Protein AF-A0A831X057-F1 (afdb_monomer_lite)

Structure (mmCIF, N/CA/C/O backbone):
data_AF-A0A831X057-F1
#
_entry.id   AF-A0A831X057-F1
#
loop_
_atom_site.group_PDB
_atom_site.id
_atom_site.type_symbol
_atom_site.label_atom_id
_atom_site.label_alt_id
_atom_site.label_comp_id
_atom_site.label_asym_id
_atom_site.label_entity_id
_atom_site.label_seq_id
_atom_site.pdbx_PDB_ins_code
_atom_site.Cartn_x
_atom_site.Cartn_y
_atom_site.Cartn_z
_atom_site.occupancy
_atom_site.B_iso_or_equiv
_atom_site.auth_seq_id
_atom_site.auth_comp_id
_atom_site.auth_asym_id
_atom_site.auth_atom_id
_atom_site.pdbx_PDB_model_num
ATOM 1 N N . MET A 1 1 ? 80.278 22.341 -0.854 1.00 34.38 1 MET A N 1
ATOM 2 C CA . MET A 1 1 ? 81.157 23.406 -0.330 1.00 34.38 1 MET A CA 1
ATOM 3 C C . MET A 1 1 ? 80.255 24.378 0.423 1.00 34.38 1 MET A C 1
ATOM 5 O O . MET A 1 1 ? 79.409 24.988 -0.209 1.00 34.38 1 MET A O 1
ATOM 9 N N . THR A 1 2 ? 80.088 24.200 1.738 1.00 31.55 2 THR A N 1
ATOM 10 C CA . THR A 1 2 ? 80.923 24.790 2.819 1.00 31.55 2 THR A CA 1
ATOM 11 C C . THR A 1 2 ? 80.747 26.313 2.886 1.00 31.55 2 THR A C 1
ATOM 13 O O . THR A 1 2 ? 81.218 27.005 1.995 1.00 31.55 2 THR A O 1
ATOM 16 N N . SER A 1 3 ? 79.918 26.870 3.776 1.00 35.19 3 SER A N 1
ATOM 17 C CA . SER A 1 3 ? 80.101 27.014 5.241 1.00 35.19 3 SER A CA 1
ATOM 18 C C . SER A 1 3 ? 81.272 27.930 5.625 1.00 35.19 3 SER A C 1
ATOM 20 O O . SER A 1 3 ? 82.420 27.574 5.372 1.00 35.19 3 SER A O 1
ATOM 22 N N . GLY A 1 4 ? 80.992 29.047 6.307 1.00 28.80 4 GLY A N 1
ATOM 23 C CA . GLY A 1 4 ? 82.018 29.967 6.816 1.00 28.80 4 GLY A CA 1
ATOM 24 C C . GLY A 1 4 ? 81.458 31.098 7.689 1.00 28.80 4 GLY A C 1
ATOM 25 O O . GLY A 1 4 ? 80.978 32.102 7.179 1.00 28.80 4 GLY A O 1
ATOM 26 N N . SER A 1 5 ? 81.535 30.918 9.008 1.00 33.38 5 SER A N 1
ATOM 27 C CA . SER A 1 5 ? 81.590 31.978 10.040 1.00 33.38 5 SER A CA 1
ATOM 28 C C . SER A 1 5 ? 83.073 32.464 10.169 1.00 33.38 5 SER A C 1
ATOM 30 O O . SER A 1 5 ? 83.825 32.108 9.256 1.00 33.38 5 SER A O 1
ATOM 32 N N . PRO A 1 6 ? 83.593 33.200 11.200 1.00 51.03 6 PRO A N 1
ATOM 33 C CA . PRO A 1 6 ? 83.023 33.610 12.505 1.00 51.03 6 PRO A CA 1
ATOM 34 C C . PRO A 1 6 ? 83.470 34.984 13.109 1.00 51.03 6 PRO A C 1
ATOM 36 O O . PRO A 1 6 ? 84.317 35.690 12.575 1.00 51.03 6 PRO A O 1
ATOM 39 N N . GLY A 1 7 ? 83.001 35.264 14.342 1.00 31.80 7 GLY A N 1
ATOM 40 C CA . GLY A 1 7 ? 83.725 36.018 15.396 1.00 31.80 7 GLY A CA 1
ATOM 41 C C . GLY A 1 7 ? 83.221 37.437 15.730 1.00 31.80 7 GLY A C 1
ATOM 42 O O . GLY A 1 7 ? 82.570 38.056 14.904 1.00 31.80 7 GLY A O 1
ATOM 43 N N . ARG A 1 8 ? 83.505 38.048 16.900 1.00 35.06 8 ARG A N 1
ATOM 44 C CA . ARG A 1 8 ? 84.077 37.615 18.215 1.00 35.06 8 ARG A CA 1
ATOM 45 C C . ARG A 1 8 ? 84.100 38.866 19.153 1.00 35.06 8 ARG A C 1
ATOM 47 O O . ARG A 1 8 ? 84.233 39.955 18.617 1.00 35.06 8 ARG A O 1
ATOM 54 N N . THR A 1 9 ? 84.049 38.883 20.500 1.00 37.03 9 THR A N 1
ATOM 55 C CA . THR A 1 9 ? 83.857 37.905 21.612 1.00 37.03 9 THR A CA 1
ATOM 56 C C . THR A 1 9 ? 83.459 38.672 22.907 1.00 37.03 9 THR A C 1
ATOM 58 O O . THR A 1 9 ? 83.654 39.882 22.930 1.00 37.03 9 THR A O 1
ATOM 61 N N . ARG A 1 10 ? 83.100 37.967 24.011 1.00 33.56 10 ARG A N 1
ATOM 62 C CA . ARG A 1 10 ? 82.759 38.482 25.379 1.00 33.56 10 ARG A CA 1
ATOM 63 C C . ARG A 1 10 ? 81.375 39.167 25.454 1.00 33.56 10 ARG A C 1
ATOM 65 O O . ARG A 1 10 ? 80.924 39.683 24.444 1.00 33.56 10 ARG A O 1
ATOM 72 N N . ALA A 1 11 ? 80.635 39.199 26.572 1.00 29.84 11 ALA A N 1
ATOM 73 C CA . ALA A 1 11 ? 80.712 38.580 27.921 1.00 29.84 11 ALA A CA 1
ATOM 74 C C . ALA A 1 11 ? 79.266 38.539 28.520 1.00 29.84 11 ALA A C 1
ATOM 76 O O . ALA A 1 11 ? 78.412 39.247 27.998 1.00 29.84 11 ALA A O 1
ATOM 77 N N . ASN A 1 12 ? 78.887 37.790 29.572 1.00 27.53 12 ASN A N 1
ATOM 78 C CA . ASN A 1 12 ? 79.602 36.863 30.474 1.00 27.53 12 ASN A CA 1
ATOM 79 C C . ASN A 1 12 ? 78.633 35.799 31.085 1.00 27.53 12 ASN A C 1
ATOM 81 O O . ASN A 1 12 ? 77.446 35.830 30.789 1.00 27.53 12 ASN A O 1
ATOM 85 N N . ILE A 1 13 ? 79.173 34.895 31.925 1.00 30.39 13 ILE A N 1
ATOM 86 C CA . ILE A 1 13 ? 78.597 34.178 33.110 1.00 30.39 13 ILE A CA 1
ATOM 87 C C . ILE A 1 13 ? 77.041 34.001 33.153 1.00 30.39 13 ILE A C 1
ATOM 89 O O . ILE A 1 13 ? 76.358 35.006 33.304 1.00 30.39 13 ILE A O 1
ATOM 93 N N . VAL A 1 14 ? 76.365 32.835 33.007 1.00 32.44 14 VAL A N 1
ATOM 94 C CA . VAL A 1 14 ? 76.516 31.407 33.465 1.00 32.44 14 VAL A CA 1
ATOM 95 C C . VAL A 1 14 ? 75.930 31.128 34.869 1.00 32.44 14 VAL A C 1
ATOM 97 O O . VAL A 1 14 ? 76.266 31.876 35.775 1.00 32.44 14 VAL A O 1
ATOM 100 N N . VAL A 1 15 ? 75.153 30.066 35.185 1.00 33.75 15 VAL A N 1
ATOM 101 C CA . VAL A 1 15 ? 74.250 29.109 34.467 1.00 33.75 15 VAL A CA 1
ATOM 102 C C . VAL A 1 15 ? 73.303 28.490 35.522 1.00 33.75 15 VAL A C 1
ATOM 104 O O . VAL A 1 15 ? 73.781 28.117 36.588 1.00 33.75 15 VAL A O 1
ATOM 107 N N . ASP A 1 16 ? 72.017 28.329 35.174 1.00 29.27 16 ASP A N 1
ATOM 108 C CA . ASP A 1 16 ? 71.069 27.262 35.592 1.00 29.27 16 ASP A CA 1
ATOM 109 C C . ASP A 1 16 ? 69.801 27.370 34.685 1.00 29.27 16 ASP A C 1
ATOM 111 O O . ASP A 1 16 ? 69.694 28.342 33.932 1.00 29.27 16 ASP A O 1
ATOM 115 N N . GLY A 1 17 ? 68.818 26.456 34.627 1.00 28.39 17 GLY A N 1
ATOM 116 C CA . GLY A 1 17 ? 68.671 25.149 35.286 1.00 28.39 17 GLY A CA 1
ATOM 117 C C . GLY A 1 17 ? 67.669 24.206 34.577 1.00 28.39 17 GLY A C 1
ATOM 118 O O . GLY A 1 17 ? 67.084 24.554 33.552 1.00 28.39 17 GLY A O 1
ATOM 119 N N . ALA A 1 18 ? 67.501 22.988 35.101 1.00 30.58 18 ALA A N 1
ATOM 120 C CA . ALA A 1 18 ? 66.887 21.793 34.483 1.00 30.58 18 ALA A CA 1
ATOM 121 C C . ALA A 1 18 ? 66.090 20.965 35.539 1.00 30.58 18 ALA A C 1
ATOM 123 O O . ALA A 1 18 ? 66.299 21.196 36.723 1.00 30.58 18 ALA A O 1
ATOM 124 N N . ALA A 1 19 ? 65.247 19.944 35.281 1.00 28.53 19 ALA A N 1
ATOM 125 C CA . ALA A 1 19 ? 64.435 19.482 34.136 1.00 28.53 19 ALA A CA 1
ATOM 126 C C . ALA A 1 19 ? 63.582 18.231 34.558 1.00 28.53 19 ALA A C 1
ATOM 128 O O . ALA A 1 19 ? 63.918 17.584 35.541 1.00 28.53 19 ALA A O 1
ATOM 129 N N . TRP A 1 20 ? 62.572 17.841 33.750 1.00 27.61 20 TRP A N 1
ATOM 130 C CA . TRP A 1 20 ? 61.998 16.468 33.567 1.00 27.61 20 TRP A CA 1
ATOM 131 C C . TRP A 1 20 ? 61.003 15.776 34.562 1.00 27.61 20 TRP A C 1
ATOM 133 O O . TRP A 1 20 ? 61.252 15.641 35.750 1.00 27.61 20 TRP A O 1
ATOM 143 N N . ALA A 1 21 ? 59.978 15.149 33.938 1.00 27.89 21 ALA A N 1
ATOM 144 C CA . ALA A 1 21 ? 59.379 13.803 34.160 1.00 27.89 21 ALA A CA 1
ATOM 145 C C . ALA A 1 21 ? 58.379 13.440 35.311 1.00 27.89 21 ALA A C 1
ATOM 147 O O . ALA A 1 21 ? 58.365 13.993 36.401 1.00 27.89 21 ALA A O 1
ATOM 148 N N . PHE A 1 22 ? 57.526 12.448 34.982 1.00 34.84 22 PHE A N 1
ATOM 149 C CA . PHE A 1 22 ? 56.533 11.664 35.771 1.00 34.84 22 PHE A CA 1
ATOM 150 C C . PHE A 1 22 ? 57.192 10.495 36.572 1.00 34.84 22 PHE A C 1
ATOM 152 O O . PHE A 1 22 ? 58.358 10.225 36.278 1.00 34.84 22 PHE A O 1
ATOM 159 N N . PRO A 1 23 ? 56.488 9.662 37.404 1.00 50.03 23 PRO A N 1
ATOM 160 C CA . PRO A 1 23 ? 55.129 9.738 38.011 1.00 50.03 23 PRO A CA 1
ATOM 161 C C . PRO A 1 23 ? 55.030 9.344 39.532 1.00 50.03 23 PRO A C 1
ATOM 163 O O . PRO A 1 23 ? 55.994 8.870 40.122 1.00 50.03 23 PRO A O 1
ATOM 166 N N . SER A 1 24 ? 53.801 9.375 40.097 1.00 29.88 24 SER A N 1
ATOM 167 C CA . SER A 1 24 ? 53.171 8.367 41.016 1.00 29.88 24 SER A CA 1
ATOM 168 C C . SER A 1 24 ? 52.616 8.790 42.410 1.00 29.88 24 SER A C 1
ATOM 170 O O . SER A 1 24 ? 53.213 9.565 43.141 1.00 29.88 24 SER A O 1
ATOM 172 N N . ALA A 1 25 ? 51.416 8.242 42.687 1.00 29.03 25 ALA A N 1
ATOM 173 C CA . ALA A 1 25 ? 50.635 7.931 43.911 1.00 29.03 25 ALA A CA 1
ATOM 174 C C . ALA A 1 25 ? 50.822 8.585 45.319 1.00 29.03 25 ALA A C 1
ATOM 176 O O . ALA A 1 25 ? 51.924 8.672 45.842 1.00 29.03 25 ALA A O 1
ATOM 177 N N . ALA A 1 26 ? 49.653 8.758 45.982 1.00 30.80 26 ALA A N 1
ATOM 178 C CA . ALA A 1 26 ? 49.305 8.470 47.403 1.00 30.80 26 ALA A CA 1
ATOM 179 C C . ALA A 1 26 ? 48.859 9.622 48.362 1.00 30.80 26 ALA A C 1
ATOM 181 O O . ALA A 1 26 ? 49.512 10.646 48.503 1.00 30.80 26 ALA A O 1
ATOM 182 N N . ASP A 1 27 ? 47.720 9.354 49.030 1.00 29.34 27 ASP A N 1
ATOM 183 C CA . ASP A 1 27 ? 47.189 9.763 50.356 1.00 29.34 27 ASP A CA 1
ATOM 184 C C . ASP A 1 27 ? 46.917 11.228 50.830 1.00 29.34 27 ASP A C 1
ATOM 186 O O . ASP A 1 27 ? 47.800 12.021 51.127 1.00 29.34 27 ASP A O 1
ATOM 190 N N . ARG A 1 28 ? 45.600 11.517 50.980 1.00 28.86 28 ARG A N 1
ATOM 191 C CA . ARG A 1 28 ? 44.802 11.971 52.171 1.00 28.86 28 ARG A CA 1
ATOM 192 C C . ARG A 1 28 ? 45.515 12.524 53.451 1.00 28.86 28 ARG A C 1
ATOM 194 O O . ARG A 1 28 ? 46.584 12.026 53.772 1.00 28.86 28 ARG A O 1
ATOM 201 N N . PRO A 1 29 ? 44.815 13.247 54.384 1.00 45.25 29 PRO A N 1
ATOM 202 C CA . PRO A 1 29 ? 43.631 14.151 54.288 1.00 45.25 29 PRO A CA 1
ATOM 203 C C . PRO A 1 29 ? 43.595 15.357 55.316 1.00 45.25 29 PRO A C 1
ATOM 205 O O . PRO A 1 29 ? 44.548 15.588 56.045 1.00 45.25 29 PRO A O 1
ATOM 208 N N . LEU A 1 30 ? 42.413 16.011 55.456 1.00 30.77 30 LEU A N 1
ATOM 209 C CA . LEU A 1 30 ? 41.775 16.610 56.677 1.00 30.77 30 LEU A CA 1
ATOM 210 C C . LEU A 1 30 ? 41.843 18.130 57.063 1.00 30.77 30 LEU A C 1
ATOM 212 O O . LEU A 1 30 ? 42.893 18.710 57.288 1.00 30.77 30 LEU A O 1
ATOM 216 N N . ILE A 1 31 ? 40.624 18.655 57.338 1.00 31.39 31 ILE A N 1
ATOM 217 C CA . ILE A 1 31 ? 40.175 19.721 58.288 1.00 31.39 31 ILE A CA 1
ATOM 218 C C . ILE A 1 31 ? 40.438 21.216 57.977 1.00 31.39 31 ILE A C 1
ATOM 220 O O . ILE A 1 31 ? 41.515 21.736 58.235 1.00 31.39 31 ILE A O 1
ATOM 224 N N . ALA A 1 32 ? 39.365 21.946 57.617 1.00 30.00 32 ALA A N 1
ATOM 225 C CA . ALA A 1 32 ? 38.705 22.981 58.455 1.00 30.00 32 ALA A CA 1
ATOM 226 C C . ALA A 1 32 ? 37.602 23.724 57.658 1.00 30.00 32 ALA A C 1
ATOM 228 O O . ALA A 1 32 ? 37.876 24.234 56.577 1.00 30.00 32 ALA A O 1
ATOM 229 N N . GLY A 1 33 ? 36.361 23.820 58.171 1.00 29.41 33 GLY A N 1
ATOM 230 C CA . GLY A 1 33 ? 35.303 24.610 57.500 1.00 29.41 33 GLY A CA 1
ATOM 231 C C . GLY A 1 33 ? 33.849 24.135 57.642 1.00 29.41 33 GLY A C 1
ATOM 232 O O . GLY A 1 33 ? 33.079 24.273 56.695 1.00 29.41 33 GLY A O 1
ATOM 233 N N . TRP A 1 34 ? 33.448 23.573 58.787 1.00 30.72 34 TRP A N 1
ATOM 234 C CA . TRP A 1 34 ? 32.062 23.151 59.044 1.00 30.72 34 TRP A CA 1
ATOM 235 C C . TRP A 1 34 ? 31.517 23.781 60.328 1.00 30.72 34 TRP A C 1
ATOM 237 O O . TRP A 1 34 ? 32.063 23.513 61.389 1.00 30.72 34 TRP A O 1
ATOM 247 N N . GLN A 1 35 ? 30.431 24.561 60.203 1.00 39.69 35 GLN A N 1
ATOM 248 C CA . GLN A 1 35 ? 29.280 24.708 61.127 1.00 39.69 35 GLN A CA 1
ATOM 249 C C . GLN A 1 35 ? 28.621 26.099 60.994 1.00 39.69 35 GLN A C 1
ATOM 251 O O . GLN A 1 35 ? 28.837 26.967 61.829 1.00 39.69 35 GLN A O 1
ATOM 256 N N . GLN A 1 36 ? 27.770 26.312 59.974 1.00 40.84 36 GLN A N 1
ATOM 257 C CA . GLN A 1 36 ? 26.706 27.346 60.047 1.00 40.84 36 GLN A CA 1
ATOM 258 C C . GLN A 1 36 ? 25.577 27.245 58.990 1.00 40.84 36 GLN A C 1
ATOM 260 O O . GLN A 1 36 ? 24.891 28.228 58.719 1.00 40.84 36 GLN A O 1
ATOM 265 N N . ARG A 1 37 ? 25.331 26.069 58.383 1.00 38.53 37 ARG A N 1
ATOM 266 C CA . ARG A 1 37 ? 24.242 25.889 57.388 1.00 38.53 37 ARG A CA 1
ATOM 267 C C . ARG A 1 37 ? 23.196 24.813 57.713 1.00 38.53 37 ARG A C 1
ATOM 269 O O . ARG A 1 37 ? 22.240 24.671 56.962 1.00 38.53 37 ARG A O 1
ATOM 276 N N . SER A 1 38 ? 23.301 24.123 58.849 1.00 44.97 38 SER A N 1
ATOM 277 C CA . SER A 1 38 ? 22.414 22.990 59.184 1.00 44.97 38 SER A CA 1
ATOM 278 C C . SER A 1 38 ? 21.163 23.355 60.002 1.00 44.97 38 SER A C 1
ATOM 280 O O . SER A 1 38 ? 20.303 22.505 60.196 1.00 44.97 38 SER A O 1
ATOM 282 N N . PHE A 1 39 ? 21.031 24.599 60.486 1.00 39.78 39 PHE A N 1
ATOM 283 C CA . PHE A 1 39 ? 19.970 24.965 61.444 1.00 39.78 39 PHE A CA 1
ATOM 284 C C . PHE A 1 39 ? 18.670 25.494 60.804 1.00 39.78 39 PHE A C 1
ATOM 286 O O . PHE A 1 39 ? 17.620 25.470 61.435 1.00 39.78 39 PHE A O 1
ATOM 293 N N . ARG A 1 40 ? 18.702 25.941 59.537 1.00 38.44 40 ARG A N 1
ATOM 294 C CA . ARG A 1 40 ? 17.487 26.377 58.811 1.00 38.44 40 ARG A CA 1
ATOM 295 C C . ARG A 1 40 ? 16.752 25.227 58.112 1.00 38.44 40 ARG A C 1
ATOM 297 O O . ARG A 1 40 ? 15.535 25.283 57.985 1.00 38.44 40 ARG A O 1
ATOM 304 N N . SER A 1 41 ? 17.461 24.165 57.732 1.00 40.56 41 SER A N 1
ATOM 305 C CA . SER A 1 41 ? 16.879 22.992 57.061 1.00 40.56 41 SER A CA 1
ATOM 306 C C . SER A 1 41 ? 16.033 22.120 58.000 1.00 40.56 41 SER A C 1
ATOM 308 O O . SER A 1 41 ? 15.046 21.533 57.569 1.00 40.56 41 SER A O 1
ATOM 310 N N . LEU A 1 42 ? 16.387 22.063 59.290 1.00 43.34 42 LEU A N 1
ATOM 311 C CA . LEU A 1 42 ? 15.668 21.271 60.299 1.00 43.34 42 LEU A CA 1
ATOM 312 C C . LEU A 1 42 ? 14.338 21.907 60.737 1.00 43.34 42 LEU A C 1
ATOM 314 O O . LEU A 1 42 ? 13.367 21.189 60.951 1.00 43.34 42 LEU A O 1
ATOM 318 N N . LEU A 1 43 ? 14.254 23.241 60.797 1.00 41.41 43 LEU A N 1
ATOM 319 C CA . LEU A 1 43 ? 12.994 23.941 61.087 1.00 41.41 43 LEU A CA 1
ATOM 320 C C . LEU A 1 43 ? 11.984 23.843 59.933 1.00 41.41 43 LEU A C 1
ATOM 322 O O . LEU A 1 43 ? 10.787 23.745 60.182 1.00 41.41 43 LEU A O 1
ATOM 326 N N . PHE A 1 44 ? 12.452 23.799 58.680 1.00 43.00 44 PHE A N 1
ATOM 327 C CA . PHE A 1 44 ? 11.571 23.589 57.526 1.00 43.00 44 PHE A CA 1
ATOM 328 C C . PHE A 1 44 ? 11.024 22.150 57.476 1.00 43.00 44 PHE A C 1
ATOM 330 O O . PHE A 1 44 ? 9.847 21.947 57.187 1.00 43.00 44 PHE A O 1
ATOM 337 N N . ALA A 1 45 ? 11.842 21.156 57.845 1.00 41.75 45 ALA A N 1
ATOM 338 C CA . ALA A 1 45 ? 11.402 19.766 57.977 1.00 41.75 45 ALA A CA 1
ATOM 339 C C . ALA A 1 45 ? 10.369 19.575 59.108 1.00 41.75 45 ALA A C 1
ATOM 341 O O . ALA A 1 45 ? 9.387 18.865 58.914 1.00 41.75 45 ALA A O 1
ATOM 342 N N . ALA A 1 46 ? 10.544 20.251 60.251 1.00 40.53 46 ALA A N 1
ATOM 343 C CA . ALA A 1 46 ? 9.605 20.188 61.377 1.00 40.53 46 ALA A CA 1
ATOM 344 C C . ALA A 1 46 ? 8.252 20.879 61.101 1.00 40.53 46 ALA A C 1
ATOM 346 O O . ALA A 1 46 ? 7.235 20.485 61.667 1.00 40.53 46 ALA A O 1
ATOM 347 N N . PHE A 1 47 ? 8.216 21.890 60.226 1.00 42.91 47 PHE A N 1
ATOM 348 C CA . PHE A 1 47 ? 6.960 22.530 59.811 1.00 42.91 47 PHE A CA 1
ATOM 349 C C . PHE A 1 47 ? 6.183 21.679 58.790 1.00 42.91 47 PHE A C 1
ATOM 351 O O . PHE A 1 47 ? 4.956 21.690 58.779 1.00 42.91 47 PHE A O 1
ATOM 358 N N . LEU A 1 48 ? 6.887 20.889 57.969 1.00 38.44 48 LEU A N 1
ATOM 359 C CA . LEU A 1 48 ? 6.282 19.958 57.008 1.00 38.44 48 LEU A CA 1
ATOM 360 C C . LEU A 1 48 ? 5.738 18.673 57.656 1.00 38.44 48 LEU A C 1
ATOM 362 O O . LEU A 1 48 ? 4.736 18.146 57.180 1.00 38.44 48 LEU A O 1
ATOM 366 N N . THR A 1 49 ? 6.321 18.191 58.759 1.00 38.06 49 THR A N 1
ATOM 367 C CA . THR A 1 49 ? 5.784 17.027 59.494 1.00 38.06 49 THR A CA 1
ATOM 368 C C . THR A 1 49 ? 4.586 17.353 60.391 1.00 38.06 49 THR A C 1
ATOM 370 O O . THR A 1 49 ? 3.837 16.445 60.739 1.00 38.06 49 THR A O 1
ATOM 373 N N . LEU A 1 50 ? 4.341 18.627 60.718 1.00 35.75 50 LEU A N 1
ATOM 374 C CA . LEU A 1 50 ? 3.137 19.078 61.438 1.00 35.75 50 LEU A CA 1
ATOM 375 C C . LEU A 1 50 ? 1.928 19.364 60.524 1.00 35.75 50 LEU A C 1
ATOM 377 O O . LEU A 1 50 ? 0.834 19.610 61.023 1.00 35.75 50 LEU A O 1
ATOM 381 N N . LEU A 1 51 ? 2.106 19.281 59.202 1.00 37.78 51 LEU A N 1
ATOM 382 C CA . LEU A 1 51 ? 1.044 19.388 58.189 1.00 37.78 51 LEU A CA 1
ATOM 383 C C . LEU A 1 51 ? 0.588 18.022 57.636 1.00 37.78 51 LEU A C 1
ATOM 385 O O . LEU A 1 51 ? -0.252 17.972 56.743 1.00 37.78 51 LEU A O 1
ATOM 389 N N . GLN A 1 52 ? 1.113 16.919 58.182 1.00 34.97 52 GLN A N 1
ATOM 390 C CA . GLN A 1 52 ? 0.717 15.542 57.858 1.00 34.97 52 GLN A CA 1
ATOM 391 C C . GLN A 1 52 ? 0.165 14.797 59.082 1.00 34.97 52 GLN A C 1
ATOM 393 O O . GLN A 1 52 ? 0.519 13.649 59.349 1.00 34.97 52 GLN A O 1
ATOM 398 N N . ALA A 1 53 ? -0.756 15.430 59.812 1.00 36.88 53 ALA A N 1
ATOM 399 C CA . ALA A 1 53 ? -1.751 14.632 60.516 1.00 36.88 53 ALA A CA 1
ATOM 400 C C . ALA A 1 53 ? -2.577 13.894 59.443 1.00 36.88 53 ALA A C 1
ATOM 402 O O . ALA A 1 53 ? -3.088 14.562 58.539 1.00 36.88 53 ALA A O 1
ATOM 403 N N . PRO A 1 54 ? -2.718 12.555 59.486 1.00 38.47 54 PRO A N 1
ATOM 404 C CA . PRO A 1 54 ? -3.720 11.909 58.658 1.00 38.47 54 PRO A CA 1
ATOM 405 C C . PRO A 1 54 ? -5.080 12.495 59.045 1.00 38.47 54 PRO A C 1
ATOM 407 O O . PRO A 1 54 ? -5.426 12.527 60.229 1.00 38.47 54 PRO A O 1
ATOM 410 N N . LEU A 1 55 ? -5.849 12.951 58.053 1.00 46.62 55 LEU A N 1
ATOM 411 C CA . LEU A 1 55 ? -7.281 13.171 58.225 1.00 46.62 55 LEU A CA 1
ATOM 412 C C . LEU A 1 55 ? -7.899 11.800 58.503 1.00 46.62 55 LEU A C 1
ATOM 414 O O . LEU A 1 55 ? -8.220 11.037 57.594 1.00 46.62 55 LEU A O 1
ATOM 418 N N . SER A 1 56 ? -7.965 11.464 59.790 1.00 50.53 56 SER A N 1
ATOM 419 C CA . SER A 1 56 ? -8.640 10.289 60.320 1.00 50.53 56 SER A CA 1
ATOM 420 C C . SER A 1 56 ? -10.138 10.499 60.143 1.00 50.53 56 SER A C 1
ATOM 422 O O . SER A 1 56 ? -10.812 10.900 61.091 1.00 50.53 56 SER A O 1
ATOM 424 N N . GLY A 1 57 ? -10.628 10.267 58.924 1.00 60.47 57 GLY A N 1
ATOM 425 C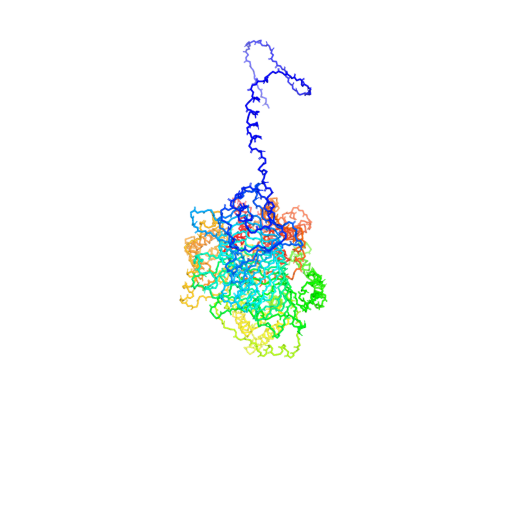 CA . GLY A 1 57 ? -12.049 10.329 58.610 1.00 60.47 57 GLY A CA 1
ATOM 426 C C . GLY A 1 57 ? -12.851 9.461 59.571 1.00 60.47 57 GLY A C 1
ATOM 427 O O . GLY A 1 57 ? -12.443 8.343 59.910 1.00 60.47 57 GLY A O 1
ATOM 428 N N . GLU A 1 58 ? -13.969 9.993 60.050 1.00 78.00 58 GLU A N 1
ATOM 429 C CA . GLU A 1 58 ? -14.799 9.306 61.027 1.00 78.00 58 GLU A CA 1
ATOM 430 C C . GLU A 1 58 ? -15.551 8.159 60.336 1.00 78.00 58 GLU A C 1
ATOM 432 O O . GLU A 1 58 ? -16.141 8.325 59.264 1.00 78.00 58 GLU A O 1
ATOM 437 N N . GLN A 1 59 ? -15.525 6.965 60.937 1.00 84.38 59 GLN A N 1
ATOM 438 C CA . GLN A 1 59 ? -16.325 5.846 60.449 1.00 84.38 59 GLN A CA 1
ATOM 439 C C . GLN A 1 59 ? -17.720 5.905 61.074 1.00 84.38 59 GLN A C 1
ATOM 441 O O . GLN A 1 59 ? -17.928 5.484 62.214 1.00 84.38 59 GLN A O 1
ATOM 446 N N . VAL A 1 60 ? -18.691 6.397 60.309 1.00 88.00 60 VAL A N 1
ATOM 447 C CA . VAL A 1 60 ? -20.068 6.587 60.771 1.00 88.00 60 VAL A CA 1
ATOM 448 C C . VAL A 1 60 ? -20.916 5.399 60.328 1.00 88.00 60 VAL A C 1
ATOM 450 O O . VAL A 1 60 ? -21.239 5.251 59.151 1.00 88.00 60 VAL A O 1
ATOM 453 N N . THR A 1 61 ? -21.297 4.534 61.271 1.00 89.50 61 THR A N 1
ATOM 454 C CA . THR A 1 61 ? -22.203 3.407 60.987 1.00 89.50 61 THR A CA 1
ATOM 455 C C . THR A 1 61 ? -23.663 3.852 61.061 1.00 89.50 61 THR A C 1
ATOM 457 O O . THR A 1 61 ? -24.083 4.454 62.046 1.00 89.50 61 THR A O 1
ATOM 460 N N . VAL A 1 62 ? -24.445 3.511 60.038 1.00 89.25 62 VAL A N 1
ATOM 461 C CA . VAL A 1 62 ? -25.808 4.001 59.802 1.00 89.25 62 VAL A CA 1
ATOM 462 C C . VAL A 1 62 ? -26.788 2.826 59.686 1.00 89.25 62 VAL A C 1
ATOM 464 O O . VAL A 1 62 ? -26.478 1.822 59.043 1.00 89.25 62 VAL A O 1
ATOM 467 N N . ARG A 1 63 ? -27.968 2.940 60.315 1.00 88.94 63 ARG A N 1
ATOM 468 C CA . ARG A 1 63 ? -29.030 1.910 60.348 1.00 88.94 63 ARG A CA 1
ATOM 469 C C . ARG A 1 63 ? -30.378 2.370 59.796 1.00 88.94 63 ARG A C 1
ATOM 471 O O . ARG A 1 63 ? -31.239 1.531 59.550 1.00 88.94 63 ARG A O 1
ATOM 478 N N . THR A 1 64 ? -30.604 3.677 59.656 1.00 87.19 64 THR A N 1
ATOM 479 C CA . THR A 1 64 ? -31.898 4.240 59.224 1.00 87.19 64 THR A CA 1
ATOM 480 C C . THR A 1 64 ? -31.724 5.410 58.254 1.00 87.19 64 THR A C 1
ATOM 482 O O . THR A 1 64 ? -30.704 6.100 58.294 1.00 87.19 64 THR A O 1
ATOM 485 N N . SER A 1 65 ? -32.739 5.715 57.432 1.00 86.06 65 SER A N 1
ATOM 486 C CA . SER A 1 65 ? -32.720 6.882 56.526 1.00 86.06 65 SER A CA 1
ATOM 487 C C . SER A 1 65 ? -32.452 8.207 57.248 1.00 86.06 65 SER A C 1
ATOM 489 O O . SER A 1 65 ? -31.776 9.083 56.716 1.00 86.06 65 SER A O 1
ATOM 491 N N . ARG A 1 66 ? -32.941 8.360 58.488 1.00 84.88 66 ARG A N 1
ATOM 492 C CA . ARG A 1 66 ? -32.737 9.580 59.285 1.00 84.88 66 ARG A CA 1
ATOM 493 C C . ARG A 1 66 ? -31.292 9.726 59.766 1.00 84.88 66 ARG A C 1
ATOM 495 O O . ARG A 1 66 ? -30.777 10.840 59.814 1.00 84.88 66 ARG A O 1
ATOM 502 N N . GLU A 1 67 ? -30.645 8.620 60.118 1.00 86.56 67 GLU A N 1
ATOM 503 C CA . GLU A 1 67 ? -29.212 8.600 60.425 1.00 86.56 67 GLU A CA 1
ATOM 504 C C . GLU A 1 67 ? -28.375 8.848 59.166 1.00 86.56 67 GLU A C 1
ATOM 506 O O . GLU A 1 67 ? -27.410 9.601 59.241 1.00 86.56 67 GLU A O 1
ATOM 511 N N . LEU A 1 68 ? -28.781 8.306 58.009 1.00 85.88 68 LEU A N 1
ATOM 512 C CA . LEU A 1 68 ? -28.105 8.527 56.728 1.00 85.88 68 LEU A CA 1
ATOM 513 C C . LEU A 1 68 ? -28.121 10.009 56.340 1.00 85.88 68 LEU A C 1
ATOM 515 O O . LEU A 1 68 ? -27.065 10.597 56.129 1.00 85.88 68 LEU A O 1
ATOM 519 N N . ALA A 1 69 ? -29.298 10.640 56.350 1.00 84.56 69 ALA A N 1
ATOM 520 C CA . ALA A 1 69 ? -29.436 12.072 56.090 1.00 84.56 69 ALA A CA 1
ATOM 521 C C . ALA A 1 69 ? -28.608 12.926 57.070 1.00 84.56 69 ALA A C 1
ATOM 523 O O . ALA A 1 69 ? -27.993 13.915 56.671 1.00 84.56 69 ALA A O 1
ATOM 524 N N . LYS A 1 70 ? -28.533 12.527 58.350 1.00 84.69 70 LYS A N 1
ATOM 525 C CA . LYS A 1 70 ? -27.699 13.209 59.351 1.00 84.69 70 LYS A CA 1
ATOM 526 C C . LYS A 1 70 ? -26.198 13.019 59.092 1.00 84.69 70 LYS A C 1
ATOM 528 O O . LYS A 1 70 ? -25.450 13.972 59.288 1.00 84.69 70 LYS A O 1
ATOM 533 N N . ALA A 1 71 ? -25.756 11.835 58.673 1.00 86.19 71 ALA A N 1
ATOM 534 C CA . ALA A 1 71 ? -24.356 11.573 58.340 1.00 86.19 71 ALA A CA 1
ATOM 535 C C . ALA A 1 71 ? -23.923 12.394 57.114 1.00 86.19 71 ALA A C 1
ATOM 537 O O . ALA A 1 71 ? -22.924 13.103 57.172 1.00 86.19 71 ALA A O 1
ATOM 538 N N . LEU A 1 72 ? -24.735 12.393 56.052 1.00 85.31 72 LEU A N 1
ATOM 539 C CA . LEU A 1 72 ? -24.480 13.159 54.827 1.00 85.31 72 LEU A CA 1
ATOM 540 C C . LEU A 1 72 ? -24.414 14.674 55.069 1.00 85.31 72 LEU A C 1
ATOM 542 O O . LEU A 1 72 ? -23.577 15.347 54.479 1.00 85.31 72 LEU A O 1
ATOM 546 N N . ALA A 1 73 ? -25.241 15.207 55.973 1.00 83.81 73 ALA A N 1
ATOM 547 C CA . ALA A 1 73 ? -25.233 16.629 56.322 1.00 83.81 73 ALA A CA 1
ATOM 548 C C . ALA A 1 73 ? -23.992 17.090 57.117 1.00 83.81 73 ALA A C 1
ATOM 550 O O . ALA A 1 73 ? -23.781 18.294 57.243 1.00 83.81 73 ALA A O 1
ATOM 551 N N . ASN A 1 74 ? -23.198 16.167 57.676 1.00 83.31 74 ASN A N 1
ATOM 552 C CA . ASN A 1 74 ? -22.016 16.477 58.493 1.00 83.31 74 ASN A CA 1
ATOM 553 C C . ASN A 1 74 ? -20.710 15.893 57.916 1.00 83.31 74 ASN A C 1
ATOM 555 O O . ASN A 1 74 ? -19.685 15.926 58.595 1.00 83.31 74 ASN A O 1
ATOM 559 N N . VAL A 1 75 ? -20.738 15.340 56.697 1.00 85.00 75 VAL A N 1
ATOM 560 C CA . VAL A 1 75 ? -19.599 14.594 56.144 1.00 85.00 75 VAL A CA 1
ATOM 561 C C . VAL A 1 75 ? -18.412 15.502 55.813 1.00 85.00 75 VAL A C 1
ATOM 563 O O . VAL A 1 75 ? -18.560 16.577 55.229 1.00 85.00 75 VAL A O 1
ATOM 566 N N . SER A 1 76 ? -17.221 15.035 56.167 1.00 85.62 76 SER A N 1
ATOM 567 C CA . SER A 1 76 ? -15.927 15.669 55.937 1.00 85.62 76 SER A CA 1
ATOM 568 C C . SER A 1 76 ? -15.037 14.812 55.027 1.00 85.62 76 SER A C 1
ATOM 570 O O . SER A 1 76 ? -15.287 13.629 54.789 1.00 85.62 76 SER A O 1
ATOM 572 N N . ALA A 1 77 ? -13.976 15.413 54.482 1.00 84.75 77 ALA A N 1
ATOM 573 C CA . ALA A 1 77 ? -13.051 14.716 53.589 1.00 84.75 77 ALA A CA 1
ATOM 574 C C . ALA A 1 77 ? -12.337 13.550 54.303 1.00 84.75 77 ALA A C 1
ATOM 576 O O . ALA A 1 77 ? -11.590 13.767 55.257 1.00 84.75 77 ALA A O 1
ATOM 577 N N . GLY A 1 78 ? -12.532 12.330 53.793 1.00 85.38 78 GLY A N 1
ATOM 578 C CA . GLY A 1 78 ? -11.946 11.089 54.313 1.00 85.38 78 GLY A CA 1
ATOM 579 C C . GLY A 1 78 ? -12.914 10.177 55.073 1.00 85.38 78 GLY A C 1
ATOM 580 O O . GLY A 1 78 ? -12.567 9.017 55.314 1.00 85.38 78 GLY A O 1
ATOM 581 N N . ASP A 1 79 ? -14.102 10.671 55.436 1.00 88.44 79 ASP A N 1
ATOM 582 C CA . ASP A 1 79 ? -15.092 9.922 56.219 1.00 88.44 79 ASP A CA 1
ATOM 583 C C . ASP A 1 79 ? -15.581 8.648 55.506 1.00 88.44 79 ASP A C 1
ATOM 585 O O . ASP A 1 79 ? -15.651 8.569 54.274 1.00 88.44 79 ASP A O 1
ATOM 589 N N . ASP A 1 80 ? -15.935 7.639 56.307 1.00 89.12 80 ASP A N 1
ATOM 590 C CA . ASP A 1 80 ? -16.375 6.312 55.862 1.00 89.12 80 ASP A CA 1
ATOM 591 C C . ASP A 1 80 ? -17.781 6.028 56.409 1.00 89.12 80 ASP A C 1
ATOM 593 O O . ASP A 1 80 ? -17.950 5.558 57.536 1.00 89.12 80 ASP A O 1
ATOM 597 N N . ILE A 1 81 ? -18.809 6.347 55.620 1.00 91.50 81 ILE A N 1
ATOM 598 C CA . ILE A 1 81 ? -20.216 6.128 55.972 1.00 91.50 81 ILE A CA 1
ATOM 599 C C . ILE A 1 81 ? -20.586 4.680 55.636 1.00 91.50 81 ILE A C 1
ATOM 601 O O . ILE A 1 81 ? -20.646 4.285 54.470 1.00 91.50 81 ILE A O 1
ATOM 605 N N . VAL A 1 82 ? -20.857 3.885 56.670 1.00 91.31 82 VAL A N 1
ATOM 606 C CA . VAL A 1 82 ? -21.092 2.439 56.569 1.00 91.31 82 VAL A CA 1
ATOM 607 C C . VAL A 1 82 ? -22.564 2.125 56.812 1.00 91.31 82 VAL A C 1
ATOM 609 O O . VAL A 1 82 ? -23.052 2.193 57.940 1.00 91.31 82 VAL A O 1
ATOM 612 N N . LEU A 1 83 ? -23.280 1.755 55.754 1.00 91.81 83 LEU A N 1
ATOM 613 C CA . LEU A 1 83 ? -24.697 1.408 55.802 1.00 91.81 83 LEU A CA 1
ATOM 614 C C . LEU A 1 83 ? -24.858 -0.076 56.150 1.00 91.81 83 LEU A C 1
ATOM 616 O O . LEU A 1 83 ? -24.362 -0.955 55.439 1.00 91.81 83 LEU A O 1
ATOM 620 N N . LEU A 1 84 ? -25.579 -0.368 57.232 1.00 90.50 84 LEU A N 1
ATOM 621 C CA . LEU A 1 84 ? -25.949 -1.740 57.589 1.00 90.50 84 LEU A CA 1
ATOM 622 C C . LEU A 1 84 ? -27.085 -2.266 56.684 1.00 90.50 84 LEU A C 1
ATOM 624 O O . LEU A 1 84 ? -27.845 -1.453 56.147 1.00 90.50 84 LEU A O 1
ATOM 628 N N . PRO A 1 85 ? -27.223 -3.599 56.510 1.00 91.00 85 PRO A N 1
ATOM 629 C CA . PRO A 1 85 ? -28.255 -4.188 55.658 1.00 91.00 85 PRO A CA 1
ATOM 630 C C . PRO A 1 85 ? -29.658 -3.754 56.086 1.00 91.00 85 PRO A C 1
ATOM 632 O O . PRO A 1 85 ? -30.018 -3.839 57.261 1.00 91.00 85 PRO A O 1
ATOM 635 N N . GLY A 1 86 ? -30.449 -3.289 55.123 1.00 89.69 86 GLY A N 1
ATOM 636 C CA . GLY A 1 86 ? -31.780 -2.740 55.353 1.00 89.69 86 GLY A CA 1
ATOM 637 C C . GLY A 1 86 ? -32.287 -1.959 54.144 1.00 89.69 86 GLY A C 1
ATOM 638 O O . GLY A 1 86 ? -31.549 -1.745 53.179 1.00 89.69 86 GLY A O 1
ATOM 639 N N . THR A 1 87 ? -33.545 -1.529 54.217 1.00 89.75 87 THR A N 1
ATOM 640 C CA . THR A 1 87 ? -34.157 -0.626 53.235 1.00 89.75 87 THR A CA 1
ATOM 641 C C . THR A 1 87 ? -34.131 0.800 53.773 1.00 89.75 87 THR A C 1
ATOM 643 O O . THR A 1 87 ? -34.508 1.042 54.919 1.00 89.75 87 THR A O 1
ATOM 646 N N . TYR A 1 88 ? -33.696 1.735 52.936 1.00 89.38 88 TYR A N 1
ATOM 647 C CA . TYR A 1 88 ? -33.600 3.157 53.232 1.00 89.38 88 TYR A CA 1
ATOM 648 C C . TYR A 1 88 ? -34.519 3.904 52.261 1.00 89.38 88 TYR A C 1
ATOM 650 O O . TYR A 1 88 ? -34.185 4.078 51.089 1.00 89.38 88 TYR A O 1
ATOM 658 N N . ASP A 1 89 ? -35.692 4.300 52.754 1.00 84.38 89 ASP A N 1
ATOM 659 C CA . ASP A 1 89 ? -36.695 5.062 52.002 1.00 84.38 89 ASP A CA 1
ATOM 660 C C . ASP A 1 89 ? -36.526 6.585 52.214 1.00 84.38 89 ASP A C 1
ATOM 662 O O . ASP A 1 89 ? -36.036 7.011 53.270 1.00 84.38 89 ASP A O 1
ATOM 666 N N . GLY A 1 90 ? -36.990 7.393 51.251 1.00 70.75 90 GLY A N 1
ATOM 667 C CA . GLY A 1 90 ? -37.022 8.870 51.290 1.00 70.75 90 GLY A CA 1
ATOM 668 C C . GLY A 1 90 ? -35.982 9.548 50.383 1.00 70.75 90 GLY A C 1
ATOM 669 O O . GLY A 1 90 ? -35.022 8.907 49.978 1.00 70.75 90 GLY A O 1
ATOM 670 N N . ASP A 1 91 ? -36.166 10.832 50.060 1.00 69.38 91 ASP A N 1
ATOM 671 C CA . ASP A 1 91 ? -35.352 11.551 49.061 1.00 69.38 91 ASP A CA 1
ATOM 672 C C . ASP A 1 91 ? -33.857 11.626 49.436 1.00 69.38 91 ASP A C 1
ATOM 674 O O . ASP A 1 91 ? -33.483 12.175 50.476 1.00 69.38 91 ASP A O 1
ATOM 678 N N . MET A 1 92 ? -32.985 11.113 48.559 1.00 78.88 92 MET A N 1
ATOM 679 C CA . MET A 1 92 ? -31.535 11.033 48.789 1.00 78.88 92 MET A CA 1
ATOM 680 C C . MET A 1 92 ? -30.764 12.004 47.882 1.00 78.88 92 MET A C 1
ATOM 682 O O . MET A 1 92 ? -30.388 11.674 46.753 1.00 78.88 92 MET A O 1
ATOM 686 N N . HIS A 1 93 ? -30.502 13.208 48.396 1.00 79.94 93 HIS A N 1
ATOM 687 C CA . HIS A 1 93 ? -29.710 14.243 47.724 1.00 79.94 93 HIS A CA 1
ATOM 688 C C . HIS A 1 93 ? -28.313 14.395 48.346 1.00 79.94 93 HIS A C 1
ATOM 690 O O . HIS A 1 93 ? -28.157 14.818 49.490 1.00 79.94 93 HIS A O 1
ATOM 696 N N . PHE A 1 94 ? -27.290 14.088 47.553 1.00 80.56 94 PHE A N 1
ATOM 697 C CA . PHE A 1 94 ? -25.871 14.123 47.897 1.00 80.56 94 PHE A CA 1
ATOM 698 C C . PHE A 1 94 ? -25.244 15.394 47.296 1.00 80.56 94 PHE A C 1
ATOM 700 O O . PHE A 1 94 ? -24.645 15.364 46.219 1.00 80.56 94 PHE A O 1
ATOM 707 N N . SER A 1 95 ? -25.440 16.537 47.959 1.00 81.56 95 SER A N 1
ATOM 708 C CA . SER A 1 95 ? -24.993 17.840 47.446 1.00 81.56 95 SER A CA 1
ATOM 709 C C . SER A 1 95 ? -23.695 18.311 48.096 1.00 81.56 95 SER A C 1
ATOM 711 O O . SER A 1 95 ? -23.597 18.374 49.319 1.00 81.56 95 SER A O 1
ATOM 713 N N . GLY A 1 96 ? -22.710 18.678 47.273 1.00 77.12 96 GLY A N 1
ATOM 714 C CA . GLY A 1 96 ? -21.475 19.331 47.713 1.00 77.12 96 GLY A CA 1
ATOM 715 C C . GLY A 1 96 ? -20.491 18.442 48.479 1.00 77.12 96 GLY A C 1
ATOM 716 O O . GLY A 1 96 ? -19.607 18.975 49.149 1.00 77.12 96 GLY A O 1
ATOM 717 N N . LEU A 1 97 ? -20.608 17.112 48.387 1.00 85.25 97 LEU A N 1
ATOM 718 C CA . LEU A 1 97 ? -19.733 16.186 49.110 1.00 85.25 97 LEU A CA 1
ATOM 719 C C . LEU A 1 97 ? -18.328 16.218 48.497 1.00 85.25 97 LEU A C 1
ATOM 721 O O . LEU A 1 97 ? -18.159 15.933 47.309 1.00 85.25 97 LEU A O 1
ATOM 725 N N . ARG A 1 98 ? -17.313 16.589 49.281 1.00 83.81 98 ARG A N 1
ATOM 726 C CA . ARG A 1 98 ? -15.949 16.804 48.777 1.00 83.81 98 ARG A CA 1
ATOM 727 C C . ARG A 1 98 ? -14.914 16.080 49.625 1.00 83.81 98 ARG A C 1
ATOM 729 O O . ARG A 1 98 ? -14.601 16.506 50.732 1.00 83.81 98 ARG A O 1
ATOM 736 N N . GLY A 1 99 ? -14.364 15.010 49.062 1.00 85.38 99 GLY A N 1
ATOM 737 C CA . GLY A 1 99 ? -13.108 14.429 49.516 1.00 85.38 99 GLY A CA 1
ATOM 738 C C . GLY A 1 99 ? -11.895 15.143 48.913 1.00 85.38 99 GLY A C 1
ATOM 739 O O . GLY A 1 99 ? -11.991 16.211 48.305 1.00 85.38 99 GLY A O 1
ATOM 740 N N . SER A 1 100 ? -10.745 14.492 49.031 1.00 85.31 100 SER A N 1
ATOM 741 C CA . SER A 1 100 ? -9.523 14.805 48.286 1.00 85.31 100 SER A CA 1
ATOM 742 C C . SER A 1 100 ? -8.869 13.513 47.794 1.00 85.31 100 SER A C 1
ATOM 744 O O . SER A 1 100 ? -9.217 12.433 48.263 1.00 85.31 100 SER A O 1
ATOM 746 N N . ASP A 1 101 ? -7.885 13.613 46.901 1.00 81.88 101 ASP A N 1
ATOM 747 C CA . ASP A 1 101 ? -7.139 12.455 46.379 1.00 81.88 101 ASP A CA 1
ATOM 748 C C . ASP A 1 101 ? -6.502 11.595 47.494 1.00 81.88 101 ASP A C 1
ATOM 750 O O . ASP A 1 101 ? -6.513 10.369 47.439 1.00 81.88 101 ASP A O 1
ATOM 754 N N . ALA A 1 102 ? -6.032 12.236 48.572 1.00 82.44 102 ALA A N 1
ATOM 755 C CA . ALA A 1 102 ? -5.464 11.563 49.743 1.00 82.44 102 ALA A CA 1
ATOM 756 C C . ALA A 1 102 ? -6.512 11.083 50.770 1.00 82.44 102 ALA A C 1
ATOM 758 O O . ALA A 1 102 ? -6.182 10.301 51.660 1.00 82.44 102 ALA A O 1
ATOM 759 N N . ALA A 1 103 ? -7.750 11.577 50.686 1.00 85.50 103 ALA A N 1
ATOM 760 C CA . ALA A 1 103 ? -8.825 11.323 51.646 1.00 85.50 103 ALA A CA 1
ATOM 761 C C . ALA A 1 103 ? -10.201 11.436 50.950 1.00 85.50 103 ALA A C 1
ATOM 763 O O . ALA A 1 103 ? -10.885 12.459 51.092 1.00 85.50 103 ALA A O 1
ATOM 764 N N . PRO A 1 104 ? -10.600 10.435 50.142 1.00 88.62 104 PRO A N 1
ATOM 765 C CA . PRO A 1 104 ? -11.904 10.418 49.490 1.00 88.62 104 PRO A CA 1
ATOM 766 C C . PRO A 1 104 ? -13.013 10.131 50.506 1.00 88.62 104 PRO A C 1
ATOM 768 O O . PRO A 1 104 ? -12.813 9.376 51.459 1.00 88.62 104 PRO A O 1
ATOM 771 N N . VAL A 1 105 ? -14.200 10.693 50.280 1.00 91.00 105 VAL A N 1
ATOM 772 C CA . VAL A 1 105 ? -15.404 10.312 51.035 1.00 91.00 105 VAL A CA 1
ATOM 773 C C . VAL A 1 105 ? -15.861 8.941 50.542 1.00 91.00 105 VAL A C 1
ATOM 775 O O . VAL A 1 105 ? -15.913 8.703 49.333 1.00 91.00 105 VAL A O 1
ATOM 778 N N . ARG A 1 106 ? -16.196 8.028 51.453 1.00 92.06 106 ARG A N 1
ATOM 779 C CA . ARG A 1 106 ? -16.682 6.683 51.112 1.00 92.06 106 ARG A CA 1
ATOM 780 C C . ARG A 1 106 ? -18.064 6.455 51.704 1.00 92.06 106 ARG A C 1
ATOM 782 O O . ARG A 1 106 ? -18.292 6.723 52.878 1.00 92.06 106 ARG A O 1
ATOM 789 N N . ILE A 1 107 ? -18.980 5.950 50.886 1.00 92.31 107 ILE A N 1
ATOM 790 C CA . ILE A 1 107 ? -20.328 5.552 51.293 1.00 92.31 107 ILE A CA 1
ATOM 791 C C . ILE A 1 107 ? -20.509 4.111 50.839 1.00 92.31 107 ILE A C 1
ATOM 793 O O . ILE A 1 107 ? -20.514 3.831 49.639 1.00 92.31 107 ILE A O 1
ATOM 797 N N . ARG A 1 108 ? -20.612 3.179 51.787 1.00 93.69 108 ARG A N 1
ATOM 798 C CA . ARG A 1 108 ? -20.540 1.752 51.464 1.00 93.69 108 ARG A CA 1
ATOM 799 C C . ARG A 1 108 ? -21.461 0.867 52.281 1.00 93.69 108 ARG A C 1
ATOM 801 O O . ARG A 1 108 ? -21.746 1.148 53.444 1.00 93.69 108 ARG A O 1
ATOM 808 N N . GLY A 1 109 ? -21.862 -0.253 51.689 1.00 91.19 109 GLY A N 1
ATOM 809 C CA . GLY A 1 109 ? -22.475 -1.352 52.424 1.00 91.19 109 GLY A CA 1
ATOM 810 C C . GLY A 1 109 ? -21.505 -1.957 53.445 1.00 91.19 109 GLY A C 1
ATOM 811 O O . GLY A 1 109 ? -20.301 -2.075 53.201 1.00 91.19 109 GLY A O 1
ATOM 812 N N . ALA A 1 110 ? -22.028 -2.356 54.604 1.00 87.62 110 ALA A N 1
ATOM 813 C CA . ALA A 1 110 ? -21.266 -3.086 55.617 1.00 87.62 110 ALA A CA 1
ATOM 814 C C . ALA A 1 110 ? -20.884 -4.505 55.156 1.00 87.62 110 ALA A C 1
ATOM 816 O O . ALA A 1 110 ? -19.808 -4.992 55.501 1.00 87.62 110 ALA A O 1
ATOM 817 N N . PHE A 1 111 ? -21.757 -5.151 54.373 1.00 85.75 111 PHE A N 1
ATOM 818 C CA . PHE A 1 111 ? -21.617 -6.534 53.914 1.00 85.75 111 PHE A CA 1
ATOM 819 C C . PHE A 1 111 ? -21.962 -6.629 52.415 1.00 85.75 111 PHE A C 1
ATOM 821 O O . PHE A 1 111 ? -23.127 -6.434 52.067 1.00 85.75 111 PHE A O 1
ATOM 828 N N . PRO A 1 112 ? -21.001 -6.942 51.524 1.00 80.69 112 PRO A N 1
ATOM 829 C CA . PRO A 1 112 ? -21.256 -7.038 50.082 1.00 80.69 112 PRO A CA 1
ATOM 830 C C . PRO A 1 112 ? -22.301 -8.092 49.688 1.00 80.69 112 PRO A C 1
ATOM 832 O O . PRO A 1 112 ? -23.047 -7.880 48.737 1.00 80.69 112 PRO A O 1
ATOM 835 N N . ASP A 1 113 ? -22.405 -9.190 50.445 1.00 85.19 113 ASP A N 1
ATOM 836 C CA . ASP A 1 113 ? -23.387 -10.262 50.205 1.00 85.19 113 ASP A CA 1
ATOM 837 C C . ASP A 1 113 ? -24.820 -9.895 50.644 1.00 85.19 113 ASP A C 1
ATOM 839 O O . ASP A 1 113 ? -25.778 -10.595 50.313 1.00 85.19 113 ASP A O 1
ATOM 843 N N . GLN A 1 114 ? -24.982 -8.810 51.411 1.00 89.56 114 GLN A N 1
ATOM 844 C CA . GLN A 1 114 ? -26.269 -8.287 51.884 1.00 89.56 114 GLN A CA 1
ATOM 845 C C . GLN A 1 114 ? -26.291 -6.754 51.746 1.00 89.56 114 GLN A C 1
ATOM 847 O O . GLN A 1 114 ? -26.308 -6.038 52.753 1.00 89.56 114 GLN A O 1
ATOM 852 N N . PRO A 1 115 ? -26.244 -6.228 50.509 1.00 90.50 115 PRO A N 1
ATOM 853 C CA . PRO A 1 115 ? -26.109 -4.799 50.284 1.00 90.50 115 PRO A CA 1
ATOM 854 C C . PRO A 1 115 ? -27.372 -4.049 50.751 1.00 90.50 115 PRO A C 1
ATOM 856 O O . PRO A 1 115 ? -28.491 -4.534 50.551 1.00 90.50 115 PRO A O 1
ATOM 859 N N . PRO A 1 116 ? -27.226 -2.860 51.359 1.00 92.94 116 PRO A N 1
ATOM 860 C CA . PRO A 1 116 ? -28.353 -1.997 51.695 1.00 92.94 116 PRO A CA 1
ATOM 861 C C . PRO A 1 116 ? -29.074 -1.521 50.427 1.00 92.94 116 PRO A C 1
ATOM 863 O O . PRO A 1 116 ? -28.447 -1.277 49.391 1.00 92.94 116 PRO A O 1
ATOM 866 N N . VAL A 1 117 ? -30.394 -1.359 50.529 1.00 92.50 117 VAL A N 1
ATOM 867 C CA . VAL A 1 117 ? -31.263 -0.949 49.420 1.00 92.50 117 VAL A CA 1
ATOM 868 C C . VAL A 1 117 ? -31.770 0.469 49.663 1.00 92.50 117 VAL A C 1
ATOM 870 O O . VAL A 1 117 ? -32.577 0.694 50.562 1.00 92.50 117 VAL A O 1
ATOM 873 N N . LEU A 1 118 ? -31.327 1.422 48.847 1.00 90.69 118 LEU A N 1
ATOM 874 C CA . LEU A 1 118 ? -31.931 2.750 48.748 1.00 90.69 118 LEU A CA 1
ATOM 875 C C . LEU A 1 118 ? -33.136 2.640 47.803 1.00 90.69 118 LEU A C 1
ATOM 877 O O . LEU A 1 118 ? -32.950 2.342 46.620 1.00 90.69 118 LEU A O 1
ATOM 881 N N . ARG A 1 119 ? -34.360 2.835 48.307 1.00 88.38 119 ARG A N 1
ATOM 882 C CA . ARG A 1 119 ? -35.597 2.719 47.513 1.00 88.38 119 ARG A CA 1
ATOM 883 C C . ARG A 1 119 ? -36.299 4.069 47.426 1.00 88.38 119 ARG A C 1
ATOM 885 O O . ARG A 1 119 ? -36.622 4.674 48.445 1.00 88.38 119 ARG A O 1
ATOM 892 N N . LEU A 1 120 ? -36.522 4.526 46.197 1.00 84.88 120 LEU A N 1
ATOM 893 C CA . LEU A 1 120 ? -36.879 5.905 45.879 1.00 84.88 120 LEU A CA 1
ATOM 894 C C . LEU A 1 120 ? -38.108 5.913 44.943 1.00 84.88 120 LEU A C 1
ATOM 896 O O . LEU A 1 120 ? -38.087 5.227 43.920 1.00 84.88 120 LEU A O 1
ATOM 900 N N . PRO A 1 121 ? -39.202 6.620 45.286 1.00 77.06 121 PRO A N 1
ATOM 901 C CA . PRO A 1 121 ? -40.479 6.473 44.579 1.00 77.06 121 PRO A CA 1
ATOM 902 C C . PRO A 1 121 ? -40.531 7.203 43.229 1.00 77.06 121 PRO A C 1
ATOM 904 O O . PRO A 1 121 ? -41.150 6.702 42.293 1.00 77.06 121 PRO A O 1
ATOM 907 N N . ASP A 1 122 ? -39.887 8.367 43.122 1.00 78.38 122 ASP A N 1
ATOM 908 C CA . ASP A 1 122 ? -39.882 9.209 41.923 1.00 78.38 122 ASP A CA 1
ATOM 909 C C . ASP A 1 122 ? -38.473 9.230 41.301 1.00 78.38 122 ASP A C 1
ATOM 911 O O . ASP A 1 122 ? -37.964 8.181 40.900 1.00 78.38 122 ASP A O 1
ATOM 915 N N . ASP A 1 123 ? -37.818 10.389 41.228 1.00 70.31 123 ASP A N 1
ATOM 916 C CA . ASP A 1 123 ? -36.406 10.477 40.852 1.00 70.31 123 ASP A CA 1
ATOM 917 C C . ASP A 1 123 ? -35.523 9.821 41.925 1.00 70.31 123 ASP A C 1
ATOM 919 O O . ASP A 1 123 ? -35.743 9.978 43.127 1.00 70.31 123 ASP A O 1
ATOM 923 N N . GLY A 1 124 ? -34.527 9.053 41.487 1.00 78.94 124 GLY A N 1
ATOM 924 C CA . GLY A 1 124 ? -33.604 8.350 42.367 1.00 78.94 124 GLY A CA 1
ATOM 925 C C . GLY A 1 124 ? -32.523 9.249 42.968 1.00 78.94 124 GLY A C 1
ATOM 926 O O . GLY A 1 124 ? -32.645 10.471 43.049 1.00 78.94 124 GLY A O 1
ATOM 927 N N . ALA A 1 125 ? -31.434 8.630 43.422 1.00 86.06 125 ALA A N 1
ATOM 928 C CA . ALA A 1 125 ? -30.391 9.334 44.156 1.00 86.06 125 ALA A CA 1
ATOM 929 C C . ALA A 1 125 ? -29.748 10.407 43.265 1.00 86.06 125 ALA A C 1
ATOM 931 O O . ALA A 1 125 ? -29.406 10.137 42.111 1.00 86.06 125 ALA A O 1
ATOM 932 N N . ARG A 1 126 ? -29.558 11.622 43.793 1.00 88.56 126 ARG A N 1
ATOM 933 C CA . ARG A 1 126 ? -28.985 12.736 43.023 1.00 88.56 126 ARG A CA 1
ATOM 934 C C . ARG A 1 126 ? -27.689 13.233 43.649 1.00 88.56 126 ARG A C 1
ATOM 936 O O . ARG A 1 126 ? -27.690 13.640 44.809 1.00 88.56 126 ARG A O 1
ATOM 943 N N . LEU A 1 127 ? -26.600 13.219 42.883 1.00 88.56 127 LEU A N 1
ATOM 944 C CA . LEU A 1 127 ? -25.306 13.791 43.262 1.00 88.56 127 LEU A CA 1
ATOM 945 C C . LEU A 1 127 ? -25.115 15.121 42.536 1.00 88.56 127 LEU A C 1
ATOM 947 O O . LEU A 1 127 ? -25.181 15.179 41.308 1.00 88.56 127 LEU A O 1
ATOM 951 N N . THR A 1 128 ? -24.833 16.179 43.293 1.00 86.81 128 THR A N 1
ATOM 952 C CA . THR A 1 128 ? -24.583 17.523 42.754 1.00 86.81 128 THR A CA 1
ATOM 953 C C . THR A 1 128 ? -23.264 18.066 43.285 1.00 86.81 128 THR A C 1
ATOM 955 O O . THR A 1 128 ? -22.983 17.980 44.482 1.00 86.81 128 THR A O 1
ATOM 958 N N . ASN A 1 129 ? -22.429 18.603 42.387 1.00 81.62 129 ASN A N 1
ATOM 959 C CA . ASN A 1 129 ? -21.169 19.304 42.699 1.00 81.62 129 ASN A CA 1
ATOM 960 C C . ASN A 1 129 ? -20.199 18.539 43.638 1.00 81.62 129 ASN A C 1
ATOM 962 O O . ASN A 1 129 ? -19.440 19.152 44.401 1.00 81.62 129 ASN A O 1
ATOM 966 N N . SER A 1 130 ? -20.257 17.203 43.602 1.00 86.62 130 SER A N 1
ATOM 967 C CA . SER A 1 130 ? -19.503 16.304 44.483 1.00 86.62 130 SER A CA 1
ATOM 968 C C . SER A 1 130 ? -18.202 15.831 43.830 1.00 86.62 130 SER A C 1
ATOM 970 O O . SER A 1 130 ? -18.166 15.593 42.623 1.00 86.62 130 SER A O 1
ATOM 972 N N . ALA A 1 131 ? -17.135 15.683 44.617 1.00 89.00 131 ALA A N 1
ATOM 973 C CA . ALA A 1 131 ? -15.819 15.283 44.119 1.00 89.00 131 ALA A CA 1
ATOM 974 C C . ALA A 1 131 ? -15.061 14.366 45.090 1.00 89.00 131 ALA A C 1
ATOM 976 O O . ALA A 1 131 ? -15.192 14.517 46.305 1.00 89.00 131 ALA A O 1
ATOM 977 N N . PHE A 1 132 ? -14.235 13.456 44.555 1.00 90.25 132 PHE A N 1
ATOM 978 C CA . PHE A 1 132 ? -13.482 12.450 45.328 1.00 90.25 132 PHE A CA 1
ATOM 979 C C . PHE A 1 132 ? -14.397 11.619 46.247 1.00 90.25 132 PHE A C 1
ATOM 981 O O . PHE A 1 132 ? -14.246 11.609 47.472 1.00 90.25 132 PHE A O 1
ATOM 988 N N . LEU A 1 133 ? -15.377 10.950 45.632 1.00 92.19 133 LEU A N 1
ATOM 989 C CA . LEU A 1 133 ? -16.432 10.183 46.300 1.00 92.19 133 LEU A CA 1
ATOM 990 C C . LEU A 1 133 ? -16.470 8.741 45.772 1.00 92.19 133 LEU A C 1
ATOM 992 O O . LEU A 1 133 ? -16.480 8.525 44.559 1.00 92.19 133 LEU A O 1
ATOM 996 N N . SER A 1 134 ? -16.538 7.772 46.686 1.00 93.12 134 SER A N 1
ATOM 997 C CA . SER A 1 134 ? -16.736 6.348 46.388 1.00 93.12 134 SER A CA 1
ATOM 998 C C . SER A 1 134 ? -18.100 5.868 46.889 1.00 93.12 134 SER A C 1
ATOM 1000 O O . SER A 1 134 ? -18.428 6.067 48.062 1.00 93.12 134 SER A O 1
ATOM 1002 N N . LEU A 1 135 ? -18.871 5.212 46.021 1.00 94.00 135 LEU A N 1
ATOM 1003 C CA . LEU A 1 135 ? -20.084 4.463 46.357 1.00 94.00 135 LEU A CA 1
ATOM 1004 C C . LEU A 1 135 ? -19.794 2.964 46.190 1.00 94.00 135 LEU A C 1
ATOM 1006 O O . LEU A 1 135 ? -19.528 2.523 45.071 1.00 94.00 135 LEU A O 1
ATOM 1010 N N . GLU A 1 136 ? -19.838 2.174 47.270 1.00 95.31 136 GLU A N 1
ATOM 1011 C CA . GLU A 1 136 ? -19.420 0.757 47.232 1.00 95.31 136 GLU A CA 1
ATOM 1012 C C . GLU A 1 136 ? -20.467 -0.216 47.798 1.00 95.31 136 GLU A C 1
ATOM 1014 O O . GLU A 1 136 ? -20.954 -0.039 48.912 1.00 95.31 136 GLU A O 1
ATOM 1019 N N . SER A 1 137 ? -20.765 -1.309 47.084 1.00 94.31 137 SER A N 1
ATOM 1020 C CA . SER A 1 137 ? -21.658 -2.385 47.569 1.00 94.31 137 SER A CA 1
ATOM 1021 C C . SER A 1 137 ? -23.057 -1.899 48.003 1.00 94.31 137 SER A C 1
ATOM 1023 O O . SER A 1 137 ? -23.516 -2.200 49.106 1.00 94.31 137 SER A O 1
ATOM 1025 N N . LEU A 1 138 ? -23.728 -1.119 47.149 1.00 93.94 138 LEU A N 1
ATOM 1026 C CA . LEU A 1 138 ? -25.068 -0.555 47.385 1.00 93.94 138 LEU A CA 1
ATOM 1027 C C . LEU A 1 138 ? -26.062 -1.023 46.310 1.00 93.94 138 LEU A C 1
ATOM 1029 O O . LEU A 1 138 ? -25.675 -1.235 45.159 1.00 93.94 138 LEU A O 1
ATOM 1033 N N . VAL A 1 139 ? -27.352 -1.098 46.646 1.00 94.06 139 VAL A N 1
ATOM 1034 C CA . VAL A 1 139 ? -28.443 -1.184 45.660 1.00 94.06 139 VAL A CA 1
ATOM 1035 C C . VAL A 1 139 ? -29.217 0.130 45.676 1.00 94.06 139 VAL A C 1
ATOM 1037 O O . VAL A 1 139 ? -29.675 0.555 46.733 1.00 94.06 139 VAL A O 1
ATOM 1040 N N . ILE A 1 140 ? -29.393 0.763 44.518 1.00 93.12 140 ILE A N 1
ATOM 1041 C CA . ILE A 1 140 ? -30.215 1.968 44.352 1.00 93.12 140 ILE A CA 1
ATOM 1042 C C . ILE A 1 140 ? -31.343 1.645 43.377 1.00 93.12 140 ILE A C 1
ATOM 1044 O O . ILE A 1 140 ? -31.091 1.216 42.249 1.00 93.12 140 ILE A O 1
ATOM 1048 N N . HIS A 1 141 ? -32.584 1.829 43.818 1.00 91.19 141 HIS A N 1
ATOM 1049 C CA . HIS A 1 141 ? -33.777 1.508 43.047 1.00 91.19 141 HIS A CA 1
ATOM 1050 C C . HIS A 1 141 ? -34.733 2.701 42.979 1.00 91.19 141 HIS A C 1
ATOM 1052 O O . HIS A 1 141 ? -35.149 3.217 44.016 1.00 91.19 141 HIS A O 1
ATOM 1058 N N . SER A 1 142 ? -35.092 3.096 41.755 1.00 87.81 142 SER A N 1
ATOM 1059 C CA . SER A 1 142 ? -36.176 4.036 41.467 1.00 87.81 142 SER A CA 1
ATOM 1060 C C . SER A 1 142 ? -37.370 3.311 40.834 1.00 87.81 142 SER A C 1
ATOM 1062 O O . SER A 1 142 ? -37.198 2.481 39.934 1.00 87.81 142 SER A O 1
ATOM 1064 N N . GLU A 1 143 ? -38.581 3.637 41.292 1.00 81.88 143 GLU A N 1
ATOM 1065 C CA . GLU A 1 143 ? -39.835 3.083 40.760 1.00 81.88 143 GLU A CA 1
ATOM 1066 C C . GLU A 1 143 ? -40.362 3.827 39.514 1.00 81.88 143 GLU A C 1
ATOM 1068 O O . GLU A 1 143 ? -41.243 3.303 38.830 1.00 81.88 143 GLU A O 1
ATOM 1073 N N . ARG A 1 144 ? -39.851 5.031 39.204 1.00 78.94 144 ARG A N 1
ATOM 1074 C CA . ARG A 1 144 ? -40.375 5.896 38.122 1.00 78.94 144 ARG A CA 1
ATOM 1075 C C . ARG A 1 144 ? -39.313 6.644 37.316 1.00 78.94 144 ARG A C 1
ATOM 1077 O O . ARG A 1 144 ? -39.444 6.715 36.100 1.00 78.94 144 ARG A O 1
ATOM 1084 N N . GLY A 1 145 ? -38.320 7.233 37.980 1.00 82.50 145 GLY A N 1
ATOM 1085 C CA . GLY A 1 145 ? -37.298 8.086 37.371 1.00 82.50 145 GLY A CA 1
ATOM 1086 C C . GLY A 1 145 ? -35.938 7.406 37.199 1.00 82.50 145 GLY A C 1
ATOM 1087 O O . GLY A 1 145 ? -35.811 6.178 37.122 1.00 82.50 145 GLY A O 1
ATOM 1088 N N . ASN A 1 146 ? -34.886 8.221 37.128 1.00 86.56 146 ASN A N 1
ATOM 1089 C CA . ASN A 1 146 ? -33.517 7.716 37.018 1.00 86.56 146 ASN A CA 1
ATOM 1090 C C . ASN A 1 146 ? -33.075 7.095 38.347 1.00 86.56 146 ASN A C 1
ATOM 1092 O O . ASN A 1 146 ? -33.288 7.716 39.382 1.00 86.56 146 ASN A O 1
ATOM 1096 N N . ALA A 1 147 ? -32.402 5.938 38.370 1.00 88.75 147 ALA A N 1
ATOM 1097 C CA . ALA A 1 147 ? -31.987 5.350 39.655 1.00 88.75 147 ALA A CA 1
ATOM 1098 C C . ALA A 1 147 ? -30.843 6.139 40.323 1.00 88.75 147 ALA A C 1
ATOM 1100 O O . ALA A 1 147 ? -30.854 6.328 41.541 1.00 88.75 147 ALA A O 1
ATOM 1101 N N . LEU A 1 148 ? -29.895 6.647 39.529 1.00 91.81 148 LEU A N 1
ATOM 1102 C CA . LEU A 1 148 ? -28.836 7.557 39.970 1.00 91.81 148 LEU A CA 1
ATOM 1103 C C . LEU A 1 148 ? -28.612 8.664 38.928 1.00 91.81 148 LEU A C 1
ATOM 1105 O O . LEU A 1 148 ? -28.387 8.380 37.752 1.00 91.81 148 LEU A O 1
ATOM 1109 N N . THR A 1 149 ? -28.645 9.922 39.367 1.00 90.88 149 THR A N 1
ATOM 1110 C CA . THR A 1 149 ? -28.403 11.111 38.535 1.00 90.88 149 THR A CA 1
ATOM 1111 C C . THR A 1 149 ? -27.227 11.909 39.093 1.00 90.88 149 THR A C 1
ATOM 1113 O O . THR A 1 149 ? -27.258 12.331 40.247 1.00 90.88 149 THR A O 1
ATOM 1116 N N . ILE A 1 150 ? -26.195 12.150 38.286 1.00 90.12 150 ILE A N 1
ATOM 1117 C CA . ILE A 1 150 ? -25.026 12.960 38.655 1.00 90.12 150 ILE A CA 1
ATOM 1118 C C . ILE A 1 150 ? -24.967 14.156 37.714 1.00 90.12 150 ILE A C 1
ATOM 1120 O O . ILE A 1 150 ? -24.768 13.977 36.516 1.00 90.12 150 ILE A O 1
ATOM 1124 N N . VAL A 1 151 ? -25.173 15.363 38.240 1.00 85.69 151 VAL A N 1
ATOM 1125 C CA . VAL A 1 151 ? -25.317 16.578 37.422 1.00 85.69 151 VAL A CA 1
ATOM 1126 C C . VAL A 1 151 ? -24.587 17.771 38.025 1.00 85.69 151 VAL A C 1
ATOM 1128 O O . VAL A 1 151 ? -24.407 17.888 39.242 1.00 85.69 151 VAL A O 1
ATOM 1131 N N . HIS A 1 152 ? -24.196 18.689 37.152 1.00 78.19 152 HIS A N 1
ATOM 1132 C CA . HIS A 1 152 ? -23.636 19.981 37.512 1.00 78.19 152 HIS A CA 1
ATOM 1133 C C . HIS A 1 152 ? -24.753 21.036 37.607 1.00 78.19 152 HIS A C 1
ATOM 1135 O O . HIS A 1 152 ? -25.521 21.194 36.663 1.00 78.19 152 HIS A O 1
ATOM 1141 N N . GLN A 1 153 ? -24.888 21.737 38.743 1.00 67.00 153 GLN A N 1
ATOM 1142 C CA . GLN A 1 153 ? -26.023 22.656 38.955 1.00 67.00 153 GLN A CA 1
ATOM 1143 C C . GLN A 1 153 ? -25.820 24.071 38.393 1.00 67.00 153 GLN A C 1
ATOM 1145 O O . GLN A 1 153 ? -26.798 24.681 37.962 1.00 67.00 153 GLN A O 1
ATOM 1150 N N . ALA A 1 154 ? -24.595 24.607 38.389 1.00 61.31 154 ALA A N 1
ATOM 1151 C CA . ALA A 1 154 ? -24.321 25.957 37.892 1.00 61.31 154 ALA A CA 1
ATOM 1152 C C . ALA A 1 154 ? -22.863 26.119 37.411 1.00 61.31 154 ALA A C 1
ATOM 1154 O O . ALA A 1 154 ? -21.961 25.738 38.158 1.00 61.31 154 ALA A O 1
ATOM 1155 N N . PRO A 1 155 ? -22.593 26.787 36.264 1.00 58.56 155 PRO A N 1
ATOM 1156 C CA . PRO A 1 155 ? -21.240 26.947 35.696 1.00 58.56 155 PRO A CA 1
ATOM 1157 C C . PRO A 1 155 ? -20.195 27.624 36.598 1.00 58.56 155 PRO A C 1
ATOM 1159 O O . PRO A 1 155 ? -19.004 27.605 36.300 1.00 58.56 155 PRO A O 1
ATOM 1162 N N . THR A 1 156 ? -20.633 28.290 37.668 1.00 48.72 156 THR A N 1
ATOM 1163 C CA . THR A 1 156 ? -19.774 28.938 38.672 1.00 48.72 156 THR A CA 1
ATOM 1164 C C . THR A 1 156 ? -19.273 27.984 39.756 1.00 48.72 156 THR A C 1
ATOM 1166 O O . THR A 1 156 ? -18.445 28.374 40.579 1.00 48.72 156 THR A O 1
ATOM 1169 N N . GLU A 1 157 ? -19.794 26.761 39.806 1.00 64.19 157 GLU A N 1
ATOM 1170 C CA . GLU A 1 157 ? -19.404 25.732 40.765 1.00 64.19 157 GLU A CA 1
ATOM 1171 C C . GLU A 1 157 ? -18.401 24.749 40.138 1.00 64.19 157 GLU A C 1
ATOM 1173 O O . GLU A 1 157 ? -18.138 24.771 38.939 1.00 64.19 157 GLU A O 1
ATOM 1178 N N . ILE A 1 158 ? -17.802 23.875 40.948 1.00 65.69 158 ILE A N 1
ATOM 1179 C CA . ILE A 1 158 ? -16.863 22.862 40.443 1.00 65.69 158 ILE A CA 1
ATOM 1180 C C . ILE A 1 158 ? -17.669 21.660 39.940 1.00 65.69 158 ILE A C 1
ATOM 1182 O O . ILE A 1 158 ? -18.459 21.094 40.701 1.00 65.69 158 ILE A O 1
ATOM 1186 N N . ALA A 1 159 ? -17.457 21.279 38.677 1.00 78.19 159 ALA A N 1
ATOM 1187 C CA . ALA A 1 159 ? -18.094 20.119 38.055 1.00 78.19 159 ALA A CA 1
ATOM 1188 C C . ALA A 1 159 ? -17.782 18.807 38.812 1.00 78.19 159 ALA A C 1
ATOM 1190 O O . ALA A 1 159 ? -16.699 18.685 39.401 1.00 78.19 159 ALA A O 1
ATOM 1191 N N . PRO A 1 160 ? -18.696 17.814 38.821 1.00 84.94 160 PRO A N 1
ATOM 1192 C CA . PRO A 1 160 ? -18.461 16.552 39.516 1.00 84.94 160 PRO A CA 1
ATOM 1193 C C . PRO A 1 160 ? -17.252 15.798 38.947 1.00 84.94 160 PRO A C 1
ATOM 1195 O O . PRO A 1 160 ? -17.141 15.614 37.733 1.00 84.94 160 PRO A O 1
ATOM 1198 N N . GLN A 1 161 ? -16.341 15.350 39.817 1.00 90.31 161 GLN A N 1
ATOM 1199 C CA . GLN A 1 161 ? -15.092 14.726 39.369 1.00 90.31 161 GLN A CA 1
ATOM 1200 C C . GLN A 1 161 ? -14.484 13.716 40.350 1.00 90.31 161 GLN A C 1
ATOM 1202 O O . GLN A 1 161 ? -14.696 13.809 41.557 1.00 90.31 161 GLN A O 1
ATOM 1207 N N . HIS A 1 162 ? -13.669 12.784 39.846 1.00 92.56 162 HIS A N 1
ATOM 1208 C CA . HIS A 1 162 ? -13.023 11.730 40.648 1.00 92.56 162 HIS A CA 1
ATOM 1209 C C . HIS A 1 162 ? -14.051 10.873 41.409 1.00 92.56 162 HIS A C 1
ATOM 1211 O O . HIS A 1 162 ? -14.047 10.800 42.638 1.00 92.56 162 HIS A O 1
ATOM 1217 N N . LEU A 1 163 ? -14.967 10.252 40.660 1.00 94.00 163 LEU A N 1
ATOM 1218 C CA . LEU A 1 163 ? -16.056 9.432 41.204 1.00 94.00 163 LEU A CA 1
ATOM 1219 C C . LEU A 1 163 ? -15.801 7.936 40.976 1.00 94.00 163 LEU A C 1
ATOM 1221 O O . LEU A 1 163 ? -15.499 7.519 39.857 1.00 94.00 163 LEU A O 1
ATOM 1225 N N . LEU A 1 164 ? -15.972 7.123 42.018 1.00 95.31 164 LEU A N 1
ATOM 1226 C CA . LEU A 1 164 ? -15.904 5.663 41.947 1.00 95.31 164 LEU A CA 1
ATOM 1227 C C . LEU A 1 164 ? -17.260 5.062 42.326 1.00 95.31 164 LEU A C 1
ATOM 1229 O O . LEU A 1 164 ? -17.790 5.333 43.398 1.00 95.31 164 LEU A O 1
ATOM 1233 N N . LEU A 1 165 ? -17.816 4.226 41.454 1.00 96.44 165 LEU A N 1
ATOM 1234 C CA . LEU A 1 165 ? -18.941 3.351 41.772 1.00 96.44 165 LEU A CA 1
ATOM 1235 C C . LEU A 1 165 ? -18.436 1.919 41.650 1.00 96.44 165 LEU A C 1
ATOM 1237 O O . LEU A 1 165 ? -17.906 1.541 40.605 1.00 96.44 165 LEU A O 1
ATOM 1241 N N . LYS A 1 166 ? -18.565 1.131 42.716 1.00 96.44 166 LYS A N 1
ATOM 1242 C CA . LYS A 1 166 ? -17.931 -0.183 42.802 1.00 96.44 166 LYS A CA 1
ATOM 1243 C C . LYS A 1 166 ? -18.855 -1.228 43.414 1.00 96.44 166 LYS A C 1
ATOM 1245 O O . LYS A 1 166 ? -19.341 -1.064 44.530 1.00 96.44 166 LYS A O 1
ATOM 1250 N N . ASP A 1 167 ? -19.106 -2.307 42.678 1.00 95.12 167 ASP A N 1
ATOM 1251 C CA . ASP A 1 167 ? -20.047 -3.366 43.075 1.00 95.12 167 ASP A CA 1
ATOM 1252 C C . ASP A 1 167 ? -21.461 -2.806 43.405 1.00 95.12 167 ASP A C 1
ATOM 1254 O O . ASP A 1 167 ? -22.176 -3.318 44.266 1.00 95.12 167 ASP A O 1
ATOM 1258 N N . VAL A 1 168 ? -21.864 -1.713 42.735 1.00 95.88 168 VAL A N 1
ATOM 1259 C CA . VAL A 1 168 ? -23.166 -1.039 42.908 1.00 95.88 168 VAL A CA 1
ATOM 1260 C C . VAL A 1 168 ? -24.190 -1.579 41.906 1.00 95.88 168 VAL A C 1
ATOM 1262 O O . VAL A 1 168 ? -23.879 -1.775 40.732 1.00 95.88 168 VAL A O 1
ATOM 1265 N N . THR A 1 169 ? -25.430 -1.785 42.351 1.00 95.75 169 THR A N 1
ATOM 1266 C CA . THR A 1 169 ? -26.567 -2.169 41.497 1.00 95.75 169 THR A CA 1
ATOM 1267 C C . THR A 1 169 ? -27.548 -1.004 41.356 1.00 95.75 169 THR A C 1
ATOM 1269 O O . THR A 1 169 ? -28.070 -0.521 42.357 1.00 95.75 169 THR A O 1
ATOM 1272 N N . LEU A 1 170 ? -27.818 -0.569 40.125 1.00 94.12 170 LEU A N 1
ATOM 1273 C CA . LEU A 1 170 ? -28.724 0.530 39.777 1.00 94.12 170 LEU A CA 1
ATOM 1274 C C . LEU A 1 170 ? -29.945 -0.016 39.024 1.00 94.12 170 LEU A C 1
ATOM 1276 O O . LEU A 1 170 ? -29.785 -0.688 38.004 1.00 94.12 170 LEU A O 1
ATOM 1280 N N . ARG A 1 171 ? -31.153 0.264 39.529 1.00 91.75 171 ARG A N 1
ATOM 1281 C CA . ARG A 1 171 ? -32.426 -0.304 39.048 1.00 91.75 171 ARG A CA 1
ATOM 1282 C C . ARG A 1 171 ? -33.476 0.764 38.763 1.00 91.75 171 ARG A C 1
ATOM 1284 O O . ARG A 1 171 ? -33.954 1.384 39.713 1.00 91.75 171 ARG A O 1
ATOM 1291 N N . THR A 1 172 ? -33.917 0.901 37.514 1.00 87.75 172 THR A N 1
ATOM 1292 C CA . THR A 1 172 ? -35.127 1.674 37.167 1.00 87.75 172 THR A CA 1
ATOM 1293 C C . THR A 1 172 ? -36.266 0.776 36.671 1.00 87.75 172 THR A C 1
ATOM 1295 O O . THR A 1 172 ? -36.038 -0.232 35.989 1.00 87.75 172 THR A O 1
ATOM 1298 N N . SER A 1 173 ? -37.497 1.154 37.022 1.00 80.31 173 SER A N 1
ATOM 1299 C CA . SER A 1 173 ? -38.749 0.489 36.629 1.00 80.31 173 SER A CA 1
ATOM 1300 C C . SER A 1 173 ? -39.776 1.455 36.022 1.00 80.31 173 SER A C 1
ATOM 1302 O O . SER A 1 173 ? -40.977 1.337 36.278 1.00 80.31 173 SER A O 1
ATOM 1304 N N . ALA A 1 174 ? -39.299 2.418 35.228 1.00 68.19 174 ALA A N 1
ATOM 1305 C CA . ALA A 1 174 ? -40.112 3.463 34.612 1.00 68.19 174 ALA A CA 1
ATOM 1306 C C . ALA A 1 174 ? -41.300 2.913 33.802 1.00 68.19 174 ALA A C 1
ATOM 1308 O O . ALA A 1 174 ? -41.147 2.088 32.900 1.00 68.19 174 ALA A O 1
ATOM 1309 N N . ARG A 1 175 ? -42.504 3.397 34.126 1.00 60.75 175 ARG A N 1
ATOM 1310 C CA . ARG A 1 175 ? -43.751 3.033 33.429 1.00 60.75 175 ARG A CA 1
ATOM 1311 C C . ARG A 1 175 ? -44.147 4.026 32.342 1.00 60.75 175 ARG A C 1
ATOM 1313 O O . ARG A 1 175 ? -44.717 3.604 31.345 1.00 60.75 175 ARG A O 1
ATOM 1320 N N . ASP A 1 176 ? -43.811 5.299 32.535 1.00 56.12 176 ASP A N 1
ATOM 1321 C CA . ASP A 1 176 ? -44.148 6.409 31.649 1.00 56.12 176 ASP A CA 1
ATOM 1322 C C . ASP A 1 176 ? -42.928 7.342 31.539 1.00 56.12 176 ASP A C 1
ATOM 1324 O O . ASP A 1 176 ? -42.468 7.874 32.551 1.00 56.12 176 ASP A O 1
ATOM 1328 N N . GLY A 1 177 ? -42.416 7.559 30.324 1.00 59.22 177 GLY A N 1
ATOM 1329 C CA . GLY A 1 177 ? -41.307 8.473 30.050 1.00 59.22 177 GLY A CA 1
ATOM 1330 C C . GLY A 1 177 ? -39.905 7.846 30.051 1.00 59.22 177 GLY A C 1
ATOM 1331 O O . GLY A 1 177 ? -39.642 6.778 30.607 1.00 59.22 177 GLY A O 1
ATOM 1332 N N . ARG A 1 178 ? -38.975 8.572 29.422 1.00 70.31 178 ARG A N 1
ATOM 1333 C CA . ARG A 1 178 ? -37.582 8.168 29.191 1.00 70.31 178 ARG A CA 1
ATOM 1334 C C . ARG A 1 178 ? -36.712 8.368 30.437 1.00 70.31 178 ARG A C 1
ATOM 1336 O O . ARG A 1 178 ? -36.166 9.450 30.646 1.00 70.31 178 ARG A O 1
ATOM 1343 N N . ALA A 1 179 ? -36.566 7.314 31.235 1.00 77.56 179 ALA A N 1
ATOM 1344 C CA . ALA A 1 179 ? -35.672 7.264 32.395 1.00 77.56 179 ALA A CA 1
ATOM 1345 C C . ALA A 1 179 ? -34.472 6.336 32.150 1.00 77.56 179 ALA A C 1
ATOM 1347 O O . ALA A 1 179 ? -34.569 5.380 31.384 1.00 77.56 179 ALA A O 1
ATOM 1348 N N . CYS A 1 180 ? -33.360 6.570 32.845 1.00 84.88 180 CYS A N 1
ATOM 1349 C CA . CYS A 1 180 ? -32.129 5.783 32.748 1.00 84.88 180 CYS A CA 1
ATOM 1350 C C . CYS A 1 180 ? -31.666 5.318 34.138 1.00 84.88 180 CYS A C 1
ATOM 1352 O O . CYS A 1 180 ? -31.666 6.095 35.093 1.00 84.88 180 CYS A O 1
ATOM 1354 N N . SER A 1 181 ? -31.214 4.068 34.283 1.00 89.94 181 SER A N 1
ATOM 1355 C CA . SER A 1 181 ? -30.670 3.582 35.568 1.00 89.94 181 SER A CA 1
ATOM 1356 C C . SER A 1 181 ? -29.460 4.397 36.045 1.00 89.94 181 SER A C 1
ATOM 1358 O O . SER A 1 181 ? -29.283 4.585 37.249 1.00 89.94 181 SER A O 1
ATOM 1360 N N . LEU A 1 182 ? -28.668 4.942 35.122 1.00 92.25 182 LEU A N 1
ATOM 1361 C CA . LEU A 1 182 ? -27.627 5.926 35.411 1.00 92.25 182 LEU A CA 1
ATOM 1362 C C . LEU A 1 182 ? -27.680 7.079 34.402 1.00 92.25 182 LEU A C 1
ATOM 1364 O O . LEU A 1 182 ? -27.617 6.834 33.200 1.00 92.25 182 LEU A O 1
ATOM 1368 N N . ARG A 1 183 ? -27.729 8.326 34.883 1.00 91.19 183 ARG A N 1
ATOM 1369 C CA . ARG A 1 183 ? -27.477 9.529 34.073 1.00 91.19 183 ARG A CA 1
ATOM 1370 C C . ARG A 1 183 ? -26.323 10.327 34.677 1.00 91.19 183 ARG A C 1
ATOM 1372 O O . ARG A 1 183 ? -26.360 10.661 35.861 1.00 91.19 183 ARG A O 1
ATOM 1379 N N . MET A 1 184 ? -25.311 10.639 33.873 1.00 90.75 184 MET A N 1
ATOM 1380 C CA . MET A 1 184 ? -24.210 11.538 34.233 1.00 90.75 184 MET A CA 1
ATOM 1381 C C . MET A 1 184 ? -24.137 12.696 33.238 1.00 90.75 184 MET A C 1
ATOM 1383 O O . MET A 1 184 ? -24.207 12.473 32.031 1.00 90.75 184 MET A O 1
ATOM 1387 N N . ASP A 1 185 ? -23.961 13.911 33.750 1.00 88.31 185 ASP A N 1
ATOM 1388 C CA . ASP A 1 185 ? -23.851 15.139 32.961 1.00 88.31 185 ASP A CA 1
ATOM 1389 C C . ASP A 1 185 ? -22.628 15.955 33.418 1.00 88.31 185 ASP A C 1
ATOM 1391 O O . ASP A 1 185 ? -22.508 16.303 34.599 1.00 88.31 185 ASP A O 1
ATOM 1395 N N . GLY A 1 186 ? -21.687 16.203 32.502 1.00 84.12 186 GLY A N 1
ATOM 1396 C CA . GLY A 1 186 ? -20.471 16.991 32.744 1.00 84.12 186 GLY A CA 1
ATOM 1397 C C . GLY A 1 186 ? -19.439 16.358 33.691 1.00 84.12 186 GLY A C 1
ATOM 1398 O O . GLY A 1 186 ? -18.619 17.072 34.271 1.00 84.12 186 GLY A O 1
ATOM 1399 N N . VAL A 1 187 ? -19.474 15.036 33.900 1.00 89.50 187 VAL A N 1
ATOM 1400 C CA . VAL A 1 187 ? -18.622 14.343 34.887 1.00 89.50 187 VAL A CA 1
ATOM 1401 C C . VAL A 1 187 ? -17.229 14.041 34.325 1.00 89.50 187 VAL A C 1
ATOM 1403 O O . VAL A 1 187 ? -17.097 13.446 33.256 1.00 89.50 187 VAL A O 1
ATOM 1406 N N . THR A 1 188 ? -16.172 14.385 35.070 1.00 90.56 188 THR A N 1
ATOM 1407 C CA . THR A 1 188 ? -14.768 14.166 34.656 1.00 90.56 188 THR A CA 1
ATOM 1408 C C . THR A 1 188 ? -14.028 13.196 35.585 1.00 90.56 188 THR A C 1
ATOM 1410 O O . THR A 1 188 ? -14.121 13.308 36.801 1.00 90.56 188 THR A O 1
ATOM 1413 N N . ASN A 1 189 ? -13.235 12.271 35.035 1.00 93.56 189 ASN A N 1
ATOM 1414 C CA . ASN A 1 189 ? -12.486 11.244 35.776 1.00 93.56 189 ASN A CA 1
ATOM 1415 C C . ASN A 1 189 ? -13.413 10.375 36.651 1.00 93.56 189 ASN A C 1
ATOM 1417 O O . ASN A 1 189 ? -13.521 10.581 37.860 1.00 93.56 189 ASN A O 1
ATOM 1421 N N . PHE A 1 190 ? -14.084 9.383 36.066 1.00 95.50 190 PHE A N 1
ATOM 1422 C CA . PHE A 1 190 ? -14.968 8.478 36.814 1.00 95.50 190 PHE A CA 1
ATOM 1423 C C . PHE A 1 190 ? -14.723 7.010 36.464 1.00 95.50 190 PHE A C 1
ATOM 1425 O O . PHE A 1 190 ? -14.226 6.675 35.388 1.00 95.50 190 PHE A O 1
ATOM 1432 N N . THR A 1 191 ? -15.052 6.112 37.390 1.00 97.19 191 THR A N 1
ATOM 1433 C CA . THR A 1 191 ? -14.934 4.663 37.196 1.00 97.19 191 THR A CA 1
ATOM 1434 C C . THR A 1 191 ? -16.185 3.943 37.689 1.00 97.19 191 THR A C 1
ATOM 1436 O O . THR A 1 191 ? -16.590 4.120 38.836 1.00 97.19 191 THR A O 1
ATOM 1439 N N . LEU A 1 192 ? -16.769 3.113 36.823 1.00 97.38 192 LEU A N 1
ATOM 1440 C CA . LEU A 1 192 ? -17.752 2.091 37.172 1.00 97.38 192 LEU A CA 1
ATOM 1441 C C . LEU A 1 192 ? -17.023 0.740 37.193 1.00 97.38 192 LEU A C 1
ATOM 1443 O O . LEU A 1 192 ? -16.541 0.286 36.156 1.00 97.38 192 LEU A O 1
ATOM 1447 N N . ASP A 1 193 ? -16.921 0.112 38.360 1.00 97.12 193 ASP A N 1
ATOM 1448 C CA . ASP A 1 193 ? -16.224 -1.161 38.573 1.00 97.12 193 ASP A CA 1
ATOM 1449 C C . ASP A 1 193 ? -17.220 -2.235 39.041 1.00 97.12 193 ASP A C 1
ATOM 1451 O O . ASP A 1 193 ? -17.845 -2.094 40.092 1.00 97.12 193 ASP A O 1
ATOM 1455 N N . ARG A 1 194 ? -17.418 -3.291 38.241 1.00 96.56 194 ARG A N 1
ATOM 1456 C CA . ARG A 1 194 ? -18.372 -4.398 38.495 1.00 96.56 194 ARG A CA 1
ATOM 1457 C C . ARG A 1 194 ? -19.808 -3.954 38.825 1.00 96.56 194 ARG A C 1
ATOM 1459 O O . ARG A 1 194 ? -20.538 -4.641 39.539 1.00 96.56 194 ARG A O 1
ATOM 1466 N N . CYS A 1 195 ? -20.242 -2.809 38.301 1.00 96.75 195 CYS A N 1
ATOM 1467 C CA . CYS A 1 195 ? -21.603 -2.319 38.517 1.00 96.75 195 CYS A CA 1
ATOM 1468 C C . CYS A 1 195 ? -22.637 -3.138 37.726 1.00 96.75 195 CYS A C 1
ATOM 1470 O O . CYS A 1 195 ? -22.365 -3.623 36.624 1.00 96.75 195 CYS A O 1
ATOM 1472 N N . ARG A 1 196 ? -23.854 -3.249 38.264 1.00 95.94 196 ARG A N 1
ATOM 1473 C CA . ARG A 1 196 ? -25.020 -3.812 37.567 1.00 95.94 196 ARG A CA 1
ATOM 1474 C C . ARG A 1 196 ? -26.000 -2.697 37.251 1.00 95.94 196 ARG A C 1
ATOM 1476 O O . ARG A 1 196 ? -26.403 -1.963 38.148 1.00 95.94 196 ARG A O 1
ATOM 1483 N N . ILE A 1 197 ? -26.366 -2.565 35.986 1.00 94.12 197 ILE A N 1
ATOM 1484 C CA . ILE A 1 197 ? -27.266 -1.532 35.482 1.00 94.12 197 ILE A CA 1
ATOM 1485 C C . ILE A 1 197 ? -28.454 -2.258 34.853 1.00 94.12 197 ILE A C 1
ATOM 1487 O O . ILE A 1 197 ? -28.351 -2.837 33.773 1.00 94.12 197 ILE A O 1
ATOM 1491 N N . GLU A 1 198 ? -29.559 -2.291 35.590 1.00 92.19 198 GLU A N 1
ATOM 1492 C CA . GLU A 1 198 ? -30.755 -3.075 35.283 1.00 92.19 198 GLU A CA 1
ATOM 1493 C C . GLU A 1 198 ? -31.907 -2.112 34.961 1.00 92.19 198 GLU A C 1
ATOM 1495 O O . GLU A 1 198 ? -32.231 -1.247 35.778 1.00 92.19 198 GLU A O 1
ATOM 1500 N N . SER A 1 199 ? -32.512 -2.229 33.778 1.00 87.62 199 SER A N 1
ATOM 1501 C CA . SER A 1 199 ? -33.584 -1.344 33.310 1.00 87.62 199 SER A CA 1
ATOM 1502 C C . SER A 1 199 ? -34.840 -2.124 32.907 1.00 87.62 199 SER A C 1
ATOM 1504 O O . SER A 1 199 ? -34.801 -3.127 32.183 1.00 87.62 199 SER A O 1
ATOM 1506 N N . SER A 1 200 ? -35.986 -1.665 33.414 1.00 82.50 200 SER A N 1
ATOM 1507 C CA . SER A 1 200 ? -37.292 -2.294 33.206 1.00 82.50 200 SER A CA 1
ATOM 1508 C C . SER A 1 200 ? -38.381 -1.273 32.885 1.00 82.50 200 SER A C 1
ATOM 1510 O O . SER A 1 200 ? -38.389 -0.184 33.449 1.00 82.50 200 SER A O 1
ATOM 1512 N N . GLY A 1 201 ? -39.275 -1.628 31.957 1.00 75.38 201 GLY A N 1
ATOM 1513 C CA . GLY A 1 201 ? -40.219 -0.697 31.321 1.00 75.38 201 GLY A CA 1
ATOM 1514 C C . GLY A 1 201 ? -39.944 -0.528 29.824 1.00 75.38 201 GLY A C 1
ATOM 1515 O O . GLY A 1 201 ? -38.895 -0.941 29.342 1.00 75.38 201 GLY A O 1
ATOM 1516 N N . SER A 1 202 ? -40.878 0.052 29.065 1.00 68.25 202 SER A N 1
ATOM 1517 C CA . SER A 1 202 ? -40.761 0.193 27.599 1.00 68.25 202 SER A CA 1
ATOM 1518 C C . SER A 1 202 ? -39.740 1.245 27.152 1.00 68.25 202 SER A C 1
ATOM 1520 O O . SER A 1 202 ? -39.104 1.069 26.112 1.00 68.25 202 SER A O 1
ATOM 1522 N N . GLU A 1 203 ? -39.566 2.303 27.949 1.00 71.62 203 GLU A N 1
ATOM 1523 C CA . GLU A 1 203 ? -38.738 3.487 27.655 1.00 71.62 203 GLU A CA 1
ATOM 1524 C C . GLU A 1 203 ? -37.533 3.634 28.612 1.00 71.62 203 GLU A C 1
ATOM 1526 O O . GLU A 1 203 ? -36.935 4.704 28.719 1.00 71.62 203 GLU A O 1
ATOM 1531 N N . ALA A 1 204 ? -37.160 2.560 29.316 1.00 74.19 204 ALA A N 1
ATOM 1532 C CA . ALA A 1 204 ? -36.091 2.571 30.313 1.00 74.19 204 ALA A CA 1
ATOM 1533 C C . ALA A 1 204 ? -34.697 2.286 29.709 1.00 74.19 204 ALA A C 1
ATOM 1535 O O . ALA A 1 204 ? -34.402 1.169 29.279 1.00 74.19 204 ALA A O 1
ATOM 1536 N N . GLY A 1 205 ? -33.807 3.279 29.724 1.00 80.56 205 GLY A N 1
ATOM 1537 C CA . GLY A 1 205 ? -32.405 3.154 29.318 1.00 80.56 205 GLY A CA 1
ATOM 1538 C C . GLY A 1 205 ? -31.491 2.575 30.400 1.00 80.56 205 GLY A C 1
ATOM 1539 O O . GLY A 1 205 ? -31.794 2.613 31.594 1.00 80.56 205 GLY A O 1
ATOM 1540 N N . GLY A 1 206 ? -30.340 2.044 29.980 1.00 85.56 206 GLY A N 1
ATOM 1541 C CA . GLY A 1 206 ? -29.310 1.569 30.907 1.00 85.56 206 GLY A CA 1
ATOM 1542 C C . GLY A 1 206 ? -28.515 2.730 31.510 1.00 85.56 206 GLY A C 1
ATOM 1543 O O . GLY A 1 206 ? -28.740 3.129 32.654 1.00 85.56 206 GLY A O 1
ATOM 1544 N N . CYS A 1 207 ? -27.574 3.272 30.739 1.00 90.94 207 CYS A N 1
ATOM 1545 C CA . CYS A 1 207 ? -26.697 4.368 31.146 1.00 90.94 207 CYS A CA 1
ATOM 1546 C C . CYS A 1 207 ? -26.604 5.455 30.068 1.00 90.94 207 CYS A C 1
ATOM 1548 O O . CYS A 1 207 ? -26.422 5.153 28.887 1.00 90.94 207 CYS A O 1
ATOM 1550 N N . GLU A 1 208 ? -26.679 6.714 30.485 1.00 90.06 208 GLU A N 1
ATOM 1551 C CA . GLU A 1 208 ? -26.559 7.897 29.637 1.00 90.06 208 GLU A CA 1
ATOM 1552 C C . GLU A 1 208 ? -25.456 8.812 30.178 1.00 90.06 208 GLU A C 1
ATOM 1554 O O . GLU A 1 208 ? -25.514 9.267 31.323 1.00 90.06 208 GLU A O 1
ATOM 1559 N N . LEU A 1 209 ? -24.435 9.052 29.356 1.00 90.81 209 LEU A N 1
ATOM 1560 C CA . LEU A 1 209 ? -23.280 9.885 29.675 1.00 90.81 209 LEU A CA 1
ATOM 1561 C C . LEU A 1 209 ? -23.261 11.073 28.704 1.00 90.81 209 LEU A C 1
ATOM 1563 O O . LEU A 1 209 ? -23.050 10.892 27.502 1.00 90.81 209 LEU A O 1
ATOM 1567 N N . ALA A 1 210 ? -23.503 12.272 29.232 1.00 88.00 210 ALA A N 1
ATOM 1568 C CA . ALA A 1 210 ? -23.511 13.537 28.504 1.00 88.00 210 ALA A CA 1
ATOM 1569 C C . ALA A 1 210 ? -22.320 14.404 28.945 1.00 88.00 210 ALA A C 1
ATOM 1571 O O . ALA A 1 210 ? -22.074 14.546 30.144 1.00 88.00 210 ALA A O 1
ATOM 1572 N N . GLY A 1 211 ? -21.542 14.953 28.007 1.00 84.62 211 GLY A N 1
ATOM 1573 C CA . GLY A 1 211 ? -20.416 15.850 28.326 1.00 84.62 211 GLY A CA 1
ATOM 1574 C C . GLY A 1 211 ? -19.322 15.233 29.216 1.00 84.62 211 GLY A C 1
ATOM 1575 O O . GLY A 1 211 ? -18.571 15.956 29.870 1.00 84.62 211 GLY A O 1
ATOM 1576 N N . CYS A 1 212 ? -19.261 13.902 29.316 1.00 89.69 212 CYS A N 1
ATOM 1577 C CA . CYS A 1 212 ? -18.438 13.193 30.293 1.00 89.69 212 CYS A CA 1
ATOM 1578 C C . CYS A 1 212 ? -17.019 12.936 29.765 1.00 89.69 212 CYS A C 1
ATOM 1580 O O . CYS A 1 212 ? -16.830 12.636 28.586 1.00 89.69 212 CYS A O 1
ATOM 1582 N N . GLN A 1 213 ? -16.006 13.010 30.634 1.00 91.75 213 GLN A N 1
ATOM 1583 C CA . GLN A 1 213 ? -14.594 12.906 30.241 1.00 91.75 213 GLN A CA 1
ATOM 1584 C C . GLN A 1 213 ? -13.799 11.911 31.098 1.00 91.75 213 GLN A C 1
ATOM 1586 O O . GLN A 1 213 ? -13.976 11.846 32.315 1.00 91.75 213 GLN A O 1
ATOM 1591 N N . ASN A 1 214 ? -12.874 11.170 30.475 1.00 94.06 214 ASN A N 1
ATOM 1592 C CA . ASN A 1 214 ? -11.969 10.211 31.135 1.00 94.06 214 ASN A CA 1
ATOM 1593 C C . ASN A 1 214 ? -12.720 9.149 31.970 1.00 94.06 214 ASN A C 1
ATOM 1595 O O . ASN A 1 214 ? -12.420 8.915 33.145 1.00 94.06 214 ASN A O 1
ATOM 1599 N N . GLY A 1 215 ? -13.736 8.538 31.364 1.00 95.50 215 GLY A N 1
ATOM 1600 C CA . GLY A 1 215 ? -14.587 7.527 31.989 1.00 95.50 215 GLY A CA 1
ATOM 1601 C C . GLY A 1 215 ? -14.066 6.107 31.797 1.00 95.50 215 GLY A C 1
ATOM 1602 O O . GLY A 1 215 ? -13.609 5.750 30.711 1.00 95.50 215 GLY A O 1
ATOM 1603 N N . ARG A 1 216 ? -14.171 5.263 32.828 1.00 97.31 216 ARG A N 1
ATOM 1604 C CA . ARG A 1 216 ? -13.817 3.835 32.750 1.00 97.31 216 ARG A CA 1
ATOM 1605 C C . ARG A 1 216 ? -14.962 2.958 33.234 1.00 97.31 216 ARG A C 1
ATOM 1607 O O . ARG A 1 216 ? -15.343 3.023 34.396 1.00 97.31 216 ARG A O 1
ATOM 1614 N N . LEU A 1 217 ? -15.491 2.119 32.356 1.00 97.88 217 LEU A N 1
ATOM 1615 C CA . LEU A 1 217 ? -16.518 1.127 32.647 1.00 97.88 217 LEU A CA 1
ATOM 1616 C C . LEU A 1 217 ? -15.846 -0.246 32.585 1.00 97.88 217 LEU A C 1
ATOM 1618 O O . LEU A 1 217 ? -15.387 -0.662 31.523 1.00 97.88 217 LEU A O 1
ATOM 1622 N N . VAL A 1 218 ? -15.728 -0.925 33.726 1.00 97.44 218 VAL A N 1
ATOM 1623 C CA . VAL A 1 218 ? -14.963 -2.172 33.861 1.00 97.44 218 VAL A CA 1
ATOM 1624 C C . VAL A 1 218 ? -15.826 -3.246 34.513 1.00 97.44 218 VAL A C 1
ATOM 1626 O O . VAL A 1 218 ? -16.382 -3.029 35.588 1.00 97.44 218 VAL A O 1
ATOM 1629 N N . GLY A 1 219 ? -15.960 -4.412 33.876 1.00 96.19 219 GLY A N 1
ATOM 1630 C CA . GLY A 1 219 ? -16.686 -5.550 34.460 1.00 96.19 219 GLY A CA 1
ATOM 1631 C C . GLY A 1 219 ? -18.193 -5.327 34.654 1.00 96.19 219 GLY A C 1
ATOM 1632 O O . GLY A 1 219 ? -18.821 -6.053 35.422 1.00 96.19 219 GLY A O 1
ATOM 1633 N N . CYS A 1 220 ? -18.773 -4.292 34.039 1.00 97.12 220 CYS A N 1
ATOM 1634 C CA . CYS A 1 220 ? -20.154 -3.881 34.291 1.00 97.12 220 CYS A CA 1
ATOM 1635 C C . CYS A 1 220 ? -21.157 -4.713 33.480 1.00 97.12 220 CYS A C 1
ATOM 1637 O O . CYS A 1 220 ? -20.912 -5.049 32.322 1.00 97.12 220 CYS A O 1
ATOM 1639 N N . THR A 1 221 ? -22.312 -5.023 34.072 1.00 95.25 221 THR A N 1
ATOM 1640 C CA . THR A 1 221 ? -23.396 -5.763 33.404 1.00 95.25 221 THR A CA 1
ATOM 1641 C C . THR A 1 221 ? -24.595 -4.854 33.173 1.00 95.25 221 THR A C 1
ATOM 1643 O O . THR A 1 221 ? -25.152 -4.312 34.125 1.00 95.25 221 THR A O 1
ATOM 1646 N N . PHE A 1 222 ? -25.000 -4.722 31.915 1.00 93.25 222 PHE A N 1
ATOM 1647 C CA . PHE A 1 222 ? -26.154 -3.964 31.456 1.00 93.25 222 PHE A CA 1
ATOM 1648 C C . PHE A 1 222 ? -27.263 -4.940 31.063 1.00 93.25 222 PHE A C 1
ATOM 1650 O O . PHE A 1 222 ? -27.104 -5.704 30.108 1.00 93.25 222 PHE A O 1
ATOM 1657 N N . THR A 1 223 ? -28.398 -4.876 31.755 1.00 91.00 223 THR A N 1
ATOM 1658 C CA . THR A 1 223 ? -29.555 -5.744 31.506 1.00 91.00 223 THR A CA 1
ATOM 1659 C C . THR A 1 223 ? -30.782 -4.895 31.217 1.00 91.00 223 THR A C 1
ATOM 1661 O O . THR A 1 223 ? -31.274 -4.209 32.108 1.00 91.00 223 THR A O 1
ATOM 1664 N N . GLY A 1 224 ? -31.269 -4.956 29.982 1.00 83.75 224 GLY A N 1
ATOM 1665 C CA . GLY A 1 224 ? -32.479 -4.280 29.537 1.00 83.75 224 GLY A CA 1
ATOM 1666 C C . GLY A 1 224 ? -33.660 -5.229 29.352 1.00 83.75 224 GLY A C 1
ATOM 1667 O O . GLY A 1 224 ? -33.510 -6.439 29.181 1.00 83.75 224 GLY A O 1
ATOM 1668 N N . SER A 1 225 ? -34.851 -4.640 29.358 1.00 73.56 225 SER A N 1
ATOM 1669 C CA . SER A 1 225 ? -36.092 -5.238 28.839 1.00 73.56 225 SER A CA 1
ATOM 1670 C C . SER A 1 225 ? -36.897 -4.246 27.979 1.00 73.56 225 SER A C 1
ATOM 1672 O O . SER A 1 225 ? -37.998 -4.558 27.525 1.00 73.56 225 SER A O 1
ATOM 1674 N N . ALA A 1 226 ? -36.336 -3.052 27.756 1.00 60.66 226 ALA A N 1
ATOM 1675 C CA . ALA A 1 226 ? -36.960 -1.932 27.069 1.00 60.66 226 ALA A CA 1
ATOM 1676 C C . ALA A 1 226 ? -36.880 -2.081 25.550 1.00 60.66 226 ALA A C 1
ATOM 1678 O O . ALA A 1 226 ? -35.847 -2.476 25.006 1.00 60.66 226 ALA A O 1
ATOM 1679 N N . SER A 1 227 ? -37.966 -1.719 24.863 1.00 58.88 227 SER A N 1
ATOM 1680 C CA . SER A 1 227 ? -38.081 -1.930 23.420 1.00 58.88 227 SER A CA 1
ATOM 1681 C C . SER A 1 227 ? -37.438 -0.821 22.576 1.00 58.88 227 SER A C 1
ATOM 1683 O O . SER A 1 227 ? -37.187 -1.034 21.387 1.00 58.88 227 SER A O 1
ATOM 1685 N N . GLN A 1 228 ? -37.172 0.354 23.166 1.00 62.28 228 GLN A N 1
ATOM 1686 C CA . GLN A 1 228 ? -36.809 1.569 22.421 1.00 62.28 228 GLN A CA 1
ATOM 1687 C C . GLN A 1 228 ? -35.500 2.260 22.844 1.00 62.28 228 GLN A C 1
ATOM 1689 O O . GLN A 1 228 ? -35.051 3.158 22.134 1.00 62.28 228 GLN A O 1
ATOM 1694 N N . VAL A 1 229 ? -34.851 1.871 23.950 1.00 70.00 229 VAL A N 1
ATOM 1695 C CA . VAL A 1 229 ? -33.715 2.634 24.516 1.00 70.00 229 VAL A CA 1
ATOM 1696 C C . VAL A 1 229 ? -32.430 1.812 24.591 1.00 70.00 229 VAL A C 1
ATOM 1698 O O . VAL A 1 229 ? -32.454 0.606 24.832 1.00 70.00 229 VAL A O 1
ATOM 1701 N N . SER A 1 230 ? -31.306 2.489 24.355 1.00 83.25 230 SER A N 1
ATOM 1702 C CA . SER A 1 230 ? -29.971 1.901 24.276 1.00 83.25 230 SER A CA 1
ATOM 1703 C C . SER A 1 230 ? -29.401 1.514 25.650 1.00 83.25 230 SER A C 1
ATOM 1705 O O . SER A 1 230 ? -29.734 2.116 26.677 1.00 83.25 230 SER A O 1
ATOM 1707 N N . GLY A 1 231 ? -28.501 0.526 25.674 1.00 87.06 231 GLY A N 1
ATOM 1708 C CA . GLY A 1 231 ? -27.853 0.062 26.910 1.00 87.06 231 GLY A CA 1
ATOM 1709 C C . GLY A 1 231 ? -26.841 1.054 27.483 1.00 87.06 231 GLY A C 1
ATOM 1710 O O . GLY A 1 231 ? -26.874 1.360 28.675 1.00 87.06 231 GLY A O 1
ATOM 1711 N N . LEU A 1 232 ? -25.980 1.599 26.625 1.00 92.19 232 LEU A N 1
ATOM 1712 C CA . LEU A 1 232 ? -25.073 2.704 26.935 1.00 92.19 232 LEU A CA 1
ATOM 1713 C C . LEU A 1 232 ? -25.187 3.778 25.848 1.00 92.19 232 LEU A C 1
ATOM 1715 O O . LEU A 1 232 ? -25.051 3.468 24.668 1.00 92.19 232 LEU A O 1
ATOM 1719 N N . THR A 1 233 ? -25.393 5.033 26.242 1.00 90.06 233 THR A N 1
ATOM 1720 C CA . THR A 1 233 ? -25.463 6.191 25.337 1.00 90.06 233 THR A CA 1
ATOM 1721 C C . THR A 1 233 ? -24.369 7.192 25.693 1.00 90.06 233 THR A C 1
ATOM 1723 O O . THR A 1 233 ? -24.311 7.643 26.836 1.00 90.06 233 THR A O 1
ATOM 1726 N N . LEU A 1 234 ? -23.509 7.538 24.728 1.00 89.94 234 LEU A N 1
ATOM 1727 C CA . LEU A 1 234 ? -22.431 8.523 24.876 1.00 89.94 234 LEU A CA 1
ATOM 1728 C C . LEU A 1 234 ? -22.698 9.758 24.004 1.00 89.94 234 LEU A C 1
ATOM 1730 O O . LEU A 1 234 ? -22.443 9.735 22.796 1.00 89.94 234 LEU A O 1
ATOM 1734 N N . CYS A 1 235 ? -23.151 10.847 24.620 1.00 85.75 235 CYS A N 1
ATOM 1735 C CA . CYS A 1 235 ? -23.338 12.149 23.980 1.00 85.75 235 CYS A CA 1
ATOM 1736 C C . CYS A 1 235 ? -22.208 13.096 24.401 1.00 85.75 235 CYS A C 1
ATOM 1738 O O . CYS A 1 235 ? -21.910 13.217 25.589 1.00 85.75 235 CYS A O 1
ATOM 1740 N N . ASP A 1 236 ? -21.563 13.737 23.427 1.00 84.38 236 ASP A N 1
ATOM 1741 C CA . ASP A 1 236 ? -20.521 14.762 23.592 1.00 84.38 236 ASP A CA 1
ATOM 1742 C C . ASP A 1 236 ? -19.447 14.404 24.640 1.00 84.38 236 ASP A C 1
ATOM 1744 O O . ASP A 1 236 ? -18.929 15.243 25.370 1.00 84.38 236 ASP A O 1
ATOM 1748 N N . SER A 1 237 ? -19.134 13.109 24.729 1.00 88.06 237 SER A N 1
ATOM 1749 C CA . SER A 1 237 ? -18.279 12.524 25.767 1.00 88.06 237 SER A CA 1
ATOM 1750 C C . SER A 1 237 ? -16.945 12.060 25.186 1.00 88.06 237 SER A C 1
ATOM 1752 O O . SER A 1 237 ? -16.878 11.622 24.034 1.00 88.06 237 SER A O 1
ATOM 1754 N N . ARG A 1 238 ? -15.864 12.143 25.969 1.00 90.62 238 ARG A N 1
ATOM 1755 C CA . ARG A 1 238 ? -14.497 11.931 25.475 1.00 90.62 238 ARG A CA 1
ATOM 1756 C C . ARG A 1 238 ? -13.637 11.037 26.367 1.00 90.62 238 ARG A C 1
ATOM 1758 O O . ARG A 1 238 ? -13.738 11.095 27.590 1.00 90.62 238 ARG A O 1
ATOM 1765 N N . SER A 1 239 ? -12.740 10.256 25.759 1.00 93.38 239 SER A N 1
ATOM 1766 C CA . SER A 1 239 ? -11.810 9.367 26.475 1.00 93.38 239 SER A CA 1
ATOM 1767 C C . SER A 1 239 ? -12.559 8.347 27.345 1.00 93.38 239 SER A C 1
ATOM 1769 O O . SER A 1 239 ? -12.334 8.260 28.554 1.00 93.38 239 SER A O 1
ATOM 1771 N N . ILE A 1 240 ? -13.509 7.624 26.745 1.00 96.19 240 ILE A N 1
ATOM 1772 C CA . ILE A 1 240 ? -14.357 6.648 27.445 1.00 96.19 240 ILE A CA 1
ATOM 1773 C C . ILE A 1 240 ? -13.889 5.230 27.111 1.00 96.19 240 ILE A C 1
ATOM 1775 O O . ILE A 1 240 ? -13.875 4.841 25.946 1.00 96.19 240 ILE A O 1
ATOM 1779 N N . VAL A 1 241 ? -13.541 4.448 28.135 1.00 97.56 241 VAL A N 1
ATOM 1780 C CA . VAL A 1 241 ? -13.109 3.048 27.998 1.00 97.56 241 VAL A CA 1
ATOM 1781 C C . VAL A 1 241 ? -14.178 2.113 28.554 1.00 97.56 241 VAL A C 1
ATOM 1783 O O . VAL A 1 241 ? -14.553 2.233 29.721 1.00 97.56 241 VAL A O 1
ATOM 1786 N N . VAL A 1 242 ? -14.625 1.148 27.752 1.00 97.56 242 VAL A N 1
ATOM 1787 C CA . VAL A 1 242 ? -15.566 0.080 28.113 1.00 97.56 242 VAL A CA 1
ATOM 1788 C C . VAL A 1 242 ? -14.845 -1.262 27.978 1.00 97.56 242 VAL A C 1
ATOM 1790 O O . VAL A 1 242 ? -14.584 -1.727 26.874 1.00 97.56 242 VAL A O 1
ATOM 1793 N N . ASN A 1 243 ? -14.502 -1.885 29.106 1.00 97.50 243 ASN A N 1
ATOM 1794 C CA . ASN A 1 243 ? -13.695 -3.106 29.160 1.00 97.50 243 ASN A CA 1
ATOM 1795 C C . ASN A 1 243 ? -14.409 -4.215 29.942 1.00 97.50 243 ASN A C 1
ATOM 1797 O O . ASN A 1 243 ? -14.890 -3.984 31.055 1.00 97.50 243 ASN A O 1
ATOM 1801 N N . ALA A 1 244 ? -14.429 -5.433 29.395 1.00 96.12 244 ALA A N 1
ATOM 1802 C CA . ALA A 1 244 ? -15.001 -6.617 30.046 1.00 96.12 244 ALA A CA 1
ATOM 1803 C C . ALA A 1 244 ? -16.455 -6.421 30.524 1.00 96.12 244 ALA A C 1
ATOM 1805 O O . ALA A 1 244 ? -16.862 -6.961 31.551 1.00 96.12 244 ALA A O 1
ATOM 1806 N N . CYS A 1 245 ? -17.228 -5.599 29.811 1.00 96.62 245 CYS A N 1
ATOM 1807 C CA . CYS A 1 245 ? -18.631 -5.341 30.118 1.00 96.62 245 CYS A CA 1
ATOM 1808 C C . CYS A 1 245 ? -19.541 -6.323 29.370 1.00 96.62 245 CYS A C 1
ATOM 1810 O O . CYS A 1 245 ? -19.140 -6.914 28.369 1.00 96.62 245 CYS A O 1
ATOM 1812 N N . ARG A 1 246 ? -20.780 -6.490 29.834 1.00 94.69 246 ARG A N 1
ATOM 1813 C CA . ARG A 1 246 ? -21.760 -7.395 29.223 1.00 94.69 246 ARG A CA 1
ATOM 1814 C C . ARG A 1 246 ? -23.094 -6.698 28.995 1.00 94.69 246 ARG A C 1
ATOM 1816 O O . ARG A 1 246 ? -23.610 -6.073 29.915 1.00 94.69 246 ARG A O 1
ATOM 1823 N N . PHE A 1 247 ? -23.662 -6.844 27.801 1.00 92.81 247 PHE A N 1
ATOM 1824 C CA . PHE A 1 247 ? -24.919 -6.217 27.385 1.00 92.81 247 PHE A CA 1
ATOM 1825 C C . PHE A 1 247 ? -25.955 -7.278 27.005 1.00 92.81 247 PHE A C 1
ATOM 1827 O O . PHE A 1 247 ? -25.702 -8.117 26.139 1.00 92.81 247 PHE A O 1
ATOM 1834 N N . VAL A 1 248 ? -27.128 -7.242 27.646 1.00 89.44 248 VAL A N 1
ATOM 1835 C CA . VAL A 1 248 ? -28.212 -8.219 27.459 1.00 89.44 248 VAL A CA 1
ATOM 1836 C C . VAL A 1 248 ? -29.566 -7.513 27.376 1.00 89.44 248 VAL A C 1
ATOM 1838 O O . VAL A 1 248 ? -29.858 -6.656 28.201 1.00 89.44 248 VAL A O 1
ATOM 1841 N N . GLY A 1 249 ? -30.413 -7.900 26.415 1.00 79.19 249 GLY A N 1
ATOM 1842 C CA . GLY A 1 249 ? -31.840 -7.538 26.405 1.00 79.19 249 GLY A CA 1
ATOM 1843 C C . GLY A 1 249 ? -32.205 -6.146 25.866 1.00 79.19 249 GLY A C 1
ATOM 1844 O O . GLY A 1 249 ? -33.334 -5.708 26.062 1.00 79.19 249 GLY A O 1
ATOM 1845 N N . TYR A 1 250 ? -31.293 -5.462 25.168 1.00 79.44 250 TYR A N 1
ATOM 1846 C CA . TYR A 1 250 ? -31.576 -4.187 24.491 1.00 79.44 250 TYR A CA 1
ATOM 1847 C C . TYR A 1 250 ? -31.939 -4.409 23.019 1.00 79.44 250 TYR A C 1
ATOM 1849 O O . TYR A 1 250 ? -31.198 -5.067 22.286 1.00 79.44 250 TYR A O 1
ATOM 1857 N N . SER A 1 251 ? -33.067 -3.849 22.570 1.00 68.88 251 SER A N 1
ATOM 1858 C CA . SER A 1 251 ? -33.600 -4.076 21.217 1.00 68.88 251 SER A CA 1
ATOM 1859 C C . SER A 1 251 ? -33.460 -2.907 20.242 1.00 68.88 251 SER A C 1
ATOM 1861 O O . SER A 1 251 ? -33.873 -3.066 19.099 1.00 68.88 251 SER A O 1
ATOM 1863 N N . SER A 1 252 ? -32.902 -1.761 20.643 1.00 75.31 252 SER A N 1
ATOM 1864 C CA . SER A 1 252 ? -32.510 -0.690 19.713 1.00 75.31 252 SER A CA 1
ATOM 1865 C C . SER A 1 252 ? -31.013 -0.782 19.399 1.00 75.31 252 SER A C 1
ATOM 1867 O O . SER A 1 252 ? -30.647 -1.388 18.393 1.00 75.31 252 SER A O 1
ATOM 1869 N N . ALA A 1 253 ? -30.156 -0.271 20.288 1.00 84.56 253 ALA A N 1
ATOM 1870 C CA . ALA A 1 253 ? -28.702 -0.422 20.236 1.00 84.56 253 ALA A CA 1
ATOM 1871 C C . ALA A 1 253 ? -28.132 -0.892 21.587 1.00 84.56 253 ALA A C 1
ATOM 1873 O O . ALA A 1 253 ? -28.542 -0.405 22.641 1.00 84.56 253 ALA A O 1
ATOM 1874 N N . CYS A 1 254 ? -27.145 -1.796 21.600 1.00 89.19 254 CYS A N 1
ATOM 1875 C CA . CYS A 1 254 ? -26.422 -2.080 22.848 1.00 89.19 254 CYS A CA 1
ATOM 1876 C C . CYS A 1 254 ? -25.600 -0.861 23.288 1.00 89.19 254 CYS A C 1
ATOM 1878 O O . CYS A 1 254 ? -25.659 -0.470 24.455 1.00 89.19 254 CYS A O 1
ATOM 1880 N N . VAL A 1 255 ? -24.881 -0.241 22.345 1.00 92.00 255 VAL A N 1
ATOM 1881 C CA . VAL A 1 255 ? -24.109 0.988 22.570 1.00 92.00 255 VAL A CA 1
ATOM 1882 C C . VAL A 1 255 ? -24.407 2.011 21.477 1.00 92.00 255 VAL A C 1
ATOM 1884 O O . VAL A 1 255 ? -24.372 1.701 20.285 1.00 92.00 255 VAL A O 1
ATOM 1887 N N . GLN A 1 256 ? -24.664 3.248 21.890 1.00 89.19 256 GLN A N 1
ATOM 1888 C CA . GLN A 1 256 ? -24.906 4.397 21.030 1.00 89.19 256 GLN A CA 1
ATOM 1889 C C . GLN A 1 256 ? -23.822 5.459 2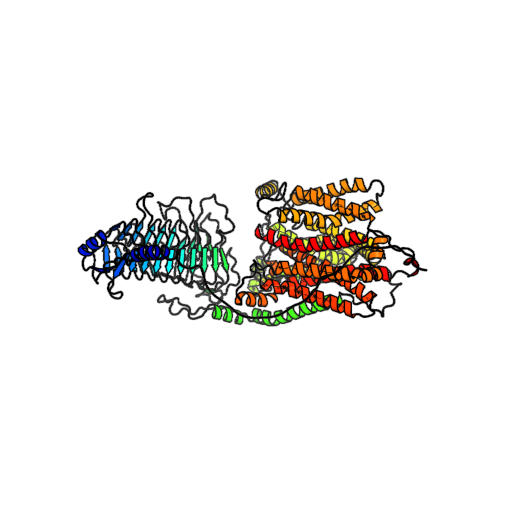1.248 1.00 89.19 256 GLN A C 1
ATOM 1891 O O . GLN A 1 256 ? -23.567 5.885 22.374 1.00 89.19 256 GLN A O 1
ATOM 1896 N N . LEU A 1 257 ? -23.185 5.879 20.155 1.00 88.00 257 LEU A N 1
ATOM 1897 C CA . LEU A 1 257 ? -22.035 6.777 20.125 1.00 88.00 257 LEU A CA 1
ATOM 1898 C C . LEU A 1 257 ? -22.384 8.038 19.330 1.00 88.00 257 LEU A C 1
ATOM 1900 O O . LEU A 1 257 ? -22.557 7.988 18.112 1.00 88.00 257 LEU A O 1
ATOM 1904 N N . GLY A 1 258 ? -22.463 9.172 20.020 1.00 75.50 258 GLY A N 1
ATOM 1905 C CA . GLY A 1 258 ? -22.882 10.450 19.451 1.00 75.50 258 GLY A CA 1
ATOM 1906 C C . GLY A 1 258 ? -24.397 10.663 19.492 1.00 75.50 258 GLY A C 1
ATOM 1907 O O . GLY A 1 258 ? -25.196 9.747 19.714 1.00 75.50 258 GLY A O 1
ATOM 1908 N N . SER A 1 259 ? -24.798 11.910 19.274 1.00 64.25 259 SER A N 1
ATOM 1909 C CA . SER A 1 259 ? -26.187 12.347 19.339 1.00 64.25 259 SER A CA 1
ATOM 1910 C C . SER A 1 259 ? -26.973 11.960 18.078 1.00 64.25 259 SER A C 1
ATOM 1912 O O . SER A 1 259 ? -26.610 12.294 16.951 1.00 64.25 259 SER A O 1
ATOM 1914 N N . GLN A 1 260 ? -28.105 11.282 18.279 1.00 55.25 260 GLN A N 1
ATOM 1915 C CA . GLN A 1 260 ? -29.250 11.367 17.368 1.00 55.25 260 GLN A CA 1
ATOM 1916 C C . GLN A 1 260 ? -30.158 12.475 17.916 1.00 55.25 260 GLN A C 1
ATOM 1918 O O . GLN A 1 260 ? -30.355 12.541 19.132 1.00 55.25 260 GLN A O 1
ATOM 1923 N N . GLY A 1 261 ? -30.654 13.373 17.059 1.00 43.47 261 GLY A N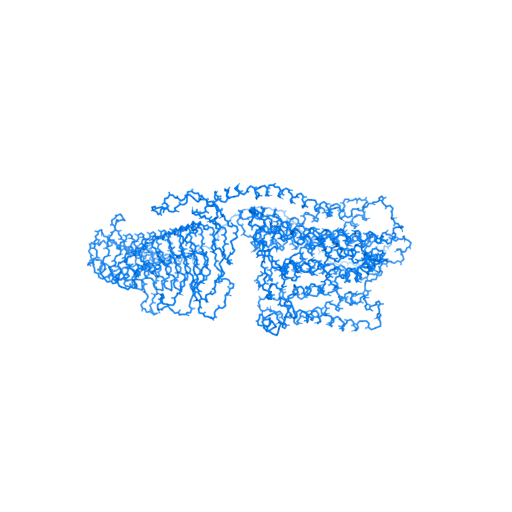 1
ATOM 1924 C CA . GLY A 1 261 ? -31.300 14.628 17.471 1.00 43.47 261 GLY A CA 1
ATOM 1925 C C . GLY A 1 261 ? -32.484 14.431 18.425 1.00 43.47 261 GLY A C 1
ATOM 1926 O O . GLY A 1 261 ? -33.585 14.128 17.979 1.00 43.47 261 GLY A O 1
ATOM 1927 N N . GLY A 1 262 ? -32.248 14.611 19.731 1.00 44.66 262 GLY A N 1
ATOM 1928 C CA . GLY A 1 262 ? -33.208 14.320 20.807 1.00 44.66 262 GLY A CA 1
ATOM 1929 C C . GLY A 1 262 ? -32.743 13.292 21.854 1.00 44.66 262 GLY A C 1
ATOM 1930 O O . GLY A 1 262 ? -33.525 12.939 22.733 1.00 44.66 262 GLY A O 1
ATOM 1931 N N . ALA A 1 263 ? -31.505 12.782 21.791 1.00 45.88 263 ALA A N 1
ATOM 1932 C CA . ALA A 1 263 ? -30.956 11.896 22.828 1.00 45.88 263 ALA A CA 1
ATOM 1933 C C . ALA A 1 263 ? -30.611 12.634 24.137 1.00 45.88 263 ALA A C 1
ATOM 1935 O O . ALA A 1 263 ? -31.071 12.203 25.186 1.00 45.88 263 ALA A O 1
ATOM 1936 N N . CYS A 1 264 ? -29.905 13.768 24.061 1.00 47.00 264 CYS A N 1
ATOM 1937 C CA . CYS A 1 264 ? -29.729 14.717 25.167 1.00 47.00 264 CYS A CA 1
ATOM 1938 C C . CYS A 1 264 ? -30.221 16.102 24.708 1.00 47.00 264 CYS A C 1
ATOM 1940 O O . CYS A 1 264 ? -29.594 16.678 23.817 1.00 47.00 264 CYS A O 1
ATOM 1942 N N . PRO A 1 265 ? -31.319 16.650 25.263 1.00 42.50 265 PRO A N 1
ATOM 1943 C CA . PRO A 1 265 ? -31.820 17.981 24.892 1.00 42.50 265 PRO A CA 1
ATOM 1944 C C . PRO A 1 265 ? -30.892 19.135 25.299 1.00 42.50 265 PRO A C 1
ATOM 1946 O O . PRO A 1 265 ? -30.909 20.185 24.662 1.00 42.50 265 PRO A O 1
ATOM 1949 N N . ASP A 1 266 ? -30.099 18.930 26.353 1.00 42.97 266 ASP A N 1
ATOM 1950 C CA . ASP A 1 266 ? -29.335 19.977 27.044 1.00 42.97 266 ASP A CA 1
ATOM 1951 C C . ASP A 1 266 ? -27.879 20.113 26.549 1.00 42.97 266 ASP A C 1
ATOM 1953 O O . ASP A 1 266 ? -27.156 21.021 26.961 1.00 42.97 266 ASP A O 1
ATOM 1957 N N . ALA A 1 267 ? -27.429 19.216 25.663 1.00 43.56 267 ALA A N 1
ATOM 1958 C CA . ALA A 1 267 ? -26.045 19.166 25.203 1.00 43.56 267 ALA A CA 1
ATOM 1959 C C . ALA A 1 267 ? -25.775 20.199 24.089 1.00 43.56 267 ALA A C 1
ATOM 1961 O O . ALA A 1 267 ? -26.481 20.267 23.078 1.00 43.56 267 ALA A O 1
ATOM 1962 N N . GLY A 1 268 ? -24.754 21.039 24.283 1.00 43.53 268 GLY A N 1
ATOM 1963 C CA . GLY A 1 268 ? -24.417 22.125 23.364 1.00 43.53 268 GLY A CA 1
ATOM 1964 C C . GLY A 1 268 ? -23.916 21.608 22.012 1.00 43.53 268 GLY A C 1
ATOM 1965 O O . GLY A 1 268 ? -22.916 20.901 21.955 1.00 43.53 268 GLY A O 1
ATOM 1966 N N . ALA A 1 269 ? -24.574 22.025 20.923 1.00 39.59 269 ALA A N 1
ATOM 1967 C CA . ALA A 1 269 ? -24.438 21.498 19.555 1.00 39.59 269 ALA A CA 1
ATOM 1968 C C . ALA A 1 269 ? -23.082 21.754 18.834 1.00 39.59 269 ALA A C 1
ATOM 1970 O O . ALA A 1 269 ? -23.051 21.995 17.625 1.00 39.59 269 ALA A O 1
ATOM 1971 N N . THR A 1 270 ? -21.960 21.743 19.556 1.00 44.59 270 THR A N 1
ATOM 1972 C CA . THR A 1 270 ? -20.609 22.067 19.066 1.00 44.59 270 THR A CA 1
ATOM 1973 C C . THR A 1 270 ? -19.556 20.992 19.333 1.00 44.59 270 THR A C 1
ATOM 1975 O O . THR A 1 270 ? -18.534 20.986 18.642 1.00 44.59 270 THR A O 1
ATOM 1978 N N . GLU A 1 271 ? -19.764 20.101 20.305 1.00 53.44 271 GLU A N 1
ATOM 1979 C CA . GLU A 1 271 ? -18.811 19.026 20.619 1.00 53.44 271 GLU A CA 1
ATOM 1980 C C . GLU A 1 271 ? -19.205 17.694 19.948 1.00 53.44 271 GLU A C 1
ATOM 1982 O O . GLU A 1 271 ? -20.217 17.603 19.256 1.00 53.44 271 GLU A O 1
ATOM 1987 N N . VAL A 1 272 ? -18.310 16.702 19.993 1.00 72.06 272 VAL A N 1
ATOM 1988 C CA . VAL A 1 272 ? -18.436 15.427 19.262 1.00 72.06 272 VAL A CA 1
ATOM 1989 C C . VAL A 1 272 ? -17.854 14.321 20.130 1.00 72.06 272 VAL A C 1
ATOM 1991 O O . VAL A 1 272 ? -16.712 14.455 20.581 1.00 72.06 272 VAL A O 1
ATOM 1994 N N . THR A 1 273 ? -18.591 13.220 20.307 1.00 84.56 273 THR A N 1
ATOM 1995 C CA . THR A 1 273 ? -18.122 12.043 21.054 1.00 84.56 273 THR A CA 1
ATOM 1996 C C . THR A 1 273 ? -16.809 11.527 20.452 1.00 84.56 273 THR A C 1
ATOM 1998 O O . THR A 1 273 ? -16.712 11.315 19.243 1.00 84.56 273 THR A O 1
ATOM 2001 N N . ALA A 1 274 ? -15.758 11.365 21.254 1.00 87.62 274 ALA A N 1
ATOM 2002 C CA . ALA A 1 274 ? -14.414 11.131 20.720 1.00 87.62 274 ALA A CA 1
ATOM 2003 C C . ALA A 1 274 ? -13.556 10.225 21.602 1.00 87.62 274 ALA A C 1
ATOM 2005 O O . ALA A 1 274 ? -13.692 10.232 22.821 1.00 87.62 274 ALA A O 1
ATOM 2006 N N . ASP A 1 275 ? -12.606 9.519 20.988 1.00 89.44 275 ASP A N 1
ATOM 2007 C CA . ASP A 1 275 ? -11.619 8.696 21.696 1.00 89.44 275 ASP A CA 1
ATOM 2008 C C . ASP A 1 275 ? -12.318 7.653 22.598 1.00 89.44 275 ASP A C 1
ATOM 2010 O O . ASP A 1 275 ? -12.177 7.658 23.823 1.00 89.44 275 ASP A O 1
ATOM 2014 N N . VAL A 1 276 ? -13.149 6.803 21.984 1.00 92.56 276 VAL A N 1
ATOM 2015 C CA . VAL A 1 276 ? -13.919 5.756 22.681 1.00 92.56 276 VAL A CA 1
ATOM 2016 C C . VAL A 1 276 ? -13.328 4.390 22.362 1.00 92.56 276 VAL A C 1
ATOM 2018 O O . VAL A 1 276 ? -13.158 4.046 21.194 1.00 92.56 276 VAL A O 1
ATOM 2021 N N . ASP A 1 277 ? -13.053 3.607 23.400 1.00 95.44 277 ASP A N 1
ATOM 2022 C CA . ASP A 1 277 ? -12.432 2.285 23.314 1.00 95.44 277 ASP A CA 1
ATOM 2023 C C . ASP A 1 277 ? -13.343 1.232 23.965 1.00 95.44 277 ASP A C 1
ATOM 2025 O O . ASP A 1 277 ? -13.642 1.312 25.157 1.00 95.44 277 ASP A O 1
ATOM 2029 N N . ILE A 1 278 ? -13.823 0.268 23.177 1.00 96.81 278 ILE A N 1
ATOM 2030 C CA . ILE A 1 278 ? -14.742 -0.798 23.590 1.00 96.81 278 ILE A CA 1
ATOM 2031 C C . ILE A 1 278 ? -14.084 -2.148 23.314 1.00 96.81 278 ILE A C 1
ATOM 2033 O O . ILE A 1 278 ? -13.988 -2.580 22.159 1.00 96.81 278 ILE A O 1
ATOM 2037 N N . HIS A 1 279 ? -13.673 -2.849 24.371 1.00 96.38 279 HIS A N 1
ATOM 2038 C CA . HIS A 1 279 ? -12.965 -4.114 24.223 1.00 96.38 279 HIS A CA 1
ATOM 2039 C C . HIS A 1 279 ? -13.267 -5.184 25.272 1.00 96.38 279 HIS A C 1
ATOM 2041 O O . HIS A 1 279 ? -13.818 -4.924 26.346 1.00 96.38 279 HIS A O 1
ATOM 2047 N N . ASN A 1 280 ? -12.894 -6.426 24.941 1.00 95.12 280 ASN A N 1
ATOM 2048 C CA . ASN A 1 280 ? -13.087 -7.633 25.756 1.00 95.12 280 ASN A CA 1
ATOM 2049 C C . ASN A 1 280 ? -14.539 -7.842 26.245 1.00 95.12 280 ASN A C 1
ATOM 2051 O O . ASN A 1 280 ? -14.748 -8.524 27.246 1.00 95.12 280 ASN A O 1
ATOM 2055 N N . SER A 1 281 ? -15.530 -7.219 25.601 1.00 96.56 281 SER A N 1
ATOM 2056 C CA . SER A 1 281 ? -16.911 -7.138 26.087 1.00 96.56 281 SER A CA 1
ATOM 2057 C C . SER A 1 281 ? -17.843 -8.117 25.359 1.00 96.56 281 SER A C 1
ATOM 2059 O O . SER A 1 281 ? -17.588 -8.529 24.226 1.00 96.56 281 SER A O 1
ATOM 2061 N N . GLU A 1 282 ? -18.925 -8.505 26.034 1.00 94.94 282 GLU A N 1
ATOM 2062 C CA . GLU A 1 282 ? -19.906 -9.507 25.602 1.00 94.94 282 GLU A CA 1
ATOM 2063 C C . GLU A 1 282 ? -21.229 -8.841 25.187 1.00 94.94 282 GLU A C 1
ATOM 2065 O O . GLU A 1 282 ? -21.883 -8.174 25.992 1.00 94.94 282 GLU A O 1
ATOM 2070 N N . PHE A 1 283 ? -21.661 -9.064 23.946 1.00 93.69 283 PHE A N 1
ATOM 2071 C CA . PHE A 1 283 ? -22.904 -8.532 23.387 1.00 93.69 283 PHE A CA 1
ATOM 2072 C C . PHE A 1 283 ? -23.851 -9.674 23.009 1.00 93.69 283 PHE A C 1
ATOM 2074 O O . PHE A 1 283 ? -23.578 -10.455 22.095 1.00 93.69 283 PHE A O 1
ATOM 2081 N N . ALA A 1 284 ? -24.964 -9.772 23.735 1.00 89.12 284 ALA A N 1
ATOM 2082 C CA . ALA A 1 284 ? -26.042 -10.717 23.459 1.00 89.12 284 ALA A CA 1
ATOM 2083 C C . ALA A 1 284 ? -26.928 -10.239 22.275 1.00 89.12 284 ALA A C 1
ATOM 2085 O O . ALA A 1 284 ? -26.724 -9.129 21.766 1.00 89.12 284 ALA A O 1
ATOM 2086 N N . PRO A 1 285 ? -27.927 -11.036 21.836 1.00 88.06 285 PRO A N 1
ATOM 2087 C CA . PRO A 1 285 ? -28.704 -10.732 20.637 1.00 88.06 285 PRO A CA 1
ATOM 2088 C C . PRO A 1 285 ? -29.406 -9.374 20.712 1.00 88.06 285 PRO A C 1
ATOM 2090 O O . PRO A 1 285 ? -30.080 -9.060 21.695 1.00 88.06 285 PRO A O 1
ATOM 2093 N N . SER A 1 286 ? -29.248 -8.584 19.653 1.00 85.00 286 SER A N 1
ATOM 2094 C CA . SER A 1 286 ? -29.680 -7.183 19.549 1.00 85.00 286 SER A CA 1
ATOM 2095 C C . SER A 1 286 ? -30.140 -6.864 18.123 1.00 85.00 286 SER A C 1
ATOM 2097 O O . SER A 1 286 ? -29.775 -7.563 17.178 1.00 85.00 286 SER A O 1
ATOM 2099 N N . ALA A 1 287 ? -30.965 -5.826 17.947 1.00 83.38 287 ALA A N 1
ATOM 2100 C CA . ALA A 1 287 ? -31.371 -5.378 16.610 1.00 83.38 287 ALA A CA 1
ATOM 2101 C C . ALA A 1 287 ? -30.198 -4.734 15.862 1.00 83.38 287 ALA A C 1
ATOM 2103 O O . ALA A 1 287 ? -29.900 -5.119 14.734 1.00 83.38 287 ALA A O 1
ATOM 2104 N N . ILE A 1 288 ? -29.532 -3.786 16.524 1.00 85.81 288 ILE A N 1
ATOM 2105 C CA . ILE A 1 288 ? -28.249 -3.214 16.129 1.00 85.81 288 ILE A CA 1
ATOM 2106 C C . ILE A 1 288 ? -27.313 -3.319 17.338 1.00 85.81 288 ILE A C 1
ATOM 2108 O O . ILE A 1 288 ? -27.729 -3.055 18.465 1.00 85.81 288 ILE A O 1
ATOM 2112 N N . THR A 1 289 ? -26.053 -3.717 17.150 1.00 90.69 289 THR A N 1
ATOM 2113 C CA . THR A 1 289 ? -25.109 -3.790 18.281 1.00 90.69 289 THR A CA 1
ATOM 2114 C C . THR A 1 289 ? -24.521 -2.412 18.597 1.00 90.69 289 THR A C 1
ATOM 2116 O O . THR A 1 289 ? -24.593 -1.962 19.743 1.00 90.69 289 THR A O 1
ATOM 2119 N N . PHE A 1 290 ? -24.018 -1.707 17.578 1.00 91.38 290 PHE A N 1
ATOM 2120 C CA . PHE A 1 290 ? -23.435 -0.368 17.707 1.00 91.38 290 PHE A CA 1
ATOM 2121 C C . PHE A 1 290 ? -24.155 0.645 16.814 1.00 91.38 290 PHE A C 1
ATOM 2123 O O . PHE A 1 290 ? -24.294 0.422 15.615 1.00 91.38 290 PHE A O 1
ATOM 2130 N N . SER A 1 291 ? -24.570 1.782 17.372 1.00 87.38 291 SER A N 1
ATOM 2131 C CA . SER A 1 291 ? -25.111 2.912 16.605 1.00 87.38 291 SER A CA 1
ATOM 2132 C C . SER A 1 291 ? -24.140 4.088 16.658 1.00 87.38 291 SER A C 1
ATOM 2134 O O . SER A 1 291 ? -23.850 4.587 17.744 1.00 87.38 291 SER A O 1
ATOM 2136 N N . ILE A 1 292 ? -23.658 4.547 15.503 1.00 84.00 292 ILE A N 1
ATOM 2137 C CA . ILE A 1 292 ? -22.671 5.624 15.369 1.00 84.00 292 ILE A CA 1
ATOM 2138 C C . ILE A 1 292 ? -23.326 6.834 14.684 1.00 84.00 292 ILE A C 1
ATOM 2140 O O . ILE A 1 292 ? -23.812 6.757 13.555 1.00 84.00 292 ILE A O 1
ATOM 2144 N N . GLY A 1 293 ? -23.364 7.960 15.395 1.00 77.00 293 GLY A N 1
ATOM 2145 C CA . GLY A 1 293 ? -23.830 9.258 14.908 1.00 77.00 293 GLY A CA 1
ATOM 2146 C C . GLY A 1 293 ? -22.673 10.250 14.816 1.00 77.00 293 GLY A C 1
ATOM 2147 O O . GLY A 1 293 ? -21.776 10.112 13.986 1.00 77.00 293 GLY A O 1
ATOM 2148 N N . THR A 1 294 ? -22.684 11.266 15.677 1.00 74.62 294 THR A N 1
ATOM 2149 C CA . THR A 1 294 ? -21.608 12.258 15.825 1.00 74.62 294 THR A CA 1
ATOM 2150 C C . THR A 1 294 ? -20.470 11.723 16.704 1.00 74.62 294 THR A C 1
ATOM 2152 O O . THR A 1 294 ? -20.323 12.108 17.865 1.00 74.62 294 THR A O 1
ATOM 2155 N N . ALA A 1 295 ? -19.646 10.828 16.148 1.00 78.19 295 ALA A N 1
ATOM 2156 C CA . ALA A 1 295 ? -18.497 10.247 16.847 1.00 78.19 295 ALA A CA 1
ATOM 2157 C C . ALA A 1 295 ? -17.197 10.257 16.007 1.00 78.19 295 ALA A C 1
ATOM 2159 O O . ALA A 1 295 ? -17.250 10.439 14.791 1.00 78.19 295 ALA A O 1
ATOM 2160 N N . ARG A 1 296 ? -16.025 10.087 16.640 1.00 81.12 296 ARG A N 1
ATOM 2161 C CA . ARG A 1 296 ? -14.710 9.941 15.968 1.00 81.12 296 ARG A CA 1
ATOM 2162 C C . ARG A 1 296 ? -13.685 9.169 16.808 1.00 81.12 296 ARG A C 1
ATOM 2164 O O . ARG A 1 296 ? -13.788 9.170 18.033 1.00 81.12 296 ARG A O 1
ATOM 2171 N N . ASN A 1 297 ? -12.662 8.603 16.159 1.00 84.56 297 ASN A N 1
ATOM 2172 C CA . ASN A 1 297 ? -11.608 7.794 16.790 1.00 84.56 297 ASN A CA 1
ATOM 2173 C C . ASN A 1 297 ? -12.202 6.728 17.731 1.00 84.56 297 ASN A C 1
ATOM 2175 O O . ASN A 1 297 ? -12.067 6.791 18.956 1.00 84.56 297 ASN A O 1
ATOM 2179 N N . ILE A 1 298 ? -12.960 5.811 17.131 1.00 88.56 298 ILE A N 1
ATOM 2180 C CA . ILE A 1 298 ? -13.712 4.768 17.830 1.00 88.56 298 ILE A CA 1
ATOM 2181 C C . ILE A 1 298 ? -13.006 3.434 17.613 1.00 88.56 298 ILE A C 1
ATOM 2183 O O . ILE A 1 298 ? -12.822 3.010 16.472 1.00 88.56 298 ILE A O 1
ATOM 2187 N N . LEU A 1 299 ? -12.630 2.769 18.700 1.00 92.88 299 LEU A N 1
ATOM 2188 C CA . LEU A 1 299 ? -11.989 1.461 18.692 1.00 92.88 299 LEU A CA 1
ATOM 2189 C C . LEU A 1 299 ? -12.964 0.431 19.268 1.00 92.88 299 LEU A C 1
ATOM 2191 O O . LEU A 1 299 ? -13.402 0.552 20.408 1.00 92.88 299 LEU A O 1
ATOM 2195 N N . ILE A 1 300 ? -13.322 -0.580 18.478 1.00 94.44 300 ILE A N 1
ATOM 2196 C CA . ILE A 1 300 ? -14.189 -1.688 18.893 1.00 94.44 300 ILE A CA 1
ATOM 2197 C C . ILE A 1 300 ? -13.424 -2.978 18.624 1.00 94.44 300 ILE A C 1
ATOM 2199 O O . ILE A 1 300 ? -13.381 -3.443 17.482 1.00 94.44 300 ILE A O 1
ATOM 2203 N N . HIS A 1 301 ? -12.781 -3.551 19.645 1.00 94.56 301 HIS A N 1
ATOM 2204 C CA . HIS A 1 301 ? -11.907 -4.701 19.422 1.00 94.56 301 HIS A CA 1
ATOM 2205 C C . HIS A 1 301 ? -11.948 -5.817 20.465 1.00 94.56 301 HIS A C 1
ATOM 2207 O O . HIS A 1 301 ? -12.133 -5.590 21.655 1.00 94.56 301 HIS A O 1
ATOM 2213 N N . ARG A 1 302 ? -11.687 -7.058 20.033 1.00 94.12 302 ARG A N 1
ATOM 2214 C CA . ARG A 1 302 ? -11.649 -8.257 20.906 1.00 94.12 302 ARG A CA 1
ATOM 2215 C C . ARG A 1 302 ? -12.956 -8.517 21.675 1.00 94.12 302 ARG A C 1
ATOM 2217 O O . ARG A 1 302 ? -12.933 -9.097 22.757 1.00 94.12 302 ARG A O 1
ATOM 2224 N N . ASN A 1 303 ? -14.092 -8.081 21.139 1.00 96.25 303 ASN A N 1
ATOM 2225 C CA . ASN A 1 303 ? -15.412 -8.331 21.717 1.00 96.25 303 ASN A CA 1
ATOM 2226 C C . ASN A 1 303 ? -16.003 -9.653 21.208 1.00 96.25 303 ASN A C 1
ATOM 2228 O O . ASN A 1 303 ? -15.626 -10.131 20.136 1.00 96.25 303 ASN A O 1
ATOM 2232 N N . ILE A 1 304 ? -16.961 -10.219 21.945 1.00 95.19 304 ILE A N 1
ATOM 2233 C CA . ILE A 1 304 ? -17.789 -11.342 21.482 1.00 95.19 304 ILE A CA 1
ATOM 2234 C C . ILE A 1 304 ? -19.203 -10.825 21.238 1.00 95.19 304 ILE A C 1
ATOM 2236 O O . ILE A 1 304 ? -19.837 -10.290 22.145 1.00 95.19 304 ILE A O 1
ATOM 2240 N N . ILE A 1 305 ? -19.692 -10.982 20.011 1.00 94.75 305 ILE A N 1
ATOM 2241 C CA . ILE A 1 305 ? -20.986 -10.472 19.561 1.00 94.75 305 ILE A CA 1
ATOM 2242 C C . ILE A 1 305 ? -21.798 -11.650 19.025 1.00 94.75 305 ILE A C 1
ATOM 2244 O O . ILE A 1 305 ? -21.385 -12.316 18.072 1.00 94.75 305 ILE A O 1
ATOM 2248 N N . TYR A 1 306 ? -22.934 -11.931 19.662 1.00 93.19 306 TYR A N 1
ATOM 2249 C CA . TYR A 1 306 ? -23.768 -13.095 19.376 1.00 93.19 306 TYR A CA 1
ATOM 2250 C C . TYR A 1 306 ? -25.147 -12.680 18.855 1.00 93.19 306 TYR A C 1
ATOM 2252 O O . TYR A 1 306 ? -25.927 -12.050 19.564 1.00 93.19 306 TYR A O 1
ATOM 2260 N N . ARG A 1 307 ? -25.437 -13.083 17.614 1.00 90.88 307 ARG A N 1
ATOM 2261 C CA . ARG A 1 307 ? -26.680 -12.861 16.857 1.00 90.88 307 ARG A CA 1
ATOM 2262 C C . ARG A 1 307 ? -27.136 -11.392 16.817 1.00 90.88 307 ARG A C 1
ATOM 2264 O O . ARG A 1 307 ? -28.214 -11.063 17.324 1.00 90.88 307 ARG A O 1
ATOM 2271 N N . PRO A 1 308 ? -26.344 -10.504 16.181 1.00 90.19 308 PRO A N 1
ATOM 2272 C CA . PRO A 1 308 ? -26.889 -9.254 15.666 1.00 90.19 308 PRO A CA 1
ATOM 2273 C C . PRO A 1 308 ? -27.978 -9.587 14.637 1.00 90.19 308 PRO A C 1
ATOM 2275 O O . PRO A 1 308 ? -27.793 -10.481 13.807 1.00 90.19 308 PRO A O 1
ATOM 2278 N N . ARG A 1 309 ? -29.111 -8.885 14.713 1.00 85.88 309 ARG A N 1
ATOM 2279 C CA . ARG A 1 309 ? -30.188 -8.982 13.723 1.00 85.88 309 ARG A CA 1
ATOM 2280 C C . ARG A 1 309 ? -29.990 -7.912 12.651 1.00 85.88 309 ARG A C 1
ATOM 2282 O O . ARG A 1 309 ? -28.986 -7.936 11.956 1.00 85.88 309 ARG A O 1
ATOM 2289 N N . HIS A 1 310 ? -30.889 -6.937 12.553 1.00 83.38 310 HIS A N 1
ATOM 2290 C CA . HIS A 1 310 ? -30.952 -5.950 11.472 1.00 83.38 310 HIS A CA 1
ATOM 2291 C C . HIS A 1 310 ? -29.646 -5.241 11.079 1.00 83.38 310 HIS A C 1
ATOM 2293 O O . HIS A 1 310 ? -29.557 -4.791 9.937 1.00 83.38 310 HIS A O 1
ATOM 2299 N N . GLY A 1 311 ? -28.658 -5.108 11.966 1.00 84.88 311 GLY A N 1
ATOM 2300 C CA . GLY A 1 311 ? -27.299 -4.733 11.579 1.00 84.88 311 GLY A CA 1
ATOM 2301 C C . GLY A 1 311 ? -26.269 -4.933 12.689 1.00 84.88 311 GLY A C 1
ATOM 2302 O O . GLY A 1 311 ? -26.618 -5.049 13.861 1.00 84.88 311 GLY A O 1
ATOM 2303 N N . LEU A 1 312 ? -24.980 -4.941 12.342 1.00 88.81 312 LEU A N 1
ATOM 2304 C CA . LEU A 1 312 ? -23.905 -4.938 13.344 1.00 88.81 312 LEU A CA 1
ATOM 2305 C C . LEU A 1 312 ? -23.561 -3.502 13.773 1.00 88.81 312 LEU A C 1
ATOM 2307 O O . LEU A 1 312 ? -23.572 -3.189 14.966 1.00 88.81 312 LEU A O 1
ATOM 2311 N N . VAL A 1 313 ? -23.314 -2.629 12.790 1.00 88.12 313 VAL A N 1
ATOM 2312 C CA . VAL A 1 313 ? -23.034 -1.198 12.971 1.00 88.12 313 VAL A CA 1
ATOM 2313 C C . VAL A 1 313 ? -24.026 -0.367 12.154 1.00 88.12 313 VAL A C 1
ATOM 2315 O O . VAL A 1 313 ? -24.091 -0.493 10.932 1.00 88.12 313 VAL A O 1
ATOM 2318 N N . GLY A 1 314 ? -24.799 0.489 12.820 1.00 81.50 314 GLY A N 1
ATOM 2319 C CA . GLY A 1 314 ? -25.716 1.441 12.190 1.00 81.50 314 GLY A CA 1
ATOM 2320 C C . GLY A 1 314 ? -25.136 2.856 12.144 1.00 81.50 314 GLY A C 1
ATOM 2321 O O . GLY A 1 314 ? -24.612 3.326 13.152 1.00 81.50 314 GLY A O 1
ATOM 2322 N N . PHE A 1 315 ? -25.271 3.553 11.014 1.00 76.94 315 PHE A N 1
ATOM 2323 C CA . PHE A 1 315 ? -24.905 4.968 10.870 1.00 76.94 315 PHE A CA 1
ATOM 2324 C C . PHE A 1 315 ? -26.139 5.871 10.811 1.00 76.94 315 PHE A C 1
ATOM 2326 O O . PHE A 1 315 ? -27.115 5.554 10.135 1.00 76.94 315 PHE A O 1
ATOM 2333 N N . SER A 1 316 ? -26.073 7.011 11.506 1.00 65.25 316 SER A N 1
ATOM 2334 C CA . SER A 1 316 ? -27.150 8.016 11.569 1.00 65.25 316 SER A CA 1
ATOM 2335 C C . SER A 1 316 ? -26.813 9.271 10.747 1.00 65.25 316 SER A C 1
ATOM 2337 O O . SER A 1 316 ? -25.627 9.571 10.583 1.00 65.25 316 SER A O 1
ATOM 2339 N N . PRO A 1 317 ? -27.798 10.056 10.264 1.00 55.09 317 PRO A N 1
ATOM 2340 C CA . PRO A 1 317 ? -27.522 11.221 9.426 1.00 55.09 317 PRO A CA 1
ATOM 2341 C C . PRO A 1 317 ? -26.803 12.312 10.227 1.00 55.09 317 PRO A C 1
ATOM 2343 O O . PRO A 1 317 ? -27.306 12.768 11.256 1.00 55.09 317 PRO A O 1
ATOM 2346 N N . GLN A 1 318 ? -25.634 12.749 9.757 1.00 56.88 318 GLN A N 1
ATOM 2347 C CA . GLN A 1 318 ? -24.916 13.874 10.359 1.00 56.88 318 GLN A CA 1
ATOM 2348 C C . GLN A 1 318 ? -25.450 15.219 9.825 1.00 56.88 318 GLN A C 1
ATOM 2350 O O . GLN A 1 318 ? -25.849 15.297 8.660 1.00 56.88 318 GLN A O 1
ATOM 2355 N N . PRO A 1 319 ? -25.426 16.305 10.627 1.00 51.12 319 PRO A N 1
ATOM 2356 C CA . PRO A 1 319 ? -25.706 17.651 10.131 1.00 51.12 319 PRO A CA 1
ATOM 2357 C C . PRO A 1 319 ? -24.776 18.002 8.959 1.00 51.12 319 PRO A C 1
ATOM 2359 O O . PRO A 1 319 ? -23.559 17.827 9.039 1.00 51.12 319 PRO A O 1
ATOM 2362 N N . SER A 1 320 ? -25.352 18.509 7.870 1.00 41.38 320 SER A N 1
ATOM 2363 C CA . SER A 1 320 ? -24.808 18.486 6.501 1.00 41.38 320 SER A CA 1
ATOM 2364 C C . SER A 1 320 ? -23.639 19.446 6.191 1.00 41.38 320 SER A C 1
ATOM 2366 O O . SER A 1 320 ? -23.572 20.007 5.098 1.00 41.38 320 SER A O 1
ATOM 2368 N N . GLN A 1 321 ? -22.712 19.676 7.131 1.00 41.84 321 GLN A N 1
ATOM 2369 C CA . GLN A 1 321 ? -21.654 20.695 6.994 1.00 41.84 321 GLN A CA 1
ATOM 2370 C C . GLN A 1 321 ? -20.234 20.283 7.419 1.00 41.84 321 GLN A C 1
ATOM 2372 O O . GLN A 1 321 ? -19.332 21.123 7.369 1.00 41.84 321 GLN A O 1
ATOM 2377 N N . ARG A 1 322 ? -19.975 19.028 7.816 1.00 48.12 322 ARG A N 1
ATOM 2378 C CA . ARG A 1 322 ? -18.630 18.614 8.255 1.00 48.12 322 ARG A CA 1
ATOM 2379 C C . ARG A 1 322 ? -17.970 17.616 7.290 1.00 48.12 322 ARG A C 1
ATOM 2381 O O . ARG A 1 322 ? -18.393 16.467 7.254 1.00 48.12 322 ARG A O 1
ATOM 2388 N N . PRO A 1 323 ? -16.909 18.004 6.553 1.00 46.97 323 PRO A N 1
ATOM 2389 C CA . PRO A 1 323 ? -16.104 17.040 5.811 1.00 46.97 323 PRO A CA 1
ATOM 2390 C C . PRO A 1 323 ? -15.340 16.126 6.780 1.00 46.97 323 PRO A C 1
ATOM 2392 O O . PRO A 1 323 ? -14.783 16.604 7.775 1.00 46.97 323 PRO A O 1
ATOM 2395 N N . VAL A 1 324 ? -15.301 14.830 6.459 1.00 51.41 324 VAL A N 1
ATOM 2396 C CA . VAL A 1 324 ? -14.516 13.808 7.170 1.00 51.41 324 VAL A CA 1
ATOM 2397 C C . VAL A 1 324 ? -13.039 14.207 7.157 1.00 51.41 324 VAL A C 1
ATOM 2399 O O . VAL A 1 324 ? -12.489 14.519 6.099 1.00 51.41 324 VAL A O 1
ATOM 2402 N N . LYS A 1 325 ? -12.389 14.223 8.324 1.00 46.53 325 LYS A N 1
ATOM 2403 C CA . LYS A 1 325 ? -10.959 14.538 8.450 1.00 46.53 325 LYS A CA 1
ATOM 2404 C C . LYS A 1 325 ? -10.129 13.267 8.666 1.00 46.53 325 LYS A C 1
ATOM 2406 O O . LYS A 1 325 ? -10.628 12.311 9.262 1.00 46.53 325 LYS A O 1
ATOM 2411 N N . PRO A 1 326 ? -8.839 13.259 8.279 1.00 34.00 326 PRO A N 1
ATOM 2412 C CA . PRO A 1 326 ? -7.899 12.242 8.743 1.00 34.00 326 PRO A CA 1
ATOM 2413 C C . PRO A 1 326 ? -7.924 12.168 10.280 1.00 34.00 326 PRO A C 1
ATOM 2415 O O . PRO A 1 326 ? -7.720 13.183 10.950 1.00 34.00 326 PRO A O 1
ATOM 2418 N N . GLY A 1 327 ? -8.228 10.987 10.827 1.00 45.19 327 GLY A N 1
ATOM 2419 C CA . GLY A 1 327 ? -8.461 10.771 12.263 1.00 45.19 327 GLY A CA 1
ATOM 2420 C C . GLY A 1 327 ? -9.934 10.663 12.695 1.00 45.19 327 GLY A C 1
ATOM 2421 O O . GLY A 1 327 ? -10.190 10.323 13.846 1.00 45.19 327 GLY A O 1
ATOM 2422 N N . ASP A 1 328 ? -10.902 10.875 11.796 1.00 56.94 328 ASP A N 1
ATOM 2423 C CA . ASP A 1 328 ? -12.318 10.531 12.031 1.00 56.94 328 ASP A CA 1
ATOM 2424 C C . ASP A 1 328 ? -12.629 9.044 11.685 1.00 56.94 328 ASP A C 1
ATOM 2426 O O . ASP A 1 328 ? -13.790 8.650 11.619 1.00 56.94 328 ASP A O 1
ATOM 2430 N N . VAL A 1 329 ? -11.595 8.215 11.475 1.00 60.50 329 VAL A N 1
ATOM 2431 C CA . VAL A 1 329 ? -11.686 6.770 11.174 1.00 60.50 329 VAL A CA 1
ATOM 2432 C C . VAL A 1 329 ? -11.997 5.974 12.447 1.00 60.50 329 VAL A C 1
ATOM 2434 O O . VAL A 1 329 ? -11.425 6.237 13.507 1.00 60.50 329 VAL A O 1
ATOM 2437 N N . GLY A 1 330 ? -12.892 4.991 12.344 1.00 75.44 330 GLY A N 1
ATOM 2438 C CA . GLY A 1 330 ? -13.097 3.969 13.375 1.00 75.44 330 GLY A CA 1
ATOM 2439 C C . GLY A 1 330 ? -12.406 2.654 13.006 1.00 75.44 330 GLY A C 1
ATOM 2440 O O . GLY A 1 330 ? -12.292 2.330 11.827 1.00 75.44 330 GLY A O 1
ATOM 2441 N N . CYS A 1 331 ? -11.999 1.860 13.995 1.00 87.44 331 CYS A N 1
ATOM 2442 C CA . CYS A 1 331 ? -11.469 0.512 13.784 1.00 87.44 331 CYS A CA 1
ATOM 2443 C C . CYS A 1 331 ? -12.346 -0.523 14.495 1.00 87.44 331 CYS A C 1
ATOM 2445 O O . CYS A 1 331 ? -12.550 -0.450 15.709 1.00 87.44 331 CYS A O 1
ATOM 2447 N N . PHE A 1 332 ? -12.823 -1.514 13.746 1.00 91.50 332 PHE A N 1
ATOM 2448 C CA . PHE A 1 332 ? -13.549 -2.669 14.260 1.00 91.50 332 PHE A CA 1
ATOM 2449 C C . PHE A 1 332 ? -12.708 -3.923 13.988 1.00 91.50 332 PHE A C 1
ATOM 2451 O O . PHE A 1 332 ? -12.643 -4.406 12.853 1.00 91.50 332 PHE A O 1
ATOM 2458 N N . SER A 1 333 ? -12.002 -4.424 15.008 1.00 92.12 333 SER A N 1
ATOM 2459 C CA . SER A 1 333 ? -10.983 -5.462 14.801 1.00 92.12 333 SER A CA 1
ATOM 2460 C C . SER A 1 333 ? -10.888 -6.562 15.855 1.00 92.12 333 SER A C 1
ATOM 2462 O O . SER A 1 333 ? -11.220 -6.385 17.018 1.00 92.12 333 SER A O 1
ATOM 2464 N N . GLU A 1 334 ? -10.400 -7.742 15.464 1.00 91.81 334 GLU A N 1
ATOM 2465 C CA . GLU A 1 334 ? -10.183 -8.886 16.376 1.00 91.81 334 GLU A CA 1
ATOM 2466 C C . GLU A 1 334 ? -11.447 -9.374 17.122 1.00 91.81 334 GLU A C 1
ATOM 2468 O O . GLU A 1 334 ? -11.339 -10.144 18.077 1.00 91.81 334 GLU A O 1
ATOM 2473 N N . ASN A 1 335 ? -12.646 -8.961 16.700 1.00 94.81 335 ASN A N 1
ATOM 2474 C CA . ASN A 1 335 ? -13.909 -9.362 17.319 1.00 94.81 335 ASN A CA 1
ATOM 2475 C C . ASN A 1 335 ? -14.328 -10.771 16.866 1.00 94.81 335 ASN A C 1
ATOM 2477 O O . ASN A 1 335 ? -14.049 -11.181 15.740 1.00 94.81 335 ASN A O 1
ATOM 2481 N N . ILE A 1 336 ? -15.043 -11.501 17.724 1.00 95.19 336 ILE A N 1
ATOM 2482 C CA . ILE A 1 336 ? -15.734 -12.750 17.382 1.00 95.19 336 ILE A CA 1
ATOM 2483 C C . ILE A 1 336 ? -17.201 -12.405 17.124 1.00 95.19 336 ILE A C 1
ATOM 2485 O O . ILE A 1 336 ? -17.923 -12.054 18.056 1.00 95.19 336 ILE A O 1
ATOM 2489 N N . VAL A 1 337 ? -17.648 -12.525 15.875 1.00 94.56 337 VAL A N 1
ATOM 2490 C CA . VAL A 1 337 ? -19.028 -12.264 15.458 1.00 94.56 337 VAL A CA 1
ATOM 2491 C C . VAL A 1 337 ? -19.690 -13.570 15.030 1.00 94.56 337 VAL A C 1
ATOM 2493 O O . VAL A 1 337 ? -19.390 -14.140 13.976 1.00 94.56 337 VAL A O 1
ATOM 2496 N N . VAL A 1 338 ? -20.621 -14.037 15.858 1.00 93.75 338 VAL A N 1
ATOM 2497 C CA . VAL A 1 338 ? -21.515 -15.152 15.540 1.00 93.75 338 VAL A CA 1
ATOM 2498 C C . VAL A 1 338 ? -22.840 -14.571 15.072 1.00 93.75 338 VAL A C 1
ATOM 2500 O O . VAL A 1 338 ? -23.475 -13.819 15.805 1.00 93.75 338 VAL A O 1
ATOM 2503 N N . TRP A 1 339 ? -23.259 -14.903 13.858 1.00 92.50 339 TRP A N 1
ATOM 2504 C CA . TRP A 1 339 ? -24.420 -14.313 13.190 1.00 92.50 339 TRP A CA 1
ATOM 2505 C C . TRP A 1 339 ? -25.268 -15.389 12.503 1.00 92.50 339 TRP A C 1
ATOM 2507 O O . TRP A 1 339 ? -24.904 -16.568 12.515 1.00 92.50 339 TRP A O 1
ATOM 2517 N N . ARG A 1 340 ? -26.405 -14.997 11.920 1.00 89.38 340 ARG A N 1
ATOM 2518 C CA . ARG A 1 340 ? -27.258 -15.888 11.125 1.00 89.38 340 ARG A CA 1
ATOM 2519 C C . ARG A 1 340 ? -27.728 -15.234 9.834 1.00 89.38 340 ARG A C 1
ATOM 2521 O O . ARG A 1 340 ? -28.030 -14.041 9.831 1.00 89.38 340 ARG A O 1
ATOM 2528 N N . GLY A 1 341 ? -27.831 -16.025 8.769 1.00 83.94 341 GLY A N 1
ATOM 2529 C CA . GLY A 1 341 ? -28.285 -15.582 7.450 1.00 83.94 341 GLY A CA 1
ATOM 2530 C C . GLY A 1 341 ? -29.748 -15.143 7.399 1.00 83.94 341 GLY A C 1
ATOM 2531 O O . GLY A 1 341 ? -30.097 -14.323 6.556 1.00 83.94 341 GLY A O 1
ATOM 2532 N N . ASP A 1 342 ? -30.588 -15.646 8.306 1.00 84.56 342 ASP A N 1
ATOM 2533 C CA . ASP A 1 342 ? -31.999 -15.259 8.445 1.00 84.56 342 ASP A CA 1
ATOM 2534 C C . ASP A 1 342 ? -32.242 -14.047 9.366 1.00 84.56 342 ASP A C 1
ATOM 2536 O O . ASP A 1 342 ? -33.371 -13.564 9.442 1.00 84.56 342 ASP A O 1
ATOM 2540 N N . GLU A 1 343 ? -31.208 -13.542 10.050 1.00 87.62 343 GLU A N 1
ATOM 2541 C CA . GLU A 1 343 ? -31.315 -12.402 10.973 1.00 87.62 343 GLU A CA 1
ATOM 2542 C C . GLU A 1 343 ? -30.496 -11.169 10.548 1.00 87.62 343 GLU A C 1
ATOM 2544 O O . GLU A 1 343 ? -30.936 -10.052 10.826 1.00 87.62 343 GLU A O 1
ATOM 2549 N N . LEU A 1 344 ? -29.327 -11.342 9.911 1.00 86.94 344 LEU A N 1
ATOM 2550 C CA . LEU A 1 344 ? -28.396 -10.244 9.609 1.00 86.94 344 LEU A CA 1
ATOM 2551 C C . LEU A 1 344 ? -28.578 -9.666 8.199 1.00 86.94 344 LEU A C 1
ATOM 2553 O O . LEU A 1 344 ? -28.060 -10.218 7.230 1.00 86.94 344 LEU A O 1
ATOM 2557 N N . ASP A 1 345 ? -29.223 -8.498 8.106 1.00 83.25 345 ASP A N 1
ATOM 2558 C CA . ASP A 1 345 ? -29.415 -7.784 6.831 1.00 83.25 345 ASP A CA 1
ATOM 2559 C C . ASP A 1 345 ? -28.081 -7.262 6.247 1.00 83.25 345 ASP A C 1
ATOM 2561 O O . ASP A 1 345 ? -27.809 -7.398 5.053 1.00 83.25 345 ASP A O 1
ATOM 2565 N N . ALA A 1 346 ? -27.250 -6.624 7.083 1.00 82.00 346 ALA A N 1
ATOM 2566 C CA . ALA A 1 346 ? -26.015 -5.945 6.678 1.00 82.00 346 ALA A CA 1
ATOM 2567 C C . ALA A 1 346 ? -25.017 -5.825 7.843 1.00 82.00 346 ALA A C 1
ATOM 2569 O O . ALA A 1 346 ? -25.414 -5.629 8.993 1.00 82.00 346 ALA A O 1
ATOM 2570 N N . VAL A 1 347 ? -23.709 -5.870 7.562 1.00 84.62 347 VAL A N 1
ATOM 2571 C CA . VAL A 1 347 ? -22.684 -5.561 8.582 1.00 84.62 347 VAL A CA 1
ATOM 2572 C C . VAL A 1 347 ? -22.708 -4.073 8.933 1.00 84.62 347 VAL A C 1
ATOM 2574 O O . VAL A 1 347 ? -22.813 -3.713 10.104 1.00 84.62 347 VAL A O 1
ATOM 2577 N N . ILE A 1 348 ? -22.663 -3.214 7.915 1.00 82.56 348 ILE A N 1
ATOM 2578 C CA . ILE A 1 348 ? -22.792 -1.764 8.056 1.00 82.56 348 ILE A CA 1
ATOM 2579 C C . ILE A 1 348 ? -24.126 -1.344 7.441 1.00 82.56 348 ILE A C 1
ATOM 2581 O O . ILE A 1 348 ? -24.412 -1.694 6.298 1.00 82.56 348 ILE A O 1
ATOM 2585 N N . LYS A 1 349 ? -24.942 -0.601 8.193 1.00 75.12 349 LYS A N 1
ATOM 2586 C CA . LYS A 1 349 ? -26.271 -0.151 7.765 1.00 75.12 349 LYS A CA 1
ATOM 2587 C C . LYS A 1 349 ? -26.389 1.365 7.874 1.00 75.12 349 LYS A C 1
ATOM 2589 O O . LYS A 1 349 ? -26.459 1.910 8.973 1.00 75.12 349 LYS A O 1
ATOM 2594 N N . GLY A 1 350 ? -26.408 2.050 6.734 1.00 66.81 350 GLY A N 1
ATOM 2595 C CA . GLY A 1 350 ? -26.755 3.469 6.675 1.00 66.81 350 GLY A CA 1
ATOM 2596 C C . GLY A 1 350 ? -28.266 3.682 6.788 1.00 66.81 350 GLY A C 1
ATOM 2597 O O . GLY A 1 350 ? -29.051 2.873 6.296 1.00 66.81 350 GLY A O 1
ATOM 2598 N N . SER A 1 351 ? -28.678 4.777 7.422 1.00 57.53 351 SER A N 1
ATOM 2599 C CA . SER A 1 351 ? -30.011 5.362 7.229 1.00 57.53 351 SER A CA 1
ATOM 2600 C C . SER A 1 351 ? -30.044 6.237 5.968 1.00 57.53 351 SER A C 1
ATOM 2602 O O . SER A 1 351 ? -29.015 6.814 5.614 1.00 57.53 351 SER A O 1
ATOM 2604 N N . ASP A 1 352 ? -31.209 6.406 5.336 1.00 44.38 352 ASP A N 1
ATOM 2605 C CA . ASP A 1 352 ? -31.360 7.222 4.120 1.00 44.38 352 ASP A CA 1
ATOM 2606 C C . ASP A 1 352 ? -30.729 8.622 4.266 1.00 44.38 352 ASP A C 1
ATOM 2608 O O . ASP A 1 352 ? -31.076 9.399 5.157 1.00 44.38 352 ASP A O 1
ATOM 2612 N N . GLY A 1 353 ? -29.775 8.939 3.384 1.00 42.88 353 GLY A N 1
ATOM 2613 C CA . GLY A 1 353 ? -29.043 10.212 3.381 1.00 42.88 353 GLY A CA 1
ATOM 2614 C C . GLY A 1 353 ? -27.850 10.310 4.347 1.00 42.88 353 GLY A C 1
ATOM 2615 O O . GLY A 1 353 ? -27.178 11.341 4.352 1.00 42.88 353 GLY A O 1
ATOM 2616 N N . ALA A 1 354 ? -27.540 9.276 5.135 1.00 52.50 354 ALA A N 1
ATOM 2617 C CA . ALA A 1 354 ? -26.324 9.232 5.948 1.00 52.50 354 ALA A CA 1
ATOM 2618 C C . ALA A 1 354 ? -25.115 8.761 5.122 1.00 52.50 354 ALA A C 1
ATOM 2620 O O . ALA A 1 354 ? -25.142 7.684 4.531 1.00 52.50 354 ALA A O 1
ATOM 2621 N N . GLN A 1 355 ? -24.024 9.533 5.127 1.00 52.56 355 GLN A N 1
ATOM 2622 C CA . GLN A 1 355 ? -22.723 9.032 4.676 1.00 52.56 355 GLN A CA 1
ATOM 2623 C C . GLN A 1 355 ? -22.114 8.160 5.780 1.00 52.56 355 GLN A C 1
ATOM 2625 O O . GLN A 1 355 ? -21.988 8.609 6.921 1.00 52.56 355 GLN A O 1
ATOM 2630 N N . ALA A 1 356 ? -21.732 6.927 5.446 1.00 56.62 356 ALA A N 1
ATOM 2631 C CA . ALA A 1 356 ? -20.982 6.073 6.359 1.00 56.62 356 ALA A CA 1
ATOM 2632 C C . ALA A 1 356 ? -19.617 6.710 6.670 1.00 56.62 356 ALA A C 1
ATOM 2634 O O . ALA A 1 356 ? -18.919 7.177 5.766 1.00 56.62 356 ALA A O 1
ATOM 2635 N N . GLN A 1 357 ? -19.218 6.722 7.944 1.00 62.34 357 GLN A N 1
ATOM 2636 C CA . GLN A 1 357 ? -17.831 7.043 8.286 1.00 62.34 357 GLN A CA 1
ATOM 2637 C C . GLN A 1 357 ? -16.919 5.883 7.863 1.00 62.34 357 GLN A C 1
ATOM 2639 O O . GLN A 1 357 ? -17.353 4.728 7.914 1.00 62.34 357 GLN A O 1
ATOM 2644 N N . PRO A 1 358 ? -15.652 6.150 7.494 1.00 65.38 358 PRO A N 1
ATOM 2645 C CA . PRO A 1 358 ? -14.682 5.090 7.252 1.00 65.38 358 PRO A CA 1
ATOM 2646 C C . PRO A 1 358 ? -14.488 4.256 8.528 1.00 65.38 358 PRO A C 1
ATOM 2648 O O . PRO A 1 358 ? -13.933 4.730 9.523 1.00 65.38 358 PRO A O 1
ATOM 2651 N N . LEU A 1 359 ? -14.971 3.014 8.486 1.00 76.44 359 LEU A N 1
ATOM 2652 C CA . LEU A 1 359 ? -14.802 2.006 9.527 1.00 76.44 359 LEU A CA 1
ATOM 2653 C C . LEU A 1 359 ? -13.925 0.883 8.970 1.00 76.44 359 LEU A C 1
ATOM 2655 O O . LEU A 1 359 ? -14.359 0.118 8.110 1.00 76.44 359 LEU A O 1
ATOM 2659 N N . GLU A 1 360 ? -12.694 0.779 9.459 1.00 84.75 360 GLU A N 1
ATOM 2660 C CA . GLU A 1 360 ? -11.778 -0.290 9.071 1.00 84.75 360 GLU A CA 1
ATOM 2661 C C . GLU A 1 360 ? -12.185 -1.603 9.748 1.00 84.75 360 GLU A C 1
ATOM 2663 O O . GLU A 1 360 ? -12.163 -1.715 10.977 1.00 84.75 360 GLU A O 1
ATOM 2668 N N . LEU A 1 361 ? -12.540 -2.605 8.940 1.00 87.62 361 LEU A N 1
ATOM 2669 C CA . LEU A 1 361 ? -12.780 -3.974 9.386 1.00 87.62 361 LEU A CA 1
ATOM 2670 C C . LEU A 1 361 ? -11.472 -4.767 9.257 1.00 87.62 361 LEU A C 1
ATOM 2672 O O . LEU A 1 361 ? -10.946 -4.915 8.153 1.00 87.62 361 LEU A O 1
ATOM 2676 N N . ALA A 1 362 ? -10.929 -5.277 10.363 1.00 86.69 362 ALA A N 1
ATOM 2677 C CA . ALA A 1 362 ? -9.681 -6.038 10.314 1.00 86.69 362 ALA A CA 1
ATOM 2678 C C . ALA A 1 362 ? -9.599 -7.189 11.321 1.00 86.69 362 ALA A C 1
ATOM 2680 O O . ALA A 1 362 ? -9.851 -7.031 12.514 1.00 86.69 362 ALA A O 1
ATOM 2681 N N . ARG A 1 363 ? -9.079 -8.336 10.884 1.00 87.81 363 ARG A N 1
ATOM 2682 C CA . ARG A 1 363 ? -8.713 -9.483 11.721 1.00 87.81 363 ARG A CA 1
ATOM 2683 C C . ARG A 1 363 ? -9.881 -10.075 12.532 1.00 87.81 363 ARG A C 1
ATOM 2685 O O . ARG A 1 363 ? -9.624 -10.822 13.489 1.00 87.81 363 ARG A O 1
ATOM 2692 N N . ASN A 1 364 ? -11.132 -9.767 12.182 1.00 92.00 364 ASN A N 1
ATOM 2693 C CA . ASN A 1 364 ? -12.326 -10.280 12.857 1.00 92.00 364 ASN A CA 1
ATOM 2694 C C . ASN A 1 364 ? -12.569 -11.755 12.512 1.00 92.00 364 ASN A C 1
ATOM 2696 O O . ASN A 1 364 ? -12.056 -12.284 11.524 1.00 92.00 364 ASN A O 1
ATOM 2700 N N . LEU A 1 365 ? -13.356 -12.440 13.338 1.00 92.56 365 LEU A N 1
ATOM 2701 C CA . LEU A 1 365 ? -13.753 -13.824 13.133 1.00 92.56 365 LEU A CA 1
ATOM 2702 C C . LEU A 1 365 ? -15.265 -13.921 12.963 1.00 92.56 365 LEU A C 1
ATOM 2704 O O . LEU A 1 365 ? -16.021 -13.605 13.876 1.00 92.56 365 LEU A O 1
ATOM 2708 N N . TRP A 1 366 ? -15.685 -14.410 11.804 1.00 91.44 366 TRP A N 1
ATOM 2709 C CA . TRP A 1 366 ? -17.069 -14.487 11.368 1.00 91.44 366 TRP A CA 1
ATOM 2710 C C . TRP A 1 366 ? -17.537 -15.943 11.323 1.00 91.44 366 TRP A C 1
ATOM 2712 O O . TRP A 1 366 ? -16.945 -16.792 10.644 1.00 91.44 366 TRP A O 1
ATOM 2722 N N . TYR A 1 367 ? -18.629 -16.238 12.024 1.00 91.88 367 TYR A N 1
ATOM 2723 C CA . TYR A 1 367 ? -19.248 -17.560 12.036 1.00 91.88 367 TYR A CA 1
ATOM 2724 C C . TYR A 1 367 ? -20.765 -17.457 11.860 1.00 91.88 367 TYR A C 1
ATOM 2726 O O . TYR A 1 367 ? -21.458 -16.888 12.698 1.00 91.88 367 TYR A O 1
ATOM 2734 N N . CYS A 1 368 ? -21.269 -18.024 10.766 1.00 88.69 368 CYS A N 1
ATOM 2735 C CA . CYS A 1 368 ? -22.694 -18.121 10.473 1.00 88.69 368 CYS A CA 1
ATOM 2736 C C . CYS A 1 368 ? -23.246 -19.414 11.091 1.00 88.69 368 CYS A C 1
ATOM 2738 O O . CYS A 1 368 ? -22.781 -20.510 10.771 1.00 88.69 368 CYS A O 1
ATOM 2740 N N . GLU A 1 369 ? -24.183 -19.294 12.030 1.00 87.88 369 GLU A N 1
ATOM 2741 C CA . GLU A 1 369 ? -24.684 -20.413 12.835 1.00 87.88 369 GLU A CA 1
ATOM 2742 C C . GLU A 1 369 ? -25.604 -21.349 12.032 1.00 87.88 369 GLU A C 1
ATOM 2744 O O . GLU A 1 369 ? -25.493 -22.570 12.151 1.00 87.88 369 GLU A O 1
ATOM 2749 N N . ASP A 1 370 ? -26.473 -20.791 11.189 1.00 82.75 370 ASP A N 1
ATOM 2750 C CA . ASP A 1 370 ? -27.415 -21.511 10.327 1.00 82.75 370 ASP A CA 1
ATOM 2751 C C . ASP A 1 370 ? -26.756 -22.017 9.031 1.00 82.75 370 ASP A C 1
ATOM 2753 O O . ASP A 1 370 ? -26.976 -23.165 8.637 1.00 82.75 370 ASP A O 1
ATOM 2757 N N . ILE A 1 371 ? -25.879 -21.221 8.405 1.00 76.38 371 ILE A N 1
ATOM 2758 C CA . ILE A 1 371 ? -25.145 -21.604 7.186 1.00 76.38 371 ILE A CA 1
ATOM 2759 C C . ILE A 1 371 ? -23.631 -21.597 7.438 1.00 76.38 371 ILE A C 1
ATOM 2761 O O . ILE A 1 371 ? -22.874 -20.839 6.837 1.00 76.38 371 ILE A O 1
ATOM 2765 N N . SER A 1 372 ? -23.153 -22.518 8.280 1.00 66.62 372 SER A N 1
ATOM 2766 C CA . SER A 1 372 ? -21.724 -22.648 8.646 1.00 66.62 372 SER A CA 1
ATOM 2767 C C . SER A 1 372 ? -20.731 -22.638 7.469 1.00 66.62 372 SER A C 1
ATOM 2769 O O . SER A 1 372 ? -19.631 -22.095 7.593 1.00 66.62 372 SER A O 1
ATOM 2771 N N . ARG A 1 373 ? -21.116 -23.170 6.297 1.00 60.53 373 ARG A N 1
ATOM 2772 C CA . ARG A 1 373 ? -20.302 -23.151 5.061 1.00 60.53 373 ARG A CA 1
ATOM 2773 C C . ARG A 1 373 ? -20.199 -21.775 4.384 1.00 60.53 373 ARG A C 1
ATOM 2775 O O . ARG A 1 373 ? -19.299 -21.582 3.574 1.00 60.53 373 ARG A O 1
ATOM 2782 N N . SER A 1 374 ? -21.090 -20.840 4.703 1.00 67.69 374 SER A N 1
ATOM 2783 C CA . SER A 1 374 ? -21.164 -19.485 4.144 1.00 67.69 374 SER A CA 1
ATOM 2784 C C . SER A 1 374 ? -21.086 -18.440 5.258 1.00 67.69 374 SER A C 1
ATOM 2786 O O . SER A 1 374 ? -21.984 -17.629 5.450 1.00 67.69 374 SER A O 1
ATOM 2788 N N . SER A 1 375 ? -19.981 -18.459 6.005 1.00 81.19 375 SER A N 1
ATOM 2789 C CA . SER A 1 375 ? -19.760 -17.538 7.128 1.00 81.19 375 SER A CA 1
ATOM 2790 C C . SER A 1 375 ? -19.265 -16.138 6.740 1.00 81.19 375 SER A C 1
ATOM 2792 O O . SER A 1 375 ? -18.954 -15.347 7.625 1.00 81.19 375 SER A O 1
ATOM 2794 N N . MET A 1 376 ? -19.198 -15.821 5.442 1.00 80.00 376 MET A N 1
ATOM 2795 C CA . MET A 1 376 ? -18.928 -14.465 4.955 1.00 80.00 376 MET A CA 1
ATOM 2796 C C . MET A 1 376 ? -20.198 -13.614 5.110 1.00 80.00 376 MET A C 1
ATOM 2798 O O . MET A 1 376 ? -21.215 -13.975 4.516 1.00 80.00 376 MET A O 1
ATOM 2802 N N . PRO A 1 377 ? -20.175 -12.537 5.911 1.00 81.94 377 PRO A N 1
ATOM 2803 C CA . PRO A 1 377 ? -21.356 -11.727 6.175 1.00 81.94 377 PRO A CA 1
ATOM 2804 C C . PRO A 1 377 ? -21.649 -10.757 5.012 1.00 81.94 377 PRO A C 1
ATOM 2806 O O . PRO A 1 377 ? -20.784 -10.538 4.156 1.00 81.94 377 PRO A O 1
ATOM 2809 N N . PRO A 1 378 ? -22.846 -10.144 4.970 1.00 78.38 378 PRO A N 1
ATOM 2810 C CA . PRO A 1 378 ? -23.221 -9.141 3.970 1.00 78.38 378 PRO A CA 1
ATOM 2811 C C . PRO A 1 378 ? -22.443 -7.820 4.145 1.00 78.38 378 PRO A C 1
ATOM 2813 O O . PRO A 1 378 ? -22.945 -6.847 4.712 1.00 78.38 378 PRO A O 1
ATOM 2816 N N . LEU A 1 379 ? -21.204 -7.786 3.645 1.00 73.38 379 LEU A N 1
ATOM 2817 C CA . LEU A 1 379 ? -20.279 -6.650 3.769 1.00 73.38 379 LEU A CA 1
ATOM 2818 C C . LEU A 1 379 ? -20.613 -5.450 2.864 1.00 73.38 379 LEU A C 1
ATOM 2820 O O . LEU A 1 379 ? -20.325 -4.324 3.257 1.00 73.38 379 LEU A O 1
ATOM 2824 N N . HIS A 1 380 ? -21.244 -5.687 1.707 1.00 63.38 380 HIS A N 1
ATOM 2825 C CA . HIS A 1 380 ? -21.645 -4.690 0.696 1.00 63.38 380 HIS A CA 1
ATOM 2826 C C . HIS A 1 380 ? -20.516 -3.744 0.236 1.00 63.38 380 HIS A C 1
ATOM 2828 O O . HIS A 1 380 ? -19.908 -3.991 -0.800 1.00 63.38 380 HIS A O 1
ATOM 2834 N N . GLU A 1 381 ? -20.242 -2.686 0.999 1.00 56.06 381 GLU A N 1
ATOM 2835 C CA . GLU A 1 381 ? -19.266 -1.626 0.696 1.00 56.06 381 GLU A CA 1
ATOM 2836 C C . GLU A 1 381 ? -17.999 -1.705 1.573 1.00 56.06 381 GLU A C 1
ATOM 2838 O O . GLU A 1 381 ? -17.000 -1.049 1.287 1.00 56.06 381 GLU A O 1
ATOM 2843 N N . ALA A 1 382 ? -18.018 -2.506 2.644 1.00 66.06 382 ALA A N 1
ATOM 2844 C CA . ALA A 1 382 ? -16.917 -2.612 3.597 1.00 66.06 382 ALA A CA 1
ATOM 2845 C C . ALA A 1 382 ? -15.930 -3.737 3.234 1.00 66.06 382 ALA A C 1
ATOM 2847 O O . ALA A 1 382 ? -16.332 -4.834 2.846 1.00 66.06 382 ALA A O 1
ATOM 2848 N N . VAL A 1 383 ? -14.629 -3.501 3.426 1.00 70.31 383 VAL A N 1
ATOM 2849 C CA . VAL A 1 383 ? -13.572 -4.495 3.170 1.00 70.31 383 VAL A CA 1
ATOM 2850 C C . VAL A 1 383 ? -12.982 -4.980 4.493 1.00 70.31 383 VAL A C 1
ATOM 2852 O O . VAL A 1 383 ? -12.431 -4.189 5.251 1.00 70.31 383 VAL A O 1
ATOM 2855 N N . GLU A 1 384 ? -13.079 -6.285 4.758 1.00 80.62 384 GLU A N 1
ATOM 2856 C CA . GLU A 1 384 ? -12.435 -6.951 5.900 1.00 80.62 384 GLU A CA 1
ATOM 2857 C C . GLU A 1 384 ? -11.020 -7.418 5.524 1.00 80.62 384 GLU A C 1
ATOM 2859 O O . GLU A 1 384 ? -10.847 -8.272 4.650 1.00 80.62 384 GLU A O 1
ATOM 2864 N N . VAL A 1 385 ? -10.011 -6.903 6.226 1.00 79.44 385 VAL A N 1
ATOM 2865 C CA . VAL A 1 385 ? -8.596 -7.276 6.060 1.00 79.44 385 VAL A CA 1
ATOM 2866 C C . VAL A 1 385 ? -8.238 -8.422 7.012 1.00 79.44 385 VAL A C 1
ATOM 2868 O O . VAL A 1 385 ? -8.446 -8.306 8.212 1.00 79.44 385 VAL A O 1
ATOM 2871 N N . ASP A 1 386 ? -7.669 -9.526 6.517 1.00 78.69 386 ASP A N 1
ATOM 2872 C CA . ASP A 1 386 ? -7.237 -10.689 7.327 1.00 78.69 386 ASP A CA 1
ATOM 2873 C C . ASP A 1 386 ? -8.331 -11.343 8.211 1.00 78.69 386 ASP A C 1
ATOM 2875 O O . ASP A 1 386 ? -8.044 -11.958 9.246 1.00 78.69 386 ASP A O 1
ATOM 2879 N N . GLY A 1 387 ? -9.597 -11.238 7.799 1.00 83.56 387 GLY A N 1
ATOM 2880 C CA . GLY A 1 387 ? -10.730 -11.876 8.474 1.00 83.56 387 GLY A CA 1
ATOM 2881 C C . GLY A 1 387 ? -10.703 -13.411 8.428 1.00 83.56 387 GLY A C 1
ATOM 2882 O O . GLY A 1 387 ? -10.284 -14.027 7.447 1.00 83.56 387 GLY A O 1
ATOM 2883 N N . VAL A 1 388 ? -11.201 -14.048 9.489 1.00 84.94 388 VAL A N 1
ATOM 2884 C CA . VAL A 1 388 ? -11.397 -15.504 9.588 1.00 84.94 388 VAL A CA 1
ATOM 2885 C C . VAL A 1 388 ? -12.867 -15.839 9.378 1.00 84.94 388 VAL A C 1
ATOM 2887 O O . VAL A 1 388 ? -13.724 -15.223 9.998 1.00 84.94 388 VAL A O 1
ATOM 2890 N N . TYR A 1 389 ? -13.166 -16.865 8.582 1.00 85.44 389 TYR A N 1
ATOM 2891 C CA . TYR A 1 389 ? -14.540 -17.268 8.272 1.00 85.44 389 TYR A CA 1
ATOM 2892 C C . TYR A 1 389 ? -14.754 -18.767 8.524 1.00 85.44 389 TYR A C 1
ATOM 2894 O O . TYR A 1 389 ? -13.909 -19.588 8.168 1.00 85.44 389 TYR A O 1
ATOM 2902 N N . GLY A 1 390 ? -15.900 -19.147 9.098 1.00 82.88 390 GLY A N 1
ATOM 2903 C CA . GLY A 1 390 ? -16.354 -20.550 9.164 1.00 82.88 390 GLY A CA 1
ATOM 2904 C C . GLY A 1 390 ? -15.761 -21.387 10.301 1.00 82.88 390 GLY A C 1
ATOM 2905 O O . GLY A 1 390 ? -16.025 -22.590 10.409 1.00 82.88 390 GLY A O 1
ATOM 2906 N N . GLU A 1 391 ? -14.989 -20.765 11.187 1.00 85.81 391 GLU A N 1
ATOM 2907 C CA . GLU A 1 391 ? -14.531 -21.395 12.418 1.00 85.81 391 GLU A CA 1
ATOM 2908 C C . GLU A 1 391 ? -15.546 -21.186 13.539 1.00 85.81 391 GLU A C 1
ATOM 2910 O O . GLU A 1 391 ? -15.759 -20.070 13.994 1.00 85.81 391 GLU A O 1
ATOM 2915 N N . ASN A 1 392 ? -16.158 -22.273 14.008 1.00 87.88 392 ASN A N 1
ATOM 2916 C CA . ASN A 1 392 ? -17.069 -22.219 15.146 1.00 87.88 392 ASN A CA 1
ATOM 2917 C C . ASN A 1 392 ? -16.272 -21.888 16.431 1.00 87.88 392 ASN A C 1
ATOM 2919 O O . ASN A 1 392 ? -15.352 -22.655 16.752 1.00 87.88 392 ASN A O 1
ATOM 2923 N N . PRO A 1 393 ? -16.607 -20.812 17.174 1.00 88.88 393 PRO A N 1
ATOM 2924 C CA . PRO A 1 393 ? -15.919 -20.427 18.410 1.00 88.88 393 PRO A CA 1
ATOM 2925 C C . PRO A 1 393 ? -16.225 -21.322 19.618 1.00 88.88 393 PRO A C 1
ATOM 2927 O O . PRO A 1 393 ? -15.548 -21.204 20.638 1.00 88.88 393 PRO A O 1
ATOM 2930 N N . GLN A 1 394 ? -17.201 -22.230 19.493 1.00 89.56 394 GLN A N 1
ATOM 2931 C CA . GLN A 1 394 ? -17.693 -23.115 20.550 1.00 89.56 394 GLN A CA 1
ATOM 2932 C C . GLN A 1 394 ? -18.101 -22.308 21.787 1.00 89.56 394 GLN A C 1
ATOM 2934 O O . GLN A 1 394 ? -17.434 -22.346 22.818 1.00 89.56 394 GLN A O 1
ATOM 2939 N N . LEU A 1 395 ? -19.173 -21.523 21.653 1.00 89.62 395 LEU A N 1
ATOM 2940 C CA . LEU A 1 395 ? -19.736 -20.781 22.782 1.00 89.62 395 LEU A CA 1
ATOM 2941 C C . LEU A 1 395 ? -20.248 -21.766 23.849 1.00 89.62 395 LEU A C 1
ATOM 2943 O O . LEU A 1 395 ? -20.819 -22.795 23.485 1.00 89.62 395 LEU A O 1
ATOM 2947 N N . VAL A 1 396 ? -20.025 -21.465 25.133 1.00 88.25 396 VAL A N 1
ATOM 2948 C CA . VAL A 1 396 ? -20.293 -22.382 26.263 1.00 88.25 396 VAL A CA 1
ATOM 2949 C C . VAL A 1 396 ? -21.758 -22.817 26.329 1.00 88.25 396 VAL A C 1
ATOM 2951 O O . VAL A 1 396 ? -22.044 -24.010 26.267 1.00 88.25 396 VAL A O 1
ATOM 2954 N N . ASP A 1 397 ? -22.673 -21.858 26.466 1.00 86.81 397 ASP A N 1
ATOM 2955 C CA . ASP A 1 397 ? -24.119 -22.088 26.509 1.00 86.81 397 ASP A CA 1
ATOM 2956 C C . ASP A 1 397 ? -24.856 -20.817 26.047 1.00 86.81 397 ASP A C 1
ATOM 2958 O O . ASP A 1 397 ? -25.431 -20.075 26.852 1.00 86.81 397 ASP A O 1
ATOM 2962 N N . PRO A 1 398 ? -24.831 -20.516 24.736 1.00 84.38 398 PRO A N 1
ATOM 2963 C CA . PRO A 1 398 ? -25.437 -19.300 24.209 1.00 84.38 398 PRO A CA 1
ATOM 2964 C C . PRO A 1 398 ? -26.969 -19.290 24.336 1.00 84.38 398 PRO A C 1
ATOM 2966 O O . PRO A 1 398 ? -27.571 -18.220 24.271 1.00 84.38 398 PRO A O 1
ATOM 2969 N N . ALA A 1 399 ? -27.607 -20.450 24.545 1.00 78.25 399 ALA A N 1
ATOM 2970 C CA . ALA A 1 399 ? -29.051 -20.560 24.750 1.00 78.25 399 ALA A CA 1
ATOM 2971 C C . ALA A 1 399 ? -29.474 -20.018 26.125 1.00 78.25 399 ALA A C 1
ATOM 2973 O O . ALA A 1 399 ? -30.470 -19.304 26.216 1.00 78.25 399 ALA A O 1
ATOM 2974 N N . ASN A 1 400 ? -28.677 -20.279 27.168 1.00 79.31 400 ASN A N 1
ATOM 2975 C CA . ASN A 1 400 ? -28.835 -19.665 28.492 1.00 79.31 400 ASN A CA 1
ATOM 2976 C C . ASN A 1 400 ? -28.010 -18.367 28.656 1.00 79.31 400 ASN A C 1
ATOM 2978 O O . ASN A 1 400 ? -27.877 -17.827 29.755 1.00 79.31 400 ASN A O 1
ATOM 2982 N N . GLY A 1 401 ? -27.474 -17.836 27.551 1.00 77.50 401 GLY A N 1
ATOM 2983 C CA . GLY A 1 401 ? -26.787 -16.546 27.472 1.00 77.50 401 GLY A CA 1
ATOM 2984 C C . GLY A 1 401 ? -25.302 -16.548 27.850 1.00 77.50 401 GLY A C 1
ATOM 2985 O O . GLY A 1 401 ? -24.702 -15.476 27.877 1.00 77.50 401 GLY A O 1
ATOM 2986 N N . ASP A 1 402 ? -24.679 -17.691 28.143 1.00 84.81 402 ASP A N 1
ATOM 2987 C CA . ASP A 1 402 ? -23.228 -17.792 28.342 1.00 84.81 402 ASP A CA 1
ATOM 2988 C C . ASP A 1 402 ? -22.504 -17.867 26.989 1.00 84.81 402 ASP A C 1
ATOM 2990 O O . ASP A 1 402 ? -22.239 -18.939 26.437 1.00 84.81 402 ASP A O 1
ATOM 2994 N N . ILE A 1 403 ? -22.208 -16.689 26.438 1.00 90.56 403 ILE A N 1
ATOM 2995 C CA . ILE A 1 403 ? -21.579 -16.523 25.122 1.00 90.56 403 ILE A CA 1
ATOM 2996 C C . ILE A 1 403 ? -20.043 -16.528 25.171 1.00 90.56 403 ILE A C 1
ATOM 2998 O O . ILE A 1 403 ? -19.398 -16.109 24.213 1.00 90.56 403 ILE A O 1
ATOM 3002 N N . ARG A 1 404 ? -19.423 -17.017 26.253 1.00 89.12 404 ARG A N 1
ATOM 3003 C CA . ARG A 1 404 ? -17.960 -17.164 26.319 1.00 89.12 404 ARG A CA 1
ATOM 3004 C C . ARG A 1 404 ? -17.485 -18.186 25.287 1.00 89.12 404 ARG A C 1
ATOM 3006 O O . ARG A 1 404 ? -18.040 -19.277 25.196 1.00 89.12 404 ARG A O 1
ATOM 3013 N N . ALA A 1 405 ? -16.442 -17.861 24.526 1.00 87.56 405 ALA A N 1
ATOM 3014 C CA . ALA A 1 405 ? -15.854 -18.776 23.548 1.00 87.56 405 ALA A CA 1
ATOM 3015 C C . ALA A 1 405 ? -14.898 -19.780 24.220 1.00 87.56 405 ALA A C 1
ATOM 3017 O O . ALA A 1 405 ? -13.956 -19.380 24.904 1.00 87.56 405 ALA A O 1
ATOM 3018 N N . LEU A 1 406 ? -15.094 -21.083 23.988 1.00 87.75 406 LEU A N 1
ATOM 3019 C CA . LEU A 1 406 ? -14.177 -22.136 24.454 1.00 87.75 406 LEU A CA 1
ATOM 3020 C C . LEU A 1 406 ? -12.881 -22.205 23.630 1.00 87.75 406 LEU A C 1
ATOM 3022 O O . LEU A 1 406 ? -11.881 -22.755 24.092 1.00 87.75 406 LEU A O 1
ATOM 3026 N N . ARG A 1 407 ? -12.880 -21.657 22.408 1.00 84.38 407 ARG A N 1
ATOM 3027 C CA . ARG A 1 407 ? -11.702 -21.592 21.532 1.00 84.38 407 ARG A CA 1
ATOM 3028 C C . ARG A 1 407 ? -11.087 -20.196 21.542 1.00 84.38 407 ARG A C 1
ATOM 3030 O O . ARG A 1 407 ? -11.782 -19.203 21.351 1.00 84.38 407 ARG A O 1
ATOM 3037 N N . THR A 1 408 ? -9.762 -20.113 21.670 1.00 81.81 408 THR A N 1
ATOM 3038 C CA . THR A 1 408 ? -9.035 -18.841 21.502 1.00 81.81 408 THR A CA 1
ATOM 3039 C C . THR A 1 408 ? -9.032 -18.409 20.035 1.00 81.81 408 THR A C 1
ATOM 3041 O O . THR A 1 408 ? -8.986 -19.262 19.144 1.00 81.81 408 THR A O 1
ATOM 3044 N N . VAL A 1 409 ? -9.003 -17.098 19.762 1.00 77.44 409 VAL A N 1
ATOM 3045 C CA . VAL A 1 409 ? -8.896 -16.529 18.397 1.00 77.44 409 VAL A CA 1
ATOM 3046 C C . VAL A 1 409 ? -7.678 -17.078 17.639 1.00 77.44 409 VAL A C 1
ATOM 3048 O O . VAL A 1 409 ? -7.742 -17.326 16.435 1.00 77.44 409 VAL A O 1
ATOM 3051 N N . GLU A 1 410 ? -6.585 -17.354 18.348 1.00 77.44 410 GLU A N 1
ATOM 3052 C CA . GLU A 1 410 ? -5.368 -17.970 17.808 1.00 77.44 410 GLU A CA 1
ATOM 3053 C C . GLU A 1 410 ? -5.616 -19.412 17.349 1.00 77.44 410 GLU A C 1
ATOM 3055 O O . GLU A 1 410 ? -5.266 -19.765 16.224 1.00 77.44 410 GLU A O 1
ATOM 3060 N N . SER A 1 411 ? -6.290 -20.237 18.165 1.00 82.38 411 SER A N 1
ATOM 3061 C CA . SER A 1 411 ? -6.737 -21.581 17.757 1.00 82.38 411 SER A CA 1
ATOM 3062 C C . SER A 1 411 ? -7.764 -21.527 16.615 1.00 82.38 411 SER A C 1
ATOM 3064 O O . SER A 1 411 ? -7.839 -22.446 15.798 1.00 82.38 411 SER A O 1
ATOM 3066 N N . MET A 1 412 ? -8.512 -20.419 16.563 1.00 81.88 412 MET A N 1
ATOM 3067 C CA . MET A 1 412 ? -9.331 -19.901 15.468 1.00 81.88 412 MET A CA 1
ATOM 3068 C C . MET A 1 412 ? -8.566 -19.907 14.138 1.00 81.88 412 MET A C 1
ATOM 3070 O O . MET A 1 412 ? -8.702 -20.792 13.288 1.00 81.88 412 MET A O 1
ATOM 3074 N N . ARG A 1 413 ? -7.664 -18.927 14.016 1.00 78.56 413 ARG A N 1
ATOM 3075 C CA . ARG A 1 413 ? -6.771 -18.700 12.866 1.00 78.56 413 ARG A CA 1
ATOM 3076 C C . ARG A 1 413 ? -5.937 -19.932 12.521 1.00 78.56 413 ARG A C 1
ATOM 3078 O O . ARG A 1 413 ? -5.819 -20.293 11.349 1.00 78.56 413 ARG A O 1
ATOM 3085 N N . ALA A 1 414 ? -5.401 -20.621 13.528 1.00 74.56 414 ALA A N 1
ATOM 3086 C CA . ALA A 1 414 ? -4.592 -21.825 13.358 1.00 74.56 414 ALA A CA 1
ATOM 3087 C C . ALA A 1 414 ? -5.387 -23.042 12.849 1.00 74.56 414 ALA A C 1
ATOM 3089 O O . ALA A 1 414 ? -4.764 -24.000 12.396 1.00 74.56 414 ALA A O 1
ATOM 3090 N N . ALA A 1 415 ? -6.723 -23.039 12.926 1.00 71.50 415 ALA A N 1
ATOM 3091 C CA . ALA A 1 415 ? -7.581 -24.061 12.323 1.00 71.50 415 ALA A CA 1
ATOM 3092 C C . ALA A 1 415 ? -8.083 -23.645 10.933 1.00 71.50 415 ALA A C 1
ATOM 3094 O O . ALA A 1 415 ? -8.005 -24.453 10.006 1.00 71.50 415 ALA A O 1
ATOM 3095 N N . ALA A 1 416 ? -8.489 -22.382 10.755 1.00 65.88 416 ALA A N 1
ATOM 3096 C CA . ALA A 1 416 ? -8.868 -21.832 9.451 1.00 65.88 416 ALA A CA 1
ATOM 3097 C C . ALA A 1 416 ? -7.753 -22.038 8.410 1.00 65.88 416 ALA A C 1
ATOM 3099 O O . ALA A 1 416 ? -7.975 -22.634 7.359 1.00 65.88 416 ALA A O 1
ATOM 3100 N N . SER A 1 417 ? -6.516 -21.685 8.777 1.00 61.94 417 SER A N 1
ATOM 3101 C CA . SER A 1 417 ? -5.312 -21.879 7.950 1.00 61.94 417 SER A CA 1
ATOM 3102 C C . SER A 1 417 ? -4.945 -23.345 7.653 1.00 61.94 417 SER A C 1
ATOM 3104 O O . SER A 1 417 ? -4.125 -23.591 6.768 1.00 61.94 417 SER A O 1
ATOM 3106 N N . ARG A 1 418 ? -5.542 -24.325 8.355 1.00 58.03 418 ARG A N 1
ATOM 3107 C CA . ARG A 1 418 ? -5.448 -25.767 8.031 1.00 58.03 418 ARG A CA 1
ATOM 3108 C C . ARG A 1 418 ? -6.601 -26.242 7.144 1.00 58.03 418 ARG A C 1
ATOM 3110 O O . ARG A 1 418 ? -6.419 -27.180 6.373 1.00 58.03 418 ARG A O 1
ATOM 3117 N N . ARG A 1 419 ? -7.784 -25.629 7.265 1.00 49.97 419 ARG A N 1
ATOM 3118 C CA . ARG A 1 419 ? -8.984 -25.937 6.467 1.00 49.97 419 ARG A CA 1
ATOM 3119 C C . ARG A 1 419 ? -8.969 -25.342 5.066 1.00 49.97 419 ARG A C 1
ATOM 3121 O O . ARG A 1 419 ? -9.780 -25.756 4.243 1.00 49.97 419 ARG A O 1
ATOM 3128 N N . THR A 1 420 ? -8.041 -24.441 4.772 1.00 47.41 420 THR A N 1
ATOM 3129 C CA . THR A 1 420 ? -7.676 -24.043 3.415 1.00 47.41 420 THR A CA 1
ATOM 3130 C C . THR A 1 420 ? -6.505 -24.909 2.918 1.00 47.41 420 THR A C 1
ATOM 3132 O O . THR A 1 420 ? -5.353 -24.463 2.947 1.00 47.41 420 THR A O 1
ATOM 3135 N N . PRO A 1 421 ? -6.729 -26.158 2.439 1.00 40.47 421 PRO A N 1
ATOM 3136 C CA . PRO A 1 421 ? -5.644 -26.986 1.917 1.00 40.47 421 PRO A CA 1
ATOM 3137 C C . PRO A 1 421 ? -4.928 -26.268 0.769 1.00 40.47 421 PRO A C 1
ATOM 3139 O O . PRO A 1 421 ? -3.709 -26.292 0.712 1.00 40.47 421 PRO A O 1
ATOM 3142 N N . LEU A 1 422 ? -5.641 -25.541 -0.094 1.00 42.88 422 LEU A N 1
ATOM 3143 C CA . LEU A 1 422 ? -5.023 -24.792 -1.193 1.00 42.88 422 LEU A CA 1
ATOM 3144 C C . LEU A 1 422 ? -4.218 -23.558 -0.750 1.00 42.88 422 LEU A C 1
ATOM 3146 O O . LEU A 1 422 ? -3.179 -23.304 -1.348 1.00 42.88 422 LEU A O 1
ATOM 3150 N N . GLU A 1 423 ? -4.579 -22.846 0.325 1.00 43.22 423 GLU A N 1
ATOM 3151 C CA . GLU A 1 423 ? -3.705 -21.785 0.865 1.00 43.22 423 GLU A CA 1
ATOM 3152 C C . GLU A 1 423 ? -2.516 -22.341 1.657 1.00 43.22 423 GLU A C 1
ATOM 3154 O O . GLU A 1 423 ? -1.487 -21.680 1.781 1.00 43.22 423 GLU A O 1
ATOM 3159 N N . SER A 1 424 ? -2.654 -23.520 2.269 1.00 40.19 424 SER A N 1
ATOM 3160 C CA . SER A 1 424 ? -1.564 -24.153 3.017 1.00 40.19 424 SER A CA 1
ATOM 3161 C C . SER A 1 424 ? -0.583 -24.845 2.073 1.00 40.19 424 SER A C 1
ATOM 3163 O O . SER A 1 424 ? 0.605 -24.575 2.193 1.00 40.19 424 SER A O 1
ATOM 3165 N N . TRP A 1 425 ? -1.041 -25.592 1.060 1.00 42.06 425 TRP A N 1
ATOM 3166 C CA . TRP A 1 425 ? -0.220 -26.030 -0.082 1.00 42.06 425 TRP A CA 1
ATOM 3167 C C . TRP A 1 425 ? 0.345 -24.839 -0.859 1.00 42.06 425 TRP A C 1
ATOM 3169 O O . TRP A 1 425 ? 1.519 -24.862 -1.214 1.00 42.06 425 TRP A O 1
ATOM 3179 N N . GLY A 1 426 ? -0.439 -23.774 -1.048 1.00 44.72 426 GLY A N 1
ATOM 3180 C CA . GLY A 1 426 ? 0.022 -22.497 -1.583 1.00 44.72 426 GLY A CA 1
ATOM 3181 C C . GLY A 1 426 ? 1.194 -21.952 -0.773 1.00 44.72 426 GLY A C 1
ATOM 3182 O O . GLY A 1 426 ? 2.291 -21.824 -1.296 1.00 44.72 426 GLY A O 1
ATOM 3183 N N . ARG A 1 427 ? 1.043 -21.737 0.538 1.00 45.56 427 ARG A N 1
ATOM 3184 C CA . ARG A 1 427 ? 2.142 -21.285 1.414 1.00 45.56 427 ARG A CA 1
ATOM 3185 C C . ARG A 1 427 ? 3.324 -22.272 1.474 1.00 45.56 427 ARG A C 1
ATOM 3187 O O . ARG A 1 427 ? 4.460 -21.811 1.584 1.00 45.56 427 ARG A O 1
ATOM 3194 N N . LEU A 1 428 ? 3.098 -23.586 1.351 1.00 43.81 428 LEU A N 1
ATOM 3195 C CA . LEU A 1 428 ? 4.148 -24.620 1.353 1.00 43.81 428 LEU A CA 1
ATOM 3196 C C . LEU A 1 428 ? 4.938 -24.701 0.037 1.00 43.81 428 LEU A C 1
ATOM 3198 O O . LEU A 1 428 ? 6.121 -25.024 0.071 1.00 43.81 428 LEU A O 1
ATOM 3202 N N . LEU A 1 429 ? 4.304 -24.426 -1.106 1.00 51.00 429 LEU A N 1
ATOM 3203 C CA . LEU A 1 429 ? 4.915 -24.481 -2.440 1.00 51.00 429 LEU A CA 1
ATOM 3204 C C . LEU A 1 429 ? 5.419 -23.104 -2.895 1.00 51.00 429 LEU A C 1
ATOM 3206 O O . LEU A 1 429 ? 6.499 -23.005 -3.472 1.00 51.00 429 LEU A O 1
ATOM 3210 N N . TRP A 1 430 ? 4.687 -22.028 -2.598 1.00 59.16 430 TRP A N 1
ATOM 3211 C CA . TRP A 1 430 ? 5.046 -20.659 -2.968 1.00 59.16 430 TRP A CA 1
ATOM 3212 C C . TRP A 1 430 ? 6.189 -20.090 -2.138 1.00 59.16 430 TRP A C 1
ATOM 3214 O O . TRP A 1 430 ? 6.983 -19.356 -2.702 1.00 59.16 430 TRP A O 1
ATOM 3224 N N . ARG A 1 431 ? 6.357 -20.417 -0.847 1.00 58.06 431 ARG A N 1
ATOM 3225 C CA . ARG A 1 431 ? 7.540 -19.936 -0.101 1.00 58.06 431 ARG A CA 1
ATOM 3226 C C . ARG A 1 431 ? 8.859 -20.448 -0.705 1.00 58.06 431 ARG A C 1
ATOM 3228 O O . ARG A 1 431 ? 9.652 -19.606 -1.124 1.00 58.06 431 ARG A O 1
ATOM 3235 N N . PRO A 1 432 ? 9.098 -21.768 -0.856 1.00 62.75 432 PRO A N 1
ATOM 3236 C CA . PRO A 1 432 ? 10.276 -22.261 -1.570 1.00 62.75 432 PRO A CA 1
ATOM 3237 C C . PRO A 1 432 ? 10.249 -21.907 -3.065 1.00 62.75 432 PRO A C 1
ATOM 3239 O O . PRO A 1 432 ? 11.310 -21.708 -3.652 1.00 62.75 432 PRO A O 1
ATOM 3242 N N . GLY A 1 433 ? 9.070 -21.767 -3.681 1.00 67.75 433 GLY A N 1
ATOM 3243 C CA . GLY A 1 433 ? 8.900 -21.305 -5.060 1.00 67.75 433 GLY A CA 1
ATOM 3244 C C . GLY A 1 433 ? 9.436 -19.889 -5.284 1.00 67.75 433 GLY A C 1
ATOM 3245 O O . GLY A 1 433 ? 10.342 -19.713 -6.092 1.00 67.75 433 GLY A O 1
ATOM 3246 N N . TRP A 1 434 ? 8.948 -18.895 -4.537 1.00 66.44 434 TRP A N 1
ATOM 3247 C CA . TRP A 1 434 ? 9.406 -17.504 -4.577 1.00 66.44 434 TRP A CA 1
ATOM 3248 C C . TRP A 1 434 ? 10.836 -17.360 -4.074 1.00 66.44 434 TRP A C 1
ATOM 3250 O O . TRP A 1 434 ? 11.597 -16.635 -4.700 1.00 66.44 434 TRP A O 1
ATOM 3260 N N . GLN A 1 435 ? 11.256 -18.091 -3.036 1.00 68.25 435 GLN A N 1
ATOM 3261 C CA . GLN A 1 435 ? 12.671 -18.156 -2.644 1.00 68.25 435 GLN A CA 1
ATOM 3262 C C . GLN A 1 435 ? 13.538 -18.626 -3.817 1.00 68.25 435 GLN A C 1
ATOM 3264 O O . GLN A 1 435 ? 14.518 -17.969 -4.161 1.00 68.25 435 GLN A O 1
ATOM 3269 N N . THR A 1 436 ? 13.137 -19.698 -4.506 1.00 68.31 436 THR A N 1
ATOM 3270 C CA . THR A 1 436 ? 13.821 -20.182 -5.712 1.00 68.31 436 THR A CA 1
ATOM 3271 C C . THR A 1 436 ? 13.769 -19.146 -6.831 1.00 68.31 436 THR A C 1
ATOM 3273 O O . THR A 1 436 ? 14.780 -18.934 -7.487 1.00 68.31 436 THR A O 1
ATOM 3276 N N . LEU A 1 437 ? 12.650 -18.449 -7.039 1.00 67.38 437 LEU A N 1
ATOM 3277 C CA . LEU A 1 437 ? 12.486 -17.459 -8.107 1.00 67.38 437 LEU A CA 1
ATOM 3278 C C . LEU A 1 437 ? 13.283 -16.172 -7.846 1.00 67.38 437 LEU A C 1
ATOM 3280 O O . LEU A 1 437 ? 13.899 -15.652 -8.769 1.00 67.38 437 LEU A O 1
ATOM 3284 N N . ILE A 1 438 ? 13.367 -15.716 -6.596 1.00 66.12 438 ILE A N 1
ATOM 3285 C CA . ILE A 1 438 ? 14.205 -14.597 -6.141 1.00 66.12 438 ILE A CA 1
ATOM 3286 C C . ILE A 1 438 ? 15.685 -14.992 -6.202 1.00 66.12 438 ILE A C 1
ATOM 3288 O O . ILE A 1 438 ? 16.502 -14.223 -6.704 1.00 66.12 438 ILE A O 1
ATOM 3292 N N . CYS A 1 439 ? 16.052 -16.210 -5.791 1.00 66.62 439 CYS A N 1
ATOM 3293 C CA . CYS A 1 439 ? 17.409 -16.730 -5.969 1.00 66.62 439 CYS A CA 1
ATOM 3294 C C . CYS A 1 439 ? 17.772 -16.890 -7.453 1.00 66.62 439 CYS A C 1
ATOM 3296 O O . CYS A 1 439 ? 18.884 -16.542 -7.840 1.00 66.62 439 CYS A O 1
ATOM 3298 N N . LEU A 1 440 ? 16.856 -17.356 -8.306 1.00 68.50 440 LEU A N 1
ATOM 3299 C CA . LEU A 1 440 ? 17.047 -17.443 -9.755 1.00 68.50 440 LEU A CA 1
ATOM 3300 C C . LEU A 1 440 ? 17.115 -16.058 -10.396 1.00 68.50 440 LEU A C 1
ATOM 3302 O O . LEU A 1 440 ? 17.942 -15.871 -11.280 1.00 68.50 440 LEU A O 1
ATOM 3306 N N . ALA A 1 441 ? 16.330 -15.082 -9.937 1.00 64.81 441 ALA A N 1
ATOM 3307 C CA . ALA A 1 441 ? 16.419 -13.688 -10.361 1.00 64.81 441 ALA A CA 1
ATOM 3308 C C . ALA A 1 441 ? 17.758 -13.072 -9.932 1.00 64.81 441 ALA A C 1
ATOM 3310 O O . ALA A 1 441 ? 18.412 -12.429 -10.746 1.00 64.81 441 ALA A O 1
ATOM 3311 N N . GLY A 1 442 ? 18.233 -13.352 -8.715 1.00 62.75 442 GLY A N 1
ATOM 3312 C CA . GLY A 1 442 ? 19.562 -12.978 -8.228 1.00 62.75 442 GLY A CA 1
ATOM 3313 C C . GLY A 1 442 ? 20.693 -13.639 -9.024 1.00 62.75 442 GLY A C 1
ATOM 3314 O O . GLY A 1 442 ? 21.637 -12.972 -9.435 1.00 62.75 442 GLY A O 1
ATOM 3315 N N . VAL A 1 443 ? 20.589 -14.931 -9.343 1.00 64.25 443 VAL A N 1
ATOM 3316 C CA . VAL A 1 443 ? 21.554 -15.644 -10.200 1.00 64.25 443 VAL A CA 1
ATOM 3317 C C . VAL A 1 443 ? 21.483 -15.152 -11.649 1.00 64.25 443 VAL A C 1
ATOM 3319 O O . VAL A 1 443 ? 22.518 -15.025 -12.303 1.00 64.25 443 VAL A O 1
ATOM 3322 N N . ALA A 1 444 ? 20.298 -14.828 -12.164 1.00 62.28 444 ALA A N 1
ATOM 3323 C CA . ALA A 1 444 ? 20.110 -14.237 -13.484 1.00 62.28 444 ALA A CA 1
ATOM 3324 C C . ALA A 1 444 ? 20.686 -12.819 -13.537 1.00 62.28 444 ALA A C 1
ATOM 3326 O O . ALA A 1 444 ? 21.370 -12.503 -14.504 1.00 62.28 444 ALA A O 1
ATOM 3327 N N . ALA A 1 445 ? 20.510 -12.018 -12.485 1.00 60.22 445 ALA A N 1
ATOM 3328 C CA . ALA A 1 445 ? 21.126 -10.711 -12.268 1.00 60.22 445 ALA A CA 1
ATOM 3329 C C . ALA A 1 445 ? 22.664 -10.812 -12.215 1.00 60.22 445 ALA A C 1
ATOM 3331 O O . ALA A 1 445 ? 23.358 -10.101 -12.943 1.00 60.22 445 ALA A O 1
ATOM 3332 N N . LEU A 1 446 ? 23.207 -11.786 -11.477 1.00 58.66 446 LEU A N 1
ATOM 3333 C CA . LEU A 1 446 ? 24.642 -12.105 -11.434 1.00 58.66 446 LEU A CA 1
ATOM 3334 C C . LEU A 1 446 ? 25.191 -12.634 -12.774 1.00 58.66 446 LEU A C 1
ATOM 3336 O O . LEU A 1 446 ? 26.360 -12.415 -13.078 1.00 58.66 446 LEU A O 1
ATOM 3340 N N . ARG A 1 447 ? 24.369 -13.289 -13.607 1.00 59.47 447 ARG A N 1
ATOM 3341 C CA . ARG A 1 447 ? 24.696 -13.620 -15.012 1.00 59.47 447 ARG A CA 1
ATOM 3342 C C . ARG A 1 447 ? 24.518 -12.420 -15.953 1.00 59.47 447 ARG A C 1
ATOM 3344 O O . ARG A 1 447 ? 25.163 -12.351 -16.999 1.00 59.47 447 ARG A O 1
ATOM 3351 N N . PHE A 1 448 ? 23.645 -11.474 -15.606 1.00 55.03 448 PHE A N 1
ATOM 3352 C CA . PHE A 1 448 ? 23.424 -10.220 -16.326 1.00 55.03 448 PHE A CA 1
ATOM 3353 C C . PHE A 1 448 ? 24.611 -9.272 -16.151 1.00 55.03 448 PHE A C 1
ATOM 3355 O O . PHE A 1 448 ? 24.990 -8.587 -17.109 1.00 55.03 448 PHE A O 1
ATOM 3362 N N . ILE A 1 449 ? 25.212 -9.293 -14.959 1.00 59.28 449 ILE A N 1
ATOM 3363 C CA . ILE A 1 449 ? 26.547 -8.799 -14.640 1.00 59.28 449 ILE A CA 1
ATOM 3364 C C . ILE A 1 449 ? 27.564 -9.579 -15.489 1.00 59.28 449 ILE A C 1
ATOM 3366 O O . ILE A 1 449 ? 27.954 -10.708 -15.196 1.00 59.28 449 ILE A O 1
ATOM 3370 N N . ARG A 1 450 ? 28.006 -8.967 -16.594 1.00 58.75 450 ARG A N 1
ATOM 3371 C CA . ARG A 1 450 ? 29.093 -9.517 -17.413 1.00 58.75 450 ARG A CA 1
ATOM 3372 C C . ARG A 1 450 ? 30.384 -9.516 -16.594 1.00 58.75 450 ARG A C 1
ATOM 3374 O O . ARG A 1 450 ? 30.997 -8.470 -16.411 1.00 58.75 450 ARG A O 1
ATOM 3381 N N . LEU A 1 451 ? 30.828 -10.692 -16.155 1.00 56.03 451 LEU A N 1
ATOM 3382 C CA . LEU A 1 451 ? 32.216 -10.890 -15.743 1.00 56.03 451 LEU A CA 1
ATOM 3383 C C . LEU A 1 451 ? 33.106 -10.861 -17.002 1.00 56.03 451 LEU A C 1
ATOM 3385 O O . LEU A 1 451 ? 32.806 -11.592 -17.952 1.00 56.03 451 LEU A O 1
ATOM 3389 N N . PRO A 1 452 ? 34.199 -10.074 -17.043 1.00 49.53 452 PRO A N 1
ATOM 3390 C CA . PRO A 1 452 ? 35.028 -9.956 -18.240 1.00 49.53 452 PRO A CA 1
ATOM 3391 C C . PRO A 1 452 ? 35.645 -11.304 -18.638 1.00 49.53 452 PRO A C 1
ATOM 3393 O O . PRO A 1 452 ? 36.427 -11.930 -17.904 1.00 49.53 452 PRO A O 1
ATOM 3396 N N . ASN A 1 453 ? 35.280 -11.762 -19.836 1.00 44.12 453 ASN A N 1
ATOM 3397 C CA . ASN A 1 453 ? 35.670 -13.059 -20.367 1.00 44.12 453 ASN A CA 1
ATOM 3398 C C . ASN A 1 453 ? 36.912 -12.904 -21.261 1.00 44.12 453 ASN A C 1
ATOM 3400 O O . ASN A 1 453 ? 36.800 -12.775 -22.475 1.00 44.12 453 ASN A O 1
ATOM 3404 N N . ARG A 1 454 ? 38.105 -12.917 -20.645 1.00 44.75 454 ARG A N 1
ATOM 3405 C CA . ARG A 1 454 ? 39.416 -12.733 -21.313 1.00 44.75 454 ARG A CA 1
ATOM 3406 C C . ARG A 1 454 ? 39.709 -13.656 -22.509 1.00 44.75 454 ARG A C 1
ATOM 3408 O O . ARG A 1 454 ? 40.642 -13.378 -23.249 1.00 44.75 454 ARG A O 1
ATOM 3415 N N . SER A 1 455 ? 38.971 -14.752 -22.678 1.00 35.09 455 SER A N 1
ATOM 3416 C CA . SER A 1 455 ? 39.147 -15.716 -23.774 1.00 35.09 455 SER A CA 1
ATOM 3417 C C . SER A 1 455 ? 38.400 -15.353 -25.060 1.00 35.09 455 SER A C 1
ATOM 3419 O O . SER A 1 455 ? 38.631 -15.985 -26.088 1.00 35.09 455 SER A O 1
ATOM 3421 N N . LEU A 1 456 ? 37.526 -14.343 -25.040 1.00 37.97 456 LEU A N 1
ATOM 3422 C CA . LEU A 1 456 ? 36.988 -13.776 -26.271 1.00 37.97 456 LEU A CA 1
ATOM 3423 C C . LEU A 1 456 ? 37.977 -12.736 -26.796 1.00 37.97 456 LEU A C 1
ATOM 3425 O O . LEU A 1 456 ? 38.011 -11.605 -26.314 1.00 37.97 456 LEU A O 1
ATOM 3429 N N . GLN A 1 457 ? 38.734 -13.110 -27.834 1.00 34.47 457 GLN A N 1
ATOM 3430 C CA . GLN A 1 457 ? 39.215 -12.118 -28.797 1.00 34.47 457 GLN A CA 1
ATOM 3431 C C . GLN A 1 457 ? 38.025 -11.222 -29.177 1.00 34.47 457 GLN A C 1
ATOM 3433 O O . GLN A 1 457 ? 36.917 -11.750 -29.361 1.00 34.47 457 GLN A O 1
ATOM 3438 N N . PRO A 1 458 ? 38.199 -9.891 -29.277 1.00 38.69 458 PRO A N 1
ATOM 3439 C CA . PRO A 1 458 ? 37.100 -9.022 -29.660 1.00 38.69 458 PRO A CA 1
ATOM 3440 C C . PRO A 1 458 ? 36.537 -9.520 -30.992 1.00 38.69 458 PRO A C 1
ATOM 3442 O O . PRO A 1 458 ? 37.281 -9.697 -31.958 1.00 38.69 458 PRO A O 1
ATOM 3445 N N . ARG A 1 459 ? 35.217 -9.748 -31.057 1.00 41.09 459 ARG A N 1
ATOM 3446 C CA . ARG A 1 459 ? 34.516 -9.969 -32.328 1.00 41.09 459 ARG A CA 1
ATOM 3447 C C . ARG A 1 459 ? 34.510 -8.650 -33.106 1.00 41.09 459 ARG A C 1
ATOM 3449 O O . ARG A 1 459 ? 33.479 -8.005 -33.241 1.00 41.09 459 ARG A O 1
ATOM 3456 N N . ALA A 1 460 ? 35.667 -8.277 -33.650 1.00 41.97 460 ALA A N 1
ATOM 3457 C CA . ALA A 1 460 ? 35.853 -7.105 -34.502 1.00 41.97 460 ALA A CA 1
ATOM 3458 C C . ALA A 1 460 ? 34.941 -7.134 -35.748 1.00 41.97 460 ALA A C 1
ATOM 3460 O O . ALA A 1 460 ? 34.691 -6.097 -36.351 1.00 41.97 460 ALA A O 1
ATOM 3461 N N . ASN A 1 461 ? 34.398 -8.314 -36.080 1.00 40.00 461 ASN A N 1
ATOM 3462 C CA . ASN A 1 461 ? 33.523 -8.562 -37.224 1.00 40.00 461 ASN A CA 1
ATOM 3463 C C . ASN A 1 461 ? 32.049 -8.845 -36.858 1.00 40.00 461 ASN A C 1
ATOM 3465 O O . ASN A 1 461 ? 31.288 -9.247 -37.736 1.00 40.00 461 ASN A O 1
ATOM 3469 N N . SER A 1 462 ? 31.596 -8.663 -35.606 1.00 49.56 462 SER A N 1
ATOM 3470 C CA . SER A 1 462 ? 30.142 -8.620 -35.369 1.00 49.56 462 SER A CA 1
ATOM 3471 C C . SER A 1 462 ? 29.608 -7.263 -35.819 1.00 49.56 462 SER A C 1
ATOM 3473 O O . SER A 1 462 ? 29.696 -6.287 -35.075 1.00 49.56 462 SER A O 1
ATOM 3475 N N . GLY A 1 463 ? 29.077 -7.216 -37.045 1.00 56.69 463 GLY A N 1
ATOM 3476 C CA . GLY A 1 463 ? 28.331 -6.069 -37.567 1.00 56.69 463 GLY A CA 1
ATOM 3477 C C . GLY A 1 463 ? 27.068 -5.754 -36.744 1.00 56.69 463 GLY A C 1
ATOM 3478 O O . GLY A 1 463 ? 26.852 -6.362 -35.690 1.00 56.69 463 GLY A O 1
ATOM 3479 N N . PRO A 1 464 ? 26.208 -4.819 -37.199 1.00 61.38 464 PRO A N 1
ATOM 3480 C CA . PRO A 1 464 ? 24.942 -4.537 -36.522 1.00 61.38 464 PRO A CA 1
ATOM 3481 C C . PRO A 1 464 ? 24.180 -5.830 -36.226 1.00 61.38 464 PRO A C 1
ATOM 3483 O O . PRO A 1 464 ? 24.147 -6.701 -37.103 1.00 61.38 464 PRO A O 1
ATOM 3486 N N . PRO A 1 465 ? 23.545 -5.959 -35.039 1.00 69.31 465 PRO A N 1
ATOM 3487 C CA . PRO A 1 465 ? 22.725 -7.125 -34.745 1.00 69.31 465 PRO A CA 1
ATOM 3488 C C . PRO A 1 465 ? 21.739 -7.333 -35.893 1.00 69.31 465 PRO A C 1
ATOM 3490 O O . PRO A 1 465 ? 21.169 -6.366 -36.429 1.00 69.31 465 PRO A O 1
ATOM 3493 N N . ALA A 1 466 ? 21.605 -8.590 -36.319 1.00 79.25 466 ALA A N 1
ATOM 3494 C CA . ALA A 1 466 ? 20.744 -8.914 -37.437 1.00 79.25 466 ALA A CA 1
ATOM 3495 C C . ALA A 1 466 ? 19.321 -8.463 -37.096 1.00 79.25 466 ALA A C 1
ATOM 3497 O O . ALA A 1 466 ? 18.895 -8.521 -35.941 1.00 79.25 466 ALA A O 1
ATOM 3498 N N . GLU A 1 467 ? 18.573 -8.000 -38.095 1.00 83.31 467 GLU A N 1
ATOM 3499 C CA . GLU A 1 467 ? 17.199 -7.539 -37.872 1.00 83.31 467 GLU A CA 1
ATOM 3500 C C . GLU A 1 467 ? 16.347 -8.642 -37.213 1.00 83.31 467 GLU A C 1
ATOM 3502 O O . GLU A 1 467 ? 15.538 -8.378 -36.327 1.00 83.31 467 GLU A O 1
ATOM 3507 N N . THR A 1 468 ? 16.629 -9.900 -37.565 1.00 82.75 468 THR A N 1
ATOM 3508 C CA . THR A 1 468 ? 16.077 -11.112 -36.950 1.00 82.75 468 THR A CA 1
ATOM 3509 C C . THR A 1 468 ? 16.332 -11.221 -35.448 1.00 82.75 468 THR A C 1
ATOM 3511 O O . THR A 1 468 ? 15.466 -11.707 -34.730 1.00 82.75 468 THR A O 1
ATOM 3514 N N . ASP A 1 469 ? 17.486 -10.775 -34.950 1.00 82.62 469 ASP A N 1
ATOM 3515 C CA . ASP A 1 469 ? 17.837 -10.875 -33.530 1.00 82.62 469 ASP A CA 1
ATOM 3516 C C . ASP A 1 469 ? 17.126 -9.799 -32.705 1.00 82.62 469 ASP A C 1
ATOM 3518 O O . ASP A 1 469 ? 16.659 -10.074 -31.601 1.00 82.62 469 ASP A O 1
ATOM 3522 N N . VAL A 1 470 ? 16.955 -8.597 -33.269 1.00 84.38 470 VAL A N 1
ATOM 3523 C CA . VAL A 1 470 ? 16.149 -7.533 -32.647 1.00 84.38 470 VAL A CA 1
ATOM 3524 C C . VAL A 1 470 ? 14.666 -7.917 -32.640 1.00 84.38 470 VAL A C 1
ATOM 3526 O O . VAL A 1 470 ? 14.011 -7.796 -31.609 1.00 84.38 470 VAL A O 1
ATOM 3529 N N . ARG A 1 471 ? 14.144 -8.473 -33.743 1.00 87.56 471 ARG A N 1
ATOM 3530 C CA . ARG A 1 471 ? 12.772 -9.011 -33.810 1.00 87.56 471 ARG A CA 1
ATOM 3531 C C . ARG A 1 471 ? 12.544 -10.154 -32.812 1.00 87.56 471 ARG A C 1
ATOM 3533 O O . ARG A 1 471 ? 11.517 -10.171 -32.144 1.00 87.56 471 ARG A O 1
ATOM 3540 N N . ARG A 1 472 ? 13.508 -11.070 -32.643 1.00 87.31 472 ARG A N 1
ATOM 3541 C CA . ARG A 1 472 ? 13.466 -12.107 -31.590 1.00 87.31 472 ARG A CA 1
ATOM 3542 C C . ARG A 1 472 ? 13.430 -11.496 -30.190 1.00 87.31 472 ARG A C 1
ATOM 3544 O O . ARG A 1 472 ? 12.638 -11.939 -29.368 1.00 87.31 472 ARG A O 1
ATOM 3551 N N . ALA A 1 473 ? 14.248 -10.477 -29.918 1.00 85.62 473 ALA A N 1
ATOM 3552 C CA . ALA A 1 473 ? 14.231 -9.782 -28.632 1.00 85.62 473 ALA A CA 1
ATOM 3553 C C . ALA A 1 473 ? 12.875 -9.104 -28.356 1.00 85.62 473 ALA A C 1
ATOM 3555 O O . ALA A 1 473 ? 12.381 -9.194 -27.237 1.00 85.62 473 ALA A O 1
ATOM 3556 N N . LEU A 1 474 ? 12.241 -8.505 -29.372 1.00 89.69 474 LEU A N 1
ATOM 3557 C CA . LEU A 1 474 ? 10.886 -7.945 -29.274 1.00 89.69 474 LEU A CA 1
ATOM 3558 C C . LEU A 1 474 ? 9.821 -9.028 -29.034 1.00 89.69 474 LEU A C 1
ATOM 3560 O O . LEU A 1 474 ? 8.936 -8.832 -28.209 1.00 89.69 474 LEU A O 1
ATOM 3564 N N . PHE A 1 475 ? 9.932 -10.197 -29.673 1.00 90.69 475 PHE A N 1
ATOM 3565 C CA . PHE A 1 475 ? 9.040 -11.330 -29.400 1.00 90.69 475 PHE A CA 1
ATOM 3566 C C . PHE A 1 475 ? 9.157 -11.808 -27.944 1.00 90.69 475 PHE A C 1
ATOM 3568 O O . PHE A 1 475 ? 8.151 -11.948 -27.254 1.00 90.69 475 PHE A O 1
ATOM 3575 N N . PHE A 1 476 ? 10.383 -11.988 -27.441 1.00 89.56 476 PHE A N 1
ATOM 3576 C CA . PHE A 1 476 ? 10.600 -12.323 -26.031 1.00 89.56 476 PHE A CA 1
ATOM 3577 C C . PHE A 1 476 ? 10.124 -11.214 -25.084 1.00 89.56 476 PHE A C 1
ATOM 3579 O O . PHE A 1 476 ? 9.587 -11.531 -24.028 1.00 89.56 476 PHE A O 1
ATOM 3586 N N . ALA A 1 477 ? 10.258 -9.936 -25.454 1.00 88.44 477 ALA A N 1
ATOM 3587 C CA . ALA A 1 477 ? 9.707 -8.830 -24.674 1.00 88.44 477 ALA A CA 1
ATOM 3588 C C . ALA A 1 477 ? 8.173 -8.904 -24.588 1.00 88.44 477 ALA A C 1
ATOM 3590 O O . ALA A 1 477 ? 7.637 -8.777 -23.494 1.00 88.44 477 ALA A O 1
ATOM 3591 N N . ALA A 1 478 ? 7.475 -9.195 -25.694 1.00 91.88 478 ALA A N 1
ATOM 3592 C CA . ALA A 1 478 ? 6.024 -9.394 -25.689 1.00 91.88 478 ALA A CA 1
ATOM 3593 C C . ALA A 1 478 ? 5.600 -10.552 -24.764 1.00 91.88 478 ALA A C 1
ATOM 3595 O O . ALA A 1 478 ? 4.666 -10.391 -23.985 1.00 91.88 478 ALA A O 1
ATOM 3596 N N . LEU A 1 479 ? 6.319 -11.683 -24.789 1.00 92.25 479 LEU A N 1
ATOM 3597 C CA . LEU A 1 479 ? 6.057 -12.816 -23.888 1.00 92.25 479 LEU A CA 1
ATOM 3598 C C . LEU A 1 479 ? 6.321 -12.481 -22.412 1.00 92.25 479 LEU A C 1
ATOM 3600 O O . LEU A 1 479 ? 5.552 -12.890 -21.549 1.00 92.25 479 LEU A O 1
ATOM 3604 N N . VAL A 1 480 ? 7.392 -11.739 -22.109 1.00 88.75 480 VAL A N 1
ATOM 3605 C CA . VAL A 1 480 ? 7.699 -11.307 -20.735 1.00 88.75 480 VAL A CA 1
ATOM 3606 C C . VAL A 1 480 ? 6.646 -10.323 -20.227 1.00 88.75 480 VAL A C 1
ATOM 3608 O O . VAL A 1 480 ? 6.191 -10.470 -19.099 1.00 88.75 480 VAL A O 1
ATOM 3611 N N . LEU A 1 481 ? 6.218 -9.366 -21.053 1.00 91.38 481 LEU A N 1
ATOM 3612 C CA . LEU A 1 481 ? 5.158 -8.417 -20.706 1.00 91.38 481 LEU A CA 1
ATOM 3613 C C . LEU A 1 481 ? 3.810 -9.125 -20.495 1.00 91.38 481 LEU A C 1
ATOM 3615 O O . LEU A 1 481 ? 3.151 -8.868 -19.496 1.00 91.38 481 LEU A O 1
ATOM 3619 N N . ALA A 1 482 ? 3.445 -10.079 -21.357 1.00 91.50 482 ALA A N 1
ATOM 3620 C CA . ALA A 1 482 ? 2.261 -10.920 -21.169 1.00 91.50 482 ALA A CA 1
ATOM 3621 C C . ALA A 1 482 ? 2.341 -11.775 -19.887 1.00 91.50 482 ALA A C 1
ATOM 3623 O O . ALA A 1 482 ? 1.352 -11.920 -19.175 1.00 91.50 482 ALA A O 1
ATOM 3624 N N . GLY A 1 483 ? 3.521 -12.306 -19.549 1.00 90.69 483 GLY A N 1
ATOM 3625 C CA . GLY A 1 483 ? 3.746 -13.021 -18.289 1.00 90.69 483 GLY A CA 1
ATOM 3626 C C . GLY A 1 483 ? 3.622 -12.122 -17.053 1.00 90.69 483 GLY A C 1
ATOM 3627 O O . GLY A 1 483 ? 3.058 -12.546 -16.048 1.00 90.69 483 GLY A O 1
ATOM 3628 N N . LEU A 1 484 ? 4.106 -10.878 -17.134 1.00 88.44 484 LEU A N 1
ATOM 3629 C CA . LEU A 1 484 ? 3.945 -9.867 -16.083 1.00 88.44 484 LEU A CA 1
ATOM 3630 C C . LEU A 1 484 ? 2.488 -9.406 -15.941 1.00 88.44 484 LEU A C 1
ATOM 3632 O O . LEU A 1 484 ? 2.059 -9.168 -14.818 1.00 88.44 484 LEU A O 1
ATOM 3636 N N . PHE A 1 485 ? 1.728 -9.341 -17.037 1.00 90.56 485 PHE A N 1
ATOM 3637 C CA . PHE A 1 485 ? 0.282 -9.117 -17.007 1.00 90.56 485 PHE A CA 1
ATOM 3638 C C . PHE A 1 485 ? -0.440 -10.243 -16.254 1.00 90.56 485 PHE A C 1
ATOM 3640 O O . PHE A 1 485 ? -1.043 -9.977 -15.221 1.00 90.56 485 PHE A O 1
ATOM 3647 N N . ILE A 1 486 ? -0.288 -11.507 -16.682 1.00 91.25 486 ILE A N 1
ATOM 3648 C CA . ILE A 1 486 ? -0.898 -12.670 -15.998 1.00 91.25 486 ILE A CA 1
ATOM 3649 C C . ILE A 1 486 ? -0.548 -12.668 -14.502 1.00 91.25 486 ILE A C 1
ATOM 3651 O O . ILE A 1 486 ? -1.395 -12.935 -13.655 1.00 91.25 486 ILE A O 1
ATOM 3655 N N . TYR A 1 487 ? 0.708 -12.356 -14.171 1.00 88.38 487 TYR A N 1
ATOM 3656 C CA . TYR A 1 487 ? 1.158 -12.231 -12.791 1.00 88.38 487 TYR A CA 1
ATOM 3657 C C . TYR A 1 487 ? 0.423 -11.114 -12.036 1.00 88.38 487 TYR A C 1
ATOM 3659 O O . TYR A 1 487 ? -0.138 -11.357 -10.969 1.00 88.38 487 TYR A O 1
ATOM 3667 N N . GLY A 1 488 ? 0.422 -9.901 -12.595 1.00 87.00 488 GLY A N 1
ATOM 3668 C CA . GLY A 1 488 ? -0.160 -8.708 -11.990 1.00 87.00 488 GLY A CA 1
ATOM 3669 C C . GLY A 1 488 ? -1.672 -8.797 -11.808 1.00 87.00 488 GLY A C 1
ATOM 3670 O O . GLY A 1 488 ? -2.170 -8.323 -10.793 1.00 87.00 488 GLY A O 1
ATOM 3671 N N . SER A 1 489 ? -2.385 -9.454 -12.723 1.00 88.69 489 SER A N 1
ATOM 3672 C CA . SER A 1 489 ? -3.844 -9.618 -12.676 1.00 88.69 489 SER A CA 1
ATOM 3673 C C . SER A 1 489 ? -4.311 -10.675 -11.671 1.00 88.69 489 SER A C 1
ATOM 3675 O O . SER A 1 489 ? -5.421 -10.563 -11.155 1.00 88.69 489 SER A O 1
ATOM 3677 N N . LEU A 1 490 ? -3.477 -11.675 -11.354 1.00 88.06 490 LEU A N 1
ATOM 3678 C CA . LEU A 1 490 ? -3.805 -12.769 -10.420 1.00 88.06 490 LEU A CA 1
ATOM 3679 C C . LEU A 1 490 ? -3.254 -12.568 -8.994 1.00 88.06 490 LEU A C 1
ATOM 3681 O O . LEU A 1 490 ? -3.700 -13.229 -8.054 1.00 88.06 490 LEU A O 1
ATOM 3685 N N . LEU A 1 491 ? -2.301 -11.652 -8.807 1.00 85.25 491 LEU A N 1
ATOM 3686 C CA . LEU A 1 491 ? -1.849 -11.159 -7.500 1.00 85.25 491 LEU A CA 1
ATOM 3687 C C . LEU A 1 491 ? -3.058 -10.645 -6.679 1.00 85.25 491 LEU A C 1
ATOM 3689 O O . LEU A 1 491 ? -3.953 -10.054 -7.281 1.00 85.25 491 LEU A O 1
ATOM 3693 N N . PRO A 1 492 ? -3.143 -10.800 -5.344 1.00 78.69 492 PRO A N 1
ATOM 3694 C CA . PRO A 1 492 ? -2.209 -11.436 -4.404 1.00 78.69 492 PRO A CA 1
ATOM 3695 C C . PRO A 1 492 ? -2.277 -12.981 -4.334 1.00 78.69 492 PRO A C 1
ATOM 3697 O O . PRO A 1 492 ? -1.726 -13.567 -3.405 1.00 78.69 492 PRO A O 1
ATOM 3700 N N . PHE A 1 493 ? -2.889 -13.658 -5.314 1.00 81.38 493 PHE A N 1
ATOM 3701 C CA . PHE A 1 493 ? -3.010 -15.126 -5.408 1.00 81.38 493 PHE A CA 1
ATOM 3702 C C . PHE A 1 493 ? -3.885 -15.806 -4.333 1.00 81.38 493 PHE A C 1
ATOM 3704 O O . PHE A 1 493 ? -3.688 -16.983 -4.020 1.00 81.38 493 PHE A O 1
ATOM 3711 N N . TYR A 1 494 ? -4.898 -15.112 -3.808 1.00 75.44 494 TYR A N 1
ATOM 3712 C CA . TYR A 1 494 ? -5.912 -15.695 -2.917 1.00 75.44 494 TYR A CA 1
ATOM 3713 C C . TYR A 1 494 ? -6.901 -16.590 -3.680 1.00 75.44 494 TYR A C 1
ATOM 3715 O O . TYR A 1 494 ? -8.037 -16.218 -3.961 1.00 75.44 494 TYR A O 1
ATOM 3723 N N . TYR A 1 495 ? -6.451 -17.792 -4.040 1.00 79.69 495 TYR A N 1
ATOM 3724 C CA . TYR A 1 495 ? -7.272 -18.756 -4.765 1.00 79.69 495 TYR A CA 1
ATOM 3725 C C . TYR A 1 495 ? -8.453 -19.264 -3.924 1.00 79.69 495 TYR A C 1
ATOM 3727 O O . TYR A 1 495 ? -8.258 -19.942 -2.909 1.00 79.69 495 TYR A O 1
ATOM 3735 N N . ARG A 1 496 ? -9.677 -19.029 -4.402 1.00 72.19 496 ARG A N 1
ATOM 3736 C CA . ARG A 1 496 ? -10.915 -19.591 -3.858 1.00 72.19 496 ARG A CA 1
ATOM 3737 C C . ARG A 1 496 ? -11.561 -20.501 -4.898 1.00 72.19 496 ARG A C 1
ATOM 3739 O O . ARG A 1 496 ? -11.991 -20.047 -5.954 1.00 72.19 496 ARG A O 1
ATOM 3746 N N . TRP A 1 497 ? -11.676 -21.789 -4.573 1.00 77.62 497 TRP A N 1
ATOM 3747 C CA . TRP A 1 497 ? -12.454 -22.721 -5.389 1.00 77.62 497 TRP A CA 1
ATOM 3748 C C . TRP A 1 497 ? -13.924 -22.279 -5.441 1.00 77.62 497 TRP A C 1
ATOM 3750 O O . TRP A 1 497 ? -14.526 -22.002 -4.400 1.00 77.62 497 TRP A O 1
ATOM 3760 N N . GLN A 1 498 ? -14.492 -22.253 -6.644 1.00 73.75 498 GLN A N 1
ATOM 3761 C CA . GLN A 1 498 ? -15.910 -22.017 -6.906 1.00 73.75 498 GLN A CA 1
ATOM 3762 C C . GLN A 1 498 ? -16.446 -23.124 -7.823 1.00 73.75 498 GLN A C 1
ATOM 3764 O O . GLN A 1 498 ? -15.706 -23.672 -8.643 1.00 73.75 498 GLN A O 1
ATOM 3769 N N . ASP A 1 499 ? -17.731 -23.453 -7.707 1.00 80.50 499 ASP A N 1
ATOM 3770 C CA . ASP A 1 499 ? -18.350 -24.462 -8.568 1.00 80.50 499 ASP A CA 1
ATOM 3771 C C . ASP A 1 499 ? -18.624 -23.904 -9.970 1.00 80.50 499 ASP A C 1
ATOM 3773 O O . ASP A 1 499 ? -19.035 -22.756 -10.138 1.00 80.50 499 ASP A O 1
ATOM 3777 N N . TRP A 1 500 ? -18.438 -24.736 -11.000 1.00 81.06 500 TRP A N 1
ATOM 3778 C CA . TRP A 1 500 ? -18.542 -24.315 -12.404 1.00 81.06 500 TRP A CA 1
ATOM 3779 C C . TRP A 1 500 ? -19.834 -23.544 -12.757 1.00 81.06 500 TRP A C 1
ATOM 3781 O O . TRP A 1 500 ? -19.724 -22.505 -13.411 1.00 81.06 500 TRP A O 1
ATOM 3791 N N . PRO A 1 501 ? -21.048 -23.949 -12.316 1.00 86.00 501 PRO A N 1
ATOM 3792 C CA . PRO A 1 501 ? -22.271 -23.196 -12.609 1.00 86.00 501 PRO A CA 1
ATOM 3793 C C . PRO A 1 501 ? -22.304 -21.794 -11.981 1.00 86.00 501 PRO A C 1
ATOM 3795 O O . PRO A 1 501 ? -22.981 -20.912 -12.505 1.00 86.00 501 PRO A O 1
ATOM 3798 N N . GLU A 1 502 ? -21.591 -21.586 -10.872 1.00 78.69 502 GLU A N 1
ATOM 3799 C CA . GLU A 1 502 ? -21.504 -20.302 -10.173 1.00 78.69 502 GLU A CA 1
ATOM 3800 C C . GLU A 1 502 ? -20.573 -19.343 -10.922 1.00 78.69 502 GLU A C 1
ATOM 3802 O O . GLU A 1 502 ? -20.981 -18.236 -11.271 1.00 78.69 502 GLU A O 1
ATOM 3807 N N . ILE A 1 503 ? -19.379 -19.823 -11.295 1.00 84.19 503 ILE A N 1
ATOM 3808 C CA . ILE A 1 503 ? -18.416 -19.089 -12.135 1.00 84.19 503 ILE A CA 1
ATOM 3809 C C . ILE A 1 503 ? -19.073 -18.684 -13.457 1.00 84.19 503 ILE A C 1
ATOM 3811 O O . ILE A 1 503 ? -18.968 -17.537 -13.884 1.00 84.19 503 ILE A O 1
ATOM 3815 N N . MET A 1 504 ? -19.794 -19.609 -14.104 1.00 89.69 504 MET A N 1
ATOM 3816 C CA . MET A 1 504 ? -20.520 -19.298 -15.335 1.00 89.69 504 MET A CA 1
ATOM 3817 C C . MET A 1 504 ? -21.590 -18.226 -15.105 1.00 89.69 504 MET A C 1
ATOM 3819 O O . MET A 1 504 ? -21.733 -17.352 -15.955 1.00 89.69 504 MET A O 1
ATOM 3823 N N . ARG A 1 505 ? -22.329 -18.241 -13.986 1.00 86.94 505 ARG A N 1
ATOM 3824 C CA . ARG A 1 505 ? -23.343 -17.209 -13.708 1.00 86.94 505 ARG A CA 1
ATOM 3825 C C . ARG A 1 505 ? -22.709 -15.832 -13.513 1.00 86.94 505 ARG A C 1
ATOM 3827 O O . ARG A 1 505 ? -23.189 -14.877 -14.111 1.00 86.94 505 ARG A O 1
ATOM 3834 N N . GLN A 1 506 ? -21.620 -15.750 -12.746 1.00 83.12 506 GLN A N 1
ATOM 3835 C CA . GLN A 1 506 ? -20.853 -14.514 -12.543 1.00 83.12 506 GLN A CA 1
ATOM 3836 C C . GLN A 1 506 ? -20.287 -13.985 -13.869 1.00 83.12 506 GLN A C 1
ATOM 3838 O O . GLN A 1 506 ? -20.456 -12.811 -14.178 1.00 83.12 506 GLN A O 1
ATOM 3843 N N . TRP A 1 507 ? -19.718 -14.860 -14.704 1.00 90.00 507 TRP A N 1
ATOM 3844 C CA . TRP A 1 507 ? -19.202 -14.500 -16.029 1.00 90.00 507 TRP A CA 1
ATOM 3845 C C . TRP A 1 507 ? -20.286 -13.948 -16.971 1.00 90.00 507 TRP A C 1
ATOM 3847 O O . TRP A 1 507 ? -20.075 -12.938 -17.634 1.00 90.00 507 TRP A O 1
ATOM 3857 N N . HIS A 1 508 ? -21.476 -14.560 -17.014 1.00 88.62 508 HIS A N 1
ATOM 3858 C CA . HIS A 1 508 ? -22.592 -14.035 -17.819 1.00 88.62 508 HIS A CA 1
ATOM 3859 C C . HIS A 1 508 ? -23.195 -12.741 -17.242 1.00 88.62 508 HIS A C 1
ATOM 3861 O O . HIS A 1 508 ? -23.859 -12.008 -17.973 1.00 88.62 508 HIS A O 1
ATOM 3867 N N . ALA A 1 509 ? -22.963 -12.456 -15.958 1.00 87.44 509 ALA A N 1
ATOM 3868 C CA . ALA A 1 509 ? -23.391 -11.245 -15.261 1.00 87.44 509 ALA A CA 1
ATOM 3869 C C . ALA A 1 509 ? -22.267 -10.195 -15.110 1.00 87.44 509 ALA A C 1
ATOM 3871 O O . ALA A 1 509 ? -22.392 -9.288 -14.288 1.00 87.44 509 ALA A O 1
ATOM 3872 N N . LEU A 1 510 ? -21.184 -10.310 -15.895 1.00 84.44 510 LEU A N 1
ATOM 3873 C CA . LEU A 1 510 ? -20.048 -9.380 -15.916 1.00 84.44 510 LEU A CA 1
ATOM 3874 C C . LEU A 1 510 ? -20.525 -7.915 -16.005 1.00 84.44 510 LEU A C 1
ATOM 3876 O O . LEU A 1 510 ? -21.157 -7.556 -17.006 1.00 84.44 510 LEU A O 1
ATOM 3880 N N . PRO A 1 511 ? -20.236 -7.055 -15.011 1.00 83.69 511 PRO A N 1
ATOM 3881 C CA . PRO A 1 511 ? -20.741 -5.689 -14.995 1.00 83.69 511 PRO A CA 1
ATOM 3882 C C . PRO A 1 511 ? -20.031 -4.798 -16.023 1.00 83.69 511 PRO A C 1
ATOM 3884 O O . PRO A 1 511 ? -18.828 -4.913 -16.271 1.00 83.69 511 PRO A O 1
ATOM 3887 N N . LEU A 1 512 ? -20.790 -3.851 -16.577 1.00 83.75 512 LEU A N 1
ATOM 3888 C CA . LEU A 1 512 ? -20.268 -2.701 -17.310 1.00 83.75 512 LEU A CA 1
ATOM 3889 C C . LEU A 1 512 ? -20.269 -1.501 -16.353 1.00 83.75 512 LEU A C 1
ATOM 3891 O O . LEU A 1 512 ? -21.321 -0.916 -16.093 1.00 83.75 512 LEU A O 1
ATOM 3895 N N . LEU A 1 513 ? -19.111 -1.182 -15.774 1.00 77.38 513 LEU A N 1
ATOM 3896 C CA . LEU A 1 513 ? -18.994 -0.156 -14.732 1.00 77.38 513 LEU A CA 1
ATOM 3897 C C . LEU A 1 513 ? -19.083 1.261 -15.326 1.00 77.38 513 LEU A C 1
ATOM 3899 O O . LEU A 1 513 ? -18.599 1.526 -16.429 1.00 77.38 513 LEU A O 1
ATOM 3903 N N . THR A 1 514 ? -19.669 2.200 -14.585 1.00 71.38 514 THR A N 1
ATOM 3904 C CA . THR A 1 514 ? -19.739 3.614 -14.982 1.00 71.38 514 THR A CA 1
ATOM 3905 C C . THR A 1 514 ? -18.394 4.309 -14.768 1.00 71.38 514 THR A C 1
ATOM 3907 O O . THR A 1 514 ? -17.936 4.429 -13.636 1.00 71.38 514 THR A O 1
ATOM 3910 N N . ILE A 1 515 ? -17.772 4.800 -15.845 1.00 67.25 515 ILE A N 1
ATOM 3911 C CA . ILE A 1 515 ? -16.428 5.404 -15.802 1.00 67.25 515 ILE A CA 1
ATOM 3912 C C . ILE A 1 515 ? -16.491 6.864 -15.309 1.00 67.25 515 ILE A C 1
ATOM 3914 O O . ILE A 1 515 ? -16.620 7.819 -16.091 1.00 67.25 515 ILE A O 1
ATOM 3918 N N . ASP A 1 516 ? -16.378 7.039 -13.994 1.00 63.41 516 ASP A N 1
ATOM 3919 C CA . ASP A 1 516 ? -16.137 8.339 -13.367 1.00 63.41 516 ASP A CA 1
ATOM 3920 C C . ASP A 1 516 ? -14.670 8.808 -13.547 1.00 63.41 516 ASP A C 1
ATOM 3922 O O . ASP A 1 516 ? -13.947 8.312 -14.412 1.00 63.41 516 ASP A O 1
ATOM 3926 N N . VAL A 1 517 ? -14.235 9.836 -12.810 1.00 57.28 517 VAL A N 1
ATOM 3927 C CA . VAL A 1 517 ? -12.861 10.374 -12.925 1.00 57.28 517 VAL A CA 1
ATOM 3928 C C . VAL A 1 517 ? -11.813 9.426 -12.322 1.00 57.28 517 VAL A C 1
ATOM 3930 O O . VAL A 1 517 ? -10.678 9.411 -12.794 1.00 57.28 517 VAL A O 1
ATOM 3933 N N . TYR A 1 518 ? -12.174 8.620 -11.321 1.00 55.81 518 TYR A N 1
ATOM 3934 C CA . TYR A 1 518 ? -11.254 7.709 -10.637 1.00 55.81 518 TYR A CA 1
ATOM 3935 C C . TYR A 1 518 ? -11.129 6.382 -11.391 1.00 55.81 518 TYR A C 1
ATOM 3937 O O . TYR A 1 518 ? -10.016 5.955 -11.696 1.00 55.81 518 TYR A O 1
ATOM 3945 N N . HIS A 1 519 ? -12.250 5.800 -11.825 1.00 68.81 519 HIS A N 1
ATOM 3946 C CA . HIS A 1 519 ? -12.264 4.608 -12.678 1.00 68.81 519 HIS A CA 1
ATOM 3947 C C . HIS A 1 519 ? -11.643 4.845 -14.070 1.00 68.81 519 HIS A C 1
ATOM 3949 O O . HIS A 1 519 ? -11.258 3.893 -14.746 1.00 68.81 519 HIS A O 1
ATOM 3955 N N . LEU A 1 520 ? -11.482 6.102 -14.509 1.00 71.81 520 LEU A N 1
ATOM 3956 C CA . LEU A 1 520 ? -10.737 6.428 -15.730 1.00 71.81 520 LEU A CA 1
ATOM 3957 C C . LEU A 1 520 ? -9.231 6.130 -15.611 1.00 71.81 520 LEU A C 1
ATOM 3959 O O . LEU A 1 520 ? -8.617 5.767 -16.613 1.00 71.81 520 LEU A O 1
ATOM 3963 N N . ALA A 1 521 ? -8.633 6.291 -14.425 1.00 71.00 521 ALA A N 1
ATOM 3964 C CA . ALA A 1 521 ? -7.205 6.039 -14.216 1.00 71.00 521 ALA A CA 1
ATOM 3965 C C . ALA A 1 521 ? -6.875 4.545 -14.362 1.00 71.00 521 ALA A C 1
ATOM 3967 O O . ALA A 1 521 ? -5.938 4.189 -15.075 1.00 71.00 521 ALA A O 1
ATOM 3968 N N . ASP A 1 522 ? -7.706 3.691 -13.763 1.00 74.19 522 ASP A N 1
ATOM 3969 C CA . ASP A 1 522 ? -7.664 2.228 -13.878 1.00 74.19 522 ASP A CA 1
ATOM 3970 C C . ASP A 1 522 ? -7.868 1.784 -15.342 1.00 74.19 522 ASP A C 1
ATOM 3972 O O . ASP A 1 522 ? -7.011 1.133 -15.944 1.00 74.19 522 ASP A O 1
ATOM 3976 N N . TRP A 1 523 ? -8.912 2.306 -16.002 1.00 83.62 523 TRP A N 1
ATOM 3977 C CA . TRP A 1 523 ? -9.171 2.043 -17.424 1.00 83.62 523 TRP A CA 1
ATOM 3978 C C . TRP A 1 523 ? -8.002 2.467 -18.342 1.00 83.62 523 TRP A C 1
ATOM 3980 O O . TRP A 1 523 ? -7.677 1.785 -19.318 1.00 83.62 523 TRP A O 1
ATOM 3990 N N . MET A 1 524 ? -7.316 3.573 -18.022 1.00 82.94 524 MET A N 1
ATOM 3991 C CA . MET A 1 524 ? -6.087 3.990 -18.709 1.00 82.94 524 MET A CA 1
ATOM 3992 C C . MET A 1 524 ? -4.883 3.105 -18.385 1.00 82.94 524 MET A C 1
ATOM 3994 O O . MET A 1 524 ? -4.074 2.862 -19.283 1.00 82.94 524 MET A O 1
ATOM 3998 N N . ALA A 1 525 ? -4.747 2.605 -17.157 1.00 82.00 525 ALA A N 1
ATOM 3999 C CA . ALA A 1 525 ? -3.680 1.684 -16.781 1.00 82.00 525 ALA A CA 1
ATOM 4000 C C . ALA A 1 525 ? -3.787 0.368 -17.570 1.00 82.00 525 ALA A C 1
ATOM 4002 O O . ALA A 1 525 ? -2.802 -0.047 -18.191 1.00 82.00 525 ALA A O 1
ATOM 4003 N N . ASN A 1 526 ? -4.986 -0.214 -17.651 1.00 87.69 526 ASN A N 1
ATOM 4004 C CA . ASN A 1 526 ? -5.243 -1.471 -18.364 1.00 87.69 526 ASN A CA 1
ATOM 4005 C C . ASN A 1 526 ? -5.040 -1.305 -19.887 1.00 87.69 526 ASN A C 1
ATOM 4007 O O . ASN A 1 526 ? -4.382 -2.128 -20.533 1.00 87.69 526 ASN A O 1
ATOM 4011 N N . LEU A 1 527 ? -5.433 -0.159 -20.462 1.00 90.38 527 LEU A N 1
ATOM 4012 C CA . LEU A 1 527 ? -5.103 0.190 -21.851 1.00 90.38 527 LEU A CA 1
ATOM 4013 C C . LEU A 1 527 ? -3.587 0.338 -22.073 1.00 90.38 527 LEU A C 1
ATOM 4015 O O . LEU A 1 527 ? -3.029 -0.232 -23.018 1.00 90.38 527 LEU A O 1
ATOM 4019 N N . LEU A 1 528 ? -2.900 1.102 -21.217 1.00 87.62 528 LEU A N 1
ATOM 4020 C CA . LEU A 1 528 ? -1.458 1.340 -21.323 1.00 87.62 528 LEU A CA 1
ATOM 4021 C C . LEU A 1 528 ? -0.636 0.060 -21.172 1.00 87.62 528 LEU A C 1
ATOM 4023 O O . LEU A 1 528 ? 0.422 -0.041 -21.791 1.00 87.62 528 LEU A O 1
ATOM 4027 N N . LEU A 1 529 ? -1.102 -0.909 -20.384 1.00 88.44 529 LEU A N 1
ATOM 4028 C CA . LEU A 1 529 ? -0.420 -2.180 -20.153 1.00 88.44 529 LEU A CA 1
ATOM 4029 C C . LEU A 1 529 ? -0.307 -3.016 -21.440 1.00 88.44 529 LEU A C 1
ATOM 4031 O O . LEU A 1 529 ? 0.729 -3.638 -21.698 1.00 88.44 529 LEU A O 1
ATOM 4035 N N . PHE A 1 530 ? -1.326 -2.959 -22.302 1.00 93.25 530 PHE A N 1
ATOM 4036 C CA . PHE A 1 530 ? -1.373 -3.718 -23.554 1.00 93.25 530 PHE A CA 1
ATOM 4037 C C . PHE A 1 530 ? -0.738 -3.019 -24.759 1.00 93.25 530 PHE A C 1
ATOM 4039 O O . PHE A 1 530 ? -0.341 -3.702 -25.710 1.00 93.25 530 PHE A O 1
ATOM 4046 N N . VAL A 1 531 ? -0.538 -1.697 -24.719 1.00 93.69 531 VAL A N 1
ATOM 4047 C CA . VAL A 1 531 ? 0.163 -0.965 -25.793 1.00 93.69 531 VAL A CA 1
ATOM 4048 C C . VAL A 1 531 ? 1.587 -1.514 -26.037 1.00 93.69 531 VAL A C 1
ATOM 4050 O O . VAL A 1 531 ? 1.903 -1.831 -27.188 1.00 93.69 531 VAL A O 1
ATOM 4053 N N . PRO A 1 532 ? 2.450 -1.726 -25.019 1.00 92.50 532 PRO A N 1
ATOM 4054 C CA . PRO A 1 532 ? 3.748 -2.383 -25.187 1.00 92.50 532 PRO A CA 1
ATOM 4055 C C . PRO A 1 532 ? 3.662 -3.820 -25.715 1.00 92.50 532 PRO A C 1
ATOM 4057 O O . PRO A 1 532 ? 4.491 -4.203 -26.545 1.00 92.50 532 PRO A O 1
ATOM 4060 N N . ILE A 1 533 ? 2.674 -4.608 -25.269 1.00 94.38 533 ILE A N 1
ATOM 4061 C CA . ILE A 1 533 ? 2.476 -6.005 -25.696 1.00 94.38 533 ILE A CA 1
ATOM 4062 C C . ILE A 1 533 ? 2.146 -6.046 -27.194 1.00 94.38 533 ILE A C 1
ATOM 4064 O O . ILE A 1 533 ? 2.859 -6.696 -27.966 1.00 94.38 533 ILE A O 1
ATOM 4068 N N . GLY A 1 534 ? 1.128 -5.289 -27.620 1.00 94.12 534 GLY A N 1
ATOM 4069 C CA . GLY A 1 534 ? 0.724 -5.173 -29.023 1.00 94.12 534 GLY A CA 1
ATOM 4070 C C . GLY A 1 534 ? 1.842 -4.623 -29.911 1.00 94.12 534 GLY A C 1
ATOM 4071 O O . GLY A 1 534 ? 2.111 -5.176 -30.980 1.00 94.12 534 GLY A O 1
ATOM 4072 N N . PHE A 1 535 ? 2.562 -3.595 -29.441 1.00 94.62 535 PHE A N 1
ATOM 4073 C CA . PHE A 1 535 ? 3.706 -3.018 -30.153 1.00 94.62 535 PHE A CA 1
ATOM 4074 C C . PHE A 1 535 ? 4.816 -4.046 -30.378 1.00 94.62 535 PHE A C 1
ATOM 4076 O O . PHE A 1 535 ? 5.279 -4.218 -31.508 1.00 94.62 535 PHE A O 1
ATOM 4083 N N . CYS A 1 536 ? 5.237 -4.749 -29.324 1.00 93.81 536 CYS A N 1
ATOM 4084 C CA . CYS A 1 536 ? 6.334 -5.709 -29.405 1.00 93.81 536 CYS A CA 1
ATOM 4085 C C . CYS A 1 536 ? 5.962 -6.922 -30.266 1.00 93.81 536 CYS A C 1
ATOM 4087 O O . CYS A 1 536 ? 6.773 -7.344 -31.093 1.00 93.81 536 CYS A O 1
ATOM 4089 N N . ALA A 1 537 ? 4.734 -7.439 -30.142 1.00 92.69 537 ALA A N 1
ATOM 4090 C CA . ALA A 1 537 ? 4.240 -8.542 -30.963 1.00 92.69 537 ALA A CA 1
ATOM 4091 C C . ALA A 1 537 ? 4.182 -8.169 -32.457 1.00 92.69 537 ALA A C 1
ATOM 4093 O O . ALA A 1 537 ? 4.705 -8.901 -33.304 1.00 92.69 537 ALA A O 1
ATOM 4094 N N . ALA A 1 538 ? 3.624 -7.000 -32.790 1.00 92.38 538 ALA A N 1
ATOM 4095 C CA . ALA A 1 538 ? 3.551 -6.510 -34.164 1.00 92.38 538 ALA A CA 1
ATOM 4096 C C . ALA A 1 538 ? 4.949 -6.221 -34.748 1.00 92.38 538 ALA A C 1
ATOM 4098 O O . ALA A 1 538 ? 5.294 -6.718 -35.824 1.00 92.38 538 ALA A O 1
ATOM 4099 N N . ALA A 1 539 ? 5.799 -5.484 -34.026 1.00 90.69 539 ALA A N 1
ATOM 4100 C CA . ALA A 1 539 ? 7.151 -5.159 -34.481 1.00 90.69 539 ALA A CA 1
ATOM 4101 C C . ALA A 1 539 ? 8.036 -6.413 -34.661 1.00 90.69 539 ALA A C 1
ATOM 4103 O O . ALA A 1 539 ? 8.846 -6.464 -35.590 1.00 90.69 539 ALA A O 1
ATOM 4104 N N . ALA A 1 540 ? 7.847 -7.454 -33.839 1.00 90.12 540 ALA A N 1
ATOM 4105 C CA . ALA A 1 540 ? 8.516 -8.744 -34.001 1.00 90.12 540 ALA A CA 1
ATOM 4106 C C . ALA A 1 540 ? 8.036 -9.524 -35.240 1.00 90.12 540 ALA A C 1
ATOM 4108 O O . ALA A 1 540 ? 8.862 -10.060 -35.986 1.00 90.12 540 ALA A O 1
ATOM 4109 N N . ALA A 1 541 ? 6.720 -9.557 -35.494 1.00 86.75 541 ALA A N 1
ATOM 4110 C CA . ALA A 1 541 ? 6.129 -10.203 -36.673 1.00 86.75 541 ALA A CA 1
ATOM 4111 C C . ALA A 1 541 ? 6.578 -9.556 -37.998 1.00 86.75 541 ALA A C 1
ATOM 4113 O O . ALA A 1 541 ? 6.668 -10.236 -39.027 1.00 86.75 541 ALA A O 1
ATOM 4114 N N . GLY A 1 542 ? 6.906 -8.260 -37.947 1.00 78.44 542 GLY A N 1
ATOM 4115 C CA . GLY A 1 542 ? 7.838 -7.568 -38.833 1.00 78.44 542 GLY A CA 1
ATOM 4116 C C . GLY A 1 542 ? 7.465 -7.595 -40.318 1.00 78.44 542 GLY A C 1
ATOM 4117 O O . GLY A 1 542 ? 7.900 -8.454 -41.093 1.00 78.44 542 GLY A O 1
ATOM 4118 N N . PHE A 1 543 ? 6.690 -6.590 -40.714 1.00 71.75 543 PHE A N 1
ATOM 4119 C CA . PHE A 1 543 ? 5.847 -6.618 -41.909 1.00 71.75 543 PHE A CA 1
ATOM 4120 C C . PHE A 1 543 ? 6.572 -6.412 -43.251 1.00 71.75 543 PHE A C 1
ATOM 4122 O O . PHE A 1 543 ? 6.128 -6.967 -44.251 1.00 71.75 543 PHE A O 1
ATOM 4129 N N . GLY A 1 544 ? 7.735 -5.749 -43.279 1.00 69.62 544 GLY A N 1
ATOM 4130 C CA . GLY A 1 544 ? 8.683 -5.779 -44.410 1.00 69.62 544 GLY A CA 1
ATOM 4131 C C . GLY A 1 544 ? 8.059 -5.592 -45.806 1.00 69.62 544 GLY A C 1
ATOM 4132 O O . GLY A 1 544 ? 7.239 -4.706 -46.014 1.00 69.62 544 GLY A O 1
ATOM 4133 N N . ARG A 1 545 ? 8.445 -6.444 -46.770 1.00 69.12 545 ARG A N 1
ATOM 4134 C CA . ARG A 1 545 ? 7.842 -6.520 -48.120 1.00 69.12 545 ARG A CA 1
ATOM 4135 C C . ARG A 1 545 ? 6.689 -7.542 -48.199 1.00 69.12 545 ARG A C 1
ATOM 4137 O O . ARG A 1 545 ? 6.531 -8.203 -49.222 1.00 69.12 545 ARG A O 1
ATOM 4144 N N . CYS A 1 546 ? 5.931 -7.751 -47.121 1.00 79.56 546 CYS A N 1
ATOM 4145 C CA . CYS A 1 546 ? 4.781 -8.661 -47.164 1.00 79.56 546 CYS A CA 1
ATOM 4146 C C . CYS A 1 546 ? 3.611 -8.020 -47.936 1.00 79.56 546 CYS A C 1
ATOM 4148 O O . CYS A 1 546 ? 3.399 -6.813 -47.810 1.00 79.56 546 CYS A O 1
ATOM 4150 N N . PRO A 1 547 ? 2.811 -8.797 -48.691 1.00 85.62 547 PRO A N 1
ATOM 4151 C CA . PRO A 1 547 ? 1.584 -8.277 -49.288 1.00 85.62 547 PRO A CA 1
ATOM 4152 C C . PRO A 1 547 ? 0.587 -7.859 -48.186 1.00 85.62 547 PRO A C 1
ATOM 4154 O O . PRO A 1 547 ? 0.542 -8.525 -47.144 1.00 85.62 547 PRO A O 1
ATOM 4157 N N . PRO A 1 548 ? -0.252 -6.822 -48.399 1.00 84.88 548 PRO A N 1
ATOM 4158 C CA . PRO A 1 548 ? -1.155 -6.292 -47.368 1.00 84.88 548 PRO A CA 1
ATOM 4159 C C . PRO A 1 548 ? -2.069 -7.342 -46.722 1.00 84.88 548 PRO A C 1
ATOM 4161 O O . PRO A 1 548 ? -2.311 -7.292 -45.521 1.00 84.88 548 PRO A O 1
ATOM 4164 N N . VAL A 1 549 ? -2.507 -8.348 -47.487 1.00 87.38 549 VAL A N 1
ATOM 4165 C CA . VAL A 1 549 ? -3.319 -9.469 -46.980 1.00 87.38 549 VAL A CA 1
ATOM 4166 C C . VAL A 1 549 ? -2.570 -10.275 -45.910 1.00 87.38 549 VAL A C 1
ATOM 4168 O O . VAL A 1 549 ? -3.134 -10.584 -44.866 1.00 87.38 549 VAL A O 1
ATOM 4171 N N . LEU A 1 550 ? -1.282 -10.572 -46.116 1.00 86.50 550 LEU A N 1
ATOM 4172 C CA . LEU A 1 550 ? -0.472 -11.311 -45.140 1.00 86.50 550 LEU A CA 1
ATOM 4173 C C . LEU A 1 550 ? -0.150 -10.459 -43.902 1.00 86.50 550 LEU A C 1
ATOM 4175 O O . LEU A 1 550 ? -0.042 -10.996 -42.801 1.00 86.50 550 LEU A O 1
ATOM 4179 N N . VAL A 1 551 ? -0.023 -9.139 -44.072 1.00 84.94 551 VAL A N 1
ATOM 4180 C CA . VAL A 1 551 ? 0.077 -8.186 -42.956 1.00 84.94 551 VAL A CA 1
ATOM 4181 C C . VAL A 1 551 ? -1.202 -8.234 -42.116 1.00 84.94 551 VAL A C 1
ATOM 4183 O O . VAL A 1 551 ? -1.120 -8.475 -40.914 1.00 84.94 551 VAL A O 1
ATOM 4186 N N . GLY A 1 552 ? -2.373 -8.118 -42.752 1.00 85.31 552 GLY A N 1
ATOM 4187 C CA . GLY A 1 552 ? -3.680 -8.217 -42.097 1.00 85.31 552 GLY A CA 1
ATOM 4188 C C . GLY A 1 552 ? -3.895 -9.545 -41.367 1.00 85.31 552 GLY A C 1
ATOM 4189 O O . GLY A 1 552 ? -4.265 -9.539 -40.198 1.00 85.31 552 GLY A O 1
ATOM 4190 N N . LEU A 1 553 ? -3.580 -10.681 -41.999 1.00 88.50 553 LEU A N 1
ATOM 4191 C CA . LEU A 1 553 ? -3.691 -12.006 -41.372 1.00 88.50 553 LEU A CA 1
ATOM 4192 C C . LEU A 1 553 ? -2.778 -12.164 -40.147 1.00 88.50 553 LEU A C 1
ATOM 4194 O O . LEU A 1 553 ? -3.196 -12.737 -39.143 1.00 88.50 553 LEU A O 1
ATOM 4198 N N . ARG A 1 554 ? -1.545 -11.637 -40.190 1.00 88.44 554 ARG A N 1
ATOM 4199 C CA . ARG A 1 554 ? -0.636 -11.658 -39.029 1.00 88.44 554 ARG A CA 1
ATOM 4200 C C . ARG A 1 554 ? -1.141 -10.780 -37.890 1.00 88.44 554 ARG A C 1
ATOM 4202 O O . ARG A 1 554 ? -1.089 -11.209 -36.745 1.00 88.44 554 ARG A O 1
ATOM 4209 N N . LEU A 1 555 ? -1.633 -9.580 -38.197 1.00 86.88 555 LEU A N 1
ATOM 4210 C CA . LEU A 1 555 ? -2.211 -8.675 -37.201 1.00 86.88 555 LEU A CA 1
ATOM 4211 C C . LEU A 1 555 ? -3.464 -9.273 -36.561 1.00 86.88 555 LEU A C 1
ATOM 4213 O O . LEU A 1 555 ? -3.576 -9.247 -35.343 1.00 86.88 555 LEU A O 1
ATOM 4217 N N . MET A 1 556 ? -4.347 -9.876 -37.360 1.00 89.75 556 MET A N 1
ATOM 4218 C CA . MET A 1 556 ? -5.521 -10.597 -36.869 1.00 89.75 556 MET A CA 1
ATOM 4219 C C . MET A 1 556 ? -5.116 -11.766 -35.963 1.00 89.75 556 MET A C 1
ATOM 4221 O O . MET A 1 556 ? -5.655 -11.906 -34.874 1.00 89.75 556 MET A O 1
ATOM 4225 N N . GLY A 1 557 ? -4.120 -12.569 -36.357 1.00 91.44 557 GLY A N 1
ATOM 4226 C CA . GLY A 1 557 ? -3.606 -13.659 -35.522 1.00 91.44 557 GLY A CA 1
ATOM 4227 C C . GLY A 1 557 ? -3.020 -13.182 -34.187 1.00 91.44 557 GLY A C 1
ATOM 4228 O O . GLY A 1 557 ? -3.267 -13.804 -33.158 1.00 91.44 557 GLY A O 1
ATOM 4229 N N . ILE A 1 558 ? -2.291 -12.059 -34.185 1.00 90.06 558 ILE A N 1
ATOM 4230 C CA . ILE A 1 558 ? -1.780 -11.425 -32.957 1.00 90.06 558 ILE A CA 1
ATOM 4231 C C . ILE A 1 558 ? -2.939 -10.914 -32.097 1.00 90.06 558 ILE A C 1
ATOM 4233 O O . ILE A 1 558 ? -2.982 -11.219 -30.911 1.00 90.06 558 ILE A O 1
ATOM 4237 N N . PHE A 1 559 ? -3.885 -10.180 -32.685 1.00 90.12 559 PHE A N 1
ATOM 4238 C CA . PHE A 1 559 ? -5.040 -9.632 -31.976 1.00 90.12 559 PHE A CA 1
ATOM 4239 C C . PHE A 1 559 ? -5.884 -10.740 -31.337 1.00 90.12 559 PHE A C 1
ATOM 4241 O O . PHE A 1 559 ? -6.136 -10.687 -30.141 1.00 90.12 559 PHE A O 1
ATOM 4248 N N . MET A 1 560 ? -6.210 -11.804 -32.077 1.00 93.31 560 MET A N 1
ATOM 4249 C CA . MET A 1 560 ? -6.941 -12.961 -31.547 1.00 93.31 560 MET A CA 1
ATOM 4250 C C . MET A 1 560 ? -6.183 -13.676 -30.419 1.00 93.31 560 MET A C 1
ATOM 4252 O O . MET A 1 560 ? -6.802 -14.089 -29.442 1.00 93.31 560 MET A O 1
ATOM 4256 N N . ALA A 1 561 ? -4.853 -13.801 -30.512 1.00 92.62 561 ALA A N 1
ATOM 4257 C CA . ALA A 1 561 ? -4.045 -14.381 -29.437 1.00 92.62 561 ALA A CA 1
ATOM 4258 C C . ALA A 1 561 ? -4.028 -13.496 -28.177 1.00 92.62 561 ALA A C 1
ATOM 4260 O O . ALA A 1 561 ? -4.081 -14.014 -27.063 1.00 92.62 561 ALA A O 1
ATOM 4261 N N . VAL A 1 562 ? -3.991 -12.170 -28.345 1.00 91.81 562 VAL A N 1
ATOM 4262 C CA . VAL A 1 562 ? -4.022 -11.207 -27.237 1.00 91.81 562 VAL A CA 1
ATOM 4263 C C . VAL A 1 562 ? -5.418 -11.129 -26.607 1.00 91.81 562 VAL A C 1
ATOM 4265 O O . VAL A 1 562 ? -5.521 -11.224 -25.393 1.00 91.81 562 VAL A O 1
ATOM 4268 N N . CYS A 1 563 ? -6.500 -11.084 -27.388 1.00 91.88 563 CYS A N 1
ATOM 4269 C CA . CYS A 1 563 ? -7.868 -11.182 -26.864 1.00 91.88 563 CYS A CA 1
ATOM 4270 C C . CYS A 1 563 ? -8.133 -12.520 -26.159 1.00 91.88 563 CYS A C 1
ATOM 4272 O O . CYS A 1 563 ? -8.791 -12.543 -25.124 1.00 91.88 563 CYS A O 1
ATOM 4274 N N . GLY A 1 564 ? -7.586 -13.628 -26.671 1.00 94.50 564 GLY A N 1
ATOM 4275 C CA . GLY A 1 564 ? -7.644 -14.925 -25.994 1.00 94.50 564 GLY A CA 1
ATOM 4276 C C . GLY A 1 564 ? -6.944 -14.912 -24.634 1.00 94.50 564 GLY A C 1
ATOM 4277 O O . GLY A 1 564 ? -7.465 -15.488 -23.682 1.00 94.50 564 GLY A O 1
ATOM 4278 N N . LEU A 1 565 ? -5.804 -14.221 -24.523 1.00 94.25 565 LEU A N 1
ATOM 4279 C CA . LEU A 1 565 ? -5.102 -14.003 -23.258 1.00 94.25 565 LEU A CA 1
ATOM 4280 C C . LEU A 1 565 ? -5.930 -13.154 -22.282 1.00 94.25 565 LEU A C 1
ATOM 4282 O O . LEU A 1 565 ? -6.143 -13.602 -21.160 1.00 94.25 565 LEU A O 1
ATOM 4286 N N . ILE A 1 566 ? -6.413 -11.987 -22.724 1.00 94.94 566 ILE A N 1
ATOM 4287 C CA . ILE A 1 566 ? -7.269 -11.063 -21.954 1.00 94.94 566 ILE A CA 1
ATOM 4288 C C . ILE A 1 566 ? -8.446 -11.832 -21.343 1.00 94.94 566 ILE A C 1
ATOM 4290 O O . ILE A 1 566 ? -8.553 -11.962 -20.128 1.00 94.94 566 ILE A O 1
ATOM 4294 N N . VAL A 1 567 ? -9.263 -12.466 -22.191 1.00 94.38 567 VAL A N 1
ATOM 4295 C CA . 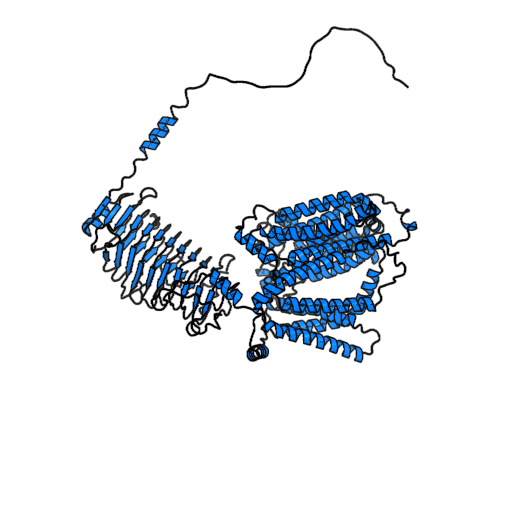VAL A 1 567 ? -10.478 -13.182 -21.766 1.00 94.38 567 VAL A CA 1
ATOM 4296 C C . VAL A 1 567 ? -10.163 -14.353 -20.829 1.00 94.38 567 VAL A C 1
ATOM 4298 O O . VAL A 1 567 ? -10.923 -14.615 -19.903 1.00 94.38 567 VAL A O 1
ATOM 4301 N N . SER A 1 568 ? -9.040 -15.048 -21.035 1.00 94.44 568 SER A N 1
ATOM 4302 C CA . SER A 1 568 ? -8.622 -16.154 -20.161 1.00 94.44 568 SER A CA 1
ATOM 4303 C C . SER A 1 568 ? -8.150 -15.682 -18.782 1.00 94.44 568 SER A C 1
ATOM 4305 O O . SER A 1 568 ? -8.353 -16.399 -17.803 1.00 94.44 568 SER A O 1
ATOM 4307 N N . VAL A 1 569 ? -7.505 -14.513 -18.691 1.00 94.00 569 VAL A N 1
ATOM 4308 C CA . VAL A 1 569 ? -7.044 -13.927 -17.421 1.00 94.00 569 VAL A CA 1
ATOM 4309 C C . VAL A 1 569 ? -8.213 -13.324 -16.649 1.00 94.00 569 VAL A C 1
ATOM 4311 O O . VAL A 1 569 ? -8.367 -13.655 -15.475 1.00 94.00 569 VAL A O 1
ATOM 4314 N N . GLU A 1 570 ? -9.079 -12.565 -17.320 1.00 93.06 570 GLU A N 1
ATOM 4315 C CA . GLU A 1 570 ? -10.320 -12.030 -16.748 1.00 93.06 570 GLU A CA 1
ATOM 4316 C C . GLU A 1 570 ? -11.198 -13.158 -16.185 1.00 93.06 570 GLU A C 1
ATOM 4318 O O . GLU A 1 570 ? -11.667 -13.121 -15.049 1.00 93.06 570 GLU A O 1
ATOM 4323 N N . TRP A 1 571 ? -11.360 -14.244 -16.951 1.00 93.25 571 TRP A N 1
ATOM 4324 C CA . TRP A 1 571 ? -12.101 -15.415 -16.489 1.00 93.25 571 TRP A CA 1
ATOM 4325 C C . TRP A 1 571 ? -11.435 -16.077 -15.278 1.00 93.25 571 TRP A C 1
ATOM 4327 O O . TRP A 1 571 ? -12.116 -16.493 -14.339 1.00 93.25 571 TRP A O 1
ATOM 4337 N N . ALA A 1 572 ? -10.102 -16.168 -15.272 1.00 91.75 572 ALA A N 1
ATOM 4338 C CA . ALA A 1 572 ? -9.366 -16.752 -14.161 1.00 91.75 572 ALA A CA 1
ATOM 4339 C C . ALA A 1 572 ? -9.498 -15.923 -12.874 1.00 91.75 572 ALA A C 1
ATOM 4341 O O . ALA A 1 572 ? -9.556 -16.519 -11.800 1.00 91.75 572 ALA A O 1
ATOM 4342 N N . GLN A 1 573 ? -9.596 -14.591 -12.952 1.00 91.25 573 GLN A N 1
ATOM 4343 C CA . GLN A 1 573 ? -9.732 -13.703 -11.787 1.00 91.25 573 GLN A CA 1
ATOM 4344 C C . GLN A 1 573 ? -10.988 -13.962 -10.943 1.00 91.25 573 GLN A C 1
ATOM 4346 O O . GLN A 1 573 ? -10.931 -13.755 -9.731 1.00 91.25 573 GLN A O 1
ATOM 4351 N N . LEU A 1 574 ? -12.062 -14.531 -11.512 1.00 88.00 574 LEU A N 1
ATOM 4352 C CA . LEU A 1 574 ? -13.222 -15.022 -10.743 1.00 88.00 574 LEU A CA 1
ATOM 4353 C C . LEU A 1 574 ? -12.827 -16.022 -9.634 1.00 88.00 574 LEU A C 1
ATOM 4355 O O . LEU A 1 574 ? -13.528 -16.170 -8.633 1.00 88.00 574 LEU A O 1
ATOM 4359 N N . LEU A 1 575 ? -11.694 -16.712 -9.783 1.00 85.81 575 LEU A N 1
ATOM 4360 C CA . LEU A 1 575 ? -11.156 -17.656 -8.801 1.00 85.81 575 LEU A CA 1
ATOM 4361 C C . LEU A 1 575 ? -10.210 -17.005 -7.772 1.00 85.81 575 LEU A C 1
ATOM 4363 O O . LEU A 1 575 ? -9.691 -17.713 -6.910 1.00 85.81 575 LEU A O 1
ATOM 4367 N N . PHE A 1 576 ? -9.964 -15.690 -7.841 1.00 84.06 576 PHE A N 1
ATOM 4368 C CA . PHE A 1 576 ? -8.987 -14.970 -7.010 1.00 84.06 576 PHE A CA 1
ATOM 4369 C C . PHE A 1 576 ? -9.565 -13.697 -6.346 1.00 84.06 576 PHE A C 1
ATOM 4371 O O . PHE A 1 576 ? -9.064 -12.595 -6.589 1.00 84.06 576 PHE A O 1
ATOM 4378 N N . PRO A 1 577 ? -10.594 -13.799 -5.478 1.00 75.00 577 PRO A N 1
ATOM 4379 C CA . PRO A 1 577 ? -11.064 -12.655 -4.686 1.00 75.00 577 PRO A CA 1
ATOM 4380 C C . PRO A 1 577 ? -9.903 -12.055 -3.861 1.00 75.00 577 PRO A C 1
ATOM 4382 O O . PRO A 1 577 ? -9.123 -12.818 -3.296 1.00 75.00 577 PRO A O 1
ATOM 4385 N N . PRO A 1 578 ? -9.751 -10.721 -3.756 1.00 71.12 578 PRO A N 1
ATOM 4386 C CA . PRO A 1 578 ? -10.755 -9.684 -3.997 1.00 71.12 578 PRO A CA 1
ATOM 4387 C C . PRO A 1 578 ? -10.790 -9.134 -5.433 1.00 71.12 578 PRO A C 1
ATOM 4389 O O . PRO A 1 578 ? -11.317 -8.045 -5.635 1.00 71.12 578 PRO A O 1
ATOM 4392 N N . ARG A 1 579 ? -10.229 -9.829 -6.436 1.00 81.31 579 ARG A N 1
ATOM 4393 C CA . ARG A 1 579 ? -10.253 -9.328 -7.816 1.00 81.31 579 ARG A CA 1
ATOM 4394 C C . ARG A 1 579 ? -11.677 -9.126 -8.325 1.00 81.31 579 ARG A C 1
ATOM 4396 O O . ARG A 1 579 ? -12.474 -10.060 -8.385 1.00 81.31 579 ARG A O 1
ATOM 4403 N N . THR A 1 580 ? -11.958 -7.887 -8.705 1.00 78.69 580 THR A N 1
ATOM 4404 C CA . THR A 1 580 ? -13.125 -7.484 -9.480 1.00 78.69 580 THR A CA 1
ATOM 4405 C C . THR A 1 580 ? -12.865 -7.771 -10.949 1.00 78.69 580 THR A C 1
ATOM 4407 O O . THR A 1 580 ? -11.768 -7.506 -11.431 1.00 78.69 580 THR A O 1
ATOM 4410 N N . VAL A 1 581 ? -13.877 -8.288 -11.641 1.00 87.25 581 VAL A N 1
ATOM 4411 C CA . VAL A 1 581 ? -13.859 -8.486 -13.094 1.00 87.25 581 VAL A CA 1
ATOM 4412 C C . VAL A 1 581 ? -14.860 -7.539 -13.750 1.00 87.25 581 VAL A C 1
ATOM 4414 O O . VAL A 1 581 ? -15.926 -7.277 -13.178 1.00 87.25 581 VAL A O 1
ATOM 4417 N N . SER A 1 582 ? -14.551 -7.016 -14.933 1.00 88.25 582 SER A N 1
ATOM 4418 C CA . SER A 1 582 ? -15.423 -6.076 -15.635 1.00 88.25 582 SER A CA 1
ATOM 4419 C C . SER A 1 582 ? -15.325 -6.174 -17.158 1.00 88.25 582 SER A C 1
ATOM 4421 O O . SER A 1 582 ? -14.312 -6.548 -17.745 1.00 88.25 582 SER A O 1
ATOM 4423 N N . GLN A 1 583 ? -16.399 -5.776 -17.846 1.00 89.38 583 GLN A N 1
ATOM 4424 C CA . GLN A 1 583 ? -16.344 -5.637 -19.306 1.00 89.38 583 GLN A CA 1
ATOM 4425 C C . GLN A 1 583 ? -15.411 -4.493 -19.738 1.00 89.38 583 GLN A C 1
ATOM 4427 O O . GLN A 1 583 ? -14.858 -4.529 -20.838 1.00 89.38 583 GLN A O 1
ATOM 4432 N N . ASN A 1 584 ? -15.224 -3.481 -18.880 1.00 89.31 584 ASN A N 1
ATOM 4433 C CA . ASN A 1 584 ? -14.409 -2.309 -19.188 1.00 89.31 584 ASN A CA 1
ATOM 4434 C C . ASN A 1 584 ? -12.936 -2.677 -19.369 1.00 89.31 584 ASN A C 1
ATOM 4436 O O . ASN A 1 584 ? -12.301 -2.122 -20.266 1.00 89.31 584 ASN A O 1
ATOM 4440 N N . ASP A 1 585 ? -12.426 -3.621 -18.582 1.00 88.44 585 ASP A N 1
ATOM 4441 C CA . ASP A 1 585 ? -11.028 -4.055 -18.629 1.00 88.44 585 ASP A CA 1
ATOM 4442 C C . ASP A 1 585 ? -10.743 -4.815 -19.923 1.00 88.44 585 ASP A C 1
ATOM 4444 O O . ASP A 1 585 ? -9.863 -4.419 -20.689 1.00 88.44 585 ASP A O 1
ATOM 4448 N N . ILE A 1 586 ? -11.611 -5.768 -20.289 1.00 91.81 586 ILE A N 1
ATOM 4449 C CA . ILE A 1 586 ? -11.570 -6.441 -21.599 1.00 91.81 586 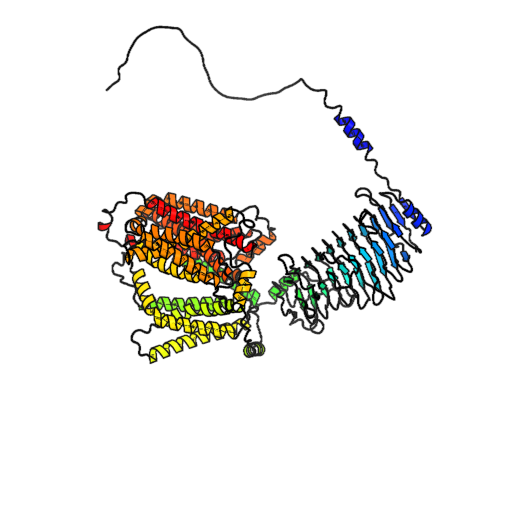ILE A CA 1
ATOM 4450 C C . ILE A 1 586 ? -11.529 -5.417 -22.755 1.00 91.81 586 ILE A C 1
ATOM 4452 O O . ILE A 1 586 ? -10.778 -5.592 -23.724 1.00 91.81 586 ILE A O 1
ATOM 4456 N N . TYR A 1 587 ? -12.312 -4.333 -22.672 1.00 92.06 587 TYR A N 1
ATOM 4457 C CA . TYR A 1 587 ? -12.310 -3.270 -23.684 1.00 92.06 587 TYR A CA 1
ATOM 4458 C C . TYR A 1 587 ? -11.049 -2.389 -23.645 1.00 92.06 587 TYR A C 1
ATOM 4460 O O . TYR A 1 587 ? -10.529 -2.054 -24.713 1.00 92.06 587 TYR A O 1
ATOM 4468 N N . ALA A 1 588 ? -10.539 -2.031 -22.461 1.00 91.69 588 ALA A N 1
ATOM 4469 C CA . ALA A 1 588 ? -9.307 -1.256 -22.288 1.00 91.69 588 ALA A CA 1
ATOM 4470 C C . ALA A 1 588 ? -8.106 -1.997 -22.875 1.00 91.69 588 ALA A C 1
ATOM 4472 O O . ALA A 1 588 ? -7.398 -1.472 -23.738 1.00 91.69 588 ALA A O 1
ATOM 4473 N N . GLU A 1 589 ? -7.912 -3.240 -22.441 1.00 94.19 589 GLU A N 1
ATOM 4474 C CA . GLU A 1 589 ? -6.803 -4.106 -22.826 1.00 94.19 589 GLU A CA 1
ATOM 4475 C C . GLU A 1 589 ? -6.855 -4.435 -24.322 1.00 94.19 589 GLU A C 1
ATOM 4477 O O . GLU A 1 589 ? -5.849 -4.334 -25.034 1.00 94.19 589 GLU A O 1
ATOM 4482 N N . GLY A 1 590 ? -8.052 -4.737 -24.839 1.00 94.50 590 GLY A N 1
ATOM 4483 C CA . GLY A 1 590 ? -8.285 -4.967 -26.263 1.00 94.50 590 GLY A CA 1
ATOM 4484 C C . GLY A 1 590 ? -7.957 -3.739 -27.118 1.00 94.50 590 GLY A C 1
ATOM 4485 O O . GLY A 1 590 ? -7.271 -3.858 -28.139 1.00 94.50 590 GLY A O 1
ATOM 4486 N N . LEU A 1 591 ? -8.377 -2.543 -26.691 1.00 94.69 591 LEU A N 1
ATOM 4487 C CA . LEU A 1 591 ? -8.043 -1.289 -27.370 1.00 94.69 591 LEU A CA 1
ATOM 4488 C C . LEU A 1 591 ? -6.540 -0.979 -27.277 1.00 94.69 591 LEU A C 1
ATOM 4490 O O . LEU A 1 591 ? -5.930 -0.598 -28.278 1.00 94.69 591 LEU A O 1
ATOM 4494 N N . GLY A 1 592 ? -5.923 -1.213 -26.118 1.00 94.19 592 GLY A N 1
ATOM 4495 C CA . GLY A 1 592 ? -4.482 -1.093 -25.904 1.00 94.19 592 GLY A CA 1
ATOM 4496 C C . GLY A 1 592 ? -3.680 -1.984 -26.851 1.00 94.19 592 GLY A C 1
ATOM 4497 O O . GLY A 1 592 ? -2.722 -1.527 -27.477 1.00 94.19 592 GLY A O 1
ATOM 4498 N N . ALA A 1 593 ? -4.122 -3.226 -27.058 1.00 94.00 593 ALA A N 1
ATOM 4499 C CA . ALA A 1 593 ? -3.515 -4.155 -28.006 1.00 94.00 593 ALA A CA 1
ATOM 4500 C C . ALA A 1 593 ? -3.601 -3.654 -29.461 1.00 94.00 593 ALA A C 1
ATOM 4502 O O . ALA A 1 593 ? -2.619 -3.759 -30.205 1.00 94.00 593 ALA A O 1
ATOM 4503 N N . VAL A 1 594 ? -4.735 -3.063 -29.864 1.00 94.38 594 VAL A N 1
ATOM 4504 C CA . VAL A 1 594 ? -4.918 -2.453 -31.197 1.00 94.38 594 VAL A CA 1
ATOM 4505 C C . VAL A 1 594 ? -4.017 -1.230 -31.376 1.00 94.38 594 VAL A C 1
ATOM 4507 O O . VAL A 1 594 ? -3.297 -1.146 -32.373 1.00 94.38 594 VAL A O 1
ATOM 4510 N N . VAL A 1 595 ? -4.005 -0.306 -30.410 1.00 94.81 595 VAL A N 1
ATOM 4511 C CA . VAL A 1 595 ? -3.161 0.903 -30.431 1.00 94.81 595 VAL A CA 1
ATOM 4512 C C . VAL A 1 595 ? -1.677 0.526 -30.465 1.00 94.81 595 VAL A C 1
ATOM 4514 O O . VAL A 1 595 ? -0.918 1.054 -31.281 1.00 94.81 595 VAL A O 1
ATOM 4517 N N . GLY A 1 596 ? -1.271 -0.450 -29.649 1.00 93.88 596 GLY A N 1
ATOM 4518 C CA . GLY A 1 596 ? 0.067 -1.031 -29.662 1.00 93.88 596 GLY A CA 1
ATOM 4519 C C . GLY A 1 596 ? 0.429 -1.630 -31.020 1.00 93.88 596 GLY A C 1
ATOM 4520 O O . GLY A 1 596 ? 1.471 -1.296 -31.584 1.00 93.88 596 GLY A O 1
ATOM 4521 N N . GLY A 1 597 ? -0.444 -2.465 -31.589 1.00 92.62 597 GLY A N 1
ATOM 4522 C CA . GLY A 1 597 ? -0.243 -3.070 -32.907 1.00 92.62 597 GLY A CA 1
ATOM 4523 C C . GLY A 1 597 ? -0.106 -2.033 -34.029 1.00 92.62 597 GLY A C 1
ATOM 4524 O O . GLY A 1 597 ? 0.801 -2.136 -34.860 1.00 92.62 597 GLY A O 1
ATOM 4525 N N . ALA A 1 598 ? -0.939 -0.988 -34.011 1.00 92.56 598 ALA A N 1
ATOM 4526 C CA . ALA A 1 598 ? -0.870 0.144 -34.935 1.00 92.56 598 ALA A CA 1
ATOM 4527 C C . ALA A 1 598 ? 0.451 0.924 -34.806 1.00 92.56 598 ALA A C 1
ATOM 4529 O O . ALA A 1 598 ? 1.112 1.203 -35.810 1.00 92.56 598 ALA A O 1
ATOM 4530 N N . ALA A 1 599 ? 0.900 1.203 -33.579 1.00 91.88 599 ALA A N 1
ATOM 4531 C CA . ALA A 1 599 ? 2.204 1.812 -33.329 1.00 91.88 599 ALA A CA 1
ATOM 4532 C C . ALA A 1 599 ? 3.367 0.900 -33.774 1.00 91.88 599 ALA A C 1
ATOM 4534 O O . ALA A 1 599 ? 4.362 1.382 -34.319 1.00 91.88 599 ALA A O 1
ATOM 4535 N N . GLY A 1 600 ? 3.235 -0.421 -33.609 1.00 91.12 600 GLY A N 1
ATOM 4536 C CA . GLY A 1 600 ? 4.213 -1.416 -34.057 1.00 91.12 600 GLY A CA 1
ATOM 4537 C C . GLY A 1 600 ? 4.357 -1.468 -35.581 1.00 91.12 600 GLY A C 1
ATOM 4538 O O . GLY A 1 600 ? 5.472 -1.608 -36.085 1.00 91.12 600 GLY A O 1
ATOM 4539 N N . LEU A 1 601 ? 3.260 -1.277 -36.320 1.00 89.75 601 LEU A N 1
ATOM 4540 C CA . LEU A 1 601 ? 3.269 -1.102 -37.778 1.00 89.75 601 LEU A CA 1
ATOM 4541 C C . LEU A 1 601 ? 3.947 0.209 -38.195 1.00 89.75 601 LEU A C 1
ATOM 4543 O O . LEU A 1 601 ? 4.835 0.194 -39.046 1.00 89.75 601 LEU A O 1
ATOM 4547 N N . ALA A 1 602 ? 3.530 1.330 -37.601 1.00 90.12 602 ALA A N 1
ATOM 4548 C CA . ALA A 1 602 ? 3.967 2.666 -38.000 1.00 90.12 602 ALA A CA 1
ATOM 4549 C C . ALA A 1 602 ? 5.435 2.956 -37.640 1.00 90.12 602 ALA A C 1
ATOM 4551 O O . ALA A 1 602 ? 6.162 3.570 -38.422 1.00 90.12 602 ALA A O 1
ATOM 4552 N N . PHE A 1 603 ? 5.886 2.506 -36.465 1.00 90.25 603 PHE A N 1
ATOM 4553 C CA . PHE A 1 603 ? 7.179 2.893 -35.894 1.00 90.25 603 PHE A CA 1
ATOM 4554 C C . PHE A 1 603 ? 8.137 1.721 -35.654 1.00 90.25 603 PHE A C 1
ATOM 4556 O O . PHE A 1 603 ? 9.334 1.957 -35.501 1.00 90.25 603 PHE A O 1
ATOM 4563 N N . GLY A 1 604 ? 7.673 0.465 -35.674 1.00 88.69 604 GLY A N 1
ATOM 4564 C CA . GLY A 1 604 ? 8.494 -0.704 -35.329 1.00 88.69 604 GLY A CA 1
ATOM 4565 C C . GLY A 1 604 ? 9.785 -0.822 -36.146 1.00 88.69 604 GLY A C 1
ATOM 4566 O O . GLY A 1 604 ? 10.852 -1.045 -35.576 1.00 88.69 604 GLY A O 1
ATOM 4567 N N . ALA A 1 605 ? 9.732 -0.581 -37.461 1.00 87.56 605 ALA A N 1
ATOM 4568 C CA . ALA A 1 605 ? 10.923 -0.571 -38.318 1.00 87.56 605 ALA A CA 1
ATOM 4569 C C . ALA A 1 605 ? 11.919 0.544 -37.933 1.00 87.56 605 ALA A C 1
ATOM 4571 O O . ALA A 1 605 ? 13.124 0.303 -37.841 1.00 87.56 605 ALA A O 1
ATOM 4572 N N . THR A 1 606 ? 11.414 1.746 -37.639 1.00 88.75 606 THR A N 1
ATOM 4573 C CA . THR A 1 606 ? 12.210 2.894 -37.176 1.00 88.75 606 THR A CA 1
ATOM 4574 C C . THR A 1 606 ? 12.871 2.602 -35.829 1.00 88.75 606 THR A C 1
ATOM 4576 O O . THR A 1 606 ? 14.061 2.867 -35.664 1.00 88.75 606 THR A O 1
ATOM 4579 N N . CYS A 1 607 ? 12.139 1.999 -34.888 1.00 85.75 607 CYS A N 1
ATOM 4580 C CA . CYS A 1 607 ? 12.647 1.597 -33.575 1.00 85.75 607 CYS A CA 1
ATOM 4581 C C . CYS A 1 607 ? 13.710 0.494 -33.674 1.00 85.75 607 CYS A C 1
ATOM 4583 O O . CYS A 1 607 ? 14.745 0.592 -33.015 1.00 85.75 607 CYS A O 1
ATOM 4585 N N . ILE A 1 608 ? 13.505 -0.518 -34.527 1.00 87.50 608 ILE A N 1
ATOM 4586 C CA . ILE A 1 608 ? 14.497 -1.572 -34.790 1.00 87.50 608 ILE A CA 1
ATOM 4587 C C . ILE A 1 608 ? 15.781 -0.961 -35.361 1.00 87.50 608 ILE A C 1
ATOM 4589 O O . ILE A 1 608 ? 16.873 -1.264 -34.881 1.00 87.50 608 ILE A O 1
ATOM 4593 N N . GLU A 1 609 ? 15.680 -0.066 -36.344 1.00 87.12 609 GLU A N 1
ATOM 4594 C CA . GLU A 1 609 ? 16.856 0.554 -36.959 1.00 87.12 609 GLU A CA 1
ATOM 4595 C C . GLU A 1 609 ? 17.574 1.533 -36.012 1.00 87.12 609 GLU A C 1
ATOM 4597 O O . GLU A 1 609 ? 18.805 1.569 -35.962 1.00 87.12 609 GLU A O 1
ATOM 4602 N N . TRP A 1 610 ? 16.830 2.282 -35.196 1.00 85.00 610 TRP A N 1
ATOM 4603 C CA . TRP A 1 610 ? 17.380 3.113 -34.120 1.00 85.00 610 TRP A CA 1
ATOM 4604 C C . TRP A 1 610 ? 18.115 2.258 -33.068 1.00 85.00 610 TRP A C 1
ATOM 4606 O O . TRP A 1 610 ? 19.255 2.568 -32.714 1.00 85.00 610 TRP A O 1
ATOM 4616 N N . TRP A 1 611 ? 17.550 1.114 -32.663 1.00 83.00 611 TRP A N 1
ATOM 4617 C CA . TRP A 1 611 ? 18.206 0.166 -31.755 1.00 83.00 611 TRP A CA 1
ATOM 4618 C C . TRP A 1 611 ? 19.491 -0.422 -32.351 1.00 83.00 611 TRP A C 1
ATOM 4620 O O . TRP A 1 611 ? 20.520 -0.482 -31.674 1.00 83.00 611 TRP A O 1
ATOM 4630 N N . ARG A 1 612 ? 19.474 -0.804 -33.637 1.00 84.31 612 ARG A N 1
ATOM 4631 C CA . ARG A 1 612 ? 20.664 -1.301 -34.353 1.00 84.31 612 ARG A CA 1
ATOM 4632 C C . ARG A 1 612 ? 21.775 -0.252 -34.373 1.00 84.31 612 ARG A C 1
ATOM 4634 O O . ARG A 1 612 ? 22.904 -0.582 -34.012 1.00 84.31 612 ARG A O 1
ATOM 4641 N N . LYS A 1 613 ? 21.454 1.010 -34.682 1.00 82.56 613 LYS A N 1
ATOM 4642 C CA . LYS A 1 613 ? 22.405 2.138 -34.645 1.00 82.56 613 LYS A CA 1
ATOM 4643 C C . LYS A 1 613 ? 23.046 2.310 -33.264 1.00 82.56 613 LYS A C 1
ATOM 4645 O O . LYS A 1 613 ? 24.269 2.450 -33.171 1.00 82.56 613 LYS A O 1
ATOM 4650 N N . ILE A 1 614 ? 22.260 2.235 -32.188 1.00 77.50 614 ILE A N 1
ATOM 4651 C CA . ILE A 1 614 ? 22.763 2.331 -30.806 1.00 77.50 614 ILE A CA 1
ATOM 4652 C C . ILE A 1 614 ? 23.668 1.150 -30.460 1.00 77.50 614 ILE A C 1
ATOM 4654 O O . ILE A 1 614 ? 24.771 1.358 -29.948 1.00 77.50 614 ILE A O 1
ATOM 4658 N N . ALA A 1 615 ? 23.249 -0.073 -30.792 1.00 75.56 615 ALA A N 1
ATOM 4659 C CA . ALA A 1 615 ? 24.040 -1.280 -30.576 1.00 75.56 615 ALA A CA 1
ATOM 4660 C C . ALA A 1 615 ? 25.409 -1.208 -31.283 1.00 75.56 615 ALA A C 1
ATOM 4662 O O . ALA A 1 615 ? 26.415 -1.611 -30.702 1.00 75.56 615 ALA A O 1
ATOM 4663 N N . THR A 1 616 ? 25.469 -0.622 -32.487 1.00 73.06 616 THR A N 1
ATOM 4664 C CA . THR A 1 616 ? 26.723 -0.369 -33.227 1.00 73.06 616 THR A CA 1
ATOM 4665 C C . THR A 1 616 ? 27.500 0.877 -32.805 1.00 73.06 616 THR A C 1
ATOM 4667 O O . THR A 1 616 ? 28.587 1.110 -33.323 1.00 73.06 616 THR A O 1
ATOM 4670 N N . THR A 1 617 ? 26.981 1.721 -31.911 1.00 75.69 617 THR A N 1
ATOM 4671 C CA . THR A 1 617 ? 27.643 2.995 -31.588 1.00 75.69 617 THR A CA 1
ATOM 4672 C C . THR A 1 617 ? 28.925 2.756 -30.786 1.00 75.69 617 THR A C 1
ATOM 4674 O O . THR A 1 617 ? 28.867 2.300 -29.642 1.00 75.69 617 THR A O 1
ATOM 4677 N N . THR A 1 618 ? 30.069 3.102 -31.388 1.00 69.31 618 THR A N 1
ATOM 4678 C CA . THR A 1 618 ? 31.446 2.860 -30.908 1.00 69.31 618 THR A CA 1
ATOM 4679 C C . THR A 1 618 ? 32.076 4.026 -30.134 1.00 69.31 618 THR A C 1
ATOM 4681 O O . THR A 1 618 ? 33.286 4.033 -29.924 1.00 69.31 618 THR A O 1
ATOM 4684 N N . LEU A 1 619 ? 31.293 5.015 -29.686 1.00 78.81 619 LEU A N 1
ATOM 4685 C CA . LEU A 1 619 ? 31.792 6.133 -28.869 1.00 78.81 619 LEU A CA 1
ATOM 4686 C C . LEU A 1 619 ? 30.876 6.374 -27.650 1.00 78.81 619 LEU A C 1
ATOM 4688 O O . LEU A 1 619 ? 29.663 6.525 -27.848 1.00 78.81 619 LEU A O 1
ATOM 4692 N N . PRO A 1 620 ? 31.411 6.414 -26.408 1.00 78.75 620 PRO A N 1
ATOM 4693 C CA . PRO A 1 620 ? 30.621 6.595 -25.187 1.00 78.75 620 PRO A CA 1
ATOM 4694 C C . PRO A 1 620 ? 29.678 7.806 -25.208 1.00 78.75 620 PRO A C 1
ATOM 4696 O O . PRO A 1 620 ? 28.494 7.638 -24.920 1.00 78.75 620 PRO A O 1
ATOM 4699 N N . HIS A 1 621 ? 30.139 8.998 -25.607 1.00 80.06 621 HIS A N 1
ATOM 4700 C CA . HIS A 1 621 ? 29.302 10.207 -25.645 1.00 80.06 621 HIS A CA 1
ATOM 4701 C C . HIS A 1 621 ? 28.085 10.061 -26.573 1.00 80.06 621 HIS A C 1
ATOM 4703 O O . HIS A 1 621 ? 26.976 10.437 -26.196 1.00 80.06 621 HIS A O 1
ATOM 4709 N N . ARG A 1 622 ? 28.250 9.437 -27.751 1.00 82.19 622 ARG A N 1
ATOM 4710 C CA . ARG A 1 622 ? 27.142 9.179 -28.691 1.00 82.19 622 ARG A CA 1
ATOM 4711 C C . ARG A 1 622 ? 26.146 8.160 -28.141 1.00 82.19 622 ARG A C 1
ATOM 4713 O O . ARG A 1 622 ? 24.943 8.314 -28.333 1.00 82.19 622 ARG A O 1
ATOM 4720 N N . ARG A 1 623 ? 26.636 7.137 -27.432 1.00 81.00 623 ARG A N 1
ATOM 4721 C CA . ARG A 1 623 ? 25.791 6.135 -26.765 1.00 81.00 623 ARG A CA 1
ATOM 4722 C C . ARG A 1 623 ? 24.972 6.770 -25.638 1.00 81.00 623 ARG A C 1
ATOM 4724 O O . ARG A 1 623 ? 23.778 6.507 -25.544 1.00 81.00 623 ARG A O 1
ATOM 4731 N N . VAL A 1 624 ? 25.580 7.649 -24.839 1.00 83.44 624 VAL A N 1
ATOM 4732 C CA . VAL A 1 624 ? 24.879 8.439 -23.811 1.00 83.44 624 VAL A CA 1
ATOM 4733 C C . VAL A 1 624 ? 23.844 9.370 -24.443 1.00 83.44 624 VAL A C 1
ATOM 4735 O O . VAL A 1 624 ? 22.696 9.357 -24.014 1.00 83.44 624 VAL A O 1
ATOM 4738 N N . ALA A 1 625 ? 24.192 10.103 -25.505 1.00 83.12 625 ALA A N 1
ATOM 4739 C CA . ALA A 1 625 ? 23.254 10.979 -26.211 1.00 83.12 625 ALA A CA 1
ATOM 4740 C C . ALA A 1 625 ? 22.006 10.241 -26.733 1.00 83.12 625 ALA A C 1
ATOM 4742 O O . ALA A 1 625 ? 20.913 10.802 -26.715 1.00 83.12 625 ALA A O 1
ATOM 4743 N N . ALA A 1 626 ? 22.143 8.979 -27.149 1.00 82.94 626 ALA A N 1
ATOM 4744 C CA . ALA A 1 626 ? 21.009 8.157 -27.560 1.00 82.94 626 ALA A CA 1
ATOM 4745 C C . ALA A 1 626 ? 20.142 7.689 -26.372 1.00 82.94 626 ALA A C 1
ATOM 4747 O O . ALA A 1 626 ? 18.918 7.777 -26.436 1.00 82.94 626 ALA A O 1
ATOM 4748 N N . TRP A 1 627 ? 20.746 7.272 -25.253 1.00 82.69 627 TRP A N 1
ATOM 4749 C CA . TRP A 1 627 ? 19.995 6.957 -24.026 1.00 82.69 627 TRP A CA 1
ATOM 4750 C C . TRP A 1 627 ? 19.283 8.179 -23.430 1.00 82.69 627 TRP A C 1
ATOM 4752 O O . TRP A 1 627 ? 18.194 8.043 -22.879 1.00 82.69 627 TRP A O 1
ATOM 4762 N N . LEU A 1 628 ? 19.835 9.382 -23.603 1.00 85.88 628 LEU A N 1
ATOM 4763 C CA . LEU A 1 628 ? 19.182 10.633 -23.209 1.00 85.88 628 LEU A CA 1
ATOM 4764 C C . LEU A 1 628 ? 17.906 10.936 -24.021 1.00 85.88 628 LEU A C 1
ATOM 4766 O O . LEU A 1 628 ? 17.017 11.606 -23.503 1.00 85.88 628 LEU A O 1
ATOM 4770 N N . GLN A 1 629 ? 17.761 10.406 -25.243 1.00 84.69 629 GLN A N 1
ATOM 4771 C CA . GLN A 1 629 ? 16.496 10.480 -25.994 1.00 84.69 629 GLN A CA 1
ATOM 4772 C C . GLN A 1 629 ? 15.415 9.599 -25.352 1.00 84.69 629 GLN A C 1
ATOM 4774 O O . GLN A 1 629 ? 14.271 10.030 -25.225 1.00 84.69 629 GLN A O 1
ATOM 4779 N N . VAL A 1 630 ? 15.786 8.397 -24.889 1.00 83.38 630 VAL A N 1
ATOM 4780 C CA . VAL A 1 630 ? 14.886 7.515 -24.120 1.00 83.38 630 VAL A CA 1
ATOM 4781 C C . VAL A 1 630 ? 14.490 8.180 -22.810 1.00 83.38 630 VAL A C 1
ATOM 4783 O O . VAL A 1 630 ? 13.313 8.200 -22.471 1.00 83.38 630 VAL A O 1
ATOM 4786 N N . TYR A 1 631 ? 15.458 8.772 -22.102 1.00 84.38 631 TYR A N 1
ATOM 4787 C CA . TYR A 1 631 ? 15.190 9.513 -20.874 1.00 84.38 631 TYR A CA 1
ATOM 4788 C C . TYR A 1 631 ? 14.196 10.654 -21.106 1.00 84.38 631 TYR A C 1
ATOM 4790 O O . TYR A 1 631 ? 13.236 10.770 -20.357 1.00 84.38 631 TYR A O 1
ATOM 4798 N N . LEU A 1 632 ? 14.382 11.464 -22.154 1.00 86.81 632 LEU A N 1
ATOM 4799 C CA . LEU A 1 632 ? 13.470 12.563 -22.484 1.00 86.81 632 LEU A CA 1
ATOM 4800 C C . LEU A 1 632 ? 12.043 12.064 -22.773 1.00 86.81 632 LEU A C 1
ATOM 4802 O O . LEU A 1 632 ? 11.085 12.663 -22.293 1.00 86.81 632 LEU A O 1
ATOM 4806 N N . ALA A 1 633 ? 11.896 10.954 -23.503 1.00 85.19 633 ALA A N 1
ATOM 4807 C CA . ALA A 1 633 ? 10.590 10.342 -23.748 1.00 85.19 633 ALA A CA 1
ATOM 4808 C C . ALA A 1 633 ? 9.940 9.837 -22.445 1.00 85.19 633 ALA A C 1
ATOM 4810 O O . ALA A 1 633 ? 8.786 10.159 -22.169 1.00 85.19 633 ALA A O 1
ATOM 4811 N N . LEU A 1 634 ? 10.693 9.113 -21.608 1.00 82.25 634 LEU A N 1
ATOM 4812 C CA . LEU A 1 634 ? 10.221 8.625 -20.307 1.00 82.25 634 LEU A CA 1
ATOM 4813 C C . LEU A 1 634 ? 9.896 9.764 -19.331 1.00 82.25 634 LEU A C 1
ATOM 4815 O O . LEU A 1 634 ? 8.944 9.642 -18.571 1.00 82.25 634 LEU A O 1
ATOM 4819 N N . PHE A 1 635 ? 10.638 10.872 -19.367 1.00 83.81 635 PHE A N 1
ATOM 4820 C CA . PHE A 1 635 ? 10.389 12.063 -18.553 1.00 83.81 635 PHE A CA 1
ATOM 4821 C C . PHE A 1 635 ? 9.040 12.707 -18.904 1.00 83.81 635 PHE A C 1
ATOM 4823 O O . PHE A 1 635 ? 8.267 13.035 -18.007 1.00 83.81 635 PHE A O 1
ATOM 4830 N N . VAL A 1 636 ? 8.722 12.826 -20.200 1.00 85.56 636 VAL A N 1
ATOM 4831 C CA . VAL A 1 636 ? 7.420 13.340 -20.662 1.00 85.56 636 VAL A CA 1
ATOM 4832 C C . VAL A 1 636 ? 6.286 12.370 -20.325 1.00 85.56 636 VAL A C 1
ATOM 4834 O O . VAL A 1 636 ? 5.264 12.806 -19.806 1.00 85.56 636 VAL A O 1
ATOM 4837 N N . VAL A 1 637 ? 6.462 11.061 -20.547 1.00 83.38 637 VAL A N 1
ATOM 4838 C CA . VAL A 1 637 ? 5.450 10.053 -20.172 1.00 83.38 637 VAL A CA 1
ATOM 4839 C C . VAL A 1 637 ? 5.203 10.069 -18.662 1.00 83.38 637 VAL A C 1
ATOM 4841 O O . VAL A 1 637 ? 4.058 10.173 -18.234 1.00 83.38 637 VAL A O 1
ATOM 4844 N N . TYR A 1 638 ? 6.261 10.057 -17.846 1.00 82.44 638 TYR A N 1
ATOM 4845 C CA . TYR A 1 638 ? 6.147 10.145 -16.391 1.00 82.44 638 TYR A CA 1
ATOM 4846 C C . TYR A 1 638 ? 5.420 11.415 -15.947 1.00 82.44 638 TYR A C 1
ATOM 4848 O O . TYR A 1 638 ? 4.614 11.344 -15.028 1.00 82.44 638 TYR A O 1
ATOM 4856 N N . ALA A 1 639 ? 5.652 12.556 -16.599 1.00 82.88 639 ALA A N 1
ATOM 4857 C CA . ALA A 1 639 ? 4.956 13.796 -16.275 1.00 82.88 639 ALA A CA 1
ATOM 4858 C C . ALA A 1 639 ? 3.439 13.749 -16.538 1.00 82.88 639 ALA A C 1
ATOM 4860 O O . ALA A 1 639 ? 2.722 14.528 -15.916 1.00 82.88 639 ALA A O 1
ATOM 4861 N N . LEU A 1 640 ? 2.961 12.858 -17.416 1.00 84.69 640 LEU A N 1
ATOM 4862 C CA . LEU A 1 640 ? 1.545 12.714 -17.776 1.00 84.69 640 LEU A CA 1
ATOM 4863 C C . LEU A 1 640 ? 0.810 11.614 -16.989 1.00 84.69 640 LEU A C 1
ATOM 4865 O O . LEU A 1 640 ? -0.409 11.673 -16.864 1.00 84.69 640 LEU A O 1
ATOM 4869 N N . LEU A 1 641 ? 1.518 10.615 -16.452 1.00 79.88 641 LEU A N 1
ATOM 4870 C CA . LEU A 1 641 ? 0.898 9.522 -15.688 1.00 79.88 641 LEU A CA 1
ATOM 4871 C C . LEU A 1 641 ? 0.182 10.045 -14.424 1.00 79.88 641 LEU A C 1
ATOM 4873 O O . LEU A 1 641 ? 0.754 10.912 -13.751 1.00 79.88 641 LEU A O 1
ATOM 4877 N N . PRO A 1 642 ? -1.005 9.512 -14.062 1.00 74.50 642 PRO A N 1
ATOM 4878 C CA . PRO A 1 642 ? -1.615 8.276 -14.580 1.00 74.50 642 PRO A CA 1
ATOM 4879 C C . PRO A 1 642 ? -2.514 8.424 -15.831 1.00 74.50 642 PRO A C 1
ATOM 4881 O O . PRO A 1 642 ? -3.180 7.465 -16.191 1.00 74.50 642 PRO A O 1
ATOM 4884 N N . LEU A 1 643 ? -2.494 9.563 -16.542 1.00 79.81 643 LEU A N 1
ATOM 4885 C CA . LEU A 1 643 ? -3.384 9.882 -17.684 1.00 79.81 643 LEU A CA 1
ATOM 4886 C C . LEU A 1 643 ? -4.871 10.085 -17.326 1.00 79.81 643 LEU A C 1
ATOM 4888 O O . LEU A 1 643 ? -5.736 10.016 -18.200 1.00 79.81 643 LEU A O 1
ATOM 4892 N N . ASP A 1 644 ? -5.180 10.411 -16.072 1.00 79.69 644 ASP A N 1
ATOM 4893 C CA . ASP A 1 644 ? -6.521 10.791 -15.621 1.00 79.69 644 ASP A CA 1
ATOM 4894 C C . ASP A 1 644 ? -6.865 12.227 -16.062 1.00 79.69 644 ASP A C 1
ATOM 4896 O O . ASP A 1 644 ? -6.854 13.181 -15.284 1.00 79.69 644 ASP A O 1
ATOM 4900 N N . PHE A 1 645 ? -7.088 12.423 -17.362 1.00 85.38 645 PHE A N 1
ATOM 4901 C CA . PHE A 1 645 ? -7.256 13.762 -17.922 1.00 85.38 645 PHE A CA 1
ATOM 4902 C C . PHE A 1 645 ? -8.566 14.445 -17.491 1.00 85.38 645 PHE A C 1
ATOM 4904 O O . PHE A 1 645 ? -9.639 13.848 -17.513 1.00 85.38 645 PHE A O 1
ATOM 4911 N N . VAL A 1 646 ? -8.472 15.740 -17.178 1.00 85.44 646 VAL A N 1
ATOM 4912 C CA . VAL A 1 646 ? -9.583 16.676 -16.944 1.00 85.44 646 VAL A CA 1
ATOM 4913 C C . VAL A 1 646 ? -10.471 16.725 -18.195 1.00 85.44 646 VAL A C 1
ATOM 4915 O O . VAL A 1 646 ? -10.003 17.111 -19.268 1.00 85.44 646 VAL A O 1
ATOM 4918 N N . ARG A 1 647 ? -11.748 16.341 -18.069 1.00 82.56 647 ARG A N 1
ATOM 4919 C CA . ARG A 1 647 ? -12.702 16.211 -19.189 1.00 82.56 647 ARG A CA 1
ATOM 4920 C C . ARG A 1 647 ? -13.622 17.423 -19.322 1.00 82.56 647 ARG A C 1
ATOM 4922 O O . ARG A 1 647 ? -14.074 17.732 -20.423 1.00 82.56 647 ARG A O 1
ATOM 4929 N N . SER A 1 648 ? -13.911 18.096 -18.210 1.00 85.25 648 SER A N 1
ATOM 4930 C CA . SER A 1 648 ? -14.876 19.195 -18.127 1.00 85.25 648 SER A CA 1
ATOM 4931 C C . SER A 1 648 ? -14.294 20.446 -17.446 1.00 85.25 648 SER A C 1
ATOM 4933 O O . SER A 1 648 ? -13.252 20.406 -16.789 1.00 85.25 648 SER A O 1
ATOM 4935 N N . ALA A 1 649 ? -14.987 21.583 -17.574 1.00 88.38 649 ALA A N 1
ATOM 4936 C CA . ALA A 1 649 ? -14.665 22.783 -16.795 1.00 88.38 649 ALA A CA 1
ATOM 4937 C C . ALA A 1 649 ? -14.942 22.586 -15.288 1.00 88.38 649 ALA A C 1
ATOM 4939 O O . ALA A 1 649 ? -14.303 23.225 -14.452 1.00 88.38 649 ALA A O 1
ATOM 4940 N N . GLU A 1 650 ? -15.860 21.679 -14.947 1.00 86.75 650 GLU A N 1
ATOM 4941 C CA . GLU A 1 650 ? -16.178 21.294 -13.574 1.00 86.75 650 GLU A CA 1
ATOM 4942 C C . GLU A 1 650 ? -15.020 20.513 -12.933 1.00 86.75 650 GLU A C 1
ATOM 4944 O O . GLU A 1 650 ? -14.554 20.916 -11.869 1.00 86.75 650 GLU A O 1
ATOM 4949 N N . ASP A 1 651 ? -14.447 19.520 -13.628 1.00 84.25 651 ASP A N 1
ATOM 4950 C CA . ASP A 1 651 ? -13.247 18.771 -13.207 1.00 84.25 651 ASP A CA 1
ATOM 4951 C C . ASP A 1 651 ? -12.074 19.724 -12.901 1.00 84.25 651 ASP A C 1
ATOM 4953 O O . ASP A 1 651 ? -11.351 19.560 -11.914 1.00 84.25 651 ASP A O 1
ATOM 4957 N N . LEU A 1 652 ? -11.896 20.762 -13.730 1.00 88.31 652 LEU A N 1
ATOM 4958 C CA . LEU A 1 652 ? -10.875 21.793 -13.523 1.00 88.31 652 LEU A CA 1
ATOM 4959 C C . LEU A 1 652 ? -11.176 22.650 -12.282 1.00 88.31 652 LEU A C 1
ATOM 4961 O O . LEU A 1 652 ? -10.256 22.979 -11.528 1.00 88.31 652 LEU A O 1
ATOM 4965 N N . SER A 1 653 ? -12.449 22.983 -12.042 1.00 88.00 653 SER A N 1
ATOM 4966 C CA . SER A 1 653 ? -12.872 23.704 -10.836 1.00 88.00 653 SER A CA 1
ATOM 4967 C C . SER A 1 653 ? -12.655 22.876 -9.562 1.00 88.00 653 SER A C 1
ATOM 4969 O O . SER A 1 653 ? -12.115 23.400 -8.587 1.00 88.00 653 SER A O 1
ATOM 4971 N N . LEU A 1 654 ? -12.947 21.571 -9.598 1.00 87.06 654 LEU A N 1
ATOM 4972 C CA . LEU A 1 654 ? -12.699 20.631 -8.502 1.00 87.06 654 LEU A CA 1
ATOM 4973 C C . LEU A 1 654 ? -11.200 20.484 -8.226 1.00 87.06 654 LEU A C 1
ATOM 4975 O O . LEU A 1 654 ? -10.772 20.551 -7.075 1.00 87.06 654 LEU A O 1
ATOM 4979 N N . LYS A 1 655 ? -10.371 20.379 -9.272 1.00 87.25 655 LYS A N 1
ATOM 4980 C CA . LYS A 1 655 ? -8.907 20.350 -9.147 1.00 87.25 655 LYS A CA 1
ATOM 4981 C C . LYS A 1 655 ? -8.342 21.631 -8.515 1.00 87.25 655 LYS A C 1
ATOM 4983 O O . LYS A 1 655 ? -7.396 21.565 -7.723 1.00 87.25 655 LYS A O 1
ATOM 4988 N N . TRP A 1 656 ? -8.908 22.791 -8.855 1.00 87.25 656 TRP A N 1
ATOM 4989 C CA . TRP A 1 656 ? -8.544 24.076 -8.254 1.00 87.25 656 TRP A CA 1
ATOM 4990 C C . TRP A 1 656 ? -8.962 24.153 -6.777 1.00 87.25 656 TRP A C 1
ATOM 4992 O O . TRP A 1 656 ? -8.138 24.502 -5.934 1.00 87.25 656 TRP A O 1
ATOM 5002 N N . GLN A 1 657 ? -10.199 23.766 -6.444 1.00 87.38 657 GLN A N 1
ATOM 5003 C CA . GLN A 1 657 ? -10.711 23.730 -5.064 1.00 87.38 657 GLN A CA 1
ATOM 5004 C C . GLN A 1 657 ? -9.943 22.738 -4.176 1.00 87.38 657 GLN A C 1
ATOM 5006 O O . GLN A 1 657 ? -9.613 23.064 -3.039 1.00 87.38 657 GLN A O 1
ATOM 5011 N N . ALA A 1 658 ? -9.554 21.580 -4.718 1.00 81.44 658 ALA A N 1
ATOM 5012 C CA . ALA A 1 658 ? -8.660 20.614 -4.075 1.00 81.44 658 ALA A CA 1
ATOM 5013 C C . ALA A 1 658 ? -7.208 21.122 -3.920 1.00 81.44 658 ALA A C 1
ATOM 5015 O O . ALA A 1 658 ? -6.331 20.392 -3.457 1.00 81.44 658 ALA A O 1
ATOM 5016 N N . GLY A 1 659 ? -6.912 22.353 -4.352 1.00 86.38 659 GLY A N 1
ATOM 5017 C CA . GLY A 1 659 ? -5.595 22.965 -4.236 1.00 86.38 659 GLY A CA 1
ATOM 5018 C C . GLY A 1 659 ? -4.510 22.217 -5.009 1.00 86.38 659 GLY A C 1
ATOM 5019 O O . GLY A 1 659 ? -3.352 22.248 -4.595 1.00 86.38 659 GLY A O 1
ATOM 5020 N N . ARG A 1 660 ? -4.841 21.514 -6.102 1.00 85.88 660 ARG A N 1
ATOM 5021 C CA . ARG A 1 660 ? -3.847 20.799 -6.929 1.00 85.88 660 ARG A CA 1
ATOM 5022 C C . ARG A 1 660 ? -3.180 21.698 -7.975 1.00 85.88 660 ARG A C 1
ATOM 5024 O O . ARG A 1 660 ? -2.181 21.304 -8.565 1.00 85.88 660 ARG A O 1
ATOM 5031 N N . ILE A 1 661 ? -3.683 22.913 -8.185 1.00 89.31 661 ILE A N 1
ATOM 5032 C CA . ILE A 1 661 ? -3.023 23.952 -8.988 1.00 89.31 661 ILE A CA 1
ATOM 5033 C C . ILE A 1 661 ? -2.497 25.014 -8.017 1.00 89.31 661 ILE A C 1
ATOM 5035 O O . ILE A 1 661 ? -3.270 25.576 -7.244 1.00 89.31 661 ILE A O 1
ATOM 5039 N N . ARG A 1 662 ? -1.181 25.260 -8.006 1.00 87.12 662 ARG A N 1
ATOM 5040 C CA . ARG A 1 662 ? -0.516 26.154 -7.040 1.00 87.12 662 ARG A CA 1
ATOM 5041 C C . ARG A 1 662 ? 0.500 27.076 -7.710 1.00 87.12 662 ARG A C 1
ATOM 5043 O O . ARG A 1 662 ? 1.133 26.729 -8.703 1.00 87.12 662 ARG A O 1
ATOM 5050 N N . TRP A 1 663 ? 0.736 28.237 -7.104 1.00 83.38 663 TRP A N 1
ATOM 5051 C CA . TRP A 1 663 ? 1.845 29.116 -7.492 1.00 83.38 663 TRP A CA 1
ATOM 5052 C C . TRP A 1 663 ? 3.204 28.594 -7.001 1.00 83.38 663 TRP A C 1
ATOM 5054 O O . TRP A 1 663 ? 4.186 28.615 -7.740 1.00 83.38 663 TRP A O 1
ATOM 5064 N N . ALA A 1 664 ? 3.255 28.089 -5.769 1.00 80.38 664 ALA A N 1
ATOM 5065 C CA . ALA A 1 664 ? 4.448 27.533 -5.137 1.00 80.38 664 ALA A CA 1
ATOM 5066 C C . ALA A 1 664 ? 4.068 26.391 -4.179 1.00 80.38 664 ALA A C 1
ATOM 5068 O O . ALA A 1 664 ? 2.891 26.204 -3.856 1.00 80.38 664 ALA A O 1
ATOM 5069 N N . TRP A 1 665 ? 5.065 25.637 -3.715 1.00 76.12 665 TRP A N 1
ATOM 5070 C CA . TRP A 1 665 ? 4.886 24.693 -2.613 1.00 76.12 665 TRP A CA 1
ATOM 5071 C C . TRP A 1 665 ? 4.607 25.423 -1.300 1.00 76.12 665 TRP A C 1
ATOM 5073 O O . TRP A 1 665 ? 5.067 26.545 -1.082 1.00 76.12 665 TRP A O 1
ATOM 5083 N N . ASP A 1 666 ? 3.867 24.759 -0.416 1.00 68.19 666 ASP A N 1
ATOM 5084 C CA . ASP A 1 666 ? 3.577 25.298 0.904 1.00 68.19 666 ASP A CA 1
ATOM 5085 C C . ASP A 1 666 ? 4.808 25.155 1.811 1.00 68.19 666 ASP A C 1
ATOM 5087 O O . ASP A 1 666 ? 5.239 24.053 2.160 1.00 68.19 666 ASP A O 1
ATOM 5091 N N . TRP A 1 667 ? 5.406 26.296 2.139 1.00 62.03 667 TRP A N 1
ATOM 5092 C CA . TRP A 1 667 ? 6.624 26.401 2.936 1.00 62.03 667 TRP A CA 1
ATOM 5093 C C . TRP A 1 667 ? 6.342 26.404 4.443 1.00 62.03 667 TRP A C 1
ATOM 5095 O O . TRP A 1 667 ? 7.233 26.057 5.221 1.00 62.03 667 TRP A O 1
ATOM 5105 N N . ALA A 1 668 ? 5.121 26.768 4.852 1.00 56.00 668 ALA A N 1
ATOM 5106 C CA . ALA A 1 668 ? 4.736 26.884 6.255 1.00 56.00 668 ALA A CA 1
ATOM 5107 C C . ALA A 1 668 ? 4.477 25.510 6.891 1.00 56.00 668 ALA A C 1
ATOM 5109 O O . ALA A 1 668 ? 4.850 25.293 8.041 1.00 56.00 668 ALA A O 1
ATOM 5110 N N . SER A 1 669 ? 3.899 24.571 6.135 1.00 58.22 669 SER A N 1
ATOM 5111 C CA . SER A 1 669 ? 3.618 23.205 6.601 1.00 58.22 669 SER A CA 1
ATOM 5112 C C . SER A 1 669 ? 4.828 22.263 6.554 1.00 58.22 669 SER A C 1
ATOM 5114 O O . SER A 1 669 ? 4.956 21.394 7.412 1.00 58.22 669 SER A O 1
ATOM 5116 N N . ASN A 1 670 ? 5.736 22.432 5.583 1.00 60.88 670 ASN A N 1
ATOM 5117 C CA . ASN A 1 670 ? 6.779 21.434 5.286 1.00 60.88 670 ASN A CA 1
ATOM 5118 C C . ASN A 1 670 ? 8.205 21.829 5.730 1.00 60.88 670 ASN A C 1
ATOM 5120 O O . ASN A 1 670 ? 9.106 20.983 5.745 1.00 60.88 670 ASN A O 1
ATOM 5124 N N . GLY A 1 671 ? 8.439 23.099 6.079 1.00 71.25 671 GLY A N 1
ATOM 5125 C CA . GLY A 1 671 ? 9.737 23.622 6.519 1.00 71.25 671 GLY A CA 1
ATOM 5126 C C . GLY A 1 671 ? 10.782 23.820 5.405 1.00 71.25 671 GLY A C 1
ATOM 5127 O O . GLY A 1 671 ? 10.709 23.264 4.312 1.00 71.25 671 GLY A O 1
ATOM 5128 N N . VAL A 1 672 ? 11.811 24.626 5.690 1.00 72.62 672 VAL A N 1
ATOM 5129 C CA . VAL A 1 672 ? 12.787 25.093 4.679 1.00 72.62 672 VAL A CA 1
ATOM 5130 C C . VAL A 1 672 ? 13.602 23.954 4.050 1.00 72.62 672 VAL A C 1
ATOM 5132 O O . VAL A 1 672 ? 13.928 24.011 2.864 1.00 72.62 672 VAL A O 1
ATOM 5135 N N . MET A 1 673 ? 13.929 22.912 4.822 1.00 66.31 673 MET A N 1
ATOM 5136 C CA . MET A 1 673 ? 14.787 21.817 4.355 1.00 66.31 673 MET A CA 1
ATOM 5137 C C . MET A 1 673 ? 14.100 20.933 3.305 1.00 66.31 673 MET A C 1
ATOM 5139 O O . MET A 1 673 ? 14.750 20.520 2.348 1.00 66.31 673 MET A O 1
ATOM 5143 N N . SER A 1 674 ? 12.796 20.671 3.447 1.00 66.25 674 SER A N 1
ATOM 5144 C CA . SER A 1 674 ? 12.038 19.892 2.460 1.00 66.25 674 SER A CA 1
ATOM 5145 C C . SER A 1 674 ? 11.844 20.681 1.164 1.00 66.25 674 SER A C 1
ATOM 5147 O O . SER A 1 674 ? 12.046 20.126 0.086 1.00 66.25 674 SER A O 1
ATOM 5149 N N . LEU A 1 675 ? 11.568 21.989 1.258 1.00 71.94 675 LEU A N 1
ATOM 5150 C CA . LEU A 1 675 ? 11.473 22.881 0.105 1.00 71.94 675 LEU A CA 1
ATOM 5151 C C . LEU A 1 675 ? 12.799 22.929 -0.659 1.00 71.94 675 LEU A C 1
ATOM 5153 O O . LEU A 1 675 ? 12.837 22.571 -1.831 1.00 71.94 675 LEU A O 1
ATOM 5157 N N . ALA A 1 676 ? 13.900 23.312 0.002 1.00 70.81 676 ALA A N 1
ATOM 5158 C CA . ALA A 1 676 ? 15.224 23.381 -0.626 1.00 70.81 676 ALA A CA 1
ATOM 5159 C C . ALA A 1 676 ? 15.597 22.062 -1.321 1.00 70.81 676 ALA A C 1
ATOM 5161 O O . ALA A 1 676 ? 16.214 22.057 -2.387 1.00 70.81 676 ALA A O 1
ATOM 5162 N N . PHE A 1 677 ? 15.171 20.943 -0.740 1.00 68.94 677 PHE A N 1
ATOM 5163 C CA . PHE A 1 677 ? 15.372 19.630 -1.307 1.00 68.94 677 PHE A CA 1
ATOM 5164 C C . PHE A 1 677 ? 14.474 19.326 -2.534 1.00 68.94 677 PHE A C 1
ATOM 5166 O O . PHE A 1 677 ? 15.004 18.892 -3.561 1.00 68.94 677 PHE A O 1
ATOM 5173 N N . GLN A 1 678 ? 13.165 19.596 -2.498 1.00 72.19 678 GLN A N 1
ATOM 5174 C CA . GLN A 1 678 ? 12.272 19.415 -3.660 1.00 72.19 678 GLN A CA 1
ATOM 5175 C C . GLN A 1 678 ? 12.805 20.153 -4.901 1.00 72.19 678 GLN A C 1
ATOM 5177 O O . GLN A 1 678 ? 12.813 19.603 -6.004 1.00 72.19 678 GLN A O 1
ATOM 5182 N N . LEU A 1 679 ? 13.354 21.356 -4.703 1.00 76.00 679 LEU A N 1
ATOM 5183 C CA . LEU A 1 679 ? 13.994 22.148 -5.757 1.00 76.00 679 LEU A CA 1
ATOM 5184 C C . LEU A 1 679 ? 15.243 21.460 -6.343 1.00 76.00 679 LEU A C 1
ATOM 5186 O O . LEU A 1 679 ? 15.436 21.468 -7.561 1.00 76.00 679 LEU A O 1
ATOM 5190 N N . ILE A 1 680 ? 16.065 20.817 -5.504 1.00 75.69 680 ILE A N 1
ATOM 5191 C CA . ILE A 1 680 ? 17.242 20.041 -5.938 1.00 75.69 680 ILE A CA 1
ATOM 5192 C C . ILE A 1 680 ? 16.824 18.825 -6.773 1.00 75.69 680 ILE A C 1
ATOM 5194 O O . ILE A 1 680 ? 17.440 18.572 -7.809 1.00 75.69 680 ILE A O 1
ATOM 5198 N N . VAL A 1 681 ? 15.781 18.086 -6.374 1.00 74.00 681 VAL A N 1
ATOM 5199 C CA . VAL A 1 681 ? 15.287 16.941 -7.162 1.00 74.00 681 VAL A CA 1
ATOM 5200 C C . VAL A 1 681 ? 14.678 17.383 -8.488 1.00 74.00 681 VAL A C 1
ATOM 5202 O O . VAL A 1 681 ? 14.994 16.781 -9.514 1.00 74.00 681 VAL A O 1
ATOM 5205 N N . GLN A 1 682 ? 13.901 18.470 -8.515 1.00 80.31 682 GLN A N 1
ATOM 5206 C CA . GLN A 1 682 ? 13.343 18.992 -9.765 1.00 80.31 682 GLN A CA 1
ATOM 5207 C C . GLN A 1 682 ? 14.450 19.411 -10.749 1.00 80.31 682 GLN A C 1
ATOM 5209 O O . GLN A 1 682 ? 14.398 19.093 -11.942 1.00 80.31 682 GLN A O 1
ATOM 5214 N N . LEU A 1 683 ? 15.501 20.066 -10.246 1.00 82.56 683 LEU A N 1
ATOM 5215 C CA . LEU A 1 683 ? 16.683 20.428 -11.028 1.00 82.56 683 LEU A CA 1
ATOM 5216 C C . LEU A 1 683 ? 17.430 19.175 -11.523 1.00 82.56 683 LEU A C 1
ATOM 5218 O O . LEU A 1 683 ? 17.781 19.096 -12.699 1.00 82.56 683 LEU A O 1
ATOM 5222 N N . ALA A 1 684 ? 17.634 18.172 -10.666 1.00 77.88 684 ALA A N 1
ATOM 5223 C CA . ALA A 1 684 ? 18.360 16.951 -11.012 1.00 77.88 684 ALA A CA 1
ATOM 5224 C C . ALA A 1 684 ? 17.625 16.058 -12.029 1.00 77.88 684 ALA A C 1
ATOM 5226 O O . ALA A 1 684 ? 18.274 15.490 -12.906 1.00 77.88 684 ALA A O 1
ATOM 5227 N N . LEU A 1 685 ? 16.293 15.955 -11.952 1.00 80.38 685 LEU A N 1
ATOM 5228 C CA . LEU A 1 685 ? 15.475 15.205 -12.916 1.00 80.38 685 LEU A CA 1
ATOM 5229 C C . LEU A 1 685 ? 15.354 15.927 -14.267 1.00 80.38 685 LEU A C 1
ATOM 5231 O O . LEU A 1 685 ? 15.311 15.296 -15.319 1.00 80.38 685 LEU A O 1
ATOM 5235 N N . SER A 1 686 ? 15.334 17.257 -14.275 1.00 86.69 686 SER A N 1
ATOM 5236 C CA . SER A 1 686 ? 15.234 18.032 -15.519 1.00 86.69 686 SER A CA 1
ATOM 5237 C C . SER A 1 686 ? 16.583 18.200 -16.247 1.00 86.69 686 SER A C 1
ATOM 5239 O O . SER A 1 686 ? 16.622 18.421 -17.461 1.00 86.69 686 SER A O 1
ATOM 5241 N N . LEU A 1 687 ? 17.709 18.017 -15.550 1.00 86.56 687 LEU A N 1
ATOM 5242 C CA . LEU A 1 687 ? 19.064 18.164 -16.095 1.00 86.56 687 LEU A CA 1
ATOM 5243 C C . LEU A 1 687 ? 19.379 17.223 -17.282 1.00 86.56 687 LEU A C 1
ATOM 5245 O O . LEU A 1 687 ? 19.866 17.729 -18.299 1.00 86.56 687 LEU A O 1
ATOM 5249 N N . PRO A 1 688 ? 19.101 15.901 -17.259 1.00 87.50 688 PRO A N 1
ATOM 5250 C CA . PRO A 1 688 ? 19.391 15.024 -18.397 1.00 87.50 688 PRO A CA 1
ATOM 5251 C C . PRO A 1 688 ? 18.546 15.354 -19.638 1.00 87.50 688 PRO A C 1
ATOM 5253 O O . PRO A 1 688 ? 19.060 15.294 -20.757 1.00 87.50 688 PRO A O 1
ATOM 5256 N N . ALA A 1 689 ? 17.291 15.784 -19.453 1.00 88.00 689 ALA A N 1
ATOM 5257 C CA . ALA A 1 689 ? 16.454 16.313 -20.533 1.00 88.00 689 ALA A CA 1
ATOM 5258 C C . ALA A 1 689 ? 17.093 17.566 -21.166 1.00 88.00 689 ALA A C 1
ATOM 5260 O O . ALA A 1 689 ? 17.183 17.676 -22.390 1.00 88.00 689 ALA A O 1
ATOM 5261 N N . GLY A 1 690 ? 17.653 18.451 -20.336 1.00 90.88 690 GLY A N 1
ATOM 5262 C CA . GLY A 1 690 ? 18.492 19.568 -20.770 1.00 90.88 690 GLY A CA 1
ATOM 5263 C C . GLY A 1 690 ? 19.687 19.153 -21.626 1.00 90.88 690 GLY A C 1
ATOM 5264 O O . GLY A 1 690 ? 19.886 19.692 -22.715 1.00 90.88 690 GLY A O 1
ATOM 5265 N N . ILE A 1 691 ? 20.470 18.166 -21.170 1.00 89.19 691 ILE A N 1
ATOM 5266 C CA . ILE A 1 691 ? 21.622 17.649 -21.930 1.00 89.19 691 ILE A CA 1
ATOM 5267 C C . ILE A 1 691 ? 21.166 17.104 -23.296 1.00 89.19 691 ILE A C 1
ATOM 5269 O O . ILE A 1 691 ? 21.825 17.375 -24.303 1.00 89.19 691 ILE A O 1
ATOM 5273 N N . ALA A 1 692 ? 20.035 16.390 -23.354 1.00 88.62 692 ALA A N 1
ATOM 5274 C CA . ALA A 1 692 ? 19.462 15.873 -24.600 1.00 88.62 692 ALA A CA 1
ATOM 5275 C C . ALA A 1 692 ? 19.145 17.003 -25.599 1.00 88.62 692 ALA A C 1
ATOM 5277 O O . ALA A 1 692 ? 19.579 16.954 -26.754 1.00 88.62 692 ALA A O 1
ATOM 5278 N N . ILE A 1 693 ? 18.444 18.046 -25.135 1.00 90.00 693 ILE A N 1
ATOM 5279 C CA . ILE A 1 693 ? 18.082 19.231 -25.927 1.00 90.00 693 ILE A CA 1
ATOM 5280 C C . ILE A 1 693 ? 19.343 19.962 -26.407 1.00 90.00 693 ILE A C 1
ATOM 5282 O O . ILE A 1 693 ? 19.473 20.244 -27.599 1.00 90.00 693 ILE A O 1
ATOM 5286 N N . GLY A 1 694 ? 20.298 20.224 -25.509 1.00 89.62 694 GLY A N 1
ATOM 5287 C CA . GLY A 1 694 ? 21.552 20.904 -25.841 1.00 89.62 694 GLY A CA 1
ATOM 5288 C C . GLY A 1 694 ? 22.392 20.135 -26.863 1.00 89.62 694 GLY A C 1
ATOM 5289 O O . GLY A 1 694 ? 22.872 20.721 -27.831 1.00 89.62 694 GLY A O 1
ATOM 5290 N N . HIS A 1 695 ? 22.500 18.810 -26.724 1.00 87.00 695 HIS A N 1
ATOM 5291 C CA . HIS A 1 695 ? 23.222 17.966 -27.679 1.00 87.00 695 HIS A CA 1
ATOM 5292 C C . HIS A 1 695 ? 22.529 17.936 -29.054 1.00 87.00 695 HIS A C 1
ATOM 5294 O O . HIS A 1 695 ? 23.194 17.994 -30.093 1.00 87.00 695 HIS A O 1
ATOM 5300 N N . TRP A 1 696 ? 21.192 17.896 -29.094 1.00 87.56 696 TRP A N 1
ATOM 5301 C CA . TRP A 1 696 ? 20.438 18.016 -30.347 1.00 87.56 696 TRP A CA 1
ATOM 5302 C C . TRP A 1 696 ? 20.646 19.388 -31.015 1.00 87.56 696 TRP A C 1
ATOM 5304 O O . TRP A 1 696 ? 20.912 19.455 -32.217 1.00 87.56 696 TRP A O 1
ATOM 5314 N N . GLN A 1 697 ? 20.620 20.477 -30.239 1.00 88.88 697 GLN A N 1
ATOM 5315 C CA . GLN A 1 697 ? 20.893 21.826 -30.742 1.00 88.88 697 GLN A CA 1
ATOM 5316 C C . GLN A 1 697 ? 22.329 21.970 -31.260 1.00 88.88 697 GLN A C 1
ATOM 5318 O O . GLN A 1 697 ? 22.514 22.478 -32.360 1.00 88.88 697 GLN A O 1
ATOM 5323 N N . LEU A 1 698 ? 23.341 21.472 -30.544 1.00 86.12 698 LEU A N 1
ATOM 5324 C CA . LEU A 1 698 ? 24.735 21.480 -31.010 1.00 86.12 698 LEU A CA 1
ATOM 5325 C C . LEU A 1 698 ? 24.925 20.733 -32.336 1.00 86.12 698 LEU A C 1
ATOM 5327 O O . LEU A 1 698 ? 25.714 21.165 -33.173 1.00 86.12 698 LEU A O 1
ATOM 5331 N N . THR A 1 699 ? 24.212 19.621 -32.528 1.00 83.81 699 THR A N 1
ATOM 5332 C CA . THR A 1 699 ? 24.347 18.776 -33.725 1.00 83.81 699 THR A CA 1
ATOM 5333 C C . THR A 1 699 ? 23.578 19.297 -34.941 1.00 83.81 699 THR A C 1
ATOM 5335 O O . THR A 1 699 ? 24.035 19.080 -36.059 1.00 83.81 699 THR A O 1
ATOM 5338 N N . HIS A 1 700 ? 22.452 19.998 -34.753 1.00 84.75 700 HIS A N 1
ATOM 5339 C CA . HIS A 1 700 ? 21.575 20.429 -35.857 1.00 84.75 700 HIS A CA 1
ATOM 5340 C C . HIS A 1 700 ? 21.486 21.954 -36.051 1.00 84.75 700 HIS A C 1
ATOM 5342 O O . HIS A 1 700 ? 21.132 22.413 -37.135 1.00 84.75 700 HIS A O 1
ATOM 5348 N N . ARG A 1 701 ? 21.763 22.758 -35.015 1.00 84.19 701 ARG A N 1
ATOM 5349 C CA . ARG A 1 701 ? 21.666 24.233 -35.011 1.00 84.19 701 ARG A CA 1
ATOM 5350 C C . ARG A 1 701 ? 22.781 24.867 -34.149 1.00 84.19 701 ARG A C 1
ATOM 5352 O O . ARG A 1 701 ? 22.484 25.495 -33.130 1.00 84.19 701 ARG A O 1
ATOM 5359 N N . PRO A 1 702 ? 24.066 24.722 -34.535 1.00 82.62 702 PRO A N 1
ATOM 5360 C CA . PRO A 1 702 ? 25.204 25.140 -33.709 1.00 82.62 702 PRO A CA 1
ATOM 5361 C C . PRO A 1 702 ? 25.315 26.663 -33.514 1.00 82.62 702 PRO A C 1
ATOM 5363 O O . PRO A 1 702 ? 25.853 27.118 -32.506 1.00 82.62 702 PRO A O 1
ATOM 5366 N N . THR A 1 703 ? 24.812 27.485 -34.435 1.00 85.44 703 THR A N 1
ATOM 5367 C CA . THR A 1 703 ? 24.907 28.950 -34.322 1.00 85.44 703 THR A CA 1
ATOM 5368 C C . THR A 1 703 ? 23.928 29.489 -33.276 1.00 85.44 703 THR A C 1
ATOM 5370 O O . THR A 1 703 ? 22.727 29.245 -33.352 1.00 85.44 703 THR A O 1
ATOM 5373 N N . GLY A 1 704 ? 24.427 30.241 -32.288 1.00 82.19 704 GLY A N 1
ATOM 5374 C CA . GLY A 1 704 ? 23.592 30.861 -31.246 1.00 82.19 704 GLY A CA 1
ATOM 5375 C C . GLY A 1 704 ? 22.980 29.887 -30.226 1.00 82.19 704 GLY A C 1
ATOM 5376 O O . GLY A 1 704 ? 22.144 30.305 -29.420 1.00 82.19 704 GLY A O 1
ATOM 5377 N N . TRP A 1 705 ? 23.404 28.616 -30.224 1.00 84.00 705 TRP A N 1
ATOM 5378 C CA . TRP A 1 705 ? 22.777 27.533 -29.456 1.00 84.00 705 TRP A CA 1
ATOM 5379 C C . TRP A 1 705 ? 22.574 27.859 -27.967 1.00 84.00 705 TRP A C 1
ATOM 5381 O O . TRP A 1 705 ? 21.496 27.602 -27.454 1.00 84.00 705 TRP A O 1
ATOM 5391 N N . LYS A 1 706 ? 23.531 28.519 -27.291 1.00 83.38 706 LYS A N 1
ATOM 5392 C CA . LYS A 1 706 ? 23.426 28.889 -25.860 1.00 83.38 706 LYS A CA 1
ATOM 5393 C C . LYS A 1 706 ? 22.264 29.834 -25.535 1.00 83.38 706 LYS A C 1
ATOM 5395 O O . LYS A 1 706 ? 21.710 29.776 -24.444 1.00 83.38 706 LYS A O 1
ATOM 5400 N N . ARG A 1 707 ? 21.912 30.739 -26.456 1.00 85.44 707 ARG A N 1
ATOM 5401 C CA . ARG A 1 707 ? 20.765 31.649 -26.285 1.00 85.44 707 ARG A CA 1
ATOM 5402 C C . ARG A 1 707 ? 19.463 30.923 -26.622 1.00 85.44 707 ARG A C 1
ATOM 5404 O O . ARG A 1 707 ? 18.463 31.096 -25.935 1.00 85.44 707 ARG A O 1
ATOM 5411 N N . ASN A 1 708 ? 19.500 30.078 -27.650 1.00 86.81 708 ASN A N 1
ATOM 5412 C CA . ASN A 1 708 ? 18.362 29.267 -28.073 1.00 86.81 708 ASN A CA 1
ATOM 5413 C C . ASN A 1 708 ? 18.010 28.163 -27.054 1.00 86.81 708 ASN A C 1
ATOM 5415 O O . ASN A 1 708 ? 16.843 27.824 -26.887 1.00 86.81 708 ASN A O 1
ATOM 5419 N N . SER A 1 709 ? 18.992 27.620 -26.329 1.00 88.44 709 SER A N 1
ATOM 5420 C CA . SER A 1 709 ? 18.769 26.606 -25.296 1.00 88.44 709 SER A CA 1
ATOM 5421 C C . SER A 1 709 ? 17.958 27.160 -24.131 1.00 88.44 709 SER A C 1
ATOM 5423 O O . SER A 1 709 ? 17.104 26.449 -23.623 1.00 88.44 709 SER A O 1
ATOM 5425 N N . ILE A 1 710 ? 18.147 28.432 -23.757 1.00 91.94 710 ILE A N 1
ATOM 5426 C CA . ILE A 1 710 ? 17.337 29.104 -22.726 1.00 91.94 710 ILE A CA 1
ATOM 5427 C C . ILE A 1 710 ? 15.863 29.142 -23.142 1.00 91.94 710 ILE A C 1
ATOM 5429 O O . ILE A 1 710 ? 15.004 28.698 -22.384 1.00 91.94 710 ILE A O 1
ATOM 5433 N N . ALA A 1 711 ? 15.575 29.599 -24.364 1.00 92.38 711 ALA A N 1
ATOM 5434 C CA . ALA A 1 711 ? 14.208 29.676 -24.876 1.00 92.38 711 ALA A CA 1
ATOM 5435 C C . ALA A 1 711 ? 13.552 28.289 -25.014 1.00 92.38 711 ALA A C 1
ATOM 5437 O O . ALA A 1 711 ? 12.430 28.093 -24.555 1.00 92.38 711 ALA A O 1
ATOM 5438 N N . VAL A 1 712 ? 14.256 27.313 -25.598 1.00 92.62 712 VAL A N 1
ATOM 5439 C CA . VAL A 1 712 ? 13.714 25.960 -25.821 1.00 92.62 712 VAL A CA 1
ATOM 5440 C C . VAL A 1 712 ? 13.537 25.188 -24.512 1.00 92.62 712 VAL A C 1
ATOM 5442 O O . VAL A 1 712 ? 12.513 24.538 -24.344 1.00 92.62 712 VAL A O 1
ATOM 5445 N N . CYS A 1 713 ? 14.479 25.274 -23.568 1.00 93.62 713 CYS A N 1
ATOM 5446 C CA . CYS A 1 713 ? 14.352 24.614 -22.264 1.00 93.62 713 CYS A CA 1
ATOM 5447 C C . CYS A 1 713 ? 13.266 25.266 -21.398 1.00 93.62 713 CYS A C 1
ATOM 5449 O O . CYS A 1 713 ? 12.500 24.556 -20.754 1.00 93.62 713 CYS A O 1
ATOM 5451 N N . GLY A 1 714 ? 13.157 26.601 -21.418 1.00 93.38 714 GLY A N 1
ATOM 5452 C CA . GLY A 1 714 ? 12.074 27.319 -20.741 1.00 93.38 714 GLY A CA 1
ATOM 5453 C C . GLY A 1 714 ? 10.699 26.944 -21.293 1.00 93.38 714 GLY A C 1
ATOM 5454 O O . GLY A 1 714 ? 9.804 26.606 -20.525 1.00 93.38 714 GLY A O 1
ATOM 5455 N N . LEU A 1 715 ? 10.550 26.916 -22.622 1.00 93.94 715 LEU A N 1
ATOM 5456 C CA . LEU A 1 715 ? 9.310 26.487 -23.270 1.00 93.94 715 LEU A CA 1
ATOM 5457 C C . LEU A 1 715 ? 8.991 25.011 -22.989 1.00 93.94 715 LEU A C 1
ATOM 5459 O O . LEU A 1 715 ? 7.847 24.695 -22.688 1.00 93.94 715 LEU A O 1
ATOM 5463 N N . ALA A 1 716 ? 9.978 24.113 -23.046 1.00 92.50 716 ALA A N 1
ATOM 5464 C CA . ALA A 1 716 ? 9.777 22.693 -22.753 1.00 92.50 716 ALA A CA 1
ATOM 5465 C C . ALA A 1 716 ? 9.315 22.463 -21.305 1.00 92.50 716 ALA A C 1
ATOM 5467 O O . ALA A 1 716 ? 8.367 21.715 -21.081 1.00 92.50 716 ALA A O 1
ATOM 5468 N N . ALA A 1 717 ? 9.931 23.140 -20.333 1.00 92.69 717 ALA A N 1
ATOM 5469 C CA . ALA A 1 717 ? 9.523 23.074 -18.934 1.00 92.69 717 ALA A CA 1
ATOM 5470 C C . ALA A 1 717 ? 8.105 23.628 -18.705 1.00 92.69 717 ALA A C 1
ATOM 5472 O O . ALA A 1 717 ? 7.306 22.989 -18.024 1.00 92.69 717 ALA A O 1
ATOM 5473 N N . LEU A 1 718 ? 7.768 24.769 -19.320 1.00 91.81 718 LEU A N 1
ATOM 5474 C CA . LEU A 1 718 ? 6.419 25.345 -19.262 1.00 91.81 718 LEU A CA 1
ATOM 5475 C C . LEU A 1 718 ? 5.366 24.436 -19.907 1.00 91.81 718 LEU A C 1
ATOM 5477 O O . LEU A 1 718 ? 4.274 24.311 -19.368 1.00 91.81 718 LEU A O 1
ATOM 5481 N N . LEU A 1 719 ? 5.683 23.783 -21.030 1.00 92.81 719 LEU A N 1
ATOM 5482 C CA . LEU A 1 719 ? 4.779 22.834 -21.688 1.00 92.81 719 LEU A CA 1
ATOM 5483 C C . LEU A 1 719 ? 4.539 21.586 -20.831 1.00 92.81 719 LEU A C 1
ATOM 5485 O O . LEU A 1 719 ? 3.402 21.138 -20.731 1.00 92.81 719 LEU A O 1
ATOM 5489 N N . VAL A 1 720 ? 5.577 21.043 -20.186 1.00 90.50 720 VAL A N 1
ATOM 5490 C CA . VAL A 1 720 ? 5.439 19.896 -19.270 1.00 90.50 720 VAL A CA 1
ATOM 5491 C C . VAL A 1 720 ? 4.534 20.247 -18.082 1.00 90.50 720 VAL A C 1
ATOM 5493 O O . VAL A 1 720 ? 3.621 19.484 -17.774 1.00 90.50 720 VAL A O 1
ATOM 5496 N N . GLU A 1 721 ? 4.725 21.417 -17.470 1.00 91.06 721 GLU A N 1
ATOM 5497 C CA . GLU A 1 721 ? 3.879 21.893 -16.366 1.00 91.06 721 GLU A CA 1
ATOM 5498 C C . GLU A 1 721 ? 2.437 22.190 -16.823 1.00 91.06 721 GLU A C 1
ATOM 5500 O O . GLU A 1 721 ? 1.473 21.811 -16.161 1.00 91.06 721 GLU A O 1
ATOM 5505 N N . ALA A 1 722 ? 2.263 22.811 -17.995 1.00 90.81 722 ALA A N 1
ATOM 5506 C CA . ALA A 1 722 ? 0.944 23.078 -18.570 1.00 90.81 722 ALA A CA 1
ATOM 5507 C C . ALA A 1 722 ? 0.174 21.782 -18.869 1.00 90.81 722 ALA A C 1
ATOM 5509 O O . ALA A 1 722 ? -1.027 21.707 -18.616 1.00 90.81 722 ALA A O 1
ATOM 5510 N N . CYS A 1 723 ? 0.855 20.732 -19.334 1.00 90.88 723 CYS A N 1
ATOM 5511 C CA . CYS A 1 723 ? 0.251 19.411 -19.481 1.00 90.88 723 CYS A CA 1
ATOM 5512 C C . CYS A 1 723 ? -0.165 18.800 -18.131 1.00 90.88 723 CYS A C 1
ATOM 5514 O O . CYS A 1 723 ? -1.193 18.132 -18.070 1.00 90.88 723 CYS A O 1
ATOM 5516 N N . GLN A 1 724 ? 0.564 19.057 -17.039 1.00 89.75 724 GLN A N 1
ATOM 5517 C CA . GLN A 1 724 ? 0.179 18.591 -15.697 1.00 89.75 724 GLN A CA 1
ATOM 5518 C C . GLN A 1 724 ? -1.070 19.286 -15.148 1.00 89.75 724 GLN A C 1
ATOM 5520 O O . GLN A 1 724 ? -1.771 18.698 -14.325 1.00 89.75 724 GLN A O 1
ATOM 5525 N N . ILE A 1 725 ? -1.431 20.480 -15.637 1.00 89.88 725 ILE A N 1
ATOM 5526 C CA . ILE A 1 725 ? -2.740 21.091 -15.340 1.00 89.88 725 ILE A CA 1
ATOM 5527 C C . ILE A 1 725 ? -3.871 20.175 -15.831 1.00 89.88 725 ILE A C 1
ATOM 5529 O O . ILE A 1 725 ? -4.847 19.992 -15.103 1.00 89.88 725 ILE A O 1
ATOM 5533 N N . LEU A 1 726 ? -3.701 19.526 -16.988 1.00 89.94 726 LEU A N 1
ATOM 5534 C CA . LEU A 1 726 ? -4.699 18.646 -17.602 1.00 89.94 726 LEU A CA 1
ATOM 5535 C C . LEU A 1 726 ? -4.834 17.268 -16.932 1.00 89.94 726 LEU A C 1
ATOM 5537 O O . LEU A 1 726 ? -5.795 16.579 -17.236 1.00 89.94 726 LEU A O 1
ATOM 5541 N N . VAL A 1 727 ? -3.924 16.848 -16.046 1.00 88.50 727 VAL A N 1
ATOM 5542 C CA . VAL A 1 727 ? -3.931 15.512 -15.403 1.00 88.50 727 VAL A CA 1
ATOM 5543 C C . VAL A 1 727 ? -4.480 15.633 -13.977 1.00 88.50 727 VAL A C 1
ATOM 5545 O O . VAL A 1 727 ? -3.828 16.240 -13.130 1.00 88.50 727 VAL A O 1
ATOM 5548 N N . PHE A 1 728 ? -5.688 15.147 -13.692 1.00 84.44 728 PHE A N 1
ATOM 5549 C CA . PHE A 1 728 ? -6.487 15.517 -12.513 1.00 84.44 728 PHE A CA 1
ATOM 5550 C C . PHE A 1 728 ? -5.796 15.236 -11.164 1.00 84.44 728 PHE A C 1
ATOM 5552 O O . PHE A 1 728 ? -5.816 16.091 -10.269 1.00 84.44 728 PHE A O 1
ATOM 5559 N N . THR A 1 729 ? -5.117 14.098 -11.029 1.00 80.12 729 THR A N 1
ATOM 5560 C CA . THR A 1 729 ? -4.381 13.678 -9.822 1.00 80.12 729 THR A CA 1
ATOM 5561 C C . THR A 1 729 ? -3.044 14.403 -9.648 1.00 80.12 729 THR A C 1
ATOM 5563 O O . THR A 1 729 ? -2.523 14.492 -8.535 1.00 80.12 729 THR A O 1
ATOM 5566 N N . ARG A 1 730 ? -2.479 14.996 -10.709 1.00 83.19 730 ARG A N 1
ATOM 5567 C CA . ARG A 1 730 ? -1.198 15.711 -10.621 1.00 83.19 730 ARG A CA 1
ATOM 5568 C C . ARG A 1 730 ? -1.335 17.105 -10.026 1.00 83.19 730 ARG A C 1
ATOM 5570 O O . ARG A 1 730 ? -2.183 17.903 -10.428 1.00 83.19 730 ARG A O 1
ATOM 5577 N N . TYR A 1 731 ? -0.397 17.421 -9.137 1.00 85.12 731 TYR A N 1
ATOM 5578 C CA . TYR A 1 731 ? -0.101 18.793 -8.755 1.00 85.12 731 TYR A CA 1
ATOM 5579 C C . TYR A 1 731 ? 0.574 19.521 -9.917 1.00 85.12 731 TYR A C 1
ATOM 5581 O O . TYR A 1 731 ? 1.570 19.026 -10.436 1.00 85.12 731 TYR A O 1
ATOM 5589 N N . ALA A 1 732 ? 0.050 20.689 -10.280 1.00 87.50 732 ALA A N 1
ATOM 5590 C CA . ALA A 1 732 ? 0.707 21.642 -11.166 1.00 87.50 732 ALA A CA 1
ATOM 5591 C C . ALA A 1 732 ? 1.164 22.840 -10.323 1.00 87.50 732 ALA A C 1
ATOM 5593 O O . ALA A 1 732 ? 0.336 23.521 -9.708 1.00 87.50 732 ALA A O 1
ATOM 5594 N N . VAL A 1 733 ? 2.472 23.081 -10.254 1.00 87.81 733 VAL A N 1
ATOM 5595 C CA . VAL A 1 733 ? 3.087 24.135 -9.441 1.00 87.81 733 VAL A CA 1
ATOM 5596 C C . VAL A 1 733 ? 3.867 25.077 -10.355 1.00 87.81 733 VAL A C 1
ATOM 5598 O O . VAL A 1 733 ? 4.866 24.703 -10.955 1.00 87.81 733 VAL A O 1
ATOM 5601 N N . PHE A 1 734 ? 3.475 26.349 -10.445 1.00 86.62 734 PHE A N 1
ATOM 5602 C CA . PHE A 1 734 ? 4.163 27.293 -11.343 1.00 86.62 734 PHE A CA 1
ATOM 5603 C C . PHE A 1 734 ? 5.681 27.377 -11.072 1.00 86.62 734 PHE A C 1
ATOM 5605 O O . PHE A 1 734 ? 6.493 27.491 -11.993 1.00 86.62 734 PHE A O 1
ATOM 5612 N N . LEU A 1 735 ? 6.085 27.252 -9.805 1.00 86.06 735 LEU A N 1
ATOM 5613 C CA . LEU A 1 735 ? 7.491 27.231 -9.417 1.00 86.06 735 LEU A CA 1
ATOM 5614 C C . LEU A 1 735 ? 8.256 25.976 -9.911 1.00 86.06 735 LEU A C 1
ATOM 5616 O O . LEU A 1 735 ? 9.443 26.114 -10.214 1.00 86.06 735 LEU A O 1
ATOM 5620 N N . SER A 1 736 ? 7.641 24.790 -10.079 1.00 84.56 736 SER A N 1
ATOM 5621 C CA . SER A 1 736 ? 8.349 23.627 -10.660 1.00 84.56 736 SER A CA 1
ATOM 5622 C C . SER A 1 736 ? 8.717 23.836 -12.122 1.00 84.56 736 SER A C 1
ATOM 5624 O O . SER A 1 736 ? 9.805 23.405 -12.512 1.00 84.56 736 SER A O 1
ATOM 5626 N N . ALA A 1 737 ? 7.923 24.568 -12.908 1.00 89.06 737 ALA A N 1
ATOM 5627 C CA . ALA A 1 737 ? 8.298 24.936 -14.274 1.00 89.06 737 ALA A CA 1
ATOM 5628 C C . ALA A 1 737 ? 9.600 25.754 -14.302 1.00 89.06 737 ALA A C 1
ATOM 5630 O O . ALA A 1 737 ? 10.492 25.474 -15.104 1.00 89.06 737 ALA A O 1
ATOM 5631 N N . LEU A 1 738 ? 9.755 26.723 -13.392 1.00 90.56 738 LEU A N 1
ATOM 5632 C CA . LEU A 1 738 ? 10.959 27.557 -13.316 1.00 90.56 738 LEU A CA 1
ATOM 5633 C C . LEU A 1 738 ? 12.204 26.737 -12.943 1.00 90.56 738 LEU A C 1
ATOM 5635 O O . LEU A 1 738 ? 13.245 26.868 -13.587 1.00 90.56 738 LEU A O 1
ATOM 5639 N N . TRP A 1 739 ? 12.106 25.855 -11.946 1.00 88.81 739 TRP A N 1
ATOM 5640 C CA . TRP A 1 739 ? 13.232 25.002 -11.541 1.00 88.81 739 TRP A CA 1
ATOM 5641 C C . TRP A 1 739 ? 13.555 23.908 -12.561 1.00 88.81 739 TRP A C 1
ATOM 5643 O O . TRP A 1 739 ? 14.730 23.609 -12.785 1.00 88.81 739 TRP A O 1
ATOM 5653 N N . SER A 1 740 ? 12.541 23.389 -13.256 1.00 90.06 740 SER A N 1
ATOM 5654 C CA . SER A 1 740 ? 12.722 22.495 -14.404 1.00 90.06 740 SER A CA 1
ATOM 5655 C C . SER A 1 740 ? 13.442 23.207 -15.549 1.00 90.06 740 SER A C 1
ATOM 5657 O O . SER A 1 740 ? 14.382 22.661 -16.121 1.00 90.06 740 SER A O 1
ATOM 5659 N N . ALA A 1 741 ? 13.064 24.454 -15.852 1.00 93.81 741 ALA A N 1
ATOM 5660 C CA . ALA A 1 741 ? 13.743 25.270 -16.852 1.00 93.81 741 ALA A CA 1
ATOM 5661 C C . ALA A 1 741 ? 15.209 25.518 -16.468 1.00 93.81 741 ALA A C 1
ATOM 5663 O O . ALA A 1 741 ? 16.087 25.356 -17.312 1.00 93.81 741 ALA A O 1
ATOM 5664 N N . LEU A 1 742 ? 15.499 25.851 -15.204 1.00 92.69 742 LEU A N 1
ATOM 5665 C CA . LEU A 1 742 ? 16.871 26.040 -14.717 1.00 92.69 742 LEU A CA 1
ATOM 5666 C C . LEU A 1 742 ? 17.718 24.765 -14.858 1.00 92.69 742 LEU A C 1
ATOM 5668 O O . LEU A 1 742 ? 18.825 24.834 -15.397 1.00 92.69 742 LEU A O 1
ATOM 5672 N N . GLY A 1 743 ? 17.199 23.605 -14.443 1.00 89.31 743 GLY A N 1
ATOM 5673 C CA . GLY A 1 743 ? 17.892 22.323 -14.596 1.00 89.31 743 GLY A CA 1
ATOM 5674 C C . GLY A 1 743 ? 18.103 21.936 -16.059 1.00 89.31 743 GLY A C 1
ATOM 5675 O O . GLY A 1 743 ? 19.223 21.585 -16.440 1.00 89.31 743 GLY A O 1
ATOM 5676 N N . MET A 1 744 ? 17.089 22.104 -16.916 1.00 93.44 744 MET A N 1
ATOM 5677 C CA . MET A 1 744 ? 17.225 21.886 -18.361 1.00 93.44 744 MET A CA 1
ATOM 5678 C C . MET A 1 744 ? 18.242 22.843 -19.004 1.00 93.44 744 MET A C 1
ATOM 5680 O O . MET A 1 744 ? 19.065 22.411 -19.807 1.00 93.44 744 MET A O 1
ATOM 5684 N N . VAL A 1 745 ? 18.249 24.130 -18.644 1.00 93.38 745 VAL A N 1
ATOM 5685 C CA . VAL A 1 745 ? 19.226 25.102 -19.166 1.00 93.38 745 VAL A CA 1
ATOM 5686 C C . VAL A 1 745 ? 20.643 24.748 -18.727 1.00 93.38 745 VAL A C 1
ATOM 5688 O O . VAL A 1 745 ? 21.556 24.775 -19.554 1.00 93.38 745 VAL A O 1
ATOM 5691 N N . PHE A 1 746 ? 20.836 24.377 -17.461 1.00 89.69 746 PHE A N 1
ATOM 5692 C CA . PHE A 1 746 ? 22.134 23.943 -16.949 1.00 89.69 746 PHE A CA 1
ATOM 5693 C C . PHE A 1 746 ? 22.613 22.659 -17.646 1.00 89.69 746 PHE A C 1
ATOM 5695 O O . PHE A 1 746 ? 23.740 22.606 -18.140 1.00 89.69 746 PHE A O 1
ATOM 5702 N N . GLY A 1 747 ? 21.732 21.668 -17.808 1.00 88.38 747 GLY A N 1
ATOM 5703 C CA . GLY A 1 747 ? 22.000 20.461 -18.592 1.00 88.38 747 GLY A CA 1
ATOM 5704 C C . GLY A 1 747 ? 22.353 20.763 -20.053 1.00 88.38 747 GLY A C 1
ATOM 5705 O O . GLY A 1 747 ? 23.336 20.242 -20.580 1.00 88.38 747 GLY A O 1
ATOM 5706 N N . ALA A 1 748 ? 21.624 21.667 -20.708 1.00 89.81 748 ALA A N 1
ATOM 5707 C CA . ALA A 1 748 ? 21.921 22.065 -22.080 1.00 89.81 748 ALA A CA 1
ATOM 5708 C C . ALA A 1 748 ? 23.296 22.740 -22.184 1.00 89.81 748 ALA A C 1
ATOM 5710 O O . ALA A 1 748 ? 24.066 22.423 -23.092 1.00 89.81 748 ALA A O 1
ATOM 5711 N N . GLN A 1 749 ? 23.657 23.599 -21.225 1.00 86.62 749 GLN A N 1
ATOM 5712 C CA . GLN A 1 749 ? 24.989 24.208 -21.144 1.00 86.62 749 GLN A CA 1
ATOM 5713 C C . GLN A 1 749 ? 26.109 23.190 -20.877 1.00 86.62 749 GLN A C 1
ATOM 5715 O O . GLN A 1 749 ? 27.244 23.438 -21.287 1.00 86.62 749 GLN A O 1
ATOM 5720 N N . LEU A 1 750 ? 25.800 22.039 -20.266 1.00 85.62 750 LEU A N 1
ATOM 5721 C CA . LEU A 1 750 ? 26.736 20.926 -20.087 1.00 85.62 750 LEU A CA 1
ATOM 5722 C C . LEU A 1 750 ? 26.919 20.054 -21.346 1.00 85.62 750 LEU A C 1
ATOM 5724 O O . LEU A 1 750 ? 27.912 19.334 -21.450 1.00 85.62 750 LEU A O 1
ATOM 5728 N N . SER A 1 751 ? 26.023 20.130 -22.335 1.00 84.94 751 SER A N 1
ATOM 5729 C CA . SER A 1 751 ? 26.097 19.289 -23.542 1.00 84.94 751 SER A CA 1
ATOM 5730 C C . SER A 1 751 ? 27.402 19.369 -24.371 1.00 84.94 751 SER A C 1
ATOM 5732 O O . SER A 1 751 ? 27.794 18.322 -24.891 1.00 84.94 751 SER A O 1
ATOM 5734 N N . PRO A 1 752 ? 28.160 20.491 -24.460 1.00 84.31 752 PRO A N 1
ATOM 5735 C CA . PRO A 1 752 ? 29.444 20.525 -25.177 1.00 84.31 752 PRO A CA 1
ATOM 5736 C C . PRO A 1 752 ? 30.525 19.634 -24.559 1.00 84.31 752 PRO A C 1
ATOM 5738 O O . PRO A 1 752 ? 31.515 19.321 -25.220 1.00 84.31 752 PRO A O 1
ATOM 5741 N N . TYR A 1 753 ? 30.360 19.250 -23.290 1.00 80.81 753 TYR A N 1
ATOM 5742 C CA . TYR A 1 753 ? 31.285 18.384 -22.567 1.00 80.81 753 TYR A CA 1
ATOM 5743 C C . TYR A 1 753 ? 31.054 16.890 -22.860 1.00 80.81 753 TYR A C 1
ATOM 5745 O O . TYR A 1 753 ? 31.936 16.084 -22.569 1.00 80.81 753 TYR A O 1
ATOM 5753 N N . LEU A 1 754 ? 29.940 16.509 -23.507 1.00 79.56 754 LEU A N 1
ATOM 5754 C CA . LEU A 1 754 ? 29.734 15.171 -24.084 1.00 79.56 754 LEU A CA 1
ATOM 5755 C C . LEU A 1 754 ? 30.504 15.021 -25.409 1.00 79.56 754 LEU A C 1
ATOM 5757 O O . LEU A 1 754 ? 29.925 14.955 -26.492 1.00 79.56 754 LEU A O 1
ATOM 5761 N N . ASN A 1 755 ? 31.831 14.986 -25.317 1.00 77.25 755 ASN A N 1
ATOM 5762 C CA . ASN A 1 755 ? 32.746 14.931 -26.458 1.00 77.25 755 ASN A CA 1
ATOM 5763 C C . ASN A 1 755 ? 33.825 13.838 -26.275 1.00 77.25 755 ASN A C 1
ATOM 5765 O O . ASN A 1 755 ? 33.743 13.011 -25.370 1.00 77.25 755 ASN A O 1
ATOM 5769 N N . SER A 1 756 ? 34.868 13.824 -27.107 1.00 69.25 756 SER A N 1
ATOM 5770 C CA . SER A 1 756 ? 35.953 12.830 -27.021 1.00 69.25 756 SER A CA 1
ATOM 5771 C C . SER A 1 756 ? 36.716 12.818 -25.683 1.00 69.25 756 SER A C 1
ATOM 5773 O O . SER A 1 756 ? 37.261 11.783 -25.304 1.00 69.25 756 SER A O 1
ATOM 5775 N N . GLN A 1 757 ? 36.724 13.915 -24.916 1.00 71.50 757 GLN A N 1
ATOM 5776 C CA . GLN A 1 757 ? 37.294 13.948 -23.562 1.00 71.50 757 GLN A CA 1
ATOM 5777 C C . GLN A 1 757 ? 36.428 13.179 -22.551 1.00 71.50 757 GLN A C 1
ATOM 5779 O O . GLN A 1 757 ? 36.963 12.565 -21.625 1.00 71.50 757 GLN A O 1
ATOM 5784 N N . PHE A 1 758 ? 35.102 13.171 -22.738 1.00 75.75 758 PHE A N 1
ATOM 5785 C CA . PHE A 1 758 ? 34.184 12.345 -21.949 1.00 75.75 758 PHE A CA 1
ATOM 5786 C C . PHE A 1 758 ? 34.434 10.856 -22.204 1.00 75.75 758 PHE A C 1
ATOM 5788 O O . PHE A 1 758 ? 34.439 10.073 -21.259 1.00 75.75 758 PHE A O 1
ATOM 5795 N N . ASP A 1 759 ? 34.725 10.462 -23.446 1.00 80.69 759 ASP A N 1
ATOM 5796 C CA . ASP A 1 759 ? 35.039 9.068 -23.784 1.00 80.69 759 ASP A CA 1
ATOM 5797 C C . ASP A 1 759 ? 36.257 8.556 -22.991 1.00 80.69 759 ASP A C 1
ATOM 5799 O O . ASP A 1 759 ? 36.193 7.520 -22.324 1.00 80.69 759 ASP A O 1
ATOM 5803 N N . MET A 1 760 ? 37.342 9.337 -22.961 1.00 74.38 760 MET A N 1
ATOM 5804 C CA . MET A 1 760 ? 38.594 8.989 -22.268 1.00 74.38 760 MET A CA 1
ATOM 5805 C C . MET A 1 760 ? 38.429 8.797 -20.759 1.00 74.38 760 MET A C 1
ATOM 5807 O O . MET A 1 760 ? 39.188 8.037 -20.143 1.00 74.38 760 MET A O 1
ATOM 5811 N N . TYR A 1 761 ? 37.424 9.439 -20.158 1.00 78.69 761 TYR A N 1
ATOM 5812 C CA . TYR A 1 761 ? 37.088 9.262 -18.750 1.00 78.69 761 TYR A CA 1
ATOM 5813 C C . TYR A 1 761 ? 36.647 7.821 -18.428 1.00 78.69 761 TYR A C 1
ATOM 5815 O O . TYR A 1 761 ? 36.887 7.337 -17.320 1.00 78.69 761 TYR A O 1
ATOM 5823 N N . TRP A 1 762 ? 36.065 7.087 -19.380 1.00 80.88 762 TRP A N 1
ATOM 5824 C CA . TRP A 1 762 ? 35.528 5.737 -19.148 1.00 80.88 762 TRP A CA 1
ATOM 5825 C C . TRP A 1 762 ? 36.547 4.602 -19.312 1.00 80.88 762 TRP A C 1
ATOM 5827 O O . TRP A 1 762 ? 36.241 3.455 -18.972 1.00 80.88 762 TRP A O 1
ATOM 5837 N N . THR A 1 763 ? 37.770 4.925 -19.748 1.00 78.75 763 THR A N 1
ATOM 5838 C CA . THR A 1 763 ? 38.877 3.969 -19.916 1.00 78.75 763 THR A CA 1
ATOM 5839 C C . THR A 1 763 ? 39.282 3.282 -18.607 1.00 78.75 763 THR A C 1
ATOM 5841 O O . THR A 1 763 ? 39.270 3.881 -17.527 1.00 78.75 763 THR A O 1
ATOM 5844 N N . SER A 1 764 ? 39.733 2.029 -18.699 1.00 76.19 764 SER A N 1
ATOM 5845 C CA . SER A 1 764 ? 40.184 1.235 -17.544 1.00 76.19 764 SER A CA 1
ATOM 5846 C C . SER A 1 764 ? 41.410 1.844 -16.835 1.00 76.19 764 SER A C 1
ATOM 5848 O O . SER A 1 764 ? 41.536 1.750 -15.613 1.00 76.19 764 SER A O 1
ATOM 5850 N N . ALA A 1 765 ? 42.257 2.591 -17.556 1.00 77.69 765 ALA A N 1
ATOM 5851 C CA . ALA A 1 765 ? 43.338 3.383 -16.964 1.00 77.69 765 ALA A CA 1
ATOM 5852 C C . ALA A 1 765 ? 42.821 4.580 -16.135 1.00 77.69 765 ALA A C 1
ATOM 5854 O O . ALA A 1 765 ? 43.353 4.862 -15.059 1.00 77.69 765 ALA A O 1
ATOM 5855 N N . ALA A 1 766 ? 41.774 5.277 -16.596 1.00 79.88 766 ALA A N 1
ATOM 5856 C CA . ALA A 1 766 ? 41.128 6.338 -15.823 1.00 79.88 766 ALA A CA 1
ATOM 5857 C C . ALA A 1 766 ? 40.399 5.778 -14.588 1.00 79.88 766 ALA A C 1
ATOM 5859 O O . ALA A 1 766 ? 40.550 6.332 -13.497 1.00 79.88 766 ALA A O 1
ATOM 5860 N N . ALA A 1 767 ? 39.713 4.638 -14.727 1.00 82.19 767 ALA A N 1
ATOM 5861 C CA . ALA A 1 767 ? 39.090 3.918 -13.614 1.00 82.19 767 ALA A CA 1
ATOM 5862 C C . ALA A 1 767 ? 40.123 3.498 -12.547 1.00 82.19 767 ALA A C 1
ATOM 5864 O O . ALA A 1 767 ? 39.936 3.786 -11.363 1.00 82.19 767 ALA A O 1
ATOM 5865 N N . CYS A 1 768 ? 41.265 2.914 -12.946 1.00 83.00 768 CYS A N 1
ATOM 5866 C CA . CYS A 1 768 ? 42.337 2.533 -12.013 1.00 83.00 768 CYS A CA 1
ATOM 5867 C C . CYS A 1 768 ? 42.861 3.758 -11.231 1.00 83.00 768 CYS A C 1
ATOM 5869 O O . CYS A 1 768 ? 43.117 3.631 -10.034 1.00 83.00 768 CYS A O 1
ATOM 5871 N N . ARG A 1 769 ? 42.930 4.965 -11.824 1.00 83.00 769 ARG A N 1
ATOM 5872 C CA . ARG A 1 769 ? 43.316 6.199 -11.099 1.00 83.00 769 ARG A CA 1
ATOM 5873 C C . ARG A 1 769 ? 42.292 6.664 -10.055 1.00 83.00 769 ARG A C 1
ATOM 5875 O O . ARG A 1 769 ? 42.699 7.117 -8.990 1.00 83.00 769 ARG A O 1
ATOM 5882 N N . ARG A 1 770 ? 40.983 6.561 -10.322 1.00 85.06 770 ARG A N 1
ATOM 5883 C CA . ARG A 1 770 ? 39.928 7.048 -9.401 1.00 85.06 770 ARG A CA 1
ATOM 5884 C C . ARG A 1 770 ? 39.372 6.002 -8.430 1.00 85.06 770 ARG A C 1
ATOM 5886 O O . ARG A 1 770 ? 38.614 6.380 -7.541 1.00 85.06 770 ARG A O 1
ATOM 5893 N N . ARG A 1 771 ? 39.759 4.725 -8.553 1.00 86.00 771 ARG A N 1
ATOM 5894 C CA . ARG A 1 771 ? 39.203 3.578 -7.798 1.00 86.00 771 ARG A CA 1
ATOM 5895 C C . ARG A 1 771 ? 38.947 3.841 -6.307 1.00 86.00 771 ARG A C 1
ATOM 5897 O O . ARG A 1 771 ? 37.863 3.541 -5.817 1.00 86.00 771 ARG A O 1
ATOM 5904 N N . TRP A 1 772 ? 39.894 4.460 -5.596 1.00 86.25 772 TRP A N 1
ATOM 5905 C CA . TRP A 1 772 ? 39.751 4.759 -4.166 1.00 86.25 772 TRP A CA 1
ATOM 5906 C C . TRP A 1 772 ? 38.747 5.877 -3.878 1.00 86.25 772 TRP A C 1
ATOM 5908 O O . TRP A 1 772 ? 37.961 5.748 -2.947 1.00 86.25 772 TRP A O 1
ATOM 5918 N N . ARG A 1 773 ? 38.701 6.927 -4.709 1.00 85.50 773 ARG A N 1
ATOM 5919 C CA . ARG A 1 773 ? 37.682 7.986 -4.607 1.00 85.50 773 ARG A CA 1
ATOM 5920 C C . ARG A 1 773 ? 36.284 7.409 -4.829 1.00 85.50 773 ARG A C 1
ATOM 5922 O O . ARG A 1 773 ? 35.382 7.697 -4.057 1.00 85.50 773 ARG A O 1
ATOM 5929 N N . VAL A 1 774 ? 36.127 6.539 -5.828 1.00 84.06 774 VAL A N 1
ATOM 5930 C CA . VAL A 1 774 ? 34.854 5.853 -6.111 1.00 84.06 774 VAL A CA 1
ATOM 5931 C C . VAL A 1 774 ? 34.467 4.896 -4.980 1.00 84.06 774 VAL A C 1
ATOM 5933 O O . VAL A 1 774 ? 33.316 4.893 -4.565 1.00 84.06 774 VAL A O 1
ATOM 5936 N N . THR A 1 775 ? 35.422 4.162 -4.405 1.00 86.06 775 THR A N 1
ATOM 5937 C CA . THR A 1 775 ? 35.177 3.291 -3.237 1.00 86.06 775 THR A CA 1
ATOM 5938 C C . THR A 1 775 ? 34.727 4.091 -2.010 1.00 86.06 775 THR A C 1
ATOM 5940 O O . THR A 1 775 ? 33.779 3.692 -1.340 1.00 86.06 775 THR A O 1
ATOM 5943 N N . LEU A 1 776 ? 35.343 5.248 -1.740 1.00 85.56 776 LEU A N 1
ATOM 5944 C CA . LEU A 1 776 ? 34.914 6.150 -0.665 1.00 85.56 776 LEU A CA 1
ATOM 5945 C C . LEU A 1 776 ? 33.518 6.736 -0.924 1.00 85.56 776 LEU A C 1
ATOM 5947 O O . LEU A 1 776 ? 32.723 6.821 0.007 1.00 85.56 776 LEU A O 1
ATOM 5951 N N . MET A 1 777 ? 33.185 7.076 -2.176 1.00 82.44 777 MET A N 1
ATOM 5952 C CA . MET A 1 777 ? 31.831 7.513 -2.545 1.00 82.44 777 MET A CA 1
ATOM 5953 C C . MET A 1 777 ? 30.795 6.394 -2.357 1.00 82.44 777 MET A C 1
ATOM 5955 O O . MET A 1 777 ? 29.734 6.658 -1.804 1.00 82.44 777 MET A O 1
ATOM 5959 N N . ILE A 1 778 ? 31.107 5.146 -2.729 1.00 85.44 778 ILE A N 1
ATOM 5960 C CA . ILE A 1 778 ? 30.250 3.972 -2.471 1.00 85.44 778 ILE A CA 1
ATOM 5961 C C . ILE A 1 778 ? 30.024 3.780 -0.967 1.00 85.44 778 ILE A C 1
ATOM 5963 O O . ILE A 1 778 ? 28.889 3.567 -0.543 1.00 85.44 778 ILE A O 1
ATOM 5967 N N . ALA A 1 779 ? 31.085 3.866 -0.159 1.00 86.00 779 ALA A N 1
ATOM 5968 C CA . ALA A 1 779 ? 30.999 3.707 1.289 1.00 86.00 779 ALA A CA 1
ATOM 5969 C C . ALA A 1 779 ? 30.166 4.824 1.937 1.00 86.00 779 ALA A C 1
ATOM 5971 O O . ALA A 1 779 ? 29.246 4.529 2.693 1.00 86.00 779 ALA A O 1
ATOM 5972 N N . GLY A 1 780 ? 30.430 6.090 1.593 1.00 82.75 780 GLY A N 1
ATOM 5973 C CA . GLY A 1 780 ? 29.668 7.239 2.088 1.00 82.75 780 GLY A CA 1
ATOM 5974 C C . GLY A 1 780 ? 28.199 7.208 1.660 1.00 82.75 780 GLY A C 1
ATOM 5975 O O . GLY A 1 780 ? 27.323 7.467 2.479 1.00 82.75 780 GLY A O 1
ATOM 5976 N N . TYR A 1 781 ? 27.920 6.813 0.415 1.00 81.62 781 TYR A N 1
ATOM 5977 C CA . TYR A 1 781 ? 26.560 6.613 -0.085 1.00 81.62 781 TYR A CA 1
ATOM 5978 C C . TYR A 1 781 ? 25.813 5.532 0.694 1.00 81.62 781 TYR A C 1
ATOM 5980 O O . TYR A 1 781 ? 24.726 5.773 1.208 1.00 81.62 781 TYR A O 1
ATOM 5988 N N . SER A 1 782 ? 26.422 4.349 0.812 1.00 83.25 782 SER A N 1
ATOM 5989 C CA . SER A 1 782 ? 25.814 3.204 1.495 1.00 83.25 782 SER A CA 1
ATOM 5990 C C . SER A 1 782 ? 25.595 3.511 2.977 1.00 83.25 782 SER A C 1
ATOM 5992 O O . SER A 1 782 ? 24.553 3.168 3.520 1.00 83.25 782 SER A O 1
ATOM 5994 N N . ALA A 1 783 ? 26.533 4.215 3.621 1.00 82.94 783 ALA A N 1
ATOM 5995 C CA . ALA A 1 783 ? 26.393 4.668 5.000 1.00 82.94 783 ALA A CA 1
ATOM 5996 C C . ALA A 1 783 ? 25.268 5.702 5.169 1.00 82.94 783 ALA A C 1
ATOM 5998 O O . ALA A 1 783 ? 24.487 5.579 6.104 1.00 82.94 783 ALA A O 1
ATOM 5999 N N . ALA A 1 784 ? 25.139 6.681 4.266 1.00 78.38 784 ALA A N 1
ATOM 6000 C CA . ALA A 1 784 ? 24.048 7.659 4.305 1.00 78.38 784 ALA A CA 1
ATOM 6001 C C . ALA A 1 784 ? 22.674 7.000 4.083 1.00 78.38 784 ALA A C 1
ATOM 6003 O O . ALA A 1 784 ? 21.726 7.294 4.810 1.00 78.38 784 ALA A O 1
ATOM 6004 N N . ALA A 1 785 ? 22.588 6.064 3.133 1.00 76.94 785 ALA A N 1
ATOM 6005 C CA . ALA A 1 785 ? 21.377 5.304 2.841 1.00 76.94 785 ALA A CA 1
ATOM 6006 C C . ALA A 1 785 ? 20.973 4.410 4.025 1.00 76.94 785 ALA A C 1
ATOM 6008 O O . ALA A 1 785 ? 19.834 4.470 4.482 1.00 76.94 785 ALA A O 1
ATOM 6009 N N . LEU A 1 786 ? 21.913 3.643 4.588 1.00 78.50 786 LEU A N 1
ATOM 6010 C CA . LEU A 1 786 ? 21.660 2.825 5.777 1.00 78.50 786 LEU A CA 1
ATOM 6011 C C . LEU A 1 786 ? 21.316 3.686 7.000 1.00 78.50 786 LEU A C 1
ATOM 6013 O O . LEU A 1 786 ? 20.412 3.326 7.743 1.00 78.50 786 LEU A O 1
ATOM 6017 N N . TRP A 1 787 ? 21.965 4.839 7.193 1.00 77.31 787 TRP A N 1
ATOM 6018 C CA . TRP A 1 787 ? 21.651 5.767 8.287 1.00 77.31 787 TRP A CA 1
ATOM 6019 C C . TRP A 1 787 ? 20.234 6.348 8.188 1.00 77.31 787 TRP A C 1
ATOM 6021 O O . TRP A 1 787 ? 19.588 6.552 9.214 1.00 77.31 787 TRP A O 1
ATOM 6031 N N . MET A 1 788 ? 19.725 6.585 6.974 1.00 70.88 788 MET A N 1
ATOM 6032 C CA . MET A 1 788 ? 18.333 7.001 6.772 1.00 70.88 788 MET A CA 1
ATOM 6033 C C . MET A 1 788 ? 17.331 5.930 7.206 1.00 70.88 788 MET A C 1
ATOM 6035 O O . MET A 1 788 ? 16.360 6.264 7.881 1.00 70.88 788 MET A O 1
ATOM 6039 N N . VAL A 1 789 ? 17.579 4.661 6.866 1.00 73.31 789 VAL A N 1
ATOM 6040 C CA . VAL A 1 789 ? 16.730 3.539 7.306 1.00 73.31 789 VAL A CA 1
ATOM 6041 C C . VAL A 1 789 ? 16.884 3.297 8.814 1.00 73.31 789 VAL A C 1
ATOM 6043 O O . VAL A 1 789 ? 15.900 3.032 9.497 1.00 73.31 789 VAL A O 1
ATOM 6046 N N . ALA A 1 790 ? 18.094 3.461 9.356 1.00 70.88 790 ALA A N 1
ATOM 6047 C CA . ALA A 1 790 ? 18.451 3.213 10.755 1.00 70.88 790 ALA A CA 1
ATOM 6048 C C . ALA A 1 790 ? 18.049 4.319 11.758 1.00 70.88 790 ALA A C 1
ATOM 6050 O O . ALA A 1 790 ? 18.583 4.349 12.868 1.00 70.88 790 ALA A O 1
ATOM 6051 N N . ARG A 1 791 ? 17.184 5.276 11.390 1.00 68.81 791 ARG A N 1
ATOM 6052 C CA . ARG A 1 791 ? 16.895 6.456 12.231 1.00 68.81 791 ARG A CA 1
ATOM 6053 C C . ARG A 1 791 ? 16.265 6.062 13.582 1.00 68.81 791 ARG A C 1
ATOM 6055 O O . ARG A 1 791 ? 15.115 5.621 13.586 1.00 68.81 791 ARG A O 1
ATOM 6062 N N . PRO A 1 792 ? 16.932 6.304 14.735 1.00 59.06 792 PRO A N 1
ATOM 6063 C CA . PRO A 1 792 ? 16.470 5.797 16.034 1.00 59.06 792 PRO A CA 1
ATOM 6064 C C . PRO A 1 792 ? 15.082 6.286 16.458 1.00 59.06 792 PRO A C 1
ATOM 6066 O O . PRO A 1 792 ? 14.334 5.547 17.085 1.00 59.06 792 PRO A O 1
ATOM 6069 N N . SER A 1 793 ? 14.702 7.509 16.073 1.00 56.50 793 SER A N 1
ATOM 6070 C CA . SER A 1 793 ? 13.385 8.090 16.376 1.00 56.50 793 SER A CA 1
ATOM 6071 C C . SER A 1 793 ? 12.211 7.384 15.687 1.00 56.50 793 SER A C 1
ATOM 6073 O O . SER A 1 793 ? 11.067 7.702 15.986 1.00 56.50 793 SER A O 1
ATOM 6075 N N . ALA A 1 794 ? 12.481 6.465 14.756 1.00 58.41 794 ALA A N 1
ATOM 6076 C CA . ALA A 1 794 ? 11.484 5.659 14.060 1.00 58.41 794 ALA A CA 1
ATOM 6077 C C . ALA A 1 794 ? 11.572 4.162 14.419 1.00 58.41 794 ALA A C 1
ATOM 6079 O O . ALA A 1 794 ? 10.930 3.357 13.749 1.00 58.41 794 ALA A O 1
ATOM 6080 N N . MET A 1 795 ? 12.370 3.767 15.424 1.00 61.88 795 MET A N 1
ATOM 6081 C CA . MET A 1 795 ? 12.678 2.361 15.730 1.00 61.88 795 MET A CA 1
ATOM 6082 C C . MET A 1 795 ? 12.149 1.880 17.089 1.00 61.88 795 MET A C 1
ATOM 6084 O O . MET A 1 795 ? 12.928 1.699 18.022 1.00 61.88 795 MET A O 1
ATOM 6088 N N . LEU A 1 796 ? 10.836 1.627 17.190 1.00 60.88 796 LEU A N 1
ATOM 6089 C CA . LEU A 1 796 ? 10.219 0.932 18.335 1.00 60.88 796 LEU A CA 1
ATOM 6090 C C . LEU A 1 796 ? 9.010 0.034 17.952 1.00 60.88 796 LEU A C 1
ATOM 6092 O O . LEU A 1 796 ? 7.871 0.400 18.234 1.00 60.88 796 LEU A O 1
ATOM 6096 N N . PRO A 1 797 ? 9.211 -1.158 17.357 1.00 58.72 797 PRO A N 1
ATOM 6097 C CA . PRO A 1 797 ? 8.228 -2.244 17.369 1.00 58.72 797 PRO A CA 1
ATOM 6098 C C . PRO A 1 797 ? 8.585 -3.296 18.435 1.00 58.72 797 PRO A C 1
ATOM 6100 O O . PRO A 1 797 ? 9.761 -3.574 18.680 1.00 58.72 797 PRO A O 1
ATOM 6103 N N . GLU A 1 798 ? 7.582 -3.934 19.042 1.00 73.31 798 GLU A N 1
ATOM 6104 C CA . GLU A 1 798 ? 7.818 -5.073 19.940 1.00 73.31 798 GLU A CA 1
ATOM 6105 C C . GLU A 1 798 ? 8.467 -6.262 19.196 1.00 73.31 798 GLU A C 1
ATOM 6107 O O . GLU A 1 798 ? 8.220 -6.446 17.998 1.00 73.31 798 GLU A O 1
ATOM 6112 N N . PRO A 1 799 ? 9.245 -7.134 19.876 1.00 75.00 799 PRO A N 1
ATOM 6113 C CA . PRO A 1 799 ? 9.908 -8.274 19.233 1.00 75.00 799 PRO A CA 1
ATOM 6114 C C . PRO A 1 799 ? 8.971 -9.201 18.441 1.00 75.00 799 PRO A C 1
ATOM 6116 O O . PRO A 1 799 ? 9.386 -9.755 17.423 1.00 75.00 799 PRO A O 1
ATOM 6119 N N . GLY A 1 800 ? 7.708 -9.341 18.868 1.00 72.06 800 GLY A N 1
ATOM 6120 C CA . GLY A 1 800 ? 6.685 -10.099 18.138 1.00 72.06 800 GLY A CA 1
ATOM 6121 C C . GLY A 1 800 ? 6.354 -9.493 16.769 1.00 72.06 800 GLY A C 1
ATOM 6122 O O . GLY A 1 800 ? 6.360 -10.206 15.767 1.00 72.06 800 GLY A O 1
ATOM 6123 N N . VAL A 1 801 ? 6.180 -8.169 16.705 1.00 70.19 801 VAL A N 1
ATOM 6124 C CA . VAL A 1 801 ? 5.884 -7.423 15.466 1.00 70.19 801 VAL A CA 1
ATOM 6125 C C . VAL A 1 801 ? 7.053 -7.510 14.478 1.00 70.19 801 VAL A C 1
ATOM 6127 O O . VAL A 1 801 ? 6.851 -7.670 13.274 1.00 70.19 801 VAL A O 1
ATOM 6130 N N . ILE A 1 802 ? 8.296 -7.466 14.972 1.00 76.81 802 ILE A N 1
ATOM 6131 C CA . ILE A 1 802 ? 9.492 -7.649 14.132 1.00 76.81 802 ILE A CA 1
ATOM 6132 C C . ILE A 1 802 ? 9.521 -9.072 13.547 1.00 76.81 802 ILE A C 1
ATOM 6134 O O . ILE A 1 802 ? 9.781 -9.246 12.355 1.00 76.81 802 ILE A O 1
ATOM 6138 N N . ALA A 1 803 ? 9.218 -10.093 14.356 1.00 76.31 803 ALA A N 1
ATOM 6139 C CA . ALA A 1 803 ? 9.173 -11.482 13.902 1.00 76.31 803 ALA A CA 1
ATOM 6140 C C . ALA A 1 803 ? 8.061 -11.737 12.867 1.00 76.31 803 ALA A C 1
ATOM 6142 O O . ALA A 1 803 ? 8.269 -12.503 11.925 1.00 76.31 803 ALA A O 1
ATOM 6143 N N . GLU A 1 804 ? 6.903 -11.090 13.007 1.00 70.81 804 GLU A N 1
ATOM 6144 C CA . GLU A 1 804 ? 5.806 -11.134 12.034 1.00 70.81 804 GLU A CA 1
ATOM 6145 C C . GLU A 1 804 ? 6.200 -10.469 10.705 1.00 70.81 804 GLU A C 1
ATOM 6147 O O . GLU A 1 804 ? 6.096 -11.081 9.640 1.00 70.81 804 GLU A O 1
ATOM 6152 N N . ARG A 1 805 ? 6.777 -9.262 10.751 1.00 77.19 805 ARG A N 1
ATOM 6153 C CA . ARG A 1 805 ? 7.247 -8.539 9.555 1.00 77.19 805 ARG A CA 1
ATOM 6154 C C . ARG A 1 805 ? 8.351 -9.281 8.801 1.00 77.19 805 ARG A C 1
ATOM 6156 O O . ARG A 1 805 ? 8.324 -9.335 7.574 1.00 77.19 805 ARG A O 1
ATOM 6163 N N . LEU A 1 806 ? 9.283 -9.922 9.510 1.00 80.44 806 LEU A N 1
ATOM 6164 C CA . LEU A 1 806 ? 10.310 -10.772 8.894 1.00 80.44 806 LEU A CA 1
ATOM 6165 C C . LEU A 1 806 ? 9.728 -12.047 8.253 1.00 80.44 806 LEU A C 1
ATOM 6167 O O . LEU A 1 806 ? 10.297 -12.554 7.287 1.00 80.44 806 LEU A O 1
ATOM 6171 N N . GLN A 1 807 ? 8.585 -12.555 8.729 1.00 75.31 807 GLN A N 1
ATOM 6172 C CA . GLN A 1 807 ? 7.836 -13.609 8.029 1.00 75.31 807 GLN A CA 1
ATOM 6173 C C . GLN A 1 807 ? 7.097 -13.075 6.791 1.00 75.31 807 GLN A C 1
ATOM 6175 O O . GLN A 1 807 ? 6.934 -13.820 5.819 1.00 75.31 807 GLN A O 1
ATOM 6180 N N . GLY A 1 808 ? 6.687 -11.802 6.822 1.00 71.19 808 GLY A N 1
ATOM 6181 C CA . GLY A 1 808 ? 6.078 -11.065 5.713 1.00 71.19 808 GLY A CA 1
ATOM 6182 C C . GLY A 1 808 ? 7.007 -10.823 4.519 1.00 71.19 808 GLY A C 1
ATOM 6183 O O . GLY A 1 808 ? 6.515 -10.769 3.401 1.00 71.19 808 GLY A O 1
ATOM 6184 N N . PHE A 1 809 ? 8.333 -10.802 4.714 1.00 81.12 809 PHE A N 1
ATOM 6185 C CA . PHE A 1 809 ? 9.323 -10.609 3.637 1.00 81.12 809 PHE A CA 1
ATOM 6186 C C . PHE A 1 809 ? 9.164 -11.568 2.443 1.00 81.12 809 PHE A C 1
ATOM 6188 O O . PHE A 1 809 ? 9.474 -11.202 1.313 1.00 81.12 809 PHE A O 1
ATOM 6195 N N . TRP A 1 810 ? 8.680 -12.792 2.683 1.00 77.06 810 TRP A N 1
ATOM 6196 C CA . TRP A 1 810 ? 8.426 -13.803 1.646 1.00 77.06 810 TRP A CA 1
ATOM 6197 C C . TRP A 1 810 ? 6.988 -13.775 1.099 1.00 77.06 810 TRP A C 1
ATOM 6199 O O . TRP A 1 810 ? 6.485 -14.804 0.633 1.00 77.06 810 TRP A O 1
ATOM 6209 N N . SER A 1 811 ? 6.310 -12.630 1.180 1.00 76.69 811 SER A N 1
ATOM 6210 C CA . SER A 1 811 ? 5.098 -12.351 0.409 1.00 76.69 811 SER A CA 1
ATOM 6211 C C . SER A 1 811 ? 5.378 -12.455 -1.104 1.00 76.69 811 SER A C 1
ATOM 6213 O O . SER A 1 811 ? 6.535 -12.397 -1.538 1.00 76.69 811 SER A O 1
ATOM 6215 N N . PRO A 1 812 ? 4.347 -12.671 -1.944 1.00 78.25 812 PRO A N 1
ATOM 6216 C CA . PRO A 1 812 ? 4.525 -12.643 -3.391 1.00 78.25 812 PRO A CA 1
ATOM 6217 C C . PRO A 1 812 ? 5.062 -11.268 -3.832 1.00 78.25 812 PRO A C 1
ATOM 6219 O O . PRO A 1 812 ? 4.532 -10.254 -3.377 1.00 78.25 812 PRO A O 1
ATOM 6222 N N . PRO A 1 813 ? 6.075 -11.200 -4.715 1.00 82.69 813 PRO A N 1
ATOM 6223 C CA . PRO A 1 813 ? 6.567 -9.926 -5.227 1.00 82.69 813 PRO A CA 1
ATOM 6224 C C . PRO A 1 813 ? 5.451 -9.011 -5.761 1.00 82.69 813 PRO A C 1
ATOM 6226 O O . PRO A 1 813 ? 4.473 -9.451 -6.352 1.00 82.69 813 PRO A O 1
ATOM 6229 N N . PHE A 1 814 ? 5.610 -7.711 -5.563 1.00 82.94 814 PHE A N 1
ATOM 6230 C CA . PHE A 1 814 ? 4.654 -6.642 -5.843 1.00 82.94 814 PHE A CA 1
ATOM 6231 C C . PHE A 1 814 ? 3.341 -6.685 -5.031 1.00 82.94 814 PHE A C 1
ATOM 6233 O O . PHE A 1 814 ? 2.538 -5.767 -5.178 1.00 82.94 814 PHE A O 1
ATOM 6240 N N . ALA A 1 815 ? 3.118 -7.659 -4.132 1.00 80.06 815 ALA A N 1
ATOM 6241 C CA . ALA A 1 815 ? 1.877 -7.746 -3.344 1.00 80.06 815 ALA A CA 1
ATOM 6242 C C . ALA A 1 815 ? 1.648 -6.543 -2.413 1.00 80.06 815 ALA A C 1
ATOM 6244 O O . ALA A 1 815 ? 0.502 -6.160 -2.200 1.00 80.06 815 ALA A O 1
ATOM 6245 N N . SER A 1 816 ? 2.707 -5.918 -1.885 1.00 77.50 816 SER A N 1
ATOM 6246 C CA . SER A 1 816 ? 2.578 -4.682 -1.094 1.00 77.50 816 SER A CA 1
ATOM 6247 C C . SER A 1 816 ? 2.102 -3.486 -1.922 1.00 77.50 816 SER A C 1
ATOM 6249 O O . SER A 1 816 ? 1.394 -2.628 -1.404 1.00 77.50 816 SER A O 1
ATOM 6251 N N . LEU A 1 817 ? 2.459 -3.437 -3.210 1.00 79.19 817 LEU A N 1
ATOM 6252 C CA . LEU A 1 817 ? 2.102 -2.336 -4.106 1.00 79.19 817 LEU A CA 1
ATOM 6253 C C . LEU A 1 817 ? 0.663 -2.435 -4.630 1.00 79.19 817 LEU A C 1
ATOM 6255 O O . LEU A 1 817 ? 0.151 -1.442 -5.132 1.00 79.19 817 LEU A O 1
ATOM 6259 N N . TYR A 1 818 ? 0.018 -3.600 -4.507 1.00 78.44 818 TYR A N 1
ATOM 6260 C CA . TYR A 1 818 ? -1.351 -3.839 -4.978 1.00 78.44 818 TYR A CA 1
ATOM 6261 C C . TYR A 1 818 ? -2.402 -2.960 -4.278 1.00 78.44 818 TYR A C 1
ATOM 6263 O O . TYR A 1 818 ? -3.386 -2.577 -4.896 1.00 78.44 818 TYR A O 1
ATOM 6271 N N . TRP A 1 819 ? -2.191 -2.635 -3.001 1.00 73.81 819 TRP A N 1
ATOM 6272 C CA . TRP A 1 819 ? -3.154 -1.884 -2.183 1.00 73.81 819 TRP A CA 1
ATOM 6273 C C . TRP A 1 819 ? -2.988 -0.357 -2.260 1.00 73.81 819 TRP A C 1
ATOM 6275 O O . TRP A 1 819 ? -3.759 0.376 -1.647 1.00 73.81 819 TRP A O 1
ATOM 6285 N N . GLY A 1 820 ? -1.965 0.130 -2.968 1.00 70.56 820 GLY A N 1
ATOM 6286 C CA . GLY A 1 820 ? -1.762 1.555 -3.231 1.00 70.56 820 GLY A CA 1
ATOM 6287 C C . GLY A 1 820 ? -2.243 1.942 -4.628 1.00 70.56 820 GLY A C 1
ATOM 6288 O O . GLY A 1 820 ? -2.451 1.083 -5.478 1.00 70.56 820 GLY A O 1
ATOM 6289 N N . SER A 1 821 ? -2.356 3.245 -4.900 1.00 72.88 821 SER A N 1
ATOM 6290 C CA . SER A 1 821 ? -2.648 3.714 -6.261 1.00 72.88 821 SER A CA 1
ATOM 6291 C C . SER A 1 821 ? -1.527 3.353 -7.240 1.00 72.88 821 SER A C 1
ATOM 6293 O O . SER A 1 821 ? -0.350 3.278 -6.877 1.00 72.88 821 SER A O 1
ATOM 6295 N N . GLU A 1 822 ? -1.866 3.217 -8.518 1.00 73.94 822 GLU A N 1
ATOM 6296 C CA . GLU A 1 822 ? -0.952 2.858 -9.611 1.00 73.94 822 GLU A CA 1
ATOM 6297 C C . GLU A 1 822 ? 0.199 3.867 -9.697 1.00 73.94 822 GLU A C 1
ATOM 6299 O O . GLU A 1 822 ? 1.361 3.516 -9.929 1.00 73.94 822 GLU A O 1
ATOM 6304 N N . PHE A 1 823 ? -0.111 5.145 -9.450 1.00 71.00 823 PHE A N 1
ATOM 6305 C CA . PHE A 1 823 ? 0.885 6.204 -9.393 1.00 71.00 823 PHE A CA 1
ATOM 6306 C C . PHE A 1 823 ? 1.839 6.056 -8.191 1.00 71.00 823 PHE A C 1
ATOM 6308 O O . PHE A 1 823 ? 3.049 6.266 -8.347 1.00 71.00 823 PHE A O 1
ATOM 6315 N N . ALA A 1 824 ? 1.345 5.653 -7.015 1.00 72.81 824 ALA A N 1
ATOM 6316 C CA . ALA A 1 824 ? 2.188 5.362 -5.855 1.00 72.81 824 ALA A CA 1
ATOM 6317 C C . ALA A 1 824 ? 3.058 4.114 -6.092 1.00 72.81 824 ALA A C 1
ATOM 6319 O O . ALA A 1 824 ? 4.271 4.170 -5.880 1.00 72.81 824 ALA A O 1
ATOM 6320 N N . ALA A 1 825 ? 2.478 3.035 -6.626 1.00 78.56 825 ALA A N 1
ATOM 6321 C CA . ALA A 1 825 ? 3.173 1.798 -6.981 1.00 78.56 825 ALA A CA 1
ATOM 6322 C C . ALA A 1 825 ? 4.302 2.032 -8.002 1.00 78.56 825 ALA A C 1
ATOM 6324 O O . ALA A 1 825 ? 5.436 1.576 -7.811 1.00 78.56 825 ALA A O 1
ATOM 6325 N N . LEU A 1 826 ? 4.038 2.809 -9.059 1.00 76.62 826 LEU A N 1
ATOM 6326 C CA . LEU A 1 826 ? 5.053 3.214 -10.033 1.00 76.62 826 LEU A CA 1
ATOM 6327 C C . LEU A 1 826 ? 6.145 4.077 -9.391 1.00 76.62 826 LEU A C 1
ATOM 6329 O O . LEU A 1 826 ? 7.330 3.887 -9.670 1.00 76.62 826 LEU A O 1
ATOM 6333 N N . THR A 1 827 ? 5.766 5.021 -8.531 1.00 76.31 827 THR A N 1
ATOM 6334 C CA . THR A 1 827 ? 6.712 5.918 -7.857 1.00 76.31 827 THR A CA 1
ATOM 6335 C C . THR A 1 827 ? 7.642 5.141 -6.922 1.00 76.31 827 THR A C 1
ATOM 6337 O O . THR A 1 827 ? 8.858 5.328 -6.991 1.00 76.31 827 THR A O 1
ATOM 6340 N N . ALA A 1 828 ? 7.109 4.206 -6.130 1.00 79.69 828 ALA A N 1
ATOM 6341 C CA . ALA A 1 828 ? 7.891 3.288 -5.301 1.00 79.69 828 ALA A CA 1
ATOM 6342 C C . ALA A 1 828 ? 8.816 2.398 -6.153 1.00 79.69 828 ALA A C 1
ATOM 6344 O O . ALA A 1 828 ? 10.008 2.275 -5.865 1.00 79.69 828 ALA A O 1
ATOM 6345 N N . THR A 1 829 ? 8.308 1.863 -7.269 1.00 82.81 829 THR A N 1
ATOM 6346 C CA . THR A 1 829 ? 9.087 1.067 -8.234 1.00 82.81 829 THR A CA 1
ATOM 6347 C C . THR A 1 829 ? 10.278 1.851 -8.795 1.00 82.81 829 THR A C 1
ATOM 6349 O O . THR A 1 829 ? 11.413 1.367 -8.790 1.00 82.81 829 THR A O 1
ATOM 6352 N N . LEU A 1 830 ? 10.048 3.089 -9.243 1.00 78.81 830 LEU A N 1
ATOM 6353 C CA . LEU A 1 830 ? 11.090 3.972 -9.772 1.00 78.81 830 LEU A CA 1
ATOM 6354 C C . LEU A 1 830 ? 12.096 4.402 -8.697 1.00 78.81 830 LEU A C 1
ATOM 6356 O O . LEU A 1 830 ? 13.277 4.543 -9.010 1.00 78.81 830 LEU A O 1
ATOM 6360 N N . GLN A 1 831 ? 11.667 4.572 -7.444 1.00 77.44 831 GLN A N 1
ATOM 6361 C CA . GLN A 1 831 ? 12.558 4.863 -6.316 1.00 77.44 831 GLN A CA 1
ATOM 6362 C C . GLN A 1 831 ? 13.451 3.666 -5.978 1.00 77.44 831 GLN A C 1
ATOM 6364 O O . GLN A 1 831 ? 14.664 3.838 -5.882 1.00 77.44 831 GLN A O 1
ATOM 6369 N N . GLY A 1 832 ? 12.898 2.450 -5.905 1.00 79.81 832 GLY A N 1
ATOM 6370 C CA . GLY A 1 832 ? 13.672 1.229 -5.667 1.00 79.81 832 GLY A CA 1
ATOM 6371 C C . GLY A 1 832 ? 14.728 0.975 -6.748 1.00 79.81 832 GLY A C 1
ATOM 6372 O O . GLY A 1 832 ? 15.909 0.782 -6.448 1.00 79.81 832 GLY A O 1
ATOM 6373 N N . LEU A 1 833 ? 14.336 1.069 -8.022 1.00 83.62 833 LEU A N 1
ATOM 6374 C CA . LEU A 1 833 ? 15.275 1.011 -9.149 1.00 83.62 833 LEU A CA 1
ATOM 6375 C C . LEU A 1 833 ? 16.304 2.150 -9.085 1.00 83.62 833 LEU A C 1
ATOM 6377 O O . LEU A 1 833 ? 17.498 1.930 -9.300 1.00 83.62 833 LEU A O 1
ATOM 6381 N N . GLY A 1 834 ? 15.831 3.363 -8.792 1.00 78.94 834 GLY A N 1
ATOM 6382 C CA . GLY A 1 834 ? 16.622 4.581 -8.713 1.00 78.94 834 GLY A CA 1
ATOM 6383 C C . GLY A 1 834 ? 17.742 4.479 -7.689 1.00 78.94 834 GLY A C 1
ATOM 6384 O O . GLY A 1 834 ? 18.881 4.746 -8.054 1.00 78.94 834 GLY A O 1
ATOM 6385 N N . LEU A 1 835 ? 17.441 4.037 -6.460 1.00 80.50 835 LEU A N 1
ATOM 6386 C CA . LEU A 1 835 ? 18.378 3.951 -5.333 1.00 80.50 835 LEU A CA 1
ATOM 6387 C C . LEU A 1 835 ? 19.635 3.148 -5.683 1.00 80.50 835 LEU A C 1
ATOM 6389 O O . LEU A 1 835 ? 20.762 3.614 -5.525 1.00 80.50 835 LEU A O 1
ATOM 6393 N N . PHE A 1 836 ? 19.472 1.943 -6.221 1.00 85.94 836 PHE A N 1
ATOM 6394 C CA . PHE A 1 836 ? 20.620 1.069 -6.456 1.00 85.94 836 PHE A CA 1
ATOM 6395 C C . PHE A 1 836 ? 21.292 1.269 -7.820 1.00 85.94 836 PHE A C 1
ATOM 6397 O O . PHE A 1 836 ? 22.435 0.842 -7.990 1.00 85.94 836 PHE A O 1
ATOM 6404 N N . LEU A 1 837 ? 20.667 1.963 -8.777 1.00 85.62 837 LEU A N 1
ATOM 6405 C CA . LEU A 1 837 ? 21.268 2.255 -10.086 1.00 85.62 837 LEU A CA 1
ATOM 6406 C C . LEU A 1 837 ? 22.623 2.989 -10.006 1.00 85.62 837 LEU A C 1
ATOM 6408 O O . LEU A 1 837 ? 23.597 2.474 -10.569 1.00 85.62 837 LEU A O 1
ATOM 6412 N N . PRO A 1 838 ? 22.775 4.139 -9.320 1.00 82.94 838 PRO A N 1
ATOM 6413 C CA . PRO A 1 838 ? 24.069 4.807 -9.233 1.00 82.94 838 PRO A CA 1
ATOM 6414 C C . PRO A 1 838 ? 25.074 3.997 -8.400 1.00 82.94 838 PRO A C 1
ATOM 6416 O O . PRO A 1 838 ? 26.267 4.007 -8.709 1.00 82.94 838 PRO A O 1
ATOM 6419 N N . LEU A 1 839 ? 24.605 3.231 -7.407 1.00 85.56 839 LEU A N 1
ATOM 6420 C CA . LEU A 1 839 ? 25.438 2.341 -6.598 1.00 85.56 839 LEU A CA 1
ATOM 6421 C C . LEU A 1 839 ? 26.053 1.218 -7.447 1.00 85.56 839 LEU A C 1
ATOM 6423 O O . LEU A 1 839 ? 27.270 1.033 -7.440 1.00 85.56 839 LEU A O 1
ATOM 6427 N N . GLY A 1 840 ? 25.243 0.522 -8.249 1.00 88.06 840 GLY A N 1
ATOM 6428 C CA . GLY A 1 840 ? 25.703 -0.517 -9.173 1.00 88.06 840 GLY A CA 1
ATOM 6429 C C . GLY A 1 840 ? 26.618 0.021 -10.278 1.00 88.06 840 GLY A C 1
ATOM 6430 O O . GLY A 1 840 ? 27.605 -0.628 -10.635 1.00 88.06 840 GLY A O 1
ATOM 6431 N N . PHE A 1 841 ? 26.361 1.239 -10.771 1.00 87.00 841 PHE A N 1
ATOM 6432 C CA . PHE A 1 841 ? 27.255 1.936 -11.703 1.00 87.00 841 PHE A CA 1
ATOM 6433 C C . PHE A 1 841 ? 28.629 2.219 -11.074 1.00 87.00 841 PHE A C 1
ATOM 6435 O O . PHE A 1 841 ? 29.665 1.919 -11.676 1.00 87.00 841 PHE A O 1
ATOM 6442 N N . ALA A 1 842 ? 28.653 2.763 -9.854 1.00 87.00 842 ALA A N 1
ATOM 6443 C CA . ALA A 1 842 ? 29.885 3.064 -9.129 1.00 87.00 842 ALA A CA 1
ATOM 6444 C C . ALA A 1 842 ? 30.663 1.787 -8.768 1.00 87.00 842 ALA A C 1
ATOM 6446 O O . ALA A 1 842 ? 31.879 1.734 -8.954 1.00 87.00 842 ALA A O 1
ATOM 6447 N N . MET A 1 843 ? 29.976 0.733 -8.320 1.00 88.44 843 MET A N 1
ATOM 6448 C CA . MET A 1 843 ? 30.583 -0.571 -8.031 1.00 88.44 843 MET A CA 1
ATOM 6449 C C . MET A 1 843 ? 31.216 -1.208 -9.267 1.00 88.44 843 MET A C 1
ATOM 6451 O O . MET A 1 843 ? 32.340 -1.706 -9.188 1.00 88.44 843 MET A O 1
ATOM 6455 N N . ALA A 1 844 ? 30.549 -1.134 -10.423 1.00 86.62 844 ALA A N 1
ATOM 6456 C CA . ALA A 1 844 ? 31.138 -1.558 -11.685 1.00 86.62 844 ALA A CA 1
ATOM 6457 C C . ALA A 1 844 ? 32.395 -0.738 -12.019 1.00 86.62 844 ALA A C 1
ATOM 6459 O O . ALA A 1 844 ? 33.399 -1.310 -12.437 1.00 86.62 844 ALA A O 1
ATOM 6460 N N . ASP A 1 845 ? 32.391 0.584 -11.820 1.00 86.75 845 ASP A N 1
ATOM 6461 C CA . ASP A 1 845 ? 33.563 1.424 -12.097 1.00 86.75 845 ASP A CA 1
ATOM 6462 C C . ASP A 1 845 ? 34.742 1.123 -11.158 1.00 86.75 845 ASP A C 1
ATOM 6464 O O . ASP A 1 845 ? 35.882 1.017 -11.616 1.00 86.75 845 ASP A O 1
ATOM 6468 N N . ALA A 1 846 ? 34.472 0.887 -9.871 1.00 87.38 846 ALA A N 1
ATOM 6469 C CA . ALA A 1 846 ? 35.470 0.404 -8.922 1.00 87.38 846 ALA A CA 1
ATOM 6470 C C . ALA A 1 846 ? 36.027 -0.968 -9.348 1.00 87.38 846 ALA A C 1
ATOM 6472 O O . ALA A 1 846 ? 37.246 -1.153 -9.352 1.00 87.38 846 ALA A O 1
ATOM 6473 N N . ALA A 1 847 ? 35.173 -1.902 -9.784 1.00 87.06 847 ALA A N 1
ATOM 6474 C CA . ALA A 1 847 ? 35.590 -3.219 -10.268 1.00 87.06 847 ALA A CA 1
ATOM 6475 C C . ALA A 1 847 ? 36.475 -3.145 -11.529 1.00 87.06 847 ALA A C 1
ATOM 6477 O O . ALA A 1 847 ? 37.505 -3.823 -11.579 1.00 87.06 847 ALA A O 1
ATOM 6478 N N . HIS A 1 848 ? 36.152 -2.274 -12.497 1.00 83.88 848 HIS A N 1
ATOM 6479 C CA . HIS A 1 848 ? 37.044 -1.958 -13.626 1.00 83.88 848 HIS A CA 1
ATOM 6480 C C . HIS A 1 848 ? 38.361 -1.353 -13.135 1.00 83.88 848 HIS A C 1
ATOM 6482 O O . HIS A 1 848 ? 39.427 -1.724 -13.618 1.00 83.88 848 HIS A O 1
ATOM 6488 N N . GLY A 1 849 ? 38.306 -0.446 -12.156 1.00 84.38 849 GLY A N 1
ATOM 6489 C CA . GLY A 1 849 ? 39.489 0.175 -11.577 1.00 84.38 849 GLY A CA 1
ATOM 6490 C C . GLY A 1 849 ? 40.446 -0.855 -10.981 1.00 84.38 849 GLY A C 1
ATOM 6491 O O . GLY A 1 849 ? 41.592 -0.942 -11.412 1.00 84.38 849 GLY A O 1
ATOM 6492 N N . PHE A 1 850 ? 39.985 -1.685 -10.044 1.00 83.62 850 PHE A N 1
ATOM 6493 C CA . PHE A 1 850 ? 40.811 -2.731 -9.432 1.00 83.62 850 PHE A CA 1
ATOM 6494 C C . PHE A 1 850 ? 41.189 -3.862 -10.407 1.00 83.62 850 PHE A C 1
ATOM 6496 O O . PHE A 1 850 ? 42.295 -4.394 -10.307 1.00 83.62 850 PHE A O 1
ATOM 6503 N N . GLY A 1 851 ? 40.324 -4.211 -11.366 1.00 77.25 851 GLY A N 1
ATOM 6504 C CA . GLY A 1 851 ? 40.603 -5.205 -12.412 1.00 77.25 851 GLY A CA 1
ATOM 6505 C C . GLY A 1 851 ? 41.574 -4.720 -13.497 1.00 77.25 851 GLY A C 1
ATOM 6506 O O . GLY A 1 851 ? 42.281 -5.524 -14.099 1.00 77.25 851 GLY A O 1
ATOM 6507 N N . GLY A 1 852 ? 41.663 -3.406 -13.715 1.00 69.69 852 GLY A N 1
ATOM 6508 C CA . GLY A 1 852 ? 42.686 -2.786 -14.555 1.00 69.69 852 GLY A CA 1
ATOM 6509 C C . GLY A 1 852 ? 44.061 -2.787 -13.886 1.00 69.69 852 GLY A C 1
ATOM 6510 O O . GLY A 1 852 ? 45.066 -2.994 -14.559 1.00 69.69 852 GLY A O 1
ATOM 6511 N N . CYS A 1 853 ? 44.115 -2.619 -12.557 1.00 60.78 853 CYS A N 1
ATOM 6512 C CA . CYS A 1 853 ? 45.373 -2.698 -11.812 1.00 60.78 853 CYS A CA 1
ATOM 6513 C C . CYS A 1 853 ? 45.771 -4.146 -11.409 1.00 60.78 853 CYS A C 1
ATOM 6515 O O . CYS A 1 853 ? 46.923 -4.365 -11.043 1.00 60.78 853 CYS A O 1
ATOM 6517 N N . THR A 1 854 ? 44.857 -5.134 -11.430 1.00 59.31 854 THR A N 1
ATOM 6518 C CA . THR A 1 854 ? 45.136 -6.541 -11.050 1.00 59.31 854 THR A CA 1
ATOM 6519 C C . THR A 1 854 ? 44.461 -7.558 -11.989 1.00 59.31 854 THR A C 1
ATOM 6521 O O . THR A 1 854 ? 43.257 -7.476 -12.221 1.00 59.31 854 THR A O 1
ATOM 6524 N N . PRO A 1 855 ? 45.175 -8.579 -12.506 1.00 60.72 855 PRO A N 1
ATOM 6525 C CA . PRO A 1 855 ? 44.692 -9.429 -13.600 1.00 60.72 855 PRO A CA 1
ATOM 6526 C C . PRO A 1 855 ? 43.709 -10.548 -13.177 1.00 60.72 855 PRO A C 1
ATOM 6528 O O . PRO A 1 855 ? 43.822 -11.677 -13.653 1.00 60.72 855 PRO A O 1
ATOM 6531 N N . THR A 1 856 ? 42.742 -10.271 -12.295 1.00 73.31 856 THR A N 1
ATOM 6532 C CA . THR A 1 856 ? 41.831 -11.286 -11.721 1.00 73.31 856 THR A CA 1
ATOM 6533 C C . THR A 1 856 ? 40.347 -10.915 -11.844 1.00 73.31 856 THR A C 1
ATOM 6535 O O . THR A 1 856 ? 39.990 -9.745 -11.941 1.00 73.31 856 THR A O 1
ATOM 6538 N N . ARG A 1 857 ? 39.449 -11.913 -11.778 1.00 78.69 857 ARG A N 1
ATOM 6539 C CA . ARG A 1 857 ? 37.986 -11.689 -11.690 1.00 78.69 857 ARG A CA 1
ATOM 6540 C C . ARG A 1 857 ? 37.495 -11.319 -10.282 1.00 78.69 857 ARG A C 1
ATOM 6542 O O . ARG A 1 857 ? 36.334 -10.952 -10.128 1.00 78.69 857 ARG A O 1
ATOM 6549 N N . ARG A 1 858 ? 38.362 -11.392 -9.263 1.00 79.94 858 ARG A N 1
ATOM 6550 C CA . ARG A 1 858 ? 38.014 -11.169 -7.848 1.00 79.94 858 ARG A CA 1
ATOM 6551 C C . ARG A 1 858 ? 37.294 -9.836 -7.571 1.00 79.94 858 ARG A C 1
ATOM 6553 O O . ARG A 1 858 ? 36.255 -9.907 -6.921 1.00 79.94 858 ARG A O 1
ATOM 6560 N N . PRO A 1 859 ? 37.742 -8.656 -8.061 1.00 82.06 859 PRO A N 1
ATOM 6561 C CA . PRO A 1 859 ? 37.064 -7.394 -7.740 1.00 82.06 859 PRO A CA 1
ATOM 6562 C C . PRO A 1 859 ? 35.637 -7.318 -8.299 1.00 82.06 859 PRO A C 1
ATOM 6564 O O . PRO A 1 859 ? 34.771 -6.715 -7.676 1.00 82.06 859 PRO A O 1
ATOM 6567 N N . TRP A 1 860 ? 35.369 -7.975 -9.429 1.00 82.69 860 TRP A N 1
ATOM 6568 C CA . TRP A 1 860 ? 34.042 -8.028 -10.043 1.00 82.69 860 TRP A CA 1
ATOM 6569 C C . TRP A 1 860 ? 33.074 -8.917 -9.258 1.00 82.69 860 TRP A C 1
ATOM 6571 O O . TRP A 1 860 ? 31.945 -8.516 -9.001 1.00 82.69 860 TRP A O 1
ATOM 6581 N N . VAL A 1 861 ? 33.527 -10.103 -8.834 1.00 83.50 861 VAL A N 1
ATOM 6582 C CA . VAL A 1 861 ? 32.721 -11.009 -7.996 1.00 83.50 861 VAL A CA 1
ATOM 6583 C C . VAL A 1 861 ? 32.447 -10.379 -6.629 1.00 83.50 861 VAL A C 1
ATOM 6585 O O . VAL A 1 861 ? 31.314 -10.416 -6.161 1.00 83.50 861 VAL A O 1
ATOM 6588 N N . LEU A 1 862 ? 33.454 -9.743 -6.020 1.00 86.00 862 LEU A N 1
ATOM 6589 C CA . LEU A 1 862 ? 33.307 -9.053 -4.738 1.00 86.00 862 LEU A CA 1
ATOM 6590 C C . LEU A 1 862 ? 32.312 -7.887 -4.828 1.00 86.00 862 LEU A C 1
ATOM 6592 O O . LEU A 1 862 ? 31.415 -7.795 -3.999 1.00 86.00 862 LEU A O 1
ATOM 6596 N N . ALA A 1 863 ? 32.429 -7.027 -5.842 1.00 86.06 863 ALA A N 1
ATOM 6597 C CA . ALA A 1 863 ? 31.517 -5.899 -6.015 1.00 86.06 863 ALA A CA 1
ATOM 6598 C C . ALA A 1 863 ? 30.065 -6.357 -6.269 1.00 86.06 863 ALA A C 1
ATOM 6600 O O . ALA A 1 863 ? 29.140 -5.780 -5.705 1.00 86.06 863 ALA A O 1
ATOM 6601 N N . ALA A 1 864 ? 29.860 -7.434 -7.034 1.00 84.69 864 ALA A N 1
ATOM 6602 C CA . ALA A 1 864 ? 28.536 -8.021 -7.240 1.00 84.69 864 ALA A CA 1
ATOM 6603 C C . ALA A 1 864 ? 27.952 -8.650 -5.955 1.00 84.69 864 ALA A C 1
ATOM 6605 O O . ALA A 1 864 ? 26.761 -8.504 -5.684 1.00 84.69 864 ALA A O 1
ATOM 6606 N N . ALA A 1 865 ? 28.786 -9.301 -5.136 1.00 86.06 865 ALA A N 1
ATOM 6607 C CA . ALA A 1 865 ? 28.375 -9.848 -3.843 1.00 86.06 865 ALA A CA 1
ATOM 6608 C C . ALA A 1 865 ? 28.009 -8.744 -2.833 1.00 86.06 865 ALA A C 1
ATOM 6610 O O . ALA A 1 865 ? 27.006 -8.868 -2.134 1.00 86.06 865 ALA A O 1
ATOM 6611 N N . ILE A 1 866 ? 28.771 -7.643 -2.792 1.00 88.81 866 ILE A N 1
ATOM 6612 C CA . ILE A 1 866 ? 28.458 -6.478 -1.948 1.00 88.81 866 ILE A CA 1
ATOM 6613 C C . ILE A 1 866 ? 27.146 -5.824 -2.399 1.00 88.81 866 ILE A C 1
ATOM 6615 O O . ILE A 1 866 ? 26.329 -5.492 -1.547 1.00 88.81 866 ILE A O 1
ATOM 6619 N N . LEU A 1 867 ? 26.907 -5.685 -3.710 1.00 87.19 867 LEU A N 1
ATOM 6620 C CA . LEU A 1 867 ? 25.652 -5.140 -4.242 1.00 87.19 867 LEU A CA 1
ATOM 6621 C C . LEU A 1 867 ? 24.434 -5.939 -3.751 1.00 87.19 867 LEU A C 1
ATOM 6623 O O . LEU A 1 867 ? 23.494 -5.349 -3.226 1.00 87.19 867 LEU A O 1
ATOM 6627 N N . GLY A 1 868 ? 24.485 -7.271 -3.873 1.00 85.31 868 GLY A N 1
ATOM 6628 C CA . GLY A 1 868 ? 23.401 -8.157 -3.436 1.00 85.31 868 GLY A CA 1
ATOM 6629 C C . GLY A 1 868 ? 23.233 -8.238 -1.915 1.00 85.31 868 GLY A C 1
ATOM 6630 O O . GLY A 1 868 ? 22.109 -8.293 -1.415 1.00 85.31 868 GLY A O 1
ATOM 6631 N N . GLY A 1 869 ? 24.342 -8.189 -1.170 1.00 87.38 869 GLY A N 1
ATOM 6632 C CA . GLY A 1 869 ? 24.317 -8.104 0.289 1.00 87.38 869 GLY A CA 1
ATOM 6633 C C . GLY A 1 869 ? 23.677 -6.804 0.779 1.00 87.38 869 GLY A C 1
ATOM 6634 O O . GLY A 1 869 ? 22.826 -6.840 1.662 1.00 87.38 869 GLY A O 1
ATOM 6635 N N . LEU A 1 870 ? 24.024 -5.667 0.165 1.00 87.12 870 LEU A N 1
ATOM 6636 C CA . LEU A 1 870 ? 23.443 -4.368 0.509 1.00 87.12 870 LEU A CA 1
ATOM 6637 C C . LEU A 1 870 ? 21.956 -4.277 0.158 1.00 87.12 870 LEU A C 1
ATOM 6639 O O . LEU A 1 870 ? 21.215 -3.725 0.962 1.00 87.12 870 LEU A O 1
ATOM 6643 N N . SER A 1 871 ? 21.491 -4.832 -0.968 1.00 87.56 871 SER A N 1
ATOM 6644 C CA . SER A 1 871 ? 20.056 -4.806 -1.306 1.00 87.56 871 SER A CA 1
ATOM 6645 C C . SER A 1 871 ? 19.200 -5.565 -0.293 1.00 87.56 871 SER A C 1
ATOM 6647 O O . SER A 1 871 ? 18.145 -5.076 0.093 1.00 87.56 871 SER A O 1
ATOM 6649 N N . ALA A 1 872 ? 19.669 -6.724 0.181 1.00 85.75 872 ALA A N 1
ATOM 6650 C CA . ALA A 1 872 ? 18.959 -7.489 1.204 1.00 85.75 872 ALA A CA 1
ATOM 6651 C C . ALA A 1 872 ? 19.071 -6.833 2.591 1.00 85.75 872 ALA A C 1
ATOM 6653 O O . ALA A 1 872 ? 18.086 -6.755 3.318 1.00 85.75 872 ALA A O 1
ATOM 6654 N N . ALA A 1 873 ? 20.254 -6.325 2.959 1.00 86.62 873 ALA A N 1
ATOM 6655 C CA . ALA A 1 873 ? 20.460 -5.654 4.242 1.00 86.62 873 ALA A CA 1
ATOM 6656 C C . ALA A 1 873 ? 19.636 -4.364 4.370 1.00 86.62 873 ALA A C 1
ATOM 6658 O O . ALA A 1 873 ? 19.104 -4.095 5.443 1.00 86.62 873 ALA A O 1
ATOM 6659 N N . PHE A 1 874 ? 19.512 -3.588 3.288 1.00 86.50 874 PHE A N 1
ATOM 6660 C CA . PHE A 1 874 ? 18.710 -2.365 3.258 1.00 86.50 874 PHE A CA 1
ATOM 6661 C C . PHE A 1 874 ? 17.232 -2.656 3.536 1.00 86.50 874 PHE A C 1
ATOM 6663 O O . PHE A 1 874 ? 16.616 -1.963 4.341 1.00 86.50 874 PHE A O 1
ATOM 6670 N N . GLU A 1 875 ? 16.697 -3.720 2.931 1.00 87.06 875 GLU A N 1
ATOM 6671 C CA . GLU A 1 875 ? 15.301 -4.107 3.116 1.00 87.06 875 GLU A CA 1
ATOM 6672 C C . GLU A 1 875 ? 15.036 -4.729 4.488 1.00 87.06 875 GLU A C 1
ATOM 6674 O O . GLU A 1 875 ? 14.120 -4.315 5.191 1.00 87.06 875 GLU A O 1
ATOM 6679 N N . LEU A 1 876 ? 15.873 -5.673 4.927 1.00 87.25 876 LEU A N 1
ATOM 6680 C CA . LEU A 1 876 ? 15.713 -6.309 6.237 1.00 87.25 876 LEU A CA 1
ATOM 6681 C C . LEU A 1 876 ? 15.801 -5.293 7.385 1.00 87.25 876 LEU A C 1
ATOM 6683 O O . LEU A 1 876 ? 15.076 -5.425 8.368 1.00 87.25 876 LEU A O 1
ATOM 6687 N N . LEU A 1 877 ? 16.627 -4.250 7.253 1.00 85.31 877 LEU A N 1
ATOM 6688 C CA . LEU A 1 877 ? 16.736 -3.177 8.244 1.00 85.31 877 LEU A CA 1
ATOM 6689 C C . LEU A 1 877 ? 15.430 -2.370 8.401 1.00 85.31 877 LEU A C 1
ATOM 6691 O O . LEU A 1 877 ? 15.208 -1.787 9.464 1.00 85.31 877 LEU A O 1
ATOM 6695 N N . GLN A 1 878 ? 14.532 -2.387 7.406 1.00 82.31 878 GLN A N 1
ATOM 6696 C CA . GLN A 1 878 ? 13.212 -1.757 7.510 1.00 82.31 878 GLN A CA 1
ATOM 6697 C C . GLN A 1 878 ? 12.300 -2.446 8.541 1.00 82.31 878 GLN A C 1
ATOM 6699 O O . GLN A 1 878 ? 11.413 -1.788 9.079 1.00 82.31 878 GLN A O 1
ATOM 6704 N N . ALA A 1 879 ? 12.549 -3.716 8.904 1.00 82.06 879 ALA A N 1
ATOM 6705 C CA . ALA A 1 879 ? 11.732 -4.466 9.872 1.00 82.06 879 ALA A CA 1
ATOM 6706 C C . ALA A 1 879 ? 11.600 -3.770 11.237 1.00 82.06 879 ALA A C 1
ATOM 6708 O O . ALA A 1 879 ? 10.571 -3.883 11.907 1.00 82.06 879 ALA A O 1
ATOM 6709 N N . TRP A 1 880 ? 12.641 -3.029 11.622 1.00 81.56 880 TRP A N 1
ATOM 6710 C CA . TRP A 1 880 ? 12.737 -2.290 12.876 1.00 81.56 880 TRP A CA 1
ATOM 6711 C C . TRP A 1 880 ? 12.055 -0.917 12.848 1.00 81.56 880 TRP A C 1
ATOM 6713 O O . TRP A 1 880 ? 11.989 -0.275 13.890 1.00 81.56 880 TRP A O 1
ATOM 6723 N N . ARG A 1 881 ? 11.555 -0.438 11.702 1.00 75.31 881 ARG A N 1
ATOM 6724 C CA . ARG A 1 881 ? 10.922 0.885 11.591 1.00 75.31 881 ARG A CA 1
ATOM 6725 C C . ARG A 1 881 ? 9.424 0.813 11.851 1.00 75.31 881 ARG A C 1
ATOM 6727 O O . ARG A 1 881 ? 8.758 -0.010 11.238 1.00 75.31 881 ARG A O 1
ATOM 6734 N N . VAL A 1 882 ? 8.866 1.702 12.670 1.00 68.00 882 VAL A N 1
ATOM 6735 C CA . VAL A 1 882 ? 7.417 1.735 12.972 1.00 68.00 882 VAL A CA 1
ATOM 6736 C C . VAL A 1 882 ? 6.579 1.786 11.685 1.00 68.00 882 VAL A C 1
ATOM 6738 O O . VAL A 1 882 ? 5.714 0.934 11.494 1.00 68.00 882 VAL A O 1
ATOM 6741 N N . ASP A 1 883 ? 6.932 2.687 10.765 1.00 65.94 883 ASP A N 1
ATOM 6742 C CA . ASP A 1 883 ? 6.128 3.038 9.583 1.00 65.94 883 ASP A CA 1
ATOM 6743 C C . ASP A 1 883 ? 6.431 2.204 8.315 1.00 65.94 883 ASP A C 1
ATOM 6745 O O . ASP A 1 883 ? 6.027 2.598 7.223 1.00 65.94 883 ASP A O 1
ATOM 6749 N N . ALA A 1 884 ? 7.189 1.101 8.411 1.00 68.44 884 ALA A N 1
ATOM 6750 C CA . ALA A 1 884 ? 7.606 0.316 7.242 1.00 68.44 884 ALA A CA 1
ATOM 6751 C C . ALA A 1 884 ? 7.212 -1.166 7.328 1.00 68.44 884 ALA A C 1
ATOM 6753 O O . ALA A 1 884 ? 7.267 -1.796 8.389 1.00 68.44 884 ALA A O 1
ATOM 6754 N N . THR A 1 885 ? 6.873 -1.733 6.172 1.00 69.94 885 THR A N 1
ATOM 6755 C CA . THR A 1 885 ? 6.748 -3.174 5.935 1.00 69.94 885 THR A CA 1
ATOM 6756 C C . THR A 1 885 ? 7.984 -3.689 5.194 1.00 69.94 885 THR A C 1
ATOM 6758 O O . THR A 1 885 ? 8.744 -2.913 4.618 1.00 69.94 885 THR A O 1
ATOM 6761 N N . VAL A 1 886 ? 8.220 -5.000 5.260 1.00 80.94 886 VAL A N 1
ATOM 6762 C CA . VAL A 1 886 ? 9.410 -5.654 4.697 1.00 80.94 886 VAL A CA 1
ATOM 6763 C C . VAL A 1 886 ? 8.954 -6.565 3.567 1.00 80.94 886 VAL A C 1
ATOM 6765 O O . VAL A 1 886 ? 8.130 -7.448 3.803 1.00 80.94 886 VAL A O 1
ATOM 6768 N N . ASP A 1 887 ? 9.473 -6.367 2.358 1.00 81.81 887 ASP A N 1
ATOM 6769 C CA . ASP A 1 887 ? 9.010 -7.063 1.156 1.00 81.81 887 ASP A CA 1
ATOM 6770 C C . ASP A 1 887 ? 10.176 -7.384 0.198 1.00 81.81 887 ASP A C 1
ATOM 6772 O O . ASP A 1 887 ? 10.971 -6.521 -0.194 1.00 81.81 887 ASP A O 1
ATOM 6776 N N . ALA A 1 888 ? 10.264 -8.643 -0.241 1.00 84.25 888 ALA A N 1
ATOM 6777 C CA . ALA A 1 888 ? 11.203 -9.085 -1.270 1.00 84.25 888 ALA A CA 1
ATOM 6778 C C . ALA A 1 888 ? 11.140 -8.261 -2.574 1.00 84.25 888 ALA A C 1
ATOM 6780 O O . ALA A 1 888 ? 12.148 -8.167 -3.281 1.00 84.25 888 ALA A O 1
ATOM 6781 N N . THR A 1 889 ? 10.003 -7.630 -2.876 1.00 85.81 889 THR A N 1
ATOM 6782 C CA . THR A 1 889 ? 9.804 -6.665 -3.970 1.00 85.81 889 THR A CA 1
ATOM 6783 C C . THR A 1 889 ? 10.888 -5.601 -3.995 1.00 85.81 889 THR A C 1
ATOM 6785 O O . THR A 1 889 ? 11.564 -5.430 -5.009 1.00 85.81 889 THR A O 1
ATOM 6788 N N . ASN A 1 890 ? 11.113 -4.929 -2.866 1.00 85.56 890 ASN A N 1
ATOM 6789 C CA . ASN A 1 890 ? 12.101 -3.862 -2.756 1.00 85.56 890 ASN A CA 1
ATOM 6790 C C . ASN A 1 890 ? 13.514 -4.406 -2.986 1.00 85.56 890 ASN A C 1
ATOM 6792 O O . ASN A 1 890 ? 14.264 -3.849 -3.784 1.00 85.56 890 ASN A O 1
ATOM 6796 N N . THR A 1 891 ? 13.847 -5.562 -2.397 1.00 87.44 891 THR A N 1
ATOM 6797 C CA . THR A 1 891 ? 15.136 -6.241 -2.638 1.00 87.44 891 THR A CA 1
ATOM 6798 C C . THR A 1 891 ? 15.346 -6.556 -4.124 1.00 87.44 891 THR A C 1
ATOM 6800 O O . THR A 1 891 ? 16.440 -6.349 -4.655 1.00 87.44 891 THR A O 1
ATOM 6803 N N . LEU A 1 892 ? 14.306 -7.019 -4.824 1.00 86.19 892 LEU A N 1
ATOM 6804 C CA . LEU A 1 892 ? 14.354 -7.304 -6.257 1.00 86.19 892 LEU A CA 1
ATOM 6805 C C . LEU A 1 892 ? 14.515 -6.021 -7.087 1.00 86.19 892 LEU A C 1
ATOM 6807 O O . LEU A 1 892 ? 15.336 -5.994 -8.004 1.00 86.19 892 LEU A O 1
ATOM 6811 N N . LEU A 1 893 ? 13.811 -4.941 -6.742 1.00 86.44 893 LEU A N 1
ATOM 6812 C CA . LEU A 1 893 ? 13.956 -3.631 -7.385 1.00 86.44 893 LEU A CA 1
ATOM 6813 C C . LEU A 1 893 ? 15.361 -3.045 -7.181 1.00 86.44 893 LEU A C 1
ATOM 6815 O O . LEU A 1 893 ? 15.983 -2.608 -8.151 1.00 86.44 893 LEU A O 1
ATOM 6819 N N . TYR A 1 894 ? 15.909 -3.121 -5.966 1.00 87.19 894 TYR A N 1
ATOM 6820 C CA . TYR A 1 894 ? 17.288 -2.734 -5.665 1.00 87.19 894 TYR A CA 1
ATOM 6821 C C . TYR A 1 894 ? 18.290 -3.538 -6.520 1.00 87.19 894 TYR A C 1
ATOM 6823 O O . TYR A 1 894 ? 19.177 -2.970 -7.164 1.00 87.19 894 TYR A O 1
ATOM 6831 N N . LEU A 1 895 ? 18.124 -4.862 -6.619 1.00 87.75 895 LEU A N 1
ATOM 6832 C CA . LEU A 1 895 ? 18.969 -5.716 -7.464 1.00 87.75 895 LEU A CA 1
ATOM 6833 C C . LEU A 1 895 ? 18.878 -5.360 -8.957 1.00 87.75 895 LEU A C 1
ATOM 6835 O O . LEU A 1 895 ? 19.911 -5.269 -9.629 1.00 87.75 895 LEU A O 1
ATOM 6839 N N . VAL A 1 896 ? 17.669 -5.144 -9.486 1.00 86.62 896 VAL A N 1
ATOM 6840 C CA . VAL A 1 896 ? 17.453 -4.774 -10.894 1.00 86.62 896 VAL A CA 1
ATOM 6841 C C . VAL A 1 896 ? 18.058 -3.400 -11.186 1.00 86.62 896 VAL A C 1
ATOM 6843 O O . VAL A 1 896 ? 18.821 -3.275 -12.148 1.00 86.62 896 VAL A O 1
ATOM 6846 N N . GLY A 1 897 ? 17.810 -2.402 -10.333 1.00 85.31 897 GLY A N 1
ATOM 6847 C CA . GLY A 1 897 ? 18.406 -1.068 -10.426 1.00 85.31 897 GLY A CA 1
ATOM 6848 C C . GLY A 1 897 ? 19.932 -1.132 -10.471 1.00 85.31 897 GLY A C 1
ATOM 6849 O O . GLY A 1 897 ? 20.556 -0.658 -11.425 1.00 85.31 897 GLY A O 1
ATOM 6850 N N . GLY A 1 898 ? 20.536 -1.830 -9.507 1.00 86.94 898 GLY A N 1
ATOM 6851 C CA . GLY A 1 898 ? 21.980 -2.055 -9.453 1.00 86.94 898 GLY A CA 1
ATOM 6852 C C . GLY A 1 898 ? 22.543 -2.740 -10.702 1.00 86.94 898 GLY A C 1
ATOM 6853 O O . GLY A 1 898 ? 23.575 -2.319 -11.231 1.00 86.94 898 GLY A O 1
ATOM 6854 N N . CYS A 1 899 ? 21.848 -3.741 -11.244 1.00 85.81 899 CYS A N 1
ATOM 6855 C CA . CYS A 1 899 ? 22.267 -4.421 -12.471 1.00 85.81 899 CYS A CA 1
ATOM 6856 C C . CYS A 1 899 ? 22.149 -3.545 -13.725 1.00 85.81 899 CYS A C 1
ATOM 6858 O O . CYS A 1 899 ? 23.001 -3.641 -14.616 1.00 85.81 899 CYS A O 1
ATOM 6860 N N . LEU A 1 900 ? 21.140 -2.670 -13.802 1.00 82.88 900 LEU A N 1
ATOM 6861 C CA . LEU A 1 900 ? 21.008 -1.678 -14.873 1.00 82.88 900 LEU A CA 1
ATOM 6862 C C . LEU A 1 900 ? 22.169 -0.676 -14.831 1.00 82.88 900 LEU A C 1
ATOM 6864 O O . LEU A 1 900 ? 22.837 -0.474 -15.847 1.00 82.88 900 LEU A O 1
ATOM 6868 N N . GLY A 1 901 ? 22.477 -0.124 -13.654 1.00 83.94 901 GLY A N 1
ATOM 6869 C CA . GLY A 1 901 ? 23.614 0.780 -13.458 1.00 83.94 901 GLY A CA 1
ATOM 6870 C C . GLY A 1 901 ? 24.958 0.133 -13.795 1.00 83.94 901 GLY A C 1
ATOM 6871 O O . GLY A 1 901 ? 25.775 0.702 -14.525 1.00 83.94 901 GLY A O 1
ATOM 6872 N N . TRP A 1 902 ? 25.163 -1.106 -13.347 1.00 85.50 902 TRP A N 1
ATOM 6873 C CA . TRP A 1 902 ? 26.350 -1.897 -13.667 1.00 85.50 902 TRP A CA 1
ATOM 6874 C C . TRP A 1 902 ? 26.511 -2.116 -15.175 1.00 85.50 902 TRP A C 1
ATOM 6876 O O . TRP A 1 902 ? 27.597 -1.918 -15.732 1.00 85.50 902 TRP A O 1
ATOM 6886 N N . ARG A 1 903 ? 25.430 -2.504 -15.865 1.00 83.00 903 ARG A N 1
ATOM 6887 C CA . ARG A 1 903 ? 25.437 -2.688 -17.322 1.00 83.00 903 ARG A CA 1
ATOM 6888 C C . ARG A 1 903 ? 25.683 -1.390 -18.068 1.00 83.00 903 ARG A C 1
ATOM 6890 O O . ARG A 1 903 ? 26.456 -1.411 -19.024 1.00 83.00 903 ARG A O 1
ATOM 6897 N N . LEU A 1 904 ? 25.094 -0.281 -17.624 1.00 81.25 904 LEU A N 1
ATOM 6898 C CA . LEU A 1 904 ? 25.363 1.036 -18.188 1.00 81.25 904 LEU A CA 1
ATOM 6899 C C . LEU A 1 904 ? 26.867 1.333 -18.119 1.00 81.25 904 LEU A C 1
ATOM 6901 O O . LEU A 1 904 ? 27.469 1.620 -19.154 1.00 81.25 904 LEU A O 1
ATOM 6905 N N . ARG A 1 905 ? 27.510 1.134 -16.958 1.00 84.44 905 ARG A N 1
ATOM 6906 C CA . ARG A 1 905 ? 28.958 1.338 -16.803 1.00 84.44 905 ARG A CA 1
ATOM 6907 C C . ARG A 1 905 ? 29.808 0.414 -17.678 1.00 84.44 905 ARG A C 1
ATOM 6909 O O . ARG A 1 905 ? 30.750 0.899 -18.310 1.00 84.44 905 ARG A O 1
ATOM 6916 N N . CYS A 1 906 ? 29.491 -0.882 -17.737 1.00 80.75 906 CYS A N 1
ATOM 6917 C CA . CYS A 1 906 ? 30.187 -1.835 -18.614 1.00 80.75 906 CYS A CA 1
ATOM 6918 C C . CYS A 1 906 ? 30.046 -1.429 -20.086 1.00 80.75 906 CYS A C 1
ATOM 6920 O O . CYS A 1 906 ? 31.023 -1.429 -20.826 1.00 80.75 906 CYS A O 1
ATOM 6922 N N . SER A 1 907 ? 28.859 -0.971 -20.499 1.00 76.50 907 SER A N 1
ATOM 6923 C CA . SER A 1 907 ? 28.602 -0.538 -21.876 1.00 76.50 907 SER A CA 1
ATOM 6924 C C . SER A 1 907 ? 29.425 0.681 -22.313 1.00 76.50 907 SER A C 1
ATOM 6926 O O . SER A 1 907 ? 29.552 0.904 -23.515 1.00 76.50 907 SER A O 1
ATOM 6928 N N . LEU A 1 908 ? 29.984 1.456 -21.374 1.00 78.56 908 LEU A N 1
ATOM 6929 C CA . LEU A 1 908 ? 30.911 2.559 -21.654 1.00 78.56 908 LEU A CA 1
ATOM 6930 C C . LEU A 1 908 ? 32.378 2.084 -21.720 1.00 78.56 908 LEU A C 1
ATOM 6932 O O . LEU A 1 908 ? 33.167 2.679 -22.448 1.00 78.56 908 LEU A O 1
ATOM 6936 N N . ALA A 1 909 ? 32.743 1.010 -21.004 1.00 75.19 909 ALA A N 1
ATOM 6937 C CA . ALA A 1 909 ? 34.078 0.400 -21.066 1.00 75.19 909 ALA A CA 1
ATOM 6938 C C . ALA A 1 909 ? 34.267 -0.499 -22.292 1.00 75.19 909 ALA A C 1
ATOM 6940 O O . ALA A 1 909 ? 35.244 -0.303 -23.011 1.00 75.19 909 ALA A O 1
ATOM 6941 N N . ASP A 1 910 ? 33.324 -1.418 -22.561 1.00 69.44 910 ASP A N 1
ATOM 6942 C CA . ASP A 1 910 ? 33.358 -2.354 -23.702 1.00 69.44 910 ASP A CA 1
ATOM 6943 C C . ASP A 1 910 ? 33.677 -1.602 -25.010 1.00 69.44 910 ASP A C 1
ATOM 6945 O O . ASP A 1 910 ? 34.452 -2.052 -25.846 1.00 69.44 910 ASP A O 1
ATOM 6949 N N . VAL A 1 911 ? 33.112 -0.401 -25.161 1.00 68.31 911 VAL A N 1
ATOM 6950 C CA . VAL A 1 911 ? 33.332 0.479 -26.313 1.00 68.31 911 VAL A CA 1
ATOM 6951 C C . VAL A 1 911 ? 34.783 0.952 -26.421 1.00 68.31 911 VAL A C 1
ATOM 6953 O O . VAL A 1 911 ? 35.352 0.939 -27.508 1.00 68.31 911 VAL A O 1
ATOM 6956 N N . MET A 1 912 ? 35.401 1.350 -25.310 1.00 71.31 912 MET A N 1
ATOM 6957 C CA . MET A 1 912 ? 36.762 1.890 -25.304 1.00 71.31 912 MET A CA 1
ATOM 6958 C C . MET A 1 912 ? 37.830 0.808 -25.469 1.00 71.31 912 MET A C 1
ATOM 6960 O O . MET A 1 912 ? 38.854 1.062 -26.097 1.00 71.31 912 MET A O 1
ATOM 6964 N N . GLU A 1 913 ? 37.584 -0.402 -24.964 1.00 65.00 913 GLU A N 1
ATOM 6965 C CA . GLU A 1 913 ? 38.510 -1.537 -25.100 1.00 65.00 913 GLU A CA 1
ATOM 6966 C C . GLU A 1 913 ? 38.476 -2.180 -26.504 1.00 65.00 913 GLU A C 1
ATOM 6968 O O . GLU A 1 913 ? 39.360 -2.965 -26.839 1.00 65.00 913 GLU A O 1
ATOM 6973 N N . THR A 1 914 ? 37.505 -1.816 -27.356 1.00 58.84 914 THR A N 1
ATOM 6974 C CA . THR A 1 914 ? 37.419 -2.281 -28.759 1.00 58.84 914 THR A CA 1
ATOM 6975 C C . THR A 1 914 ? 38.127 -1.391 -29.788 1.00 58.84 914 THR A C 1
ATOM 6977 O O . THR A 1 914 ? 38.199 -1.771 -30.958 1.00 58.84 914 THR A O 1
ATOM 6980 N N . LEU A 1 915 ? 38.675 -0.232 -29.399 1.00 57.09 915 LEU A N 1
ATOM 6981 C CA . LEU A 1 915 ? 39.402 0.646 -30.326 1.00 57.09 915 LEU A CA 1
ATOM 6982 C C . LEU A 1 915 ? 40.877 0.220 -30.493 1.00 57.09 915 LEU A C 1
ATOM 6984 O O . LEU A 1 915 ? 41.540 -0.097 -29.503 1.00 57.09 915 LEU A O 1
ATOM 6988 N N . PRO A 1 916 ? 41.443 0.256 -31.718 1.00 51.84 916 PRO A N 1
ATOM 6989 C CA . PRO A 1 916 ? 42.842 -0.099 -31.951 1.00 51.84 916 PRO A CA 1
ATOM 6990 C C . PRO A 1 916 ? 43.801 0.888 -31.265 1.00 51.84 916 PRO A C 1
ATOM 6992 O O . PRO A 1 916 ? 43.728 2.099 -31.473 1.00 51.84 916 PRO A O 1
ATOM 6995 N N . GLY A 1 917 ? 44.752 0.361 -30.486 1.00 47.50 917 GLY A N 1
ATOM 6996 C CA . GLY A 1 917 ? 45.548 1.123 -29.508 1.00 47.50 917 GLY A CA 1
ATOM 6997 C C . GLY A 1 917 ? 46.453 2.252 -30.027 1.00 47.50 917 GLY A C 1
ATOM 6998 O O . GLY A 1 917 ? 47.048 2.959 -29.220 1.00 47.50 917 GLY A O 1
ATOM 6999 N N . HIS A 1 918 ? 46.548 2.469 -31.342 1.00 42.97 918 HIS A N 1
ATOM 7000 C CA . HIS A 1 918 ? 47.333 3.566 -31.924 1.00 42.97 918 HIS A CA 1
ATOM 7001 C C . HIS A 1 918 ? 46.656 4.946 -31.785 1.00 42.97 918 HIS A C 1
ATOM 7003 O O . HIS A 1 918 ? 47.338 5.962 -31.886 1.00 42.97 918 HIS A O 1
ATOM 7009 N N . SER A 1 919 ? 45.345 5.015 -31.516 1.00 48.78 919 SER A N 1
ATOM 7010 C CA . SER A 1 919 ? 44.607 6.286 -31.380 1.00 48.78 919 SER A CA 1
ATOM 7011 C C . SER A 1 919 ? 44.533 6.842 -29.950 1.00 48.78 919 SER A C 1
ATOM 7013 O O . SER A 1 919 ? 44.031 7.945 -29.752 1.00 48.78 919 SER A O 1
ATOM 7015 N N . ILE A 1 920 ? 45.011 6.099 -28.945 1.00 50.16 920 ILE A N 1
ATOM 7016 C CA . ILE A 1 920 ? 44.757 6.400 -27.522 1.00 50.16 920 ILE A CA 1
ATOM 7017 C C . ILE A 1 920 ? 45.842 7.311 -26.912 1.00 50.16 920 ILE A C 1
ATOM 7019 O O . ILE A 1 920 ? 45.553 8.126 -26.037 1.00 50.16 920 ILE A O 1
ATOM 7023 N N . ASN A 1 921 ? 47.086 7.226 -27.396 1.00 40.91 921 ASN A N 1
ATOM 7024 C CA . ASN A 1 921 ? 48.237 7.906 -26.783 1.00 40.91 921 ASN A CA 1
ATOM 7025 C C . ASN A 1 921 ? 48.390 9.395 -27.151 1.00 40.91 921 ASN A C 1
ATOM 7027 O O . ASN A 1 921 ? 49.114 10.111 -26.464 1.00 40.91 921 ASN A O 1
ATOM 7031 N N . SER A 1 922 ? 47.720 9.891 -28.196 1.00 43.59 922 SER A N 1
ATOM 7032 C CA . SER A 1 922 ? 47.827 11.292 -28.643 1.00 43.59 922 SER A CA 1
ATOM 7033 C C . SER A 1 922 ? 46.903 12.266 -27.897 1.00 43.59 922 SER A C 1
ATOM 7035 O O . SER A 1 922 ? 46.955 13.471 -28.137 1.00 43.59 922 SER A O 1
ATOM 7037 N N . LEU A 1 923 ? 46.053 11.766 -26.994 1.00 47.00 923 LEU A N 1
ATOM 7038 C CA . LEU A 1 923 ? 44.936 12.508 -26.398 1.00 47.00 923 LEU A CA 1
ATOM 7039 C C . LEU A 1 923 ? 44.998 12.510 -24.858 1.00 47.00 923 LEU A C 1
ATOM 7041 O O . LEU A 1 923 ? 44.025 12.216 -24.165 1.00 47.00 923 LEU A O 1
ATOM 7045 N N . ALA A 1 924 ? 46.165 12.839 -24.297 1.00 42.88 924 ALA A N 1
ATOM 7046 C CA . ALA A 1 924 ? 46.327 12.975 -22.850 1.00 42.88 924 ALA A CA 1
ATOM 7047 C C . ALA A 1 924 ? 45.451 14.129 -22.294 1.00 42.88 924 ALA A C 1
ATOM 7049 O O . ALA A 1 924 ? 45.541 15.258 -22.787 1.00 42.88 924 ALA A O 1
ATOM 7050 N N . PRO A 1 925 ? 44.614 13.896 -21.263 1.00 44.16 925 PRO A N 1
ATOM 7051 C CA . PRO A 1 925 ? 43.671 14.902 -20.784 1.00 44.16 925 PRO A CA 1
ATOM 7052 C C . PRO A 1 925 ? 44.367 16.026 -20.003 1.00 44.16 925 PRO A C 1
ATOM 7054 O O . PRO A 1 925 ? 44.995 15.786 -18.970 1.00 44.16 925 PRO A O 1
ATOM 7057 N N . ARG A 1 926 ? 44.174 17.278 -20.440 1.00 42.59 926 ARG A N 1
ATOM 7058 C CA . ARG A 1 926 ? 44.380 18.464 -19.591 1.00 42.59 926 ARG A CA 1
ATOM 7059 C C . ARG A 1 926 ? 43.157 18.638 -18.675 1.00 42.59 926 ARG A C 1
ATOM 7061 O O . ARG A 1 926 ? 42.023 18.458 -19.110 1.00 42.59 926 ARG A O 1
ATOM 7068 N N . PHE A 1 927 ? 43.393 18.920 -17.395 1.00 44.66 927 PHE A N 1
ATOM 7069 C CA . PHE A 1 927 ? 42.379 18.857 -16.333 1.00 44.66 927 PHE A CA 1
ATOM 7070 C C . PHE A 1 927 ? 41.296 19.951 -16.417 1.00 44.66 927 PHE A C 1
ATOM 7072 O O . PHE A 1 927 ? 41.619 21.133 -16.441 1.00 44.66 927 PHE A O 1
ATOM 7079 N N . SER A 1 928 ? 40.027 19.533 -16.327 1.00 50.66 928 SER A N 1
ATOM 7080 C CA . SER A 1 928 ? 38.920 20.234 -15.626 1.00 50.66 928 SER A CA 1
ATOM 7081 C C . SER A 1 928 ? 37.627 19.399 -15.623 1.00 50.66 928 SER A C 1
ATOM 7083 O O . SER A 1 928 ? 36.834 19.486 -14.693 1.00 50.66 928 SER A O 1
ATOM 7085 N N . LEU A 1 929 ? 37.443 18.526 -16.623 1.00 51.12 929 LEU A N 1
ATOM 7086 C CA . LEU A 1 929 ? 36.243 17.689 -16.786 1.00 51.12 929 LEU A CA 1
ATOM 7087 C C . LEU A 1 929 ? 35.998 16.709 -15.626 1.00 51.12 929 LEU A C 1
ATOM 7089 O O . LEU A 1 929 ? 34.854 16.401 -15.304 1.00 51.12 929 LEU A O 1
ATOM 7093 N N . GLY A 1 930 ? 37.076 16.198 -15.019 1.00 50.50 930 GLY A N 1
ATOM 7094 C CA . GLY A 1 930 ? 37.007 15.142 -14.005 1.00 50.50 930 GLY A CA 1
ATOM 7095 C C . GLY A 1 930 ? 36.174 15.550 -12.795 1.00 50.50 930 GLY A C 1
ATOM 7096 O O . GLY A 1 930 ? 35.270 14.819 -12.417 1.00 50.50 930 GLY A O 1
ATOM 7097 N N . SER A 1 931 ? 36.398 16.755 -12.265 1.00 50.88 931 SER A N 1
ATOM 7098 C CA . SER A 1 931 ? 35.605 17.288 -11.156 1.00 50.88 931 SER A CA 1
ATOM 7099 C C . SER A 1 931 ? 34.134 17.467 -11.522 1.00 50.88 931 SER A C 1
ATOM 7101 O O . SER A 1 931 ? 33.309 17.218 -10.660 1.00 50.88 931 SER A O 1
ATOM 7103 N N . VAL A 1 932 ? 33.787 17.819 -12.768 1.00 48.09 932 VAL A N 1
ATOM 7104 C CA . VAL A 1 932 ? 32.386 17.967 -13.221 1.00 48.09 932 VAL A CA 1
ATOM 7105 C C . VAL A 1 932 ? 31.688 16.614 -13.379 1.00 48.09 932 VAL A C 1
ATOM 7107 O O . VAL A 1 932 ? 30.535 16.481 -12.983 1.00 48.09 932 VAL A O 1
ATOM 7110 N N . VAL A 1 933 ? 32.370 15.592 -13.910 1.00 53.38 933 VAL A N 1
ATOM 7111 C CA . VAL A 1 933 ? 31.806 14.232 -14.008 1.00 53.38 933 VAL A CA 1
ATOM 7112 C C . VAL A 1 933 ? 31.700 13.588 -12.626 1.00 53.38 933 VAL A C 1
ATOM 7114 O O . VAL A 1 933 ? 30.678 12.980 -12.323 1.00 53.38 933 VAL A O 1
ATOM 7117 N N . ASP A 1 934 ? 32.698 13.779 -11.760 1.00 47.69 934 ASP A N 1
ATOM 7118 C CA . ASP A 1 934 ? 32.621 13.381 -10.354 1.00 47.69 934 ASP A CA 1
ATOM 7119 C C . ASP A 1 934 ? 31.467 14.110 -9.639 1.00 47.69 934 ASP A C 1
ATOM 7121 O O . ASP A 1 934 ? 30.703 13.464 -8.930 1.00 47.69 934 ASP A O 1
ATOM 7125 N N . PHE A 1 935 ? 31.268 15.416 -9.874 1.00 43.56 935 PHE A N 1
ATOM 7126 C CA . PHE A 1 935 ? 30.130 16.170 -9.326 1.00 43.56 935 PHE A CA 1
ATOM 7127 C C . PHE A 1 935 ? 28.788 15.705 -9.889 1.00 43.56 935 PHE A C 1
ATOM 7129 O O . PHE A 1 935 ? 27.822 15.666 -9.147 1.00 43.56 935 PHE A O 1
ATOM 7136 N N . GLY A 1 936 ? 28.704 15.351 -11.173 1.00 50.12 936 GLY A N 1
ATOM 7137 C CA . GLY A 1 936 ? 27.480 14.833 -11.792 1.00 50.12 936 GLY A CA 1
ATOM 7138 C C . GLY A 1 936 ? 27.113 13.446 -11.269 1.00 50.12 936 GLY A C 1
ATOM 7139 O O . GLY A 1 936 ? 25.942 13.169 -11.017 1.00 50.12 936 GLY A O 1
ATOM 7140 N N . VAL A 1 937 ? 28.120 12.603 -11.023 1.00 45.84 937 VAL A N 1
ATOM 7141 C CA . VAL A 1 937 ? 27.959 11.327 -10.320 1.00 45.84 937 VAL A CA 1
ATOM 7142 C C . VAL A 1 937 ? 27.504 11.579 -8.880 1.00 45.84 937 VAL A C 1
ATOM 7144 O O . VAL A 1 937 ? 26.481 11.030 -8.498 1.00 45.84 937 VAL A O 1
ATOM 7147 N N . ILE A 1 938 ? 28.158 12.466 -8.120 1.00 41.31 938 ILE A N 1
ATOM 7148 C CA . ILE A 1 938 ? 27.759 12.850 -6.749 1.00 41.31 938 ILE A CA 1
ATOM 7149 C C . ILE A 1 938 ? 26.351 13.472 -6.705 1.00 41.31 938 ILE A C 1
ATOM 7151 O O . ILE A 1 938 ? 25.581 13.163 -5.806 1.00 41.31 938 ILE A O 1
ATOM 7155 N N . ALA A 1 939 ? 25.982 14.314 -7.669 1.00 42.00 939 ALA A N 1
ATOM 7156 C CA . ALA A 1 939 ? 24.685 14.983 -7.720 1.00 42.00 939 ALA A CA 1
ATOM 7157 C C . ALA A 1 939 ? 23.555 14.017 -8.095 1.00 42.00 939 ALA A C 1
ATOM 7159 O O . ALA A 1 939 ? 22.488 14.094 -7.499 1.00 42.00 939 ALA A O 1
ATOM 7160 N N . GLY A 1 940 ? 23.789 13.078 -9.020 1.00 48.41 940 GLY A N 1
ATOM 7161 C CA . GLY A 1 940 ? 22.843 11.998 -9.316 1.00 48.41 940 GLY A CA 1
ATOM 7162 C C . GLY A 1 940 ? 22.697 11.019 -8.146 1.00 48.41 940 GLY A C 1
ATOM 7163 O O . GLY A 1 940 ? 21.582 10.672 -7.774 1.00 48.41 940 GLY A O 1
ATOM 7164 N N . ILE A 1 941 ? 23.820 10.645 -7.521 1.00 46.00 941 ILE A N 1
ATOM 7165 C CA . ILE A 1 941 ? 23.895 9.858 -6.280 1.00 46.00 941 ILE A CA 1
ATOM 7166 C C . ILE A 1 941 ? 23.057 10.521 -5.178 1.00 46.00 941 ILE A C 1
ATOM 7168 O O . ILE A 1 941 ? 22.162 9.879 -4.634 1.00 46.00 941 ILE A O 1
ATOM 7172 N N . SER A 1 942 ? 23.285 11.805 -4.891 1.00 41.06 942 SER A N 1
ATOM 7173 C CA . SER A 1 942 ? 22.528 12.548 -3.881 1.00 41.06 942 SER A CA 1
ATOM 7174 C C . SER A 1 942 ? 21.062 12.724 -4.269 1.00 41.06 942 SER A C 1
ATOM 7176 O O . SER A 1 942 ? 20.205 12.411 -3.461 1.00 41.06 942 SER A O 1
ATOM 7178 N N . ALA A 1 943 ? 20.734 13.156 -5.490 1.00 47.31 943 ALA A N 1
ATOM 7179 C CA . ALA A 1 943 ? 19.341 13.369 -5.902 1.00 47.31 943 ALA A CA 1
ATOM 7180 C C . ALA A 1 943 ? 18.481 12.105 -5.749 1.00 47.31 943 ALA A C 1
ATOM 7182 O O . ALA A 1 943 ? 17.336 12.194 -5.319 1.00 47.31 943 ALA A O 1
ATOM 7183 N N . VAL A 1 944 ? 19.055 10.936 -6.040 1.00 49.38 944 VAL A N 1
ATOM 7184 C CA . VAL A 1 944 ? 18.435 9.625 -5.829 1.00 49.38 944 VAL A CA 1
ATOM 7185 C C . VAL A 1 944 ? 18.249 9.307 -4.341 1.00 49.38 944 VAL A C 1
ATOM 7187 O O . VAL A 1 944 ? 17.142 8.975 -3.924 1.00 49.38 944 VAL A O 1
ATOM 7190 N N . LEU A 1 945 ? 19.314 9.429 -3.539 1.00 46.19 945 LEU A N 1
ATOM 7191 C CA . LEU A 1 945 ? 19.280 9.186 -2.090 1.00 46.19 945 LEU A CA 1
ATOM 7192 C C . LEU A 1 945 ? 18.208 10.045 -1.414 1.00 46.19 945 LEU A C 1
ATOM 7194 O O . LEU A 1 945 ? 17.445 9.583 -0.570 1.00 46.19 945 LEU A O 1
ATOM 7198 N N . THR A 1 946 ? 18.144 11.308 -1.821 1.00 46.91 946 THR A N 1
ATOM 7199 C CA . THR A 1 946 ? 17.264 12.294 -1.218 1.00 46.91 946 THR A CA 1
ATOM 7200 C C . THR A 1 946 ? 15.837 12.176 -1.772 1.00 46.91 946 THR A C 1
ATOM 7202 O O . THR A 1 946 ? 14.902 12.368 -1.005 1.00 46.91 946 THR A O 1
ATOM 7205 N N . ALA A 1 947 ? 15.611 11.750 -3.028 1.00 46.69 947 ALA A N 1
ATOM 7206 C CA . ALA A 1 947 ? 14.264 11.435 -3.553 1.00 46.69 947 ALA A CA 1
ATOM 7207 C C . ALA A 1 947 ? 13.492 10.455 -2.652 1.00 46.69 947 ALA A C 1
ATOM 7209 O O . ALA A 1 947 ? 12.289 10.619 -2.453 1.00 46.69 947 ALA A O 1
ATOM 7210 N N . GLN A 1 948 ? 14.204 9.511 -2.034 1.00 46.47 948 GLN A N 1
ATOM 7211 C CA . GLN A 1 948 ? 13.649 8.567 -1.066 1.00 46.47 948 GLN A CA 1
ATOM 7212 C C . GLN A 1 948 ? 13.359 9.189 0.317 1.00 46.47 948 GLN A C 1
ATOM 7214 O O . GLN A 1 948 ? 12.509 8.686 1.039 1.00 46.47 948 GLN A O 1
ATOM 7219 N N . ILE A 1 949 ? 13.977 10.325 0.674 1.00 43.53 949 ILE A N 1
ATOM 7220 C CA . ILE A 1 949 ? 13.579 11.129 1.850 1.00 43.53 949 ILE A CA 1
ATOM 7221 C C . ILE A 1 949 ? 12.216 11.799 1.620 1.00 43.53 949 ILE A C 1
ATOM 7223 O O . ILE A 1 949 ? 11.463 11.984 2.574 1.00 43.53 949 ILE A O 1
ATOM 7227 N N . CYS A 1 950 ? 11.878 12.181 0.379 1.00 38.03 950 CYS A N 1
ATOM 7228 C CA . CYS A 1 950 ? 10.607 12.867 0.120 1.00 38.03 950 CYS A CA 1
ATOM 7229 C C . CYS A 1 950 ? 9.400 11.944 0.009 1.00 38.03 950 CYS A C 1
ATOM 7231 O O . CYS A 1 950 ? 8.313 12.426 0.314 1.00 38.03 950 CYS A O 1
ATOM 7233 N N . SER A 1 951 ? 9.522 10.679 -0.411 1.00 40.44 951 SER A N 1
ATOM 7234 C CA . SER A 1 951 ? 8.327 9.822 -0.479 1.00 40.44 951 SER A CA 1
ATOM 7235 C C . SER A 1 951 ? 7.701 9.637 0.897 1.00 40.44 951 SER A C 1
ATOM 7237 O O . SER A 1 951 ? 6.505 9.856 1.026 1.00 40.44 951 SER A O 1
ATOM 7239 N N . GLU A 1 952 ? 8.514 9.425 1.933 1.00 36.56 952 GLU A N 1
ATOM 7240 C CA . GLU A 1 952 ? 8.070 9.363 3.335 1.00 36.56 952 GLU A CA 1
ATOM 7241 C C . GLU A 1 952 ? 7.545 10.684 3.916 1.00 36.56 952 GLU A C 1
ATOM 7243 O O . GLU A 1 952 ? 6.943 10.678 4.988 1.00 36.56 952 GLU A O 1
ATOM 7248 N N . ALA A 1 953 ? 7.817 11.819 3.267 1.00 27.75 953 ALA A N 1
ATOM 7249 C CA . ALA A 1 953 ? 7.292 13.125 3.665 1.00 27.75 953 ALA A CA 1
ATOM 7250 C C . ALA A 1 953 ? 5.995 13.463 2.913 1.00 27.75 953 ALA A C 1
ATOM 7252 O O . ALA A 1 953 ? 5.098 14.077 3.477 1.00 27.75 953 ALA A O 1
ATOM 7253 N N . VAL A 1 954 ? 5.880 13.040 1.651 1.00 30.45 954 VAL A N 1
ATOM 7254 C CA . VAL A 1 954 ? 4.689 13.241 0.815 1.00 30.45 954 VAL A CA 1
ATOM 7255 C C . VAL A 1 954 ? 3.592 12.230 1.172 1.00 30.45 954 VAL A C 1
ATOM 7257 O O . VAL A 1 954 ? 2.433 12.617 1.239 1.00 30.45 954 VAL A O 1
ATOM 7260 N N . SER A 1 955 ? 3.940 10.983 1.512 1.00 32.25 955 SER A N 1
ATOM 7261 C CA . SER A 1 955 ? 2.996 9.946 1.971 1.00 32.25 955 SER A CA 1
ATOM 7262 C C . SER A 1 955 ? 2.504 10.124 3.417 1.00 32.25 955 SER A C 1
ATOM 7264 O O . SER A 1 955 ? 1.855 9.232 3.951 1.00 32.25 955 SER A O 1
ATOM 7266 N N . ARG A 1 956 ? 2.883 11.219 4.090 1.00 30.36 956 ARG A N 1
ATOM 7267 C CA . ARG A 1 956 ? 2.340 11.637 5.399 1.00 30.36 956 ARG A CA 1
ATOM 7268 C C . ARG A 1 956 ? 1.442 12.879 5.289 1.00 30.36 956 ARG A C 1
ATOM 7270 O O . ARG A 1 956 ? 1.015 13.407 6.312 1.00 30.36 956 ARG A O 1
ATOM 7277 N N . VAL A 1 957 ? 1.243 13.394 4.073 1.00 26.94 957 VAL A N 1
ATOM 7278 C CA . VAL A 1 957 ? 0.534 14.658 3.781 1.00 26.94 957 VAL A CA 1
ATOM 7279 C C . VAL A 1 957 ? -0.509 14.488 2.661 1.00 26.94 957 VAL A C 1
ATOM 7281 O O . VAL A 1 957 ? -1.410 15.318 2.540 1.00 26.94 957 VAL A O 1
ATOM 7284 N N . ALA A 1 958 ? -0.402 13.419 1.866 1.00 24.42 958 ALA A N 1
ATOM 7285 C CA . ALA A 1 958 ? -1.502 12.816 1.114 1.00 24.42 958 ALA A CA 1
ATOM 7286 C C . ALA A 1 958 ? -2.082 11.648 1.923 1.00 24.42 958 ALA A C 1
ATOM 7288 O O . ALA A 1 958 ? -3.320 11.502 1.880 1.00 24.42 958 ALA A O 1
#

pLDDT: mean 76.47, std 17.75, range [24.42, 97.88]

Sequence (958 aa):
MTSGSPGRTRANIVVDGAAWAFPSAADRPLIAGWQQRSFRSLLFAAFLTLLQAPLSGEQVTVRTSRELAKALANVSAGDDIVLLPGTYDGDMHFSGLRGSDAAPVRIRGAFPDQPPVLRLPDDGARLTNSAFLSLESLVIHSERGNALTIVHQAPTEIAPQHLLLKDVTLRTSARDGRACSLRMDGVTNFTLDRCRIESSGSEAGGCELAGCQNGRLVGCTFTGSASQVSGLTLCDSRSIVVNACRFVGYSSACVQLGSQGGACPDAGATEVTADVDIHNSEFAPSAITFSIGTARNILIHRNIIYRPRHGLVGFSPQPSQRPVKPGDVGCFSENIVVWRGDELDAVIKGSDGAQAQPLELARNLWYCEDISRSSMPPLHEAVEVDGVYGENPQLVDPANGDIRALRTVESMRAAASRRTPLESWGRLLWRPGWQTLICLAGVAALRFIRLPNRSLQPRANSGPPAETDVRRALFFAALVLAGLFIYGSLLPFYYRWQDWPEIMRQWHALPLLTIDVYHLADWMANLLLFVPIGFCAAAAAGFGRCPPVLVGLRLMGIFMAVCGLIVSVEWAQLLFPPRTVSQNDIYAEGLGAVVGGAAGLAFGATCIEWWRKIATTTLPHRRVAAWLQVYLALFVVYALLPLDFVRSAEDLSLKWQAGRIRWAWDWASNGVMSLAFQLIVQLALSLPAGIAIGHWQLTHRPTGWKRNSIAVCGLAALLVEACQILVFTRYAVFLSALWSALGMVFGAQLSPYLNSQFDMYWTSAAACRRRWRVTLMIAGYSAAALWMVARPSAMLPEPGVIAERLQGFWSPPFASLYWGSEFAALTATLQGLGLFLPLGFAMADAAHGFGGCTPTRRPWVLAAAILGGLSAAFELLQAWRVDATVDATNTLLYLVGGCLGWRLRCSLADVMETLPGHSINSLAPRFSLGSVVDFGVIAGISAVLTAQICSEAVSRVA

Radius of gyration: 39.11 Å; chains: 1; bounding box: 128×66×111 Å

Foldseek 3Di:
DDDDDDDDDDDDDDDDDDDDDDDDDDDDDDDD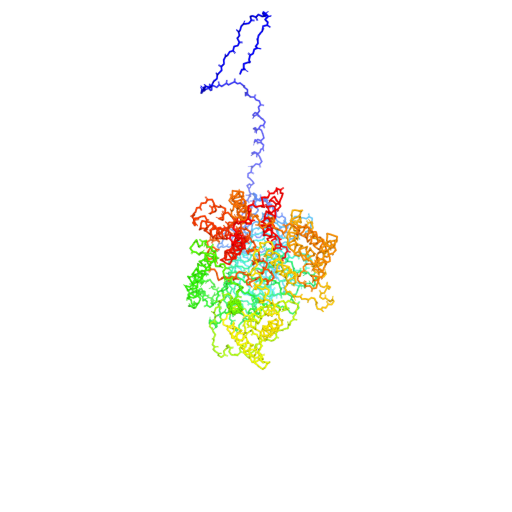DDDDDPPVVVVVVVVVVVVPPPPPAAEAEDEELVSVVVCLVPGDAQHAYEYEQEEYEDAAENEPAEYDPSHAYEHEYPDLVRAHEYEYEEAAHEYELYERYEYYSHEFEYAAAASYEYDYDDPVGHHYENYEYESYEFYYAHADDAHESEEYELYEHYEYYLYEFAFHYQRYEGYEYANYEQYEYENYEFHDQHQAYEHYEYELYENHEAAAYEFYRYAPEPYEAYDDDPPDPPHDPPGARENYAHEPYEAAEYQEHYEYERYAAAEAAHYEHAEHFAEDYEYDAYDDDDDDDVRREYEHEHYEHEYEPNGYPEHYHYDPNHDDHHYAAEHYEFAHPHCLVPRDTRHPPYDYYNYAGNDDQCQPCVVVPRRDGPDDVVSRSVVSCVVPPVVVVVCVCLLVVLVVVLVVLLVVLVVLQDLDDPPDDPPLPPAQDDLLVLLVVLVVVLVVLLVVVLVLLCPPVQFADDDPVVLVVCVVVADADDDDLVNVLVLLVLLQSQLSNLLSQLLSVPCPPPDVVVSVVSSVVSLVVQLVSQVVSLSCCSRRPPRRHHPSSSVSNSNSNVNSNVCNVVCSVVVSVLVSCLVPDLFLLVNLLSVLVVLLVVLLVLLCPSVSFDDDPVLLVVLVVVVLEEQADDCPVQHDVVRVLVLLLLLLSLLSNLLNQLLVCCVPPVPPSLVVSLVVLLVVLVVSLVSQSGRSPHRRYNVSSVSSSVSSSVSSVCNVVSDPVVLLCLELVVLLVCLVVLVVVLVVLLVLLLCVLLPPVFFDDDPVQLVVLVVVQSRDACNVVSPDDPSLSVLLLCLLLLQQLLSLLSQLSSLSNVCSVPVDSVSSVVSSVVQLVSLQVSQSSNSRGNPDGGYVNSSSSSSNSSSNNNVSSVVSHVSVVSDDPPPNPVCDDDDDVVVVVVVSSVSSSVSSSCSVVVVVVVVVVD

Secondary structure (DSSP, 8-state):
-----------------------------------SSSHHHHHHHHHHHTT-------EEEE-SHHHHHHHHTT--TT-EEEEPSSEEES--EEES-B-BTTB-EEEEES-TTS--EEEESSS-EEEES-EEEEEES-EEEESSS-SEEEE---TTSPPPEEEEEES-EEEE--SSS-EEEEEEES-EEEEEES-EEEE-STTEEEEEEES-EEEEEES-EEE---SS--SEEEES-EEEEEES-EEES-SSEEEEES--TTS-TTS-TT--EEEEEEES-EE-SEEEEEEESSEEEEEEES-EEE-EEEEEEEE-PPPTT-PPPTT--EEEES-EEEE-TTT-S-SEEEPTTPPPP-EEEES-EEEESS-GGG-----TT--EES-EES----EEETTTTEEEESS-HHHHHHHHHHH-HHHHHHHHHHHHHHHHHHHHHHHHHHHHS----TT----TT--SPPHHHHHHHHHHHHHHHHHHHHHHHHTT-------HHHHHHHHHT-------TTHHHHHHHHHHHHHHHHHHHHHHH--TT--HHHHHHHHHHHHHHHHHHHHHHHHHHTTSTT----HHHHHHHHHHHHHHHHHHHHHHHHHHHHHHHHHT--SHHHHHHHHHHHHHHHHHHHHHTT--B--SHHHHHHHHHTT-EESS--HHHHHHHHHHHHHHHHHHHHHHHHHHHHHHHHHH--TTHHHHHHHHHHHHHHHHHHHHHTBTTS-EEHHHHHHHHHHHHHHHHHGGGSSHHHHHHTSHHHHHHHHHHHHHHHHHHHHHHHHHHT-GGG----HHHHHHHHHHTTSPTTTTGGGS-HHHHHHHHHHHHHHHHHHHHHHHHHHHHHHHHSSSSHHHHHHHHHHHHHHHHHHHGGGG-TT----HHHHHHHHHHHHHHHHHHHHHHHHHHTS-GGGSTT-PPPSSHHHHHHHHHHHHHHHHHHHHHHHHHHTTT-